Protein AF-A0A929X9L2-F1 (afdb_monomer)

Nearest PDB structures (foldseek):
  4fyd-assembly2_B  TM=2.973E-01  e=1.963E-04  Saccharomyces cerevisiae S288C
  1sl0-assembly2_C  TM=3.103E-01  e=1.214E-01  Escherichia phage T7
  8jrb-assembly2_B  TM=1.703E-01  e=2.745E-02  Aquifex pyrophilus
  2bw7-assembly1_B  TM=2.819E-01  e=1.781E+00  Limnospira platensis
  1tau-assembly1_A  TM=1.287E-01  e=1.157E-01  Thermus aquaticus

Foldseek 3Di:
DFDWDDDLDLLQLLQFKFWFWKWFDWDQDPVVRDIWGFWMKIKIKGFLDSGDDDPVRVRSVVSVCVVCLQCFLPPDTPDTDTGGDVVLLVVLQPAPQCLAWPKDWDWDQDPVRDTDIAIEIEHEKFKDFAWAALPDPPLPDPDPVVVVVSVVVNPDDDIWTAWMWMWGDRDLTIIIIMIIGGDTRDAEAPCVRPVVVVVVSCVSNHDHDFLRYAYEYEYEAALCLQGQLRHPPRQQPPDVDLQDFDDPLCLQWWADPQGIWGVDWRWDFDQDPVRDTRTHYTYTYAYVVQAAPNDDLQVLCVLLVQGQTGRPPCSNVVSVCSNVPVSSSVCRRHSRSVSGSSVCSVAPSVQRPPPRHDDRGLLLVLQVLLLVLLCVQVVPDDLQSSCCQQAQWHWDDDDPDIDIDHDPLCVVQQLVLLQLQAAFDFFFQKFDKDFFKKFWKFFDVQLLLLLQLDFRFDSVDHWDKQDWFKDDPPRDDLQHDWFKKFFKKKAQPVADLLAFQLFWDFLDDDPDGLGIFGARTDHRGIGIVLSVSLRVLSPMIMTTPIMTTTDGDDDPPGDGRSSLVVLLVLVVQLVVDDPSRPSNSSSVVSNVSNLVLLSWQSNQQWDQILRSRDTGGGDRRSNHHSRSSSSSNSLQSLQVSLLVRLQVVVVKAWGADDRGITMIGHHVSDDDDLVRSQVSLVVCLPPSSRSSSVSSVVSCVSSVHPGRMDGQAIAGIKGDQESQAIWGDHPPDLNRTDGGHPPDDQSPVCVVPRSNRSRVVVVCCQQVDFWFDKDKDKAADGSSCSSVVNSDIDIDIDGHFSHYSQSFAWDDWDDDPSWIMTGGTGHNYSVVSVVVNVLCVVLRGQHHGDPVSVLLSVLLVLLVVLVDPDADPNPRSLSSVLVLLLLVLQVQFKDWFQDLDRQAPVNSQVVSVVVVRHNPDDRVRSVVDDHDPSCVVCVVVCVVVSQVSVCSVCVVVVIHMDTRPDDHPDNDPPPPPDDDDDDDDDDDDDDDDDPDPPPPDDD

pLDDT: mean 86.81, std 15.63, range [23.81, 98.69]

Secondary structure (DSSP, 8-state):
----SS---HHHHHHHEEEEEEEEEEEEETTTTEEEEEEEEEEEEEESSSS--HHHHHHHHT-GGGGTGGGTTT--TT---EEE-HHHHHHHHHS--TTTSEEEEEEEE-TTS-EEEEEEEEEEEEEEEEEE-S----TT---HHHHHHHHHHHTT-PPEEEEEEEEEE-SSSEEEEEEEEESTTPPPBHIIIIIIHHHHHHHHHS---TTTSEEEEEEEESSTHHHHTTSBTTS----SSTTSPPPGGGTTEEEETTEEEESSPEEEEEE-TT--EEEEEEEEEEEHHHHS-S--HHHHHHHTT-PPPP-GGGGG-HHHHHHH-HHHHHHHHHHHHHHHHHHHHHHHGGGGSTT----S-HHHHHHHHHHHHHHHHTT--SHHHHHHHHH-EEEEEETTEEEEEE-HHHHHHHHHHHHT-----EEESEEEEEEEEEEEEEETTHHHHHHHTPPPB-TTSPPEEPPSEE--TTSS-TTS---EEEEEEEE-TTS-TTSPP---EEEEETTEEEEEE--SEEEEEEEEHHHHHHHHHHT-EEEEEEEEEPPB---TTS-S-HHHHHHHHHHHHHHTS-TTSHHHHHHHHHHHHHHHHHTTTTT--EEE-TTTSSEEEPPPPTT--HHHHHHHHHHHHHHHHHHHHHHHHTT-EEEEEETTEEEEEPGGG----HHHHHHHHHHHTT-TT-HHHHHHHHHHHHTT-S-SEEEEEEEEEEEEEETTEEEEE-SS-GGG-EEEETT----GGGTT--HHHHHHHHHHHHHH-SSPEEEEEEEPPPHHHHHTT--S-EEEEEEE--S---SSEEEEEEEETTEEEEEEE--SSHHHHHHHHHHHHHTTTS--SSTHHHHHHHHHHHHHTT--SS--TTSHHHHHHHHHHHHHHHT--EEETT--S---HHHHHHHHHHTT----S-HHHHHHPPPPHHHHHTHHHHHHHHHHHHHHHTTTTT--EEETT--------TTSS-------------------TTS----

Radius of gyration: 35.26 Å; Cα contacts (8 Å, |Δi|>4): 1799; chains: 1; bounding box: 87×64×112 Å

Structure (mmCIF, N/CA/C/O backbone):
data_AF-A0A929X9L2-F1
#
_entry.id   AF-A0A929X9L2-F1
#
loop_
_atom_site.group_PDB
_atom_site.id
_atom_site.type_symbol
_atom_site.label_atom_id
_atom_site.label_alt_id
_atom_site.label_comp_id
_atom_site.label_asym_id
_atom_site.label_entity_id
_atom_site.label_seq_id
_atom_site.pdbx_PDB_ins_code
_atom_site.Cartn_x
_atom_site.Cartn_y
_atom_site.Cartn_z
_atom_site.occupancy
_atom_site.B_iso_or_equiv
_atom_site.auth_seq_id
_atom_site.auth_comp_id
_atom_site.auth_asym_id
_atom_site.auth_atom_id
_atom_site.pdbx_PDB_model_num
ATOM 1 N N . ASN A 1 1 ? -38.898 -15.965 3.470 1.00 34.84 1 ASN A N 1
ATOM 2 C CA . ASN A 1 1 ? -37.693 -15.505 2.747 1.00 34.84 1 ASN A CA 1
ATOM 3 C C . ASN A 1 1 ? -36.605 -15.065 3.719 1.00 34.84 1 ASN A C 1
ATOM 5 O O . ASN A 1 1 ? -36.159 -13.936 3.643 1.00 34.84 1 ASN A O 1
ATOM 9 N N . LYS A 1 2 ? -36.201 -15.919 4.670 1.00 54.78 2 LYS A N 1
ATOM 10 C CA . LYS A 1 2 ? -35.255 -15.532 5.728 1.00 54.78 2 LYS A CA 1
ATOM 11 C C . LYS A 1 2 ? -33.970 -16.335 5.547 1.00 54.78 2 LYS A C 1
ATOM 13 O O . LYS A 1 2 ? -34.000 -17.548 5.718 1.00 54.78 2 LYS A O 1
ATOM 18 N N . LYS A 1 3 ? -32.880 -15.686 5.144 1.00 69.62 3 LYS A N 1
ATOM 19 C CA . LYS A 1 3 ? -31.540 -16.291 5.084 1.00 69.62 3 LYS A CA 1
ATOM 20 C C . LYS A 1 3 ? -30.543 -15.377 5.797 1.00 69.62 3 LYS A C 1
ATOM 22 O O . LYS A 1 3 ? -29.712 -14.744 5.165 1.00 69.62 3 LYS A O 1
ATOM 27 N N . TYR A 1 4 ? -30.679 -15.281 7.116 1.00 79.12 4 TYR A N 1
ATOM 28 C CA . TYR A 1 4 ? -29.537 -14.998 7.985 1.00 79.12 4 TYR A CA 1
ATOM 29 C C . TYR A 1 4 ? -29.040 -16.332 8.554 1.00 79.12 4 TYR A C 1
ATOM 31 O O . TYR A 1 4 ? -29.822 -17.273 8.702 1.00 79.12 4 TYR A O 1
ATOM 39 N N . PHE A 1 5 ? -27.741 -16.447 8.820 1.00 84.38 5 PHE A N 1
ATOM 40 C CA . PHE A 1 5 ? -27.078 -17.741 9.044 1.00 84.38 5 PHE A CA 1
ATOM 41 C C . PHE A 1 5 ? -26.720 -17.999 10.516 1.00 84.38 5 PHE A C 1
ATOM 43 O O . PHE A 1 5 ? -25.690 -18.593 10.829 1.00 84.38 5 PHE A O 1
ATOM 50 N N . PHE A 1 6 ? -27.574 -17.551 11.436 1.00 89.38 6 PHE A N 1
ATOM 51 C CA . PHE A 1 6 ? -27.410 -17.734 12.880 1.00 89.38 6 PHE A CA 1
ATOM 52 C C . PHE A 1 6 ? -28.769 -17.869 13.580 1.00 89.38 6 PHE A C 1
ATOM 54 O O . PHE A 1 6 ? -29.787 -17.414 13.060 1.00 89.38 6 PHE A O 1
ATOM 61 N N . ASN A 1 7 ? -28.798 -18.508 14.755 1.00 89.19 7 ASN A N 1
ATOM 62 C CA . ASN A 1 7 ? -30.025 -18.620 15.544 1.00 89.19 7 ASN A CA 1
ATOM 63 C C . ASN A 1 7 ? -30.266 -17.326 16.337 1.00 89.19 7 ASN A C 1
ATOM 65 O O . ASN A 1 7 ? -29.412 -16.915 17.122 1.00 89.19 7 ASN A O 1
ATOM 69 N N . ALA A 1 8 ? -31.434 -16.723 16.133 1.00 91.75 8 ALA A N 1
ATOM 70 C CA . ALA A 1 8 ? -31.881 -15.500 16.791 1.00 91.75 8 ALA A CA 1
ATOM 71 C C . ALA A 1 8 ? -33.263 -15.663 17.452 1.00 91.75 8 ALA A C 1
ATOM 73 O O . ALA A 1 8 ? -33.997 -14.684 17.620 1.00 91.75 8 ALA A O 1
ATOM 74 N N . ASP A 1 9 ? -33.653 -16.894 17.795 1.00 94.12 9 ASP A N 1
ATOM 75 C CA . ASP A 1 9 ? -34.866 -17.131 18.573 1.00 94.12 9 ASP A CA 1
ATOM 76 C C . ASP A 1 9 ? -34.825 -16.412 19.941 1.00 94.12 9 ASP A C 1
ATOM 78 O O . ASP A 1 9 ? -33.795 -15.898 20.391 1.00 94.12 9 ASP A O 1
ATOM 82 N N . ASP A 1 10 ? -35.987 -16.308 20.588 1.00 95.81 10 ASP A N 1
ATOM 83 C CA . ASP A 1 10 ? -36.128 -15.561 21.843 1.00 95.81 10 ASP A CA 1
ATOM 84 C C . ASP A 1 10 ? -35.289 -16.135 22.982 1.00 95.81 10 ASP A C 1
ATOM 86 O O . ASP A 1 10 ? -34.801 -15.392 23.832 1.00 95.81 10 ASP A O 1
ATOM 90 N N . GLU A 1 11 ? -35.104 -17.452 23.001 1.00 93.81 11 GLU A N 1
ATOM 91 C CA . GLU A 1 11 ? -34.309 -18.114 24.023 1.00 93.81 11 GLU A CA 1
ATOM 92 C C . GLU A 1 11 ? -32.822 -17.829 23.826 1.00 93.81 11 GLU A C 1
ATOM 94 O O . GLU A 1 11 ? -32.162 -17.356 24.749 1.00 93.81 11 GLU A O 1
ATOM 99 N N . LYS A 1 12 ? -32.304 -18.019 22.612 1.00 93.44 12 LYS A N 1
ATOM 100 C CA . LYS A 1 12 ? -30.909 -17.765 22.267 1.00 93.44 12 LYS A CA 1
ATOM 101 C C . LYS A 1 12 ? -30.545 -16.299 22.460 1.00 93.44 12 LYS A C 1
ATOM 103 O O . LYS A 1 12 ? -29.485 -16.018 23.015 1.00 93.44 12 LYS A O 1
ATOM 108 N N . PHE A 1 13 ? -31.420 -15.372 22.061 1.00 95.50 13 PHE A N 1
ATOM 109 C CA . PHE A 1 13 ? -31.190 -13.945 22.276 1.00 95.50 13 PHE A CA 1
ATOM 110 C C . PHE A 1 13 ? -31.079 -13.612 23.768 1.00 95.50 13 PHE A C 1
ATOM 112 O O . PHE A 1 13 ? -30.098 -12.988 24.174 1.00 95.50 13 PHE A O 1
ATOM 119 N N . CYS A 1 14 ? -32.050 -14.038 24.585 1.00 96.38 14 CYS A N 1
ATOM 120 C CA . CYS A 1 14 ? -32.067 -13.737 26.018 1.00 96.38 14 CYS A CA 1
ATOM 121 C C . CYS A 1 14 ? -30.972 -14.469 26.807 1.00 96.38 14 CYS A C 1
ATOM 123 O O . CYS A 1 14 ? -30.503 -13.937 27.808 1.00 96.38 14 CYS A O 1
ATOM 125 N N . ASN A 1 15 ? -30.508 -15.632 26.343 1.00 94.12 15 ASN A N 1
ATOM 126 C CA . ASN A 1 15 ? -29.379 -16.332 26.961 1.00 94.12 15 ASN A CA 1
ATOM 127 C C . ASN A 1 15 ? -28.075 -15.533 26.853 1.00 94.12 15 ASN A C 1
ATOM 129 O O . ASN A 1 15 ? -27.239 -15.617 27.749 1.00 94.12 15 ASN A O 1
ATOM 133 N N . CYS A 1 16 ? -27.911 -14.743 25.788 1.00 94.75 16 CYS A N 1
ATOM 134 C CA . CYS A 1 16 ? -26.706 -13.947 25.550 1.00 94.75 16 CYS A CA 1
ATOM 135 C C . CYS A 1 16 ? -26.886 -12.448 25.844 1.00 94.75 16 CYS A C 1
ATOM 137 O O . CYS A 1 16 ? -25.897 -11.718 25.828 1.00 94.75 16 CYS A O 1
ATOM 139 N N . ASN A 1 17 ? -28.114 -11.967 26.086 1.00 97.00 17 ASN A N 1
ATOM 140 C CA . ASN A 1 17 ? -28.409 -10.548 26.312 1.00 97.00 17 ASN A CA 1
ATOM 141 C C . ASN A 1 17 ? -29.437 -10.336 27.434 1.00 97.00 17 ASN A C 1
ATOM 143 O O . ASN A 1 17 ? -30.574 -10.800 27.340 1.00 97.00 17 ASN A O 1
ATOM 147 N N . ILE A 1 18 ? -29.081 -9.538 28.443 1.00 97.44 18 ILE A N 1
ATOM 148 C CA . ILE A 1 18 ? -30.008 -9.089 29.491 1.00 97.44 18 ILE A CA 1
ATOM 149 C C . ILE A 1 18 ? -30.255 -7.596 29.306 1.00 97.44 18 ILE A C 1
ATOM 151 O O . ILE A 1 18 ? -29.340 -6.781 29.435 1.00 97.44 18 ILE A O 1
ATOM 155 N N . LEU A 1 19 ? -31.506 -7.228 29.029 1.00 97.44 19 LEU A N 1
ATOM 156 C CA . LEU A 1 19 ? -31.938 -5.833 29.043 1.00 97.44 19 LEU A CA 1
ATOM 157 C C . LEU A 1 19 ? -31.902 -5.327 30.486 1.00 97.44 19 LEU A C 1
ATOM 159 O O . LEU A 1 19 ? -32.572 -5.898 31.347 1.00 97.44 19 LEU A O 1
ATOM 163 N N . TYR A 1 20 ? -31.169 -4.247 30.750 1.00 96.56 20 TYR A N 1
ATOM 164 C CA . TYR A 1 20 ? -31.169 -3.614 32.072 1.00 96.56 20 TYR A CA 1
ATOM 165 C C . TYR A 1 20 ? -31.702 -2.186 32.062 1.00 96.56 20 TYR A C 1
ATOM 167 O O . TYR A 1 20 ? -32.062 -1.683 33.125 1.00 96.56 20 TYR A O 1
ATOM 175 N N . ASN A 1 21 ? -31.794 -1.543 30.899 1.00 96.44 21 ASN A N 1
ATOM 176 C CA . ASN A 1 21 ? -32.409 -0.231 30.767 1.00 96.44 21 ASN A CA 1
ATOM 177 C C . ASN A 1 21 ? -33.126 -0.095 29.418 1.00 96.44 21 ASN A C 1
ATOM 179 O O . ASN A 1 21 ? -32.606 -0.532 28.394 1.00 96.44 21 ASN A O 1
ATOM 183 N N . ALA A 1 22 ? -34.309 0.515 29.413 1.00 94.75 22 ALA A N 1
ATOM 184 C CA . ALA A 1 22 ? -34.969 0.971 28.192 1.00 94.75 22 ALA A CA 1
ATOM 185 C C . ALA A 1 22 ? -35.596 2.343 28.443 1.00 94.75 22 ALA A C 1
ATOM 187 O O . ALA A 1 22 ? -36.316 2.507 29.425 1.00 94.75 22 ALA A O 1
ATOM 188 N N . GLU A 1 23 ? -35.326 3.312 27.572 1.00 93.06 23 GLU A N 1
ATOM 189 C CA . GLU A 1 23 ? -35.735 4.712 27.730 1.00 93.06 23 GLU A CA 1
ATOM 190 C C . GLU A 1 23 ? -36.188 5.292 26.383 1.00 93.06 23 GLU A C 1
ATOM 192 O O . GLU A 1 23 ? -35.500 5.172 25.367 1.00 93.06 23 GLU A O 1
ATOM 197 N N . SER A 1 24 ? -37.350 5.946 26.366 1.00 90.00 24 SER A N 1
ATOM 198 C CA . SER A 1 24 ? -37.835 6.676 25.186 1.00 90.00 24 SER A CA 1
ATOM 199 C C . SER A 1 24 ? -37.154 8.035 25.048 1.00 90.00 24 SER A C 1
ATOM 201 O O . SER A 1 24 ? -37.076 8.795 26.012 1.00 90.00 24 SER A O 1
ATOM 203 N N . ILE A 1 25 ? -36.717 8.380 23.837 1.00 88.62 25 ILE A N 1
ATOM 204 C CA . ILE A 1 25 ? -36.036 9.645 23.543 1.00 88.62 25 ILE A CA 1
ATOM 205 C C . ILE A 1 25 ? -37.085 10.696 23.186 1.00 88.62 25 ILE A C 1
ATOM 207 O O . ILE A 1 25 ? -37.446 10.879 22.026 1.00 88.62 25 ILE A O 1
ATOM 211 N N . ILE A 1 26 ? -37.584 11.399 24.197 1.00 85.19 26 ILE A N 1
ATOM 212 C CA . ILE A 1 26 ? -38.653 12.387 24.034 1.00 85.19 26 ILE A CA 1
ATOM 213 C C . ILE A 1 26 ? -38.052 13.798 23.957 1.00 85.19 26 ILE A C 1
ATOM 215 O O . ILE A 1 26 ? -37.303 14.194 24.851 1.00 85.19 26 ILE A O 1
ATOM 219 N N . LYS A 1 27 ? -38.397 14.592 22.931 1.00 77.88 27 LYS A N 1
ATOM 220 C CA . LYS A 1 27 ? -38.076 16.037 22.904 1.00 77.88 27 LYS A CA 1
ATOM 221 C C . LYS A 1 27 ? -39.338 16.885 22.831 1.00 77.88 27 LYS A C 1
ATOM 223 O O . LYS A 1 27 ? -40.310 16.527 22.173 1.00 77.88 27 LYS A O 1
ATOM 228 N N . HIS A 1 28 ? -39.284 18.025 23.512 1.00 77.81 28 HIS A N 1
ATOM 229 C CA . HIS A 1 28 ? -40.319 19.053 23.478 1.00 77.81 28 HIS A CA 1
ATOM 230 C C . HIS A 1 28 ? -40.130 19.937 22.247 1.00 77.81 28 HIS A C 1
ATOM 232 O O . HIS A 1 28 ? -39.086 20.579 22.091 1.00 77.81 28 HIS A O 1
ATOM 238 N N . ASP A 1 29 ? -41.136 19.958 21.382 1.00 71.88 29 ASP A N 1
ATOM 239 C CA . ASP A 1 29 ? -41.253 20.940 20.319 1.00 71.88 29 ASP A CA 1
ATOM 240 C C . ASP A 1 29 ? -41.927 22.195 20.876 1.00 71.88 29 ASP A C 1
ATOM 242 O O . ASP A 1 29 ? -43.105 22.195 21.229 1.00 71.88 29 ASP A O 1
ATOM 246 N N . LYS A 1 30 ? -41.151 23.276 20.963 1.00 72.88 30 LYS A N 1
ATOM 247 C CA . LYS A 1 30 ? -41.605 24.552 21.523 1.00 72.88 30 LYS A CA 1
ATOM 248 C C . LYS A 1 30 ? -42.562 25.309 20.608 1.00 72.88 30 LYS A C 1
ATOM 250 O O . LYS A 1 30 ? -43.259 26.188 21.100 1.00 72.88 30 LYS A O 1
ATOM 255 N N . GLU A 1 31 ? -42.540 25.038 19.305 1.00 73.81 31 GLU A N 1
ATOM 256 C CA . GLU A 1 31 ? -43.382 25.734 18.330 1.00 73.81 31 GLU A CA 1
ATOM 257 C C . GLU A 1 31 ? -44.820 25.211 18.386 1.00 73.81 31 GLU A C 1
ATOM 259 O O . GLU A 1 31 ? -45.765 25.993 18.303 1.00 73.81 31 GLU A O 1
ATOM 264 N N . PHE A 1 32 ? -44.976 23.906 18.614 1.00 74.06 32 PHE A N 1
ATOM 265 C CA . PHE A 1 32 ? -46.282 23.246 18.681 1.00 74.06 32 PHE A CA 1
ATOM 266 C C . PHE A 1 32 ? -46.727 22.875 20.105 1.00 74.06 32 PHE A C 1
ATOM 268 O O . PHE A 1 32 ? -47.861 22.444 20.282 1.00 74.06 32 PHE A O 1
ATOM 275 N N . ASP A 1 33 ? -45.862 23.051 21.108 1.00 77.50 33 ASP A N 1
ATOM 276 C CA . ASP A 1 33 ? -46.060 22.623 22.503 1.00 77.50 33 ASP A CA 1
ATOM 277 C C . ASP A 1 33 ? -46.402 21.125 22.643 1.00 77.50 33 ASP A C 1
ATOM 279 O O . ASP A 1 33 ? -47.234 20.710 23.449 1.00 77.50 33 ASP A O 1
ATOM 283 N N . VAL A 1 34 ? -45.745 20.287 21.834 1.00 76.56 34 VAL A N 1
ATOM 284 C CA . VAL A 1 34 ? -45.948 18.829 21.802 1.00 76.56 34 VAL A CA 1
ATOM 285 C C . VAL A 1 34 ? -44.640 18.107 22.114 1.00 76.56 34 VAL A C 1
ATOM 287 O O . VAL A 1 34 ? -43.555 18.537 21.726 1.00 76.56 34 VAL A O 1
ATOM 290 N N . TYR A 1 35 ? -44.735 16.984 22.824 1.00 75.00 35 TYR A N 1
ATOM 291 C CA . TYR A 1 35 ? -43.620 16.066 23.032 1.00 75.00 35 TYR A CA 1
ATOM 292 C C . TYR A 1 35 ? -43.644 14.974 21.960 1.00 75.00 35 TYR A C 1
ATOM 294 O O . TYR A 1 35 ? -44.602 14.207 21.889 1.00 75.00 35 TYR A O 1
ATOM 302 N N . TYR A 1 36 ? -42.581 14.885 21.165 1.00 77.06 36 TYR A N 1
ATOM 303 C CA . TYR A 1 36 ? -42.410 13.835 20.158 1.00 77.06 36 TYR A CA 1
ATOM 304 C C . TYR A 1 36 ? -41.440 12.772 20.660 1.00 77.06 36 TYR A C 1
ATOM 306 O O . TYR A 1 36 ? -40.456 13.095 21.338 1.00 77.06 36 TYR A O 1
ATOM 314 N N . ASN A 1 37 ? -41.714 11.510 20.326 1.00 80.62 37 ASN A N 1
ATOM 315 C CA . ASN A 1 37 ? -40.801 10.413 20.619 1.00 80.62 37 ASN A CA 1
ATOM 316 C C . ASN A 1 37 ? -39.917 10.160 19.392 1.00 80.62 37 ASN A C 1
ATOM 318 O O . ASN A 1 37 ? -40.385 9.714 18.352 1.00 80.62 37 ASN A O 1
ATOM 322 N N . PHE A 1 38 ? -38.624 10.439 19.523 1.00 80.62 38 PHE A N 1
ATOM 323 C CA . PHE A 1 38 ? -37.652 10.346 18.435 1.00 80.62 38 PHE A CA 1
ATOM 324 C C . PHE A 1 38 ? -36.960 8.980 18.358 1.00 80.62 38 PHE A C 1
ATOM 326 O O . PHE A 1 38 ? -36.216 8.730 17.409 1.00 80.62 38 PHE A O 1
ATOM 333 N N . GLY A 1 39 ? -37.183 8.093 19.332 1.00 88.75 39 GLY A N 1
ATOM 334 C CA . GLY A 1 39 ? -36.588 6.762 19.326 1.00 88.75 39 GLY A CA 1
ATOM 335 C C . GLY A 1 39 ? -36.630 6.036 20.668 1.00 88.75 39 GLY A C 1
ATOM 336 O O . GLY A 1 39 ? -37.084 6.560 21.683 1.00 88.75 39 GLY A O 1
ATOM 337 N N . LEU A 1 40 ? -36.099 4.818 20.677 1.00 91.25 40 LEU A N 1
ATOM 338 C CA . LEU A 1 40 ? -35.893 4.007 21.872 1.00 91.25 40 LEU A CA 1
ATOM 339 C C . LEU A 1 40 ? -34.402 3.753 22.074 1.00 91.25 40 LEU A C 1
ATOM 341 O O . LEU A 1 40 ? -33.744 3.197 21.195 1.00 91.25 40 LEU A O 1
ATOM 345 N N . ARG A 1 41 ? -33.904 4.065 23.269 1.00 94.06 41 ARG A N 1
ATOM 346 C CA . ARG A 1 41 ? -32.621 3.577 23.774 1.00 94.06 41 ARG A CA 1
ATOM 347 C C . ARG A 1 41 ? -32.833 2.293 24.567 1.00 94.06 41 ARG A C 1
ATOM 349 O O . ARG A 1 41 ? -33.685 2.254 25.451 1.00 94.06 41 ARG A O 1
ATOM 356 N N . MET A 1 42 ? -32.039 1.272 24.278 1.00 96.06 42 MET A N 1
ATOM 357 C CA . MET A 1 42 ? -31.972 0.029 25.042 1.00 96.06 42 MET A CA 1
ATOM 358 C C . MET A 1 42 ? -30.531 -0.247 25.428 1.00 96.06 42 MET A C 1
ATOM 360 O O . MET A 1 42 ? -29.659 -0.224 24.561 1.00 96.06 42 MET A O 1
ATOM 364 N N . ASP A 1 43 ? -30.300 -0.560 26.697 1.00 97.44 43 ASP A N 1
ATOM 365 C CA . ASP A 1 43 ? -28.990 -0.959 27.190 1.00 97.44 43 ASP A CA 1
ATOM 366 C C . ASP A 1 43 ? -29.030 -2.408 27.675 1.00 97.44 43 ASP A C 1
ATOM 368 O O . ASP A 1 43 ? -29.848 -2.800 28.520 1.00 97.44 43 ASP A O 1
ATOM 372 N N . PHE A 1 44 ? -28.128 -3.203 27.117 1.00 97.69 44 PHE A N 1
ATOM 373 C CA . PHE A 1 44 ? -27.983 -4.621 27.384 1.00 97.69 44 PHE A CA 1
ATOM 374 C C . PHE A 1 44 ? -26.637 -4.891 28.038 1.00 97.69 44 PHE A C 1
ATOM 376 O O . PHE A 1 44 ? -25.627 -4.312 27.644 1.00 97.69 44 PHE A O 1
ATOM 383 N N . ILE A 1 45 ? -26.603 -5.826 28.982 1.00 96.88 45 ILE A N 1
ATOM 384 C CA . ILE A 1 45 ? -25.382 -6.594 29.218 1.00 96.88 45 ILE A CA 1
ATOM 385 C C . ILE A 1 45 ? -25.408 -7.777 28.249 1.00 96.88 45 ILE A C 1
ATOM 387 O O . ILE A 1 45 ? -26.427 -8.456 28.112 1.00 96.88 45 ILE A O 1
ATOM 391 N N . HIS A 1 46 ? -24.309 -7.976 27.538 1.00 96.31 46 HIS A N 1
ATOM 392 C CA . HIS A 1 46 ? -24.121 -8.995 26.519 1.00 96.31 46 HIS A CA 1
ATOM 393 C C . HIS A 1 46 ? -22.941 -9.882 26.905 1.00 96.31 46 HIS A C 1
ATOM 395 O O . HIS A 1 46 ? -21.917 -9.369 27.356 1.00 96.31 46 HIS A O 1
ATOM 401 N N . THR A 1 47 ? -23.062 -11.193 26.702 1.00 94.94 47 THR A N 1
ATOM 402 C CA . THR A 1 47 ? -21.932 -12.119 26.825 1.00 94.94 47 THR A CA 1
ATOM 403 C C . THR A 1 47 ? -21.523 -12.679 25.469 1.00 94.94 47 THR A C 1
ATOM 405 O O . THR A 1 47 ? -22.374 -13.058 24.667 1.00 94.94 47 THR A O 1
ATOM 408 N N . SER A 1 48 ? -20.213 -12.769 25.223 1.00 91.00 48 SER A N 1
ATOM 409 C CA . SER A 1 48 ? -19.665 -13.467 24.053 1.00 91.00 48 SER A CA 1
ATOM 410 C C . SER A 1 48 ? -19.758 -14.995 24.168 1.00 91.00 48 SER A C 1
ATOM 412 O O . SER A 1 48 ? -19.471 -15.699 23.198 1.00 91.00 48 SER A O 1
ATOM 414 N N . LYS A 1 49 ? -20.154 -15.514 25.339 1.00 90.81 49 LYS A N 1
ATOM 415 C CA . LYS A 1 49 ? -20.473 -16.927 25.570 1.00 90.81 49 LYS A CA 1
ATOM 416 C C . LYS A 1 49 ? -21.885 -17.264 25.084 1.00 90.81 49 LYS A C 1
ATOM 418 O O . LYS A 1 49 ? -22.702 -16.402 24.771 1.00 90.81 49 LYS A O 1
ATOM 423 N N . ASP A 1 50 ? -22.199 -18.557 25.076 1.00 89.50 50 ASP A N 1
ATOM 424 C CA . ASP A 1 50 ? -23.527 -19.042 24.696 1.00 89.50 50 ASP A CA 1
ATOM 425 C C . ASP A 1 50 ? -24.627 -18.749 25.727 1.00 89.50 50 ASP A C 1
ATOM 427 O O . ASP A 1 50 ? -25.805 -18.807 25.364 1.00 89.50 50 ASP A O 1
ATOM 431 N N . PHE A 1 51 ? -24.258 -18.482 26.984 1.00 92.50 51 PHE A N 1
ATOM 432 C CA . PHE A 1 51 ? -25.164 -18.150 28.084 1.00 92.50 51 PHE A CA 1
ATOM 433 C C . PHE A 1 51 ? -24.427 -17.426 29.224 1.00 92.50 51 PHE A C 1
ATOM 435 O O . PHE A 1 51 ? -23.214 -17.582 29.378 1.00 92.50 51 PHE A O 1
ATOM 442 N N . PHE A 1 52 ? -25.163 -16.673 30.048 1.00 93.75 52 PHE A N 1
ATOM 443 C CA . PHE A 1 52 ? -24.637 -16.102 31.295 1.00 93.75 52 PHE A CA 1
ATOM 444 C C . PHE A 1 52 ? -24.444 -17.158 32.390 1.00 93.75 52 PHE A C 1
ATOM 446 O O . PHE A 1 52 ? -25.218 -18.109 32.514 1.00 93.75 52 PHE A O 1
ATOM 453 N N . GLU A 1 53 ? -23.437 -16.940 33.230 1.00 88.25 53 GLU A N 1
ATOM 454 C CA . GLU A 1 53 ? -23.151 -17.736 34.426 1.00 88.25 53 GLU A CA 1
ATOM 455 C C . GLU A 1 53 ? -23.625 -16.998 35.699 1.00 88.25 53 GLU A C 1
ATOM 457 O O . GLU A 1 53 ? -23.956 -15.810 35.666 1.00 88.25 53 GLU A O 1
ATOM 462 N N . ASP A 1 54 ? -23.687 -17.720 36.821 1.00 87.00 54 ASP A N 1
ATOM 463 C CA . ASP A 1 54 ? -23.972 -17.194 38.165 1.00 87.00 54 ASP A CA 1
ATOM 464 C C . ASP A 1 54 ? -25.241 -16.318 38.278 1.00 87.00 54 ASP A C 1
ATOM 466 O O . ASP A 1 54 ? -26.300 -16.653 37.743 1.00 87.00 54 ASP A O 1
ATOM 470 N N . GLU A 1 55 ? -25.170 -15.211 39.024 1.00 88.62 55 GLU A N 1
ATOM 471 C CA . GLU A 1 55 ? -26.300 -14.318 39.321 1.00 88.62 55 GLU A CA 1
ATOM 472 C C . GLU A 1 55 ? -26.925 -13.708 38.055 1.00 88.62 55 GLU A C 1
ATOM 474 O O . GLU A 1 55 ? -28.134 -13.468 38.011 1.00 88.62 55 GLU A O 1
ATOM 479 N N . LEU A 1 56 ? -26.129 -13.510 36.998 1.00 93.25 56 LEU A N 1
ATOM 480 C CA . LEU A 1 56 ? -26.614 -12.990 35.720 1.00 93.25 56 LEU A CA 1
ATOM 481 C C . LEU A 1 56 ? -27.498 -13.999 34.986 1.00 93.25 56 LEU A C 1
ATOM 483 O O . LEU A 1 56 ? -28.432 -13.590 34.299 1.00 93.25 56 LEU A O 1
ATOM 487 N N . LYS A 1 57 ? -27.276 -15.306 35.172 1.00 93.88 57 LYS A N 1
ATOM 488 C CA . LYS A 1 57 ? -28.145 -16.340 34.596 1.00 93.88 57 LYS A CA 1
ATOM 489 C C . LYS A 1 57 ? -29.590 -16.192 35.075 1.00 93.88 57 LYS A C 1
ATOM 491 O O . LYS A 1 57 ? -30.514 -16.233 34.270 1.00 93.88 57 LYS A O 1
ATOM 496 N N . PHE A 1 58 ? -29.782 -15.943 36.372 1.00 93.38 58 PHE A N 1
ATOM 497 C CA . PHE A 1 58 ? -31.115 -15.736 36.943 1.00 93.38 58 PHE A CA 1
ATOM 498 C C . PHE A 1 58 ? -31.806 -14.490 36.370 1.00 93.38 58 PHE A C 1
ATOM 500 O O . PHE A 1 58 ? -33.016 -14.487 36.149 1.00 93.38 58 PHE A O 1
ATOM 507 N N . GLU A 1 59 ? -31.049 -13.421 36.117 1.00 94.75 59 GLU A N 1
ATOM 508 C CA . GLU A 1 59 ? -31.581 -12.214 35.481 1.00 94.75 59 GLU A CA 1
ATOM 509 C C . GLU A 1 59 ? -31.899 -12.435 33.989 1.00 94.75 59 GLU A C 1
ATOM 511 O O . GLU A 1 59 ? -32.911 -11.927 33.506 1.00 94.75 59 GLU A O 1
ATOM 516 N N . ALA A 1 60 ? -31.113 -13.249 33.277 1.00 93.94 60 ALA A N 1
ATOM 517 C CA . ALA A 1 60 ? -31.391 -13.658 31.896 1.00 93.94 60 ALA A CA 1
ATOM 518 C C . ALA A 1 60 ? -32.680 -14.482 31.770 1.00 93.94 60 ALA A C 1
ATOM 520 O O . ALA A 1 60 ? -33.499 -14.218 30.884 1.00 93.94 60 ALA A O 1
ATOM 521 N N . ASP A 1 61 ? -32.920 -15.402 32.707 1.00 93.44 61 ASP A N 1
ATOM 522 C CA . ASP A 1 61 ? -34.106 -16.266 32.730 1.00 93.44 61 ASP A CA 1
ATOM 523 C C . ASP A 1 61 ? -35.427 -15.484 32.879 1.00 93.44 61 ASP A C 1
ATOM 525 O O . ASP A 1 61 ? -36.489 -15.976 32.485 1.00 93.44 61 ASP A O 1
ATOM 529 N N . LYS A 1 62 ? -35.389 -14.237 33.378 1.00 94.81 62 LYS A N 1
ATOM 530 C CA . LYS A 1 62 ? -36.567 -13.347 33.431 1.00 94.81 62 LYS A CA 1
ATOM 531 C C . LYS A 1 62 ? -37.030 -12.884 32.052 1.00 94.81 62 LYS A C 1
ATOM 533 O O . LYS A 1 62 ? -38.186 -12.479 31.912 1.00 94.81 62 LYS A O 1
ATOM 538 N N . LYS A 1 63 ? -36.137 -12.909 31.053 1.00 95.56 63 LYS A N 1
ATOM 539 C CA . LYS A 1 63 ? -36.404 -12.524 29.658 1.00 95.56 63 LYS A CA 1
ATOM 540 C C . LYS A 1 63 ? -37.096 -11.158 29.535 1.00 95.56 63 LYS A C 1
ATOM 542 O O . LYS A 1 63 ? -37.989 -10.973 28.708 1.00 95.56 63 LYS A O 1
ATOM 547 N N . ASP A 1 64 ? -36.681 -10.181 30.353 1.00 94.94 64 ASP A N 1
ATOM 548 C CA . ASP A 1 64 ? -37.312 -8.851 30.437 1.00 94.94 64 ASP A CA 1
ATOM 549 C C . ASP A 1 64 ? -37.397 -8.138 29.079 1.00 94.94 64 ASP A C 1
ATOM 551 O O . ASP A 1 64 ? -38.373 -7.439 28.803 1.00 94.94 64 ASP A O 1
ATOM 555 N N . TYR A 1 65 ? -36.421 -8.380 28.200 1.00 95.56 65 TYR A N 1
ATOM 556 C CA . TYR A 1 65 ? -36.404 -7.886 26.824 1.00 95.56 65 TYR A CA 1
ATOM 557 C C . TYR A 1 65 ? -37.683 -8.212 26.033 1.00 95.56 65 TYR A C 1
ATOM 559 O O . TYR A 1 65 ? -38.161 -7.364 25.278 1.00 95.56 65 TYR A O 1
ATOM 567 N N . LEU A 1 66 ? -38.291 -9.388 26.227 1.00 95.69 66 LEU A N 1
ATOM 568 C CA . LEU A 1 66 ? -39.467 -9.810 25.454 1.00 95.69 66 LEU A CA 1
ATOM 569 C C . LEU A 1 66 ? -40.681 -8.894 25.662 1.00 95.69 66 LEU A C 1
ATOM 571 O O . LEU A 1 66 ? -41.542 -8.808 24.789 1.00 95.69 66 LEU A O 1
ATOM 575 N N . LYS A 1 67 ? -40.720 -8.145 26.773 1.00 92.81 67 LYS A N 1
ATOM 576 C CA . LYS A 1 67 ? -41.738 -7.115 27.040 1.00 92.81 67 LYS A CA 1
ATOM 577 C C . LYS A 1 67 ? -41.616 -5.913 26.093 1.00 92.81 67 LYS A C 1
ATOM 579 O O . LYS A 1 67 ? -42.611 -5.247 25.829 1.00 92.81 67 LYS A O 1
ATOM 584 N N . PHE A 1 68 ? -40.412 -5.655 25.578 1.00 92.12 68 PHE A N 1
ATOM 585 C CA . PHE A 1 68 ? -40.071 -4.512 24.723 1.00 92.12 68 PHE A CA 1
ATOM 586 C C . PHE A 1 68 ? -39.804 -4.906 23.267 1.00 92.12 68 PHE A C 1
ATOM 588 O O . PHE A 1 68 ? -39.838 -4.040 22.396 1.00 92.12 68 PHE A O 1
ATOM 595 N N . LYS A 1 69 ? -39.586 -6.197 22.978 1.00 92.56 69 LYS A N 1
ATOM 596 C CA . LYS A 1 69 ? -39.264 -6.727 21.641 1.00 92.56 69 LYS A CA 1
ATOM 597 C C . LYS A 1 69 ? -40.160 -6.168 20.537 1.00 92.56 69 LYS A C 1
ATOM 599 O O . LYS A 1 69 ? -39.656 -5.697 19.526 1.00 92.56 69 LYS A O 1
ATOM 604 N N . ASN A 1 70 ? -41.477 -6.175 20.744 1.00 88.56 70 ASN A N 1
ATOM 605 C CA . ASN A 1 70 ? -42.435 -5.716 19.732 1.00 88.56 70 ASN A CA 1
ATOM 606 C C . ASN A 1 70 ? -42.325 -4.227 19.422 1.00 88.56 70 ASN A C 1
ATOM 608 O O . ASN A 1 70 ? -42.824 -3.798 18.390 1.00 88.56 70 ASN A O 1
ATOM 612 N N . MET A 1 71 ? -41.719 -3.444 20.309 1.00 87.44 71 MET A N 1
ATOM 613 C CA . MET A 1 71 ? -41.564 -2.015 20.115 1.00 87.44 71 MET A CA 1
ATOM 614 C C . MET A 1 71 ? -40.355 -1.717 19.205 1.00 87.44 71 MET A C 1
ATOM 616 O O . MET A 1 71 ? -40.389 -0.753 18.446 1.00 87.44 71 MET A O 1
ATOM 620 N N . VAL A 1 72 ? -39.319 -2.567 19.199 1.00 87.31 72 VAL A N 1
ATOM 621 C CA . VAL A 1 72 ? -38.137 -2.441 18.323 1.00 87.31 72 VAL A CA 1
ATOM 622 C C . VAL A 1 72 ? -38.571 -2.360 16.852 1.00 87.31 72 VAL A C 1
ATOM 624 O O . VAL A 1 72 ? -39.328 -3.198 16.373 1.00 87.31 72 VAL A O 1
ATOM 627 N N . GLY A 1 73 ? -38.147 -1.310 16.142 1.00 76.25 73 GLY A N 1
ATOM 628 C CA . GLY A 1 73 ? -38.510 -1.081 14.735 1.00 76.25 73 GLY A CA 1
ATOM 629 C C . GLY A 1 73 ? -39.967 -0.668 14.469 1.00 76.25 73 GLY A C 1
ATOM 630 O O . GLY A 1 73 ? -40.319 -0.421 13.318 1.00 76.25 73 GLY A O 1
ATOM 631 N N . THR A 1 74 ? -40.827 -0.572 15.492 1.00 73.12 74 THR A N 1
ATOM 632 C CA . THR A 1 74 ? -42.250 -0.204 15.330 1.00 73.12 74 THR A CA 1
ATOM 633 C C . THR A 1 74 ? -42.717 0.935 16.242 1.00 73.12 74 THR A C 1
ATOM 635 O O . THR A 1 74 ? -43.919 1.205 16.319 1.00 73.12 74 THR A O 1
ATOM 638 N N . TYR A 1 75 ? -41.788 1.624 16.915 1.00 66.88 75 TYR A N 1
ATOM 639 C CA . TYR A 1 75 ? -42.092 2.755 17.795 1.00 66.88 75 TYR A CA 1
ATOM 640 C C . TYR A 1 75 ? -42.929 3.829 17.091 1.00 66.88 75 TYR A C 1
ATOM 642 O O . TYR A 1 75 ? -42.616 4.264 15.984 1.00 66.88 75 TYR A O 1
ATOM 650 N N . LYS A 1 76 ? -43.999 4.260 17.767 1.00 65.12 76 LYS A N 1
ATOM 651 C CA . LYS A 1 76 ? -44.918 5.315 17.323 1.00 65.12 76 LYS A CA 1
ATOM 652 C C . LYS A 1 76 ? -44.965 6.442 18.346 1.00 65.12 76 LYS A C 1
ATOM 654 O O . LYS A 1 76 ? -44.759 6.209 19.541 1.00 65.12 76 LYS A O 1
ATOM 659 N N . ASP A 1 77 ? -45.320 7.634 17.878 1.00 62.06 77 ASP A N 1
ATOM 660 C CA . ASP A 1 77 ? -45.624 8.771 18.743 1.00 62.06 77 ASP A CA 1
ATOM 661 C C . ASP A 1 77 ? -46.682 8.409 19.800 1.00 62.06 77 ASP A C 1
ATOM 663 O O . ASP A 1 77 ? -47.655 7.703 19.525 1.00 62.06 77 ASP A O 1
ATOM 667 N N . GLY A 1 78 ? -46.464 8.875 21.034 1.00 62.12 78 GLY A N 1
ATOM 668 C CA . GLY A 1 78 ? -47.344 8.633 22.185 1.00 62.12 78 GLY A CA 1
ATOM 669 C C . GLY A 1 78 ? -47.076 7.343 22.971 1.00 62.12 78 GLY A C 1
ATOM 670 O O . GLY A 1 78 ? -47.640 7.170 24.050 1.00 62.12 78 GLY A O 1
ATOM 671 N N . VAL A 1 79 ? -46.200 6.455 22.490 1.00 68.12 79 VAL A N 1
ATOM 672 C CA . VAL A 1 79 ? -45.790 5.248 23.225 1.00 68.12 79 VAL A CA 1
ATOM 673 C C . VAL A 1 79 ? -44.507 5.532 24.007 1.00 68.12 79 VAL A C 1
ATOM 675 O O . VAL A 1 79 ? -43.480 5.854 23.411 1.00 68.12 79 VAL A O 1
ATOM 678 N N . THR A 1 80 ? -44.551 5.398 25.337 1.00 77.94 80 THR A N 1
ATOM 679 C CA . THR A 1 80 ? -43.380 5.538 26.215 1.00 77.94 80 THR A CA 1
ATOM 680 C C . THR A 1 80 ? -42.975 4.191 26.809 1.00 77.94 80 THR A C 1
ATOM 682 O O . THR A 1 80 ? -43.794 3.419 27.302 1.00 77.94 80 THR A O 1
ATOM 685 N N . ALA A 1 81 ? -41.682 3.902 26.746 1.00 83.25 81 ALA A N 1
ATOM 686 C CA . ALA A 1 81 ? -41.029 2.762 27.371 1.00 83.25 81 ALA A CA 1
ATOM 687 C C . ALA A 1 81 ? -39.982 3.284 28.354 1.00 83.25 81 ALA A C 1
ATOM 689 O O . ALA A 1 81 ? -39.062 3.990 27.945 1.00 83.25 81 ALA A O 1
ATOM 690 N N . ASN A 1 82 ? -40.154 2.932 29.629 1.00 90.44 82 ASN A N 1
ATOM 691 C CA . ASN A 1 82 ? -39.190 3.173 30.696 1.00 90.44 82 ASN A CA 1
ATOM 692 C C . ASN A 1 82 ? -39.026 1.880 31.496 1.00 90.44 82 ASN A C 1
ATOM 694 O O . ASN A 1 82 ? -40.004 1.342 32.018 1.00 90.44 82 ASN A O 1
ATOM 698 N N . PHE A 1 83 ? -37.802 1.376 31.590 1.00 95.31 83 PHE A N 1
ATOM 699 C CA . PHE A 1 83 ? -37.478 0.158 32.320 1.00 95.31 83 PHE A CA 1
ATOM 700 C C . PHE A 1 83 ? -36.082 0.244 32.908 1.00 95.31 83 PHE A C 1
ATOM 702 O O . PHE A 1 83 ? -35.172 0.758 32.268 1.00 95.31 83 PHE A O 1
ATOM 709 N N . THR A 1 84 ? -35.908 -0.302 34.110 1.00 95.75 84 THR A N 1
ATOM 710 C CA . THR A 1 84 ? -34.604 -0.385 34.765 1.00 95.75 84 THR A CA 1
ATOM 711 C C . THR A 1 84 ? -34.523 -1.649 35.616 1.00 95.75 84 THR A C 1
ATOM 713 O O . THR A 1 84 ? -35.323 -1.832 36.537 1.00 95.75 84 THR A O 1
ATOM 716 N N . ASN A 1 85 ? -33.524 -2.493 35.367 1.00 95.94 85 ASN A N 1
ATOM 717 C CA . ASN A 1 85 ? -33.209 -3.653 36.192 1.00 95.94 85 ASN A CA 1
ATOM 718 C C . ASN A 1 85 ? -32.139 -3.287 37.235 1.00 95.94 85 ASN A C 1
ATOM 720 O O . ASN A 1 85 ? -30.940 -3.254 36.956 1.00 95.94 85 ASN A O 1
ATOM 724 N N . LYS A 1 86 ? -32.577 -3.014 38.470 1.00 94.50 86 LYS A N 1
ATOM 725 C CA . LYS A 1 86 ? -31.683 -2.611 39.570 1.00 94.50 86 LYS A CA 1
ATOM 726 C C . LYS A 1 86 ? -30.713 -3.712 40.007 1.00 94.50 86 LYS A C 1
ATOM 728 O O . LYS A 1 86 ? -29.636 -3.378 40.491 1.00 94.50 86 LYS A O 1
ATOM 733 N N . ASN A 1 87 ? -31.072 -4.987 39.846 1.00 94.62 87 ASN A N 1
ATOM 734 C CA . ASN A 1 87 ? -30.210 -6.102 40.239 1.00 94.62 87 ASN A CA 1
ATOM 735 C C . ASN A 1 87 ? -28.978 -6.162 39.338 1.00 94.62 87 ASN A C 1
ATOM 737 O O . ASN A 1 87 ? -27.857 -6.175 39.838 1.00 94.62 87 ASN A O 1
ATOM 741 N N . VAL A 1 88 ? -29.187 -6.086 38.020 1.00 94.56 88 VAL A N 1
ATOM 742 C CA . VAL A 1 88 ? -28.093 -6.040 37.039 1.00 94.56 88 VAL A CA 1
ATOM 743 C C . VAL A 1 88 ? -27.218 -4.804 37.258 1.00 94.56 88 VAL A C 1
ATOM 745 O O . VAL A 1 88 ? -25.998 -4.915 37.271 1.00 94.56 88 VAL A O 1
ATOM 748 N N . ILE A 1 89 ? -27.811 -3.633 37.515 1.00 94.50 89 ILE A N 1
ATOM 749 C CA . ILE A 1 89 ? -27.037 -2.415 37.817 1.00 94.50 89 ILE A CA 1
ATOM 750 C C . ILE A 1 89 ? -26.193 -2.584 39.089 1.00 94.50 89 ILE A C 1
ATOM 752 O O . ILE A 1 89 ? -25.037 -2.171 39.115 1.00 94.50 89 ILE A O 1
ATOM 756 N N . ASN A 1 90 ? -26.740 -3.187 40.146 1.00 94.31 90 ASN A N 1
ATOM 757 C CA . ASN A 1 90 ? -25.981 -3.443 41.372 1.00 94.31 90 ASN A CA 1
ATOM 758 C C . ASN A 1 90 ? -24.832 -4.432 41.140 1.00 94.31 90 ASN A C 1
ATOM 760 O O . ASN A 1 90 ? -23.746 -4.212 41.670 1.00 94.31 90 ASN A O 1
ATOM 764 N N . TYR A 1 91 ? -25.045 -5.474 40.330 1.00 94.06 91 TYR A N 1
ATOM 765 C CA . TYR A 1 91 ? -23.980 -6.381 39.902 1.00 94.06 91 TYR A CA 1
ATOM 766 C C . TYR A 1 91 ? -22.868 -5.613 39.171 1.00 94.06 91 TYR A C 1
ATOM 768 O O . TYR A 1 91 ? -21.704 -5.685 39.558 1.00 94.06 91 TYR A O 1
ATOM 776 N N . LEU A 1 92 ? -23.233 -4.796 38.177 1.00 93.62 92 LEU A N 1
ATOM 777 C CA . LEU A 1 92 ? -22.290 -4.017 37.369 1.00 93.62 92 LEU A CA 1
ATOM 778 C C . LEU A 1 92 ? -21.462 -3.025 38.196 1.00 93.62 92 LEU A C 1
ATOM 780 O O . LEU A 1 92 ? -20.278 -2.857 37.924 1.00 93.62 92 LEU A O 1
ATOM 784 N N . LYS A 1 93 ? -22.044 -2.407 39.231 1.00 92.69 93 LYS A N 1
ATOM 785 C CA . LYS A 1 93 ? -21.317 -1.510 40.150 1.00 92.69 93 LYS A CA 1
ATOM 786 C C . LYS A 1 93 ? -20.269 -2.214 41.009 1.00 92.69 93 LYS A C 1
ATOM 788 O O . LYS A 1 93 ? -19.343 -1.558 41.478 1.00 92.69 93 LYS A O 1
ATOM 793 N N . ASN A 1 94 ? -20.445 -3.511 41.250 1.00 91.50 94 ASN A N 1
ATOM 794 C CA . ASN A 1 94 ? -19.549 -4.319 42.075 1.00 91.50 94 ASN A CA 1
ATOM 795 C C . ASN A 1 94 ? -18.546 -5.134 41.240 1.00 91.50 94 ASN A C 1
ATOM 797 O O . ASN A 1 94 ? -17.642 -5.743 41.811 1.00 91.50 94 ASN A O 1
ATOM 801 N N . LEU A 1 95 ? -18.695 -5.155 39.912 1.00 91.81 95 LEU A N 1
ATOM 802 C CA . LEU A 1 95 ? -17.801 -5.860 39.001 1.00 91.81 95 LEU A CA 1
ATOM 803 C C . LEU A 1 95 ? -16.434 -5.163 38.930 1.00 91.81 95 LEU A C 1
ATOM 805 O O . LEU A 1 95 ? -16.348 -3.945 38.776 1.00 91.81 95 LEU A O 1
ATOM 809 N N . ASP A 1 96 ? -15.347 -5.935 38.985 1.00 92.31 96 ASP A N 1
ATOM 810 C CA . ASP A 1 96 ? -14.006 -5.390 38.764 1.00 92.31 96 ASP A CA 1
ATOM 811 C C . ASP A 1 96 ? -13.765 -5.115 37.274 1.00 92.31 96 ASP A C 1
ATOM 813 O O . ASP A 1 96 ? -13.377 -5.990 36.501 1.00 92.31 96 ASP A O 1
ATOM 817 N N . THR A 1 97 ? -13.949 -3.858 36.878 1.00 93.56 97 THR A N 1
ATOM 818 C CA . THR A 1 97 ? -13.678 -3.388 35.516 1.00 93.56 97 THR A CA 1
ATOM 819 C C . THR A 1 97 ? -12.283 -2.778 35.367 1.00 93.56 97 THR A C 1
ATOM 821 O O . THR A 1 97 ? -12.010 -2.118 34.364 1.00 93.56 97 THR A O 1
ATOM 824 N N . SER A 1 98 ? -11.379 -2.924 36.343 1.00 91.19 98 SER A N 1
ATOM 825 C CA . SER A 1 98 ? -10.119 -2.163 36.402 1.00 91.19 98 SER A CA 1
ATOM 826 C C . SER A 1 98 ? -9.166 -2.432 35.235 1.00 91.19 98 SER A C 1
ATOM 828 O O . SER A 1 98 ? -8.322 -1.589 34.915 1.00 91.19 98 SER A O 1
ATOM 830 N N . ASN A 1 99 ? -9.280 -3.579 34.563 1.00 91.81 99 ASN A N 1
ATOM 831 C CA . ASN A 1 99 ? -8.526 -3.876 33.343 1.00 91.81 99 ASN A CA 1
ATOM 832 C C . ASN A 1 99 ? -9.068 -3.144 32.111 1.00 91.81 99 ASN A C 1
ATOM 834 O O . ASN A 1 99 ? -8.294 -2.845 31.204 1.00 91.81 99 ASN A O 1
ATOM 838 N N . PHE A 1 100 ? -10.351 -2.784 32.116 1.00 94.62 100 PHE A N 1
ATOM 839 C CA . PHE A 1 100 ? -11.040 -2.196 30.972 1.00 94.62 100 PHE A CA 1
ATOM 840 C C . PHE A 1 100 ? -11.264 -0.688 31.119 1.00 94.62 100 PHE A C 1
ATOM 842 O O . PHE A 1 100 ? -11.191 0.052 30.137 1.00 94.62 100 PHE A O 1
ATOM 849 N N . ILE A 1 101 ? -11.466 -0.226 32.352 1.00 95.25 101 ILE A N 1
ATOM 850 C CA . ILE A 1 101 ? -11.690 1.169 32.720 1.00 95.25 101 ILE A CA 1
ATOM 851 C C . ILE A 1 101 ? -10.616 1.563 33.732 1.00 95.25 101 ILE A C 1
ATOM 853 O O . ILE A 1 101 ? -10.671 1.197 34.907 1.00 95.25 101 ILE A O 1
ATOM 857 N N . LYS A 1 102 ? -9.614 2.322 33.283 1.00 95.50 102 LYS A N 1
ATOM 858 C CA . LYS A 1 102 ? -8.548 2.810 34.165 1.00 95.50 102 LYS A CA 1
ATOM 859 C C . LYS A 1 102 ? -8.978 4.107 34.835 1.00 95.50 102 LYS A C 1
ATOM 861 O O . LYS A 1 102 ? -9.363 5.058 34.161 1.00 95.50 102 LYS A O 1
ATOM 866 N N . LYS A 1 103 ? -8.882 4.145 36.163 1.00 95.06 103 LYS A N 1
ATOM 867 C CA . LYS A 1 103 ? -9.163 5.324 36.985 1.00 95.06 103 LYS A CA 1
ATOM 868 C C . LYS A 1 103 ? -7.850 5.931 37.470 1.00 95.06 103 LYS A C 1
ATOM 870 O O . LYS A 1 103 ? -7.034 5.236 38.068 1.00 95.06 103 LYS A O 1
ATOM 875 N N . PHE A 1 104 ? -7.663 7.225 37.232 1.00 95.12 104 PHE A N 1
ATOM 876 C CA . PHE A 1 104 ? -6.497 7.979 37.691 1.00 95.12 104 PHE A CA 1
ATOM 877 C C . PHE A 1 104 ? -6.936 9.166 38.541 1.00 95.12 104 PHE A C 1
ATOM 879 O O . PHE A 1 104 ? -7.796 9.937 38.120 1.00 95.12 104 PHE A O 1
ATOM 886 N N . GLU A 1 105 ? -6.314 9.359 39.700 1.00 94.62 105 GLU A N 1
ATOM 887 C CA . GLU A 1 105 ? -6.488 10.586 40.477 1.00 94.62 105 GLU A CA 1
ATOM 888 C C . GLU A 1 105 ? -5.632 11.699 39.861 1.00 94.62 105 GLU A C 1
ATOM 890 O O . GLU A 1 105 ? -4.424 11.552 39.650 1.00 94.62 105 GLU A O 1
ATOM 895 N N . LYS A 1 106 ? -6.271 12.813 39.511 1.00 93.81 106 LYS A N 1
ATOM 896 C CA . LYS A 1 106 ? -5.644 13.975 38.882 1.00 93.81 106 LYS A CA 1
ATOM 897 C C . LYS A 1 106 ? -6.018 15.234 39.648 1.00 93.81 106 LYS A C 1
ATOM 899 O O . LYS A 1 106 ? -6.979 15.259 40.405 1.00 93.81 106 LYS A O 1
ATOM 904 N N . TYR A 1 107 ? -5.285 16.311 39.399 1.00 90.81 107 TYR A N 1
ATOM 905 C CA . TYR A 1 107 ? -5.512 17.600 40.042 1.00 90.81 107 TYR A CA 1
ATOM 906 C C . TYR A 1 107 ? -5.774 18.681 38.998 1.00 90.81 107 TYR A C 1
ATOM 908 O O . TYR A 1 107 ? -5.128 18.712 37.946 1.00 90.81 107 TYR A O 1
ATOM 916 N N . ARG A 1 108 ? -6.738 19.565 39.268 1.00 85.31 108 ARG A N 1
ATOM 917 C CA . ARG A 1 108 ? -6.993 20.770 38.469 1.00 85.31 108 ARG A CA 1
ATOM 918 C C . ARG A 1 108 ? -6.780 22.013 39.316 1.00 85.31 108 ARG A C 1
ATOM 920 O O . ARG A 1 108 ? -7.225 22.076 40.458 1.00 85.31 108 ARG A O 1
ATOM 927 N N . GLU A 1 109 ? -6.142 23.015 38.734 1.00 82.50 109 GLU A N 1
ATOM 928 C CA . GLU A 1 109 ? -5.948 24.304 39.386 1.00 82.50 109 GLU A CA 1
ATOM 929 C C . GLU A 1 109 ? -7.177 25.195 39.142 1.00 82.50 109 GLU A C 1
ATOM 931 O O . GLU A 1 109 ? -7.634 25.361 38.008 1.00 82.50 109 GLU A O 1
ATOM 936 N N . THR A 1 110 ? -7.762 25.733 40.210 1.00 78.62 110 THR A N 1
ATOM 937 C CA . THR A 1 110 ? -8.883 26.678 40.119 1.00 78.62 110 THR A CA 1
ATOM 938 C C . THR A 1 110 ? -8.383 28.090 39.811 1.00 78.62 110 THR A C 1
ATOM 940 O O . THR A 1 110 ? -7.198 28.395 39.938 1.00 78.62 110 THR A O 1
ATOM 943 N N . LYS A 1 111 ? -9.301 29.008 39.471 1.00 76.00 111 LYS A N 1
ATOM 944 C CA . LYS A 1 111 ? -8.976 30.438 39.286 1.00 76.00 111 LYS A CA 1
ATOM 945 C C . LYS A 1 111 ? -8.268 31.062 40.501 1.00 76.00 111 LYS A C 1
ATOM 947 O O . LYS A 1 111 ? -7.515 32.014 40.330 1.00 76.00 111 LYS A O 1
ATOM 952 N N . ASN A 1 112 ? -8.462 30.495 41.694 1.00 81.50 112 ASN A N 1
ATOM 953 C CA . ASN A 1 112 ? -7.848 30.943 42.945 1.00 81.50 112 ASN A CA 1
ATOM 954 C C . ASN A 1 112 ? -6.537 30.197 43.272 1.00 81.50 112 ASN A C 1
ATOM 956 O O . ASN A 1 112 ? -6.097 30.225 44.418 1.00 81.50 112 ASN A O 1
ATOM 960 N N . LYS A 1 113 ? -5.923 29.508 42.294 1.00 78.06 113 LYS A N 1
ATOM 961 C CA . LYS A 1 113 ? -4.709 28.680 42.456 1.00 78.06 113 LYS A CA 1
ATOM 962 C C . LYS A 1 113 ? -4.842 27.551 43.481 1.00 78.06 113 LYS A C 1
ATOM 964 O O . LYS A 1 113 ? -3.863 27.090 44.061 1.00 78.06 113 LYS A O 1
ATOM 969 N N . THR A 1 114 ? -6.067 27.101 43.733 1.00 80.88 114 THR A N 1
ATOM 970 C CA . THR A 1 114 ? -6.331 25.962 44.615 1.00 80.88 114 THR A CA 1
ATOM 971 C C . THR A 1 114 ? -6.326 24.688 43.782 1.00 80.88 114 THR A C 1
ATOM 973 O O . THR A 1 114 ? -6.968 24.640 42.733 1.00 80.88 114 THR A O 1
ATOM 976 N N . SER A 1 115 ? -5.616 23.659 44.238 1.00 85.31 115 SER A N 1
ATOM 977 C CA . SER A 1 115 ? -5.606 22.346 43.592 1.00 85.31 115 SER A CA 1
ATOM 978 C C . SER A 1 115 ? -6.821 21.540 44.046 1.00 85.31 115 SER A C 1
ATOM 980 O O . SER A 1 115 ? -6.989 21.303 45.239 1.00 85.31 115 SER A O 1
ATOM 982 N N . VAL A 1 116 ? -7.682 21.148 43.110 1.00 88.06 116 VAL A N 1
ATOM 983 C CA . VAL A 1 116 ? -8.873 20.332 43.379 1.00 88.06 116 VAL A CA 1
ATOM 984 C C . VAL A 1 116 ? -8.681 18.963 42.723 1.00 88.06 116 VAL A C 1
ATOM 986 O O . VAL A 1 116 ? -8.425 18.927 41.512 1.00 88.06 116 VAL A O 1
ATOM 989 N N . PRO A 1 117 ? -8.776 17.853 43.477 1.00 92.31 117 PRO A N 1
ATOM 990 C CA . PRO A 1 117 ? -8.683 16.517 42.906 1.00 92.31 117 PRO A CA 1
ATOM 991 C C . PRO A 1 117 ? -9.903 16.205 42.029 1.00 92.31 117 PRO A C 1
ATOM 993 O O . PRO A 1 117 ? -10.994 16.730 42.249 1.00 92.31 117 PRO A O 1
ATOM 996 N N . TYR A 1 118 ? -9.713 15.355 41.027 1.00 93.38 118 TYR A N 1
ATOM 997 C CA . TYR A 1 118 ? -10.776 14.748 40.229 1.00 93.38 118 TYR A CA 1
ATOM 998 C C . TYR A 1 118 ? -10.327 13.379 39.717 1.00 93.38 118 TYR A C 1
ATOM 1000 O O . TYR A 1 118 ? -9.129 13.151 39.522 1.00 93.38 118 TYR A O 1
ATOM 1008 N N . ASN A 1 119 ? -11.272 12.477 39.448 1.00 94.75 119 ASN A N 1
ATOM 1009 C CA . ASN A 1 119 ? -10.947 11.203 38.819 1.00 94.75 119 ASN A CA 1
ATOM 1010 C C . ASN A 1 119 ? -11.017 11.320 37.296 1.00 94.75 119 ASN A C 1
ATOM 1012 O O . ASN A 1 119 ? -11.967 11.877 36.744 1.00 94.75 119 ASN A O 1
ATOM 1016 N N . LEU A 1 120 ? -10.019 10.762 36.616 1.00 95.25 120 LEU A N 1
ATOM 1017 C CA . LEU A 1 120 ? -10.005 10.573 35.172 1.00 95.25 120 LEU A CA 1
ATOM 1018 C C . LEU A 1 120 ? -10.258 9.097 34.850 1.00 95.25 120 LEU A C 1
ATOM 1020 O O . LEU A 1 120 ? -9.449 8.246 35.216 1.00 95.25 120 LEU A O 1
ATOM 1024 N N . TYR A 1 121 ? -11.351 8.812 34.146 1.00 96.62 121 TYR A N 1
ATOM 1025 C CA . TYR A 1 121 ? -11.712 7.474 33.678 1.00 96.62 121 TYR A CA 1
ATOM 1026 C C . TYR A 1 121 ? -11.306 7.300 32.220 1.00 96.62 121 TYR A C 1
ATOM 1028 O O . TYR A 1 121 ? -11.728 8.079 31.371 1.00 96.62 121 TYR A O 1
ATOM 1036 N N . LYS A 1 122 ? -10.514 6.275 31.916 1.00 97.00 122 LYS A N 1
ATOM 1037 C CA . LYS A 1 122 ? -9.985 6.026 30.576 1.00 97.00 122 LYS A CA 1
ATOM 1038 C C . LYS A 1 122 ? -10.356 4.640 30.065 1.00 97.00 122 LYS A C 1
ATOM 1040 O O . LYS A 1 122 ? -10.105 3.656 30.759 1.00 97.00 122 LYS A O 1
ATOM 1045 N N . PHE A 1 123 ? -10.947 4.573 28.873 1.00 97.62 123 PHE A N 1
ATOM 1046 C CA . PHE A 1 123 ? -11.524 3.349 28.297 1.00 97.62 123 PHE A CA 1
ATOM 1047 C C . PHE A 1 123 ? -11.734 3.472 26.774 1.00 97.62 123 PHE A C 1
ATOM 1049 O O . PHE A 1 123 ? -11.530 4.539 26.180 1.00 97.62 123 PHE A O 1
ATOM 1056 N N . PHE A 1 124 ? -12.123 2.367 26.133 1.00 98.38 124 PHE A N 1
ATOM 1057 C CA . PHE A 1 124 ? -12.429 2.297 24.701 1.00 98.38 124 PHE A CA 1
ATOM 1058 C C . PHE A 1 124 ? -13.916 2.040 24.458 1.00 98.38 124 PHE A C 1
ATOM 1060 O O . PHE A 1 124 ? -14.582 1.423 25.285 1.00 98.38 124 PHE A O 1
ATOM 1067 N N . VAL A 1 125 ? -14.421 2.506 23.315 1.00 98.31 125 VAL A N 1
ATOM 1068 C CA . VAL A 1 125 ? -15.832 2.382 22.931 1.00 98.31 125 VAL A CA 1
ATOM 1069 C C . VAL A 1 125 ? -15.929 2.025 21.457 1.00 98.31 125 VAL A C 1
ATOM 1071 O O . VAL A 1 125 ? -15.348 2.711 20.614 1.00 98.31 125 VAL A O 1
ATOM 1074 N N . GLY A 1 126 ? -16.656 0.958 21.148 1.00 98.12 126 GLY A N 1
ATOM 1075 C CA . GLY A 1 126 ? -17.006 0.585 19.782 1.00 98.12 126 GLY A CA 1
ATOM 1076 C C . GLY A 1 126 ? -18.229 1.356 19.316 1.00 98.12 126 GLY A C 1
ATOM 1077 O O . GLY A 1 126 ? -19.124 1.607 20.119 1.00 98.12 126 GLY A O 1
ATOM 1078 N N . PHE A 1 127 ? -18.262 1.738 18.044 1.00 97.75 127 PHE A N 1
ATOM 1079 C CA . PHE A 1 127 ? -19.365 2.475 17.442 1.00 97.75 127 PHE A CA 1
ATOM 1080 C C . PHE A 1 127 ? -19.710 1.916 16.069 1.00 97.75 127 PHE A C 1
ATOM 1082 O O . PHE A 1 127 ? -18.798 1.605 15.301 1.00 97.75 127 PHE A O 1
ATOM 1089 N N . ASP A 1 128 ? -21.004 1.847 15.778 1.00 96.19 128 ASP A N 1
ATOM 1090 C CA . ASP A 1 128 ? -21.532 1.466 14.472 1.00 96.19 128 ASP A CA 1
ATOM 1091 C C . ASP A 1 128 ? -22.910 2.102 14.210 1.00 96.19 128 ASP A C 1
ATOM 1093 O O . ASP A 1 128 ? -23.536 2.652 15.130 1.00 96.19 128 ASP A O 1
ATOM 1097 N N . THR A 1 129 ? -23.353 2.081 12.948 1.00 92.38 129 THR A N 1
ATOM 1098 C CA . THR A 1 129 ? -24.671 2.588 12.535 1.00 92.38 129 THR A CA 1
ATOM 1099 C C . THR A 1 129 ? -25.323 1.715 11.480 1.00 92.38 129 THR A C 1
ATOM 1101 O O . THR A 1 129 ? -24.699 1.402 10.471 1.00 92.38 129 THR A O 1
ATOM 1104 N N . GLU A 1 130 ? -26.632 1.506 11.613 1.00 91.69 130 GLU A N 1
ATOM 1105 C CA . GLU A 1 130 ? -27.448 0.895 10.563 1.00 91.69 130 GLU A CA 1
ATOM 1106 C C . GLU A 1 130 ? -28.355 1.919 9.888 1.00 91.69 130 GLU A C 1
ATOM 1108 O O . GLU A 1 130 ? -28.998 2.752 10.544 1.00 91.69 130 GLU A O 1
ATOM 1113 N N . TYR A 1 131 ? -28.423 1.851 8.560 1.00 85.50 131 TYR A N 1
ATOM 1114 C CA . TYR A 1 131 ? -29.174 2.790 7.736 1.00 85.50 131 TYR A CA 1
ATOM 1115 C C . TYR A 1 131 ? -29.650 2.149 6.429 1.00 85.50 131 TYR A C 1
ATOM 1117 O O . TYR A 1 131 ? -29.051 1.212 5.904 1.00 85.50 131 TYR A O 1
ATOM 1125 N N . LYS A 1 132 ? -30.721 2.701 5.864 1.00 81.94 132 LYS A N 1
ATOM 1126 C CA . LYS A 1 132 ? -31.227 2.346 4.540 1.00 81.94 132 LYS A CA 1
ATOM 1127 C C . LYS A 1 132 ? -30.568 3.224 3.483 1.00 81.94 132 LYS A C 1
ATOM 1129 O O . LYS A 1 132 ? -30.627 4.452 3.562 1.00 81.94 132 LYS A O 1
ATOM 1134 N N . SER A 1 133 ? -29.972 2.596 2.470 1.00 66.94 133 SER A N 1
ATOM 1135 C CA . SER A 1 133 ? -29.394 3.297 1.321 1.00 66.94 133 SER A CA 1
ATOM 1136 C C . SER A 1 133 ? -30.201 3.030 0.057 1.00 66.94 133 SER A C 1
ATOM 1138 O O . SER A 1 133 ? -30.441 1.881 -0.297 1.00 66.94 133 SER A O 1
ATOM 1140 N N . ASN A 1 134 ? -30.556 4.085 -0.680 1.00 56.81 134 ASN A N 1
ATOM 1141 C CA . ASN A 1 134 ? -31.212 3.955 -1.991 1.00 56.81 134 ASN A CA 1
ATOM 1142 C C . ASN A 1 134 ? -30.227 3.578 -3.122 1.00 56.81 134 ASN A C 1
ATOM 1144 O O . ASN A 1 134 ? -30.610 3.499 -4.286 1.00 56.81 134 ASN A O 1
ATOM 1148 N N . LEU A 1 135 ? -28.944 3.371 -2.800 1.00 51.50 135 LEU A N 1
ATOM 1149 C CA . LEU A 1 135 ? -27.927 2.851 -3.714 1.00 51.50 135 LEU A CA 1
ATOM 1150 C C . LEU A 1 135 ? -28.017 1.322 -3.771 1.00 51.50 135 LEU A C 1
ATOM 1152 O O . LEU A 1 135 ? -27.199 0.639 -3.148 1.00 51.50 135 LEU A O 1
ATOM 1156 N N . GLN A 1 136 ? -28.988 0.794 -4.514 1.00 44.69 136 GLN A N 1
ATOM 1157 C CA . GLN A 1 136 ? -29.040 -0.638 -4.803 1.00 44.69 136 GLN A CA 1
ATOM 1158 C C . GLN A 1 136 ? -27.955 -1.014 -5.814 1.00 44.69 136 GLN A C 1
ATOM 1160 O O . GLN A 1 136 ? -27.692 -0.300 -6.785 1.00 44.69 136 GLN A O 1
ATOM 1165 N N . TYR A 1 137 ? -27.279 -2.130 -5.554 1.00 37.81 137 TYR A N 1
ATOM 1166 C CA . TYR A 1 137 ? -26.353 -2.720 -6.503 1.00 37.81 137 TYR A CA 1
ATOM 1167 C C . TYR A 1 137 ? -27.169 -3.565 -7.484 1.00 37.81 137 TYR A C 1
ATOM 1169 O O . TYR A 1 137 ? -27.385 -4.752 -7.267 1.00 37.81 137 TYR A O 1
ATOM 1177 N N . ASN A 1 138 ? -27.659 -2.963 -8.566 1.00 33.47 138 ASN A N 1
ATOM 1178 C CA . ASN A 1 138 ? -28.363 -3.735 -9.584 1.00 33.47 138 ASN A CA 1
ATOM 1179 C C . ASN A 1 138 ? -27.353 -4.433 -10.508 1.00 33.47 138 ASN A C 1
ATOM 1181 O O . ASN A 1 138 ? -26.936 -3.898 -11.532 1.00 33.47 138 ASN A O 1
ATOM 1185 N N . ALA A 1 139 ? -26.970 -5.663 -10.150 1.00 31.47 139 ALA A N 1
ATOM 1186 C CA . ALA A 1 139 ? -26.094 -6.530 -10.948 1.00 31.47 139 ALA A CA 1
ATOM 1187 C C . ALA A 1 139 ? -26.692 -6.935 -12.317 1.00 31.47 139 ALA A C 1
ATOM 1189 O O . ALA A 1 139 ? -26.025 -7.580 -13.115 1.00 31.47 139 ALA A O 1
ATOM 1190 N N . ARG A 1 140 ? -27.956 -6.589 -12.607 1.00 29.50 140 ARG A N 1
ATOM 1191 C CA . ARG A 1 140 ? -28.686 -7.056 -13.800 1.00 29.50 140 ARG A CA 1
ATOM 1192 C C . ARG A 1 140 ? -28.819 -6.046 -14.940 1.00 29.50 140 ARG A C 1
ATOM 1194 O O . ARG A 1 140 ? -29.322 -6.419 -15.995 1.00 29.50 140 ARG A O 1
ATOM 1201 N N . ILE A 1 141 ? -28.395 -4.796 -14.771 1.00 30.19 141 ILE A N 1
ATOM 1202 C CA . ILE A 1 141 ? -28.761 -3.732 -15.718 1.00 30.19 141 ILE A CA 1
ATOM 1203 C C . ILE A 1 141 ? -27.572 -3.389 -16.622 1.00 30.19 141 ILE A C 1
ATOM 1205 O O . ILE A 1 141 ? -26.722 -2.564 -16.292 1.00 30.19 141 ILE A O 1
ATOM 1209 N N . ASN A 1 142 ? -27.523 -4.040 -17.787 1.00 30.00 142 ASN A N 1
ATOM 1210 C CA . ASN A 1 142 ? -26.556 -3.761 -18.858 1.00 30.00 142 ASN A CA 1
ATOM 1211 C C . ASN A 1 142 ? -27.067 -2.743 -19.903 1.00 30.00 142 ASN A C 1
ATOM 1213 O O . ASN A 1 142 ? -26.367 -2.479 -20.881 1.00 30.00 142 ASN A O 1
ATOM 1217 N N . GLU A 1 143 ? -28.246 -2.139 -19.715 1.00 36.41 143 GLU A N 1
ATOM 1218 C CA . GLU A 1 143 ? -28.827 -1.192 -20.678 1.00 36.41 143 GLU A CA 1
ATOM 1219 C C . GLU A 1 143 ? -28.638 0.276 -20.254 1.00 36.41 143 GLU A C 1
ATOM 1221 O O . GLU A 1 143 ? -28.892 0.676 -19.116 1.00 36.41 143 GLU A O 1
ATOM 1226 N N . ALA A 1 144 ? -28.157 1.099 -21.193 1.00 33.81 144 ALA A N 1
ATOM 1227 C CA . ALA A 1 144 ? -27.735 2.481 -20.951 1.00 33.81 144 ALA A CA 1
ATOM 1228 C C . ALA A 1 144 ? -28.877 3.424 -20.518 1.00 33.81 144 ALA A C 1
ATOM 1230 O O . ALA A 1 144 ? -28.620 4.382 -19.786 1.00 33.81 144 ALA A O 1
ATOM 1231 N N . ASP A 1 145 ? -30.117 3.127 -20.915 1.00 36.38 145 ASP A N 1
ATOM 1232 C CA . ASP A 1 145 ? -31.286 3.984 -20.678 1.00 36.38 145 ASP A CA 1
ATOM 1233 C C . ASP A 1 145 ? -31.905 3.792 -19.276 1.00 36.38 145 ASP A C 1
ATOM 1235 O O . ASP A 1 145 ? -32.526 4.710 -18.730 1.00 36.38 145 ASP A O 1
ATOM 1239 N N . GLU A 1 146 ? -31.699 2.633 -18.636 1.00 34.28 146 GLU A N 1
ATOM 1240 C CA . GLU A 1 146 ? -32.142 2.374 -17.254 1.00 34.28 146 GLU A CA 1
ATOM 1241 C C . GLU A 1 146 ? -31.151 2.922 -16.215 1.00 34.28 146 GLU A C 1
ATOM 1243 O O . GLU A 1 146 ? -31.559 3.489 -15.196 1.00 34.28 146 GLU A O 1
ATOM 1248 N N . LEU A 1 147 ? -29.851 2.890 -16.533 1.00 36.22 147 LEU A N 1
ATOM 1249 C CA . LEU A 1 147 ? -28.785 3.530 -15.753 1.00 36.22 147 LEU A CA 1
ATOM 1250 C C . LEU A 1 147 ? -28.993 5.043 -15.603 1.00 36.22 147 LEU A C 1
ATOM 1252 O O . LEU A 1 147 ? -28.646 5.613 -14.569 1.00 36.22 147 LEU A O 1
ATOM 1256 N N . GLU A 1 148 ? -29.551 5.719 -16.611 1.00 36.78 148 GLU A N 1
ATOM 1257 C CA . GLU A 1 148 ? -29.812 7.161 -16.558 1.00 36.78 148 GLU A CA 1
ATOM 1258 C C . GLU A 1 148 ? -31.032 7.498 -15.677 1.00 36.78 148 GLU A C 1
ATOM 1260 O O . GLU A 1 148 ? -31.032 8.515 -14.976 1.00 36.78 148 GLU A O 1
ATOM 1265 N N . LYS A 1 149 ? -32.027 6.599 -15.609 1.00 33.72 149 LYS A N 1
ATOM 1266 C CA . LYS A 1 149 ? -33.174 6.696 -14.688 1.00 33.72 149 LYS A CA 1
ATOM 1267 C C . LYS A 1 149 ? -32.778 6.431 -13.233 1.00 33.72 149 LYS A C 1
ATOM 1269 O O . LYS A 1 149 ? -33.132 7.235 -12.374 1.00 33.72 149 LYS A O 1
ATOM 1274 N N . GLU A 1 150 ? -31.984 5.398 -12.944 1.00 36.59 150 GLU A N 1
ATOM 1275 C CA . GLU A 1 150 ? -31.453 5.151 -11.589 1.00 36.59 150 GLU A CA 1
ATOM 1276 C C . GLU A 1 150 ? -30.489 6.250 -11.136 1.00 36.59 150 GLU A C 1
ATOM 1278 O O . GLU A 1 150 ? -30.555 6.721 -9.999 1.00 36.59 150 GLU A O 1
ATOM 1283 N N . ARG A 1 151 ? -29.634 6.740 -12.039 1.00 35.12 151 ARG A N 1
ATOM 1284 C CA . ARG A 1 151 ? -28.744 7.870 -11.760 1.00 35.12 151 ARG A CA 1
ATOM 1285 C C . ARG A 1 151 ? -29.525 9.135 -11.397 1.00 35.12 151 ARG A C 1
ATOM 1287 O O . ARG A 1 151 ? -29.051 9.887 -10.552 1.00 35.12 151 ARG A O 1
ATOM 1294 N N . ASN A 1 152 ? -30.715 9.340 -11.965 1.00 34.38 152 ASN A N 1
ATOM 1295 C CA . ASN A 1 152 ? -31.623 10.427 -11.588 1.00 34.38 152 ASN A CA 1
ATOM 1296 C C . ASN A 1 152 ? -32.372 10.180 -10.261 1.00 34.38 152 ASN A C 1
ATOM 1298 O O . ASN A 1 152 ? -32.678 11.146 -9.565 1.00 34.38 152 ASN A O 1
ATOM 1302 N N . ILE A 1 153 ? -32.596 8.923 -9.857 1.00 34.69 153 ILE A N 1
ATOM 1303 C CA . ILE A 1 153 ? -33.202 8.554 -8.560 1.00 34.69 153 ILE A CA 1
ATOM 1304 C C . ILE A 1 153 ? -32.191 8.693 -7.402 1.00 34.69 153 ILE A C 1
ATOM 1306 O O . ILE A 1 153 ? -32.531 9.215 -6.341 1.00 34.69 153 ILE A O 1
ATOM 1310 N N . ILE A 1 154 ? -30.928 8.312 -7.623 1.00 39.59 154 ILE A N 1
ATOM 1311 C CA . ILE A 1 154 ? -29.817 8.405 -6.652 1.00 39.59 154 ILE A CA 1
ATOM 1312 C C . ILE A 1 154 ? -29.448 9.864 -6.324 1.00 39.59 154 ILE A C 1
ATOM 1314 O O . ILE A 1 154 ? -28.876 10.147 -5.271 1.00 39.59 154 ILE A O 1
ATOM 1318 N N . LEU A 1 155 ? -29.768 10.814 -7.208 1.00 35.38 155 LEU A N 1
ATOM 1319 C CA . LEU A 1 155 ? -29.314 12.201 -7.088 1.00 35.38 155 LEU A CA 1
ATOM 1320 C C . LEU A 1 155 ? -29.966 13.001 -5.944 1.00 35.38 155 LEU A C 1
ATOM 1322 O O . LEU A 1 155 ? -29.415 14.043 -5.600 1.00 35.38 155 LEU A O 1
ATOM 1326 N N . ASN A 1 156 ? -31.065 12.529 -5.333 1.00 40.69 156 ASN A N 1
ATOM 1327 C CA . ASN A 1 156 ? -31.898 13.370 -4.456 1.00 40.69 156 ASN A CA 1
ATOM 1328 C C . ASN A 1 156 ? -32.349 12.762 -3.109 1.00 40.69 156 ASN A C 1
ATOM 1330 O O . ASN A 1 156 ? -33.194 13.375 -2.458 1.00 40.69 156 ASN A O 1
ATOM 1334 N N . LYS A 1 157 ? -31.840 11.608 -2.649 1.00 49.94 157 LYS A N 1
ATOM 1335 C CA . LYS A 1 157 ? -32.225 11.069 -1.325 1.00 49.94 157 LYS A CA 1
ATOM 1336 C C . LYS A 1 157 ? -31.025 10.730 -0.440 1.00 49.94 157 LYS A C 1
ATOM 1338 O O . LYS A 1 157 ? -30.116 10.021 -0.866 1.00 49.94 157 LYS A O 1
ATOM 1343 N N . GLU A 1 158 ? -31.047 11.271 0.777 1.00 59.38 158 GLU A N 1
ATOM 1344 C CA . GLU A 1 158 ? -30.117 10.972 1.870 1.00 59.38 158 GLU A CA 1
ATOM 1345 C C . GLU A 1 158 ? -30.357 9.539 2.389 1.00 59.38 158 GLU A C 1
ATOM 1347 O O . GLU A 1 158 ? -31.438 8.982 2.193 1.00 59.38 158 GLU A O 1
ATOM 1352 N N . ASP A 1 159 ? -29.339 8.917 2.991 1.00 71.56 159 ASP A N 1
ATOM 1353 C CA . ASP A 1 159 ? -29.508 7.621 3.664 1.00 71.56 159 ASP A CA 1
ATOM 1354 C C . ASP A 1 159 ? -30.433 7.796 4.887 1.00 71.56 159 ASP A C 1
ATOM 1356 O O . ASP A 1 159 ? -30.258 8.742 5.657 1.00 71.56 159 ASP A O 1
ATOM 1360 N N . GLU A 1 160 ? -31.389 6.889 5.093 1.00 82.00 160 GLU A N 1
ATOM 1361 C CA . GLU A 1 160 ? -32.345 6.964 6.208 1.00 82.00 160 GLU A CA 1
ATOM 1362 C C . GLU A 1 160 ? -31.817 6.160 7.405 1.00 82.00 160 GLU A C 1
ATOM 1364 O O . GLU A 1 160 ? -31.618 4.948 7.306 1.00 82.00 160 GLU A O 1
ATOM 1369 N N . ILE A 1 161 ? -31.564 6.823 8.539 1.00 87.44 161 ILE A N 1
ATOM 1370 C CA . ILE A 1 161 ? -31.005 6.166 9.732 1.00 87.44 161 ILE A CA 1
ATOM 1371 C C . ILE A 1 161 ? -32.034 5.233 10.366 1.00 87.44 161 ILE A C 1
ATOM 1373 O O . ILE A 1 161 ? -33.210 5.586 10.476 1.00 87.44 161 ILE A O 1
ATOM 1377 N N . ILE A 1 162 ? -31.564 4.066 10.807 1.00 91.38 162 ILE A N 1
ATOM 1378 C CA . ILE A 1 162 ? -32.360 3.054 11.505 1.00 91.38 162 ILE A CA 1
ATOM 1379 C C . ILE A 1 162 ? -31.917 2.950 12.964 1.00 91.38 162 ILE A C 1
ATOM 1381 O O . ILE A 1 162 ? -32.755 2.946 13.869 1.00 91.38 162 ILE A O 1
ATOM 1385 N N . SER A 1 163 ? -30.606 2.879 13.221 1.00 93.50 163 SER A N 1
ATOM 1386 C CA . SER A 1 163 ? -30.108 2.769 14.595 1.00 93.50 163 SER A CA 1
ATOM 1387 C C . SER A 1 163 ? -28.635 3.145 14.776 1.00 93.50 163 SER A C 1
ATOM 1389 O O . SER A 1 163 ? -27.872 3.184 13.812 1.00 93.50 163 SER A O 1
ATOM 1391 N N . TYR A 1 164 ? -28.265 3.396 16.033 1.00 96.00 164 TYR A N 1
ATOM 1392 C CA . TYR A 1 164 ? -26.896 3.629 16.496 1.00 96.00 164 TYR A CA 1
ATOM 1393 C C . TYR A 1 164 ? -26.494 2.573 17.526 1.00 96.00 164 TYR A C 1
ATOM 1395 O O . TYR A 1 164 ? -27.298 2.245 18.405 1.00 96.00 164 TYR A O 1
ATOM 1403 N N . GLN A 1 165 ? -25.245 2.109 17.475 1.00 97.38 165 GLN A N 1
ATOM 1404 C CA . GLN A 1 165 ? -24.710 1.108 18.396 1.00 97.38 165 GLN A CA 1
ATOM 1405 C C . GLN A 1 165 ? -23.453 1.613 19.092 1.00 97.38 165 GLN A C 1
ATOM 1407 O O . GLN A 1 165 ? -22.529 2.113 18.451 1.00 97.38 165 GLN A O 1
ATOM 1412 N N . LEU A 1 166 ? -23.418 1.470 20.418 1.00 98.31 166 LEU A N 1
ATOM 1413 C CA . LEU A 1 166 ? -22.225 1.680 21.232 1.00 98.31 166 LEU A CA 1
ATOM 1414 C C . LEU A 1 166 ? -21.942 0.432 22.064 1.00 98.31 166 LEU A C 1
ATOM 1416 O O . LEU A 1 166 ? -22.836 -0.068 22.742 1.00 98.31 166 LEU A O 1
ATOM 1420 N N . SER A 1 167 ? -20.689 -0.017 22.057 1.00 98.12 167 SER A N 1
ATOM 1421 C CA . SER A 1 167 ? -20.248 -1.203 22.799 1.00 98.12 167 SER A CA 1
ATOM 1422 C C . SER A 1 167 ? -19.100 -0.878 23.745 1.00 98.12 167 SER A C 1
ATOM 1424 O O . SER A 1 167 ? -18.091 -0.290 23.344 1.00 98.12 167 SER A O 1
ATOM 1426 N N . PHE A 1 168 ? -19.235 -1.314 24.994 1.00 97.81 168 PHE A N 1
ATOM 1427 C CA . PHE A 1 168 ? -18.262 -1.128 26.065 1.00 97.81 168 PHE A CA 1
ATOM 1428 C C . PHE A 1 168 ? -17.860 -2.488 26.628 1.00 97.81 168 PHE A C 1
ATOM 1430 O O . PHE A 1 168 ? -18.686 -3.193 27.196 1.00 97.81 168 PHE A O 1
ATOM 1437 N N . MET A 1 169 ? -16.593 -2.867 26.500 1.00 96.06 169 MET A N 1
ATOM 1438 C CA . MET A 1 169 ? -16.096 -4.116 27.083 1.00 96.06 169 MET A CA 1
ATOM 1439 C C . MET A 1 169 ? -15.814 -3.912 28.578 1.00 96.06 169 MET A C 1
ATOM 1441 O O . MET A 1 169 ? -15.144 -2.945 28.942 1.00 96.06 169 MET A O 1
ATOM 1445 N N . ILE A 1 170 ? -16.336 -4.792 29.437 1.00 95.12 170 ILE A N 1
ATOM 1446 C CA . ILE A 1 170 ? -16.225 -4.672 30.907 1.00 95.12 170 ILE A CA 1
ATOM 1447 C C . ILE A 1 170 ? -15.527 -5.871 31.569 1.00 95.12 170 ILE A C 1
ATOM 1449 O O . ILE A 1 170 ? -14.975 -5.718 32.658 1.00 95.12 170 ILE A O 1
ATOM 1453 N N . SER A 1 171 ? -15.496 -7.024 30.897 1.00 93.19 171 SER A N 1
ATOM 1454 C CA . SER A 1 171 ? -14.663 -8.198 31.204 1.00 93.19 171 SER A CA 1
ATOM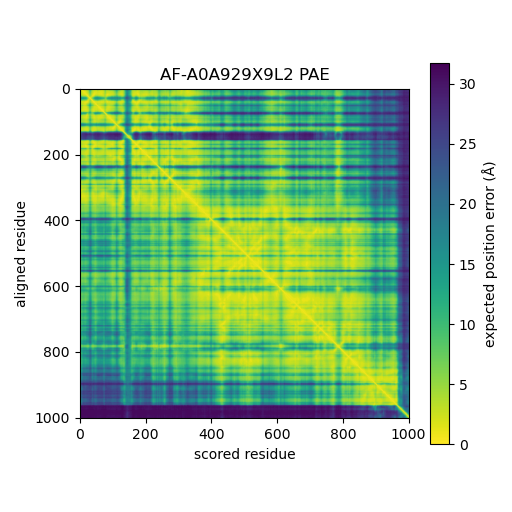 1455 C C . SER A 1 171 ? -14.188 -8.839 29.892 1.00 93.19 171 SER A C 1
ATOM 1457 O O . SER A 1 171 ? -14.477 -8.328 28.811 1.00 93.19 171 SER A O 1
ATOM 1459 N N . GLU A 1 172 ? -13.458 -9.958 29.955 1.00 89.81 172 GLU A N 1
ATOM 1460 C CA . GLU A 1 172 ? -13.034 -10.689 28.747 1.00 89.81 172 GLU A CA 1
ATOM 1461 C C . GLU A 1 172 ? -14.216 -11.179 27.889 1.00 89.81 172 GLU A C 1
ATOM 1463 O O . GLU A 1 172 ? -14.104 -11.270 26.666 1.00 89.81 172 GLU A O 1
ATOM 1468 N N . ASP A 1 173 ? -15.349 -11.467 28.525 1.00 91.19 173 ASP A N 1
ATOM 1469 C CA . ASP A 1 173 ? -16.534 -12.074 27.928 1.00 91.19 173 ASP A CA 1
ATOM 1470 C C . ASP A 1 173 ? -17.810 -11.231 28.055 1.00 91.19 173 ASP A C 1
ATOM 1472 O O . ASP A 1 173 ? -18.825 -11.616 27.477 1.00 91.19 173 ASP A O 1
ATOM 1476 N N . LEU A 1 174 ? -17.785 -10.095 28.761 1.00 95.00 174 LEU A N 1
ATOM 1477 C CA . LEU A 1 174 ? -18.950 -9.233 28.975 1.00 95.00 174 LEU A CA 1
ATOM 1478 C C . LEU A 1 174 ? -18.793 -7.858 28.327 1.00 95.00 174 LEU A C 1
ATOM 1480 O O . LEU A 1 174 ? -17.765 -7.179 28.441 1.00 95.00 174 LEU A O 1
ATOM 1484 N N . TYR A 1 175 ? -19.890 -7.426 27.717 1.00 96.75 175 TYR A N 1
ATOM 1485 C CA . TYR A 1 175 ? -20.049 -6.154 27.034 1.00 96.75 175 TYR A CA 1
ATOM 1486 C C . TYR A 1 175 ? -21.296 -5.449 27.564 1.00 96.75 175 TYR A C 1
ATOM 1488 O O . TYR A 1 175 ? -22.296 -6.090 27.880 1.00 96.75 175 TYR A O 1
ATOM 1496 N N . ILE A 1 176 ? -21.261 -4.124 27.628 1.00 97.62 176 ILE A N 1
ATOM 1497 C CA . ILE A 1 176 ? -22.456 -3.291 27.719 1.00 97.62 176 ILE A CA 1
ATOM 1498 C C . ILE A 1 176 ? -22.720 -2.741 26.327 1.00 97.62 176 ILE A C 1
ATOM 1500 O O . ILE A 1 176 ? -21.868 -2.056 25.763 1.00 97.62 176 ILE A O 1
ATOM 1504 N N . ASN A 1 177 ? -23.892 -3.051 25.789 1.00 97.88 177 ASN A N 1
ATOM 1505 C CA . ASN A 1 177 ? -24.318 -2.636 24.464 1.00 97.88 177 ASN A CA 1
ATOM 1506 C C . ASN A 1 177 ? -25.493 -1.679 24.578 1.00 97.88 177 ASN A C 1
ATOM 1508 O O . ASN A 1 177 ? -26.559 -2.056 25.060 1.00 97.88 177 ASN A O 1
ATOM 1512 N N . THR A 1 178 ? -25.307 -0.462 24.084 1.00 97.81 178 THR A N 1
ATOM 1513 C CA . THR A 1 178 ? -26.382 0.507 23.900 1.00 97.81 178 THR A CA 1
ATOM 1514 C C . THR A 1 178 ? -26.822 0.479 22.446 1.00 97.81 178 THR A C 1
ATOM 1516 O O . THR A 1 178 ? -26.014 0.713 21.546 1.00 97.81 178 THR A O 1
ATOM 1519 N N . VAL A 1 179 ? -28.112 0.246 22.219 1.00 96.75 179 VAL A N 1
ATOM 1520 C CA . VAL A 1 179 ? -28.746 0.361 20.905 1.00 96.75 179 VAL A CA 1
ATOM 1521 C C . VAL A 1 179 ? -29.786 1.465 20.951 1.00 96.75 179 VAL A C 1
ATOM 1523 O O . VAL A 1 179 ? -30.706 1.432 21.767 1.00 96.75 179 VAL A O 1
ATOM 1526 N N . ILE A 1 180 ? -29.654 2.440 20.058 1.00 94.94 180 ILE A N 1
ATOM 1527 C CA . ILE A 1 180 ? -30.621 3.523 19.901 1.00 94.94 180 ILE A CA 1
ATOM 1528 C C . ILE A 1 180 ? -31.337 3.323 18.572 1.00 94.94 180 ILE A C 1
ATOM 1530 O O . ILE A 1 180 ? -30.774 3.615 17.522 1.00 94.94 180 ILE A O 1
ATOM 1534 N N . CYS A 1 181 ? -32.568 2.824 18.617 1.00 92.50 181 CYS A N 1
ATOM 1535 C CA . CYS A 1 181 ? -33.437 2.718 17.447 1.00 92.50 181 CYS A CA 1
ATOM 1536 C C . CYS A 1 181 ? -34.151 4.053 17.241 1.00 92.50 181 CYS A C 1
ATOM 1538 O O . CYS A 1 181 ? -34.784 4.554 18.172 1.00 92.50 181 CYS A O 1
ATOM 1540 N N . VAL A 1 182 ? -34.075 4.623 16.042 1.00 88.69 182 VAL A N 1
ATOM 1541 C CA . VAL A 1 182 ? -34.726 5.902 15.723 1.00 88.69 182 VAL A CA 1
ATOM 1542 C C . VAL A 1 182 ? -35.971 5.699 14.876 1.00 88.69 182 VAL A C 1
ATOM 1544 O O . VAL A 1 182 ? -36.120 4.685 14.194 1.00 88.69 182 VAL A O 1
ATOM 1547 N N . TYR A 1 183 ? -36.870 6.682 14.902 1.00 80.88 183 TYR A N 1
ATOM 1548 C CA . TYR A 1 183 ? -37.889 6.773 13.861 1.00 80.88 183 TYR A CA 1
ATOM 1549 C C . TYR A 1 183 ? -37.194 6.936 12.500 1.00 80.88 183 TYR A C 1
ATOM 1551 O O . TYR A 1 183 ? -36.277 7.749 12.378 1.00 80.88 183 TYR A O 1
ATOM 1559 N N . LEU A 1 184 ? -37.600 6.153 11.496 1.00 73.44 184 LEU A N 1
ATOM 1560 C CA . LEU A 1 184 ? -36.883 6.043 10.222 1.00 73.44 184 LEU A CA 1
ATOM 1561 C C . LEU A 1 184 ? -36.592 7.425 9.612 1.00 73.44 184 LEU A C 1
ATOM 1563 O O . LEU A 1 184 ? -37.499 8.240 9.426 1.00 73.44 184 LEU A O 1
ATOM 1567 N N . GLY A 1 185 ? -35.313 7.686 9.327 1.00 65.31 185 GLY A N 1
ATOM 1568 C CA . GLY A 1 185 ? -34.849 8.945 8.739 1.00 65.31 185 GLY A CA 1
ATOM 1569 C C . GLY A 1 185 ? -34.582 10.086 9.733 1.00 65.31 185 GLY A C 1
ATOM 1570 O O . GLY A 1 185 ? -34.052 11.116 9.320 1.00 65.31 185 GLY A O 1
ATOM 1571 N N . PHE A 1 186 ? -34.877 9.931 11.032 1.00 78.06 186 PHE A N 1
ATOM 1572 C CA . PHE A 1 186 ? -34.488 10.923 12.040 1.00 78.06 186 PHE A CA 1
ATOM 1573 C C . PHE A 1 186 ? -33.027 10.769 12.465 1.00 78.06 186 PHE A C 1
ATOM 1575 O O . PHE A 1 186 ? -32.611 9.743 12.996 1.00 78.06 186 PHE A O 1
ATOM 1582 N N . GLU A 1 187 ? -32.259 11.846 12.310 1.00 78.56 187 GLU A N 1
ATOM 1583 C CA . GLU A 1 187 ? -30.870 11.917 12.758 1.00 78.56 187 GLU A CA 1
ATOM 1584 C C . GLU A 1 187 ? -30.776 12.499 14.180 1.00 78.56 187 GLU A C 1
ATOM 1586 O O . GLU A 1 187 ? -31.219 13.626 14.450 1.00 78.56 187 GLU A O 1
ATOM 1591 N N . LEU A 1 188 ? -30.157 11.755 15.100 1.00 87.31 188 LEU A N 1
ATOM 1592 C CA . LEU A 1 188 ? -29.871 12.234 16.453 1.00 87.31 188 LEU A CA 1
ATOM 1593 C C . LEU A 1 188 ? -28.542 12.992 16.505 1.00 87.31 188 LEU A C 1
ATOM 1595 O O . LEU A 1 188 ? -27.638 12.790 15.695 1.00 87.31 188 LEU A O 1
ATOM 1599 N N . ASP A 1 189 ? -28.424 13.903 17.471 1.00 88.50 189 ASP A N 1
ATOM 1600 C CA . ASP A 1 189 ? -27.200 14.678 17.656 1.00 88.50 189 ASP A CA 1
ATOM 1601 C C . ASP A 1 189 ? -26.155 13.979 18.523 1.00 88.50 189 ASP A C 1
ATOM 1603 O O . ASP A 1 189 ? -26.439 13.076 19.308 1.00 88.50 189 ASP A O 1
ATOM 1607 N N . PHE A 1 190 ? -24.916 14.445 18.372 1.00 88.94 190 PHE A N 1
ATOM 1608 C CA . PHE A 1 190 ? -23.742 13.937 19.075 1.00 88.94 190 PHE A CA 1
ATOM 1609 C C . PHE A 1 190 ? -23.903 13.862 20.602 1.00 88.94 190 PHE A C 1
ATOM 1611 O O . PHE A 1 190 ? -23.365 12.949 21.231 1.00 88.94 190 PHE A O 1
ATOM 1618 N N . ASN A 1 191 ? -24.634 14.801 21.211 1.00 90.00 191 ASN A N 1
ATOM 1619 C CA . ASN A 1 191 ? -24.828 14.801 22.659 1.00 90.00 191 ASN A CA 1
ATOM 1620 C C . ASN A 1 191 ? -25.717 13.630 23.085 1.00 90.00 191 ASN A C 1
ATOM 1622 O O . ASN A 1 191 ? -25.390 12.941 24.052 1.00 90.00 191 ASN A O 1
ATOM 1626 N N . GLU A 1 192 ? -26.802 13.400 22.345 1.00 91.25 192 GLU A N 1
ATOM 1627 C CA . GLU A 1 192 ? -27.738 12.310 22.602 1.00 91.25 192 GLU A CA 1
ATOM 1628 C C . GLU A 1 192 ? -27.085 10.940 22.369 1.00 91.25 192 GLU A C 1
ATOM 1630 O O . GLU A 1 192 ? -27.114 10.085 23.253 1.00 91.25 192 GLU A O 1
ATOM 1635 N N . VAL A 1 193 ? -26.434 10.751 21.217 1.00 93.75 193 VAL A N 1
ATOM 1636 C CA . VAL A 1 193 ? -25.892 9.443 20.808 1.00 93.75 193 VAL A CA 1
ATOM 1637 C C . VAL A 1 193 ? -24.627 9.070 21.585 1.00 93.75 193 VAL A C 1
ATOM 1639 O O . VAL A 1 193 ? -24.504 7.938 22.047 1.00 93.75 193 VAL A O 1
ATOM 1642 N N . ILE A 1 194 ? -23.683 10.005 21.746 1.00 95.00 194 ILE A N 1
ATOM 1643 C CA . ILE A 1 194 ? -22.342 9.703 22.271 1.00 95.00 194 ILE A CA 1
ATOM 1644 C C . ILE A 1 194 ? -22.203 10.112 23.739 1.00 95.00 194 ILE A C 1
ATOM 1646 O O . ILE A 1 194 ? -21.877 9.281 24.586 1.00 95.00 194 ILE A O 1
ATOM 1650 N N . ILE A 1 195 ? -22.436 11.388 24.066 1.00 93.94 195 ILE A N 1
ATOM 1651 C CA . ILE A 1 195 ? -22.116 11.916 25.404 1.00 93.94 195 ILE A CA 1
ATOM 1652 C C . ILE A 1 195 ? -23.017 11.300 26.473 1.00 93.94 195 ILE A C 1
ATOM 1654 O O . ILE A 1 195 ? -22.505 10.831 27.490 1.00 93.94 195 ILE A O 1
ATOM 1658 N N . LYS A 1 196 ? -24.341 11.303 26.260 1.00 93.44 196 LYS A N 1
ATOM 1659 C CA . LYS A 1 196 ? -25.293 10.749 27.232 1.00 93.44 196 LYS A CA 1
ATOM 1660 C C . LYS A 1 196 ? -24.992 9.272 27.487 1.00 93.44 196 LYS A C 1
ATOM 1662 O O . LYS A 1 196 ? -24.859 8.876 28.634 1.00 93.44 196 LYS A O 1
ATOM 1667 N N . THR A 1 197 ? -24.784 8.492 26.427 1.00 95.94 197 THR A N 1
ATOM 1668 C CA . THR A 1 197 ? -24.468 7.057 26.509 1.00 95.94 197 THR A CA 1
ATOM 1669 C C . THR A 1 197 ? -23.190 6.775 27.301 1.00 95.94 197 THR A C 1
ATOM 1671 O O . THR A 1 197 ? -23.185 5.906 28.166 1.00 95.94 197 THR A O 1
ATOM 1674 N N . ILE A 1 198 ? -22.121 7.551 27.086 1.00 96.62 198 ILE A N 1
ATOM 1675 C CA . ILE A 1 198 ? -20.880 7.425 27.869 1.00 96.62 198 ILE A CA 1
ATOM 1676 C C . ILE A 1 198 ? -21.115 7.728 29.357 1.00 96.62 198 ILE A C 1
ATOM 1678 O O . ILE A 1 198 ? -20.601 7.017 30.220 1.00 96.62 198 ILE A O 1
ATOM 1682 N N . ILE A 1 199 ? -21.864 8.788 29.671 1.00 94.94 199 ILE A N 1
ATOM 1683 C CA . ILE A 1 199 ? -22.159 9.162 31.062 1.00 94.94 199 ILE A CA 1
ATOM 1684 C C . ILE A 1 199 ? -23.010 8.083 31.739 1.00 94.94 199 ILE A C 1
ATOM 1686 O O . ILE A 1 199 ? -22.707 7.694 32.867 1.00 94.94 199 ILE A O 1
ATOM 1690 N N . ASP A 1 200 ? -24.040 7.585 31.056 1.00 94.31 200 ASP A N 1
ATOM 1691 C CA . ASP A 1 200 ? -24.927 6.539 31.570 1.00 94.31 200 ASP A CA 1
ATOM 1692 C C . ASP A 1 200 ? -24.152 5.238 31.826 1.00 94.31 200 ASP A C 1
ATOM 1694 O O . ASP A 1 200 ? -24.292 4.640 32.896 1.00 94.31 200 ASP A O 1
ATOM 1698 N N . PHE A 1 201 ? -23.256 4.853 30.911 1.00 95.75 201 PHE A N 1
ATOM 1699 C CA . PHE A 1 201 ? -22.330 3.735 31.099 1.00 95.75 201 PHE A CA 1
ATOM 1700 C C . PHE A 1 201 ? -21.471 3.914 32.359 1.00 95.75 201 PHE A C 1
ATOM 1702 O O . PHE A 1 201 ? -21.489 3.057 33.242 1.00 95.75 201 PHE A O 1
ATOM 1709 N N . LEU A 1 202 ? -20.774 5.048 32.495 1.00 95.44 202 LEU A N 1
ATOM 1710 C CA . LEU A 1 202 ? -19.890 5.311 33.637 1.00 95.44 202 LEU A CA 1
ATOM 1711 C C . LEU A 1 202 ? -20.632 5.347 34.983 1.00 95.44 202 LEU A C 1
ATOM 1713 O O . LEU A 1 202 ? -20.089 4.899 35.993 1.00 95.44 202 LEU A O 1
ATOM 1717 N N . ASN A 1 203 ? -21.868 5.849 35.002 1.00 92.25 203 ASN A N 1
ATOM 1718 C CA . ASN A 1 203 ? -22.734 5.828 36.185 1.00 92.25 203 ASN A CA 1
ATOM 1719 C C . ASN A 1 203 ? -23.241 4.415 36.525 1.00 92.25 203 ASN A C 1
ATOM 1721 O O . ASN A 1 203 ? -23.576 4.136 37.680 1.00 92.25 203 ASN A O 1
ATOM 1725 N N . THR A 1 204 ? -23.329 3.538 35.522 1.00 92.12 204 THR A N 1
ATOM 1726 C CA . THR A 1 204 ? -23.790 2.153 35.676 1.00 92.12 204 THR A CA 1
ATOM 1727 C C . THR A 1 204 ? -22.697 1.263 36.258 1.00 92.12 204 THR A C 1
ATOM 1729 O O . THR A 1 204 ? -22.983 0.471 37.149 1.00 92.12 204 THR A O 1
ATOM 1732 N N . VAL A 1 205 ? -21.452 1.410 35.799 1.00 91.12 205 VAL A N 1
ATOM 1733 C CA . VAL A 1 205 ? -20.325 0.537 36.191 1.00 91.12 205 VAL A CA 1
ATOM 1734 C C . VAL A 1 205 ? -19.421 1.135 37.271 1.00 91.12 205 VAL A C 1
ATOM 1736 O O . VAL A 1 205 ? -18.464 0.502 37.701 1.00 91.12 205 VAL A O 1
ATOM 1739 N N . GLY A 1 206 ? -19.669 2.372 37.705 1.00 84.38 206 GLY A N 1
ATOM 1740 C CA . GLY A 1 206 ? -18.765 3.056 38.622 1.00 84.38 206 GLY A CA 1
ATOM 1741 C C . GLY A 1 206 ? -19.390 4.212 39.390 1.00 84.38 206 GLY A C 1
ATOM 1742 O O . GLY A 1 206 ? -20.605 4.383 39.467 1.00 84.38 206 GLY A O 1
ATOM 1743 N N . THR A 1 207 ? -18.518 5.015 39.999 1.00 84.75 207 THR A N 1
ATOM 1744 C CA . THR A 1 207 ? -18.878 6.166 40.840 1.00 84.75 207 THR A CA 1
ATOM 1745 C C . THR A 1 207 ? -18.578 7.490 40.138 1.00 84.75 207 THR A C 1
ATOM 1747 O O . THR A 1 207 ? -18.107 8.425 40.781 1.00 84.75 207 THR A O 1
ATOM 1750 N N . PHE A 1 208 ? -18.730 7.551 38.813 1.00 91.50 208 PHE A N 1
ATOM 1751 C CA . PHE A 1 208 ? -18.454 8.769 38.053 1.00 91.50 208 PHE A CA 1
ATOM 1752 C C . PHE A 1 208 ? -19.379 9.903 38.505 1.00 91.50 208 PHE A C 1
ATOM 1754 O O . PHE A 1 208 ? -20.598 9.754 38.526 1.00 91.50 208 PHE A O 1
ATOM 1761 N N . ILE A 1 209 ? -18.805 11.052 38.858 1.00 90.88 209 ILE A N 1
ATOM 1762 C CA . ILE A 1 209 ? -19.579 12.227 39.265 1.00 90.88 209 ILE A CA 1
ATOM 1763 C C . ILE A 1 209 ? -19.553 13.260 38.139 1.00 90.88 209 ILE A C 1
ATOM 1765 O O . ILE A 1 209 ? -18.545 13.934 37.902 1.00 90.88 209 ILE A O 1
ATOM 1769 N N . LYS A 1 210 ? -20.685 13.415 37.439 1.00 88.56 210 LYS A N 1
ATOM 1770 C CA . LYS A 1 210 ? -20.833 14.385 36.341 1.00 88.56 210 LYS A CA 1
ATOM 1771 C C . LYS A 1 210 ? -20.432 15.794 36.807 1.00 88.56 210 LYS A C 1
ATOM 1773 O O . LYS A 1 210 ? -20.922 16.276 37.821 1.00 88.56 210 LYS A O 1
ATOM 1778 N N . ASN A 1 211 ? -19.614 16.486 36.007 1.00 86.06 211 ASN A N 1
ATOM 1779 C CA . ASN A 1 211 ? -19.046 17.828 36.250 1.00 86.06 211 ASN A CA 1
ATOM 1780 C C . ASN A 1 211 ? -17.903 17.918 37.284 1.00 86.06 211 ASN A C 1
ATOM 1782 O O . ASN A 1 211 ? -17.249 18.968 37.370 1.00 86.06 211 ASN A O 1
ATOM 1786 N N . GLU A 1 212 ? -17.632 16.851 38.032 1.00 88.50 212 GLU A N 1
ATOM 1787 C CA . GLU A 1 212 ? -16.494 16.768 38.954 1.00 88.50 212 GLU A CA 1
ATOM 1788 C C . GLU A 1 212 ? -15.381 15.919 38.348 1.00 88.50 212 GLU A C 1
ATOM 1790 O O . GLU A 1 212 ? -14.272 16.421 38.140 1.00 88.50 212 GLU A O 1
ATOM 1795 N N . ASP A 1 213 ? -15.723 14.686 37.985 1.00 93.56 213 ASP A N 1
ATOM 1796 C CA . ASP A 1 213 ? -14.854 13.739 37.303 1.00 93.56 213 ASP A CA 1
ATOM 1797 C C . ASP A 1 213 ? -14.775 14.017 35.796 1.00 93.56 213 ASP A C 1
ATOM 1799 O O . ASP A 1 213 ? -15.551 14.790 35.222 1.00 93.56 213 ASP A O 1
ATOM 1803 N N . LYS A 1 214 ? -13.812 13.366 35.137 1.00 95.00 214 LYS A N 1
ATOM 1804 C CA . LYS A 1 214 ? -13.624 13.432 33.688 1.00 95.00 214 LYS A CA 1
ATOM 1805 C C . LYS A 1 214 ? -13.469 12.054 33.076 1.00 95.00 214 LYS A C 1
ATOM 1807 O O . LYS A 1 214 ? -12.952 11.143 33.717 1.00 95.00 214 LYS A O 1
ATOM 1812 N N . PHE A 1 215 ? -13.830 11.931 31.807 1.00 95.88 215 PHE A N 1
ATOM 1813 C CA . PHE A 1 215 ? -13.485 10.763 31.004 1.00 95.88 215 PHE A CA 1
ATOM 1814 C C . PHE A 1 215 ? -12.469 11.093 29.906 1.00 95.88 215 PHE A C 1
ATOM 1816 O O . PHE A 1 215 ? -12.389 12.230 29.444 1.00 95.88 215 PHE A O 1
ATOM 1823 N N . ASP A 1 216 ? -11.721 10.086 29.476 1.00 96.44 216 ASP A N 1
ATOM 1824 C CA . ASP A 1 216 ? -10.876 10.082 28.288 1.00 96.44 216 ASP A CA 1
ATOM 1825 C C . ASP A 1 216 ? -11.165 8.812 27.479 1.00 96.44 216 ASP A C 1
ATOM 1827 O O . ASP A 1 216 ? -10.752 7.706 27.830 1.00 96.44 216 ASP A O 1
ATOM 1831 N N . CYS A 1 217 ? -11.957 8.962 26.423 1.00 96.00 217 CYS A N 1
ATOM 1832 C CA . CYS A 1 217 ? -12.529 7.847 25.680 1.00 96.00 217 CYS A CA 1
ATOM 1833 C C . CYS A 1 217 ? -11.925 7.761 24.278 1.00 96.00 217 CYS A C 1
ATOM 1835 O O . CYS A 1 217 ? -11.890 8.755 23.553 1.00 96.00 217 CYS A O 1
ATOM 1837 N N . THR A 1 218 ? -11.529 6.562 23.840 1.00 98.00 218 THR A N 1
ATOM 1838 C CA . THR A 1 218 ? -11.252 6.309 22.414 1.00 98.00 218 THR A CA 1
ATOM 1839 C C . THR A 1 218 ? -12.435 5.614 21.756 1.00 98.00 218 THR A C 1
ATOM 1841 O O . THR A 1 218 ? -12.684 4.441 22.016 1.00 98.00 218 THR A O 1
ATOM 1844 N N . LEU A 1 219 ? -13.124 6.343 20.880 1.00 97.75 219 LEU A N 1
ATOM 1845 C CA . LEU A 1 219 ? -14.197 5.834 20.036 1.00 97.75 219 LEU A CA 1
ATOM 1846 C C . LEU A 1 219 ? -13.603 5.232 18.756 1.00 97.75 219 LEU A C 1
ATOM 1848 O O . LEU A 1 219 ? -12.848 5.904 18.038 1.00 97.75 219 LEU A O 1
ATOM 1852 N N . ILE A 1 220 ? -13.946 3.981 18.465 1.00 97.25 220 ILE A N 1
ATOM 1853 C CA . ILE A 1 220 ? -13.503 3.256 17.275 1.00 97.25 220 ILE A CA 1
ATOM 1854 C C . ILE A 1 220 ? -14.690 2.721 16.482 1.00 97.25 220 ILE A C 1
ATOM 1856 O O . ILE A 1 220 ? -15.633 2.186 17.048 1.00 97.25 220 ILE A O 1
ATOM 1860 N N . ALA A 1 221 ? -14.593 2.832 15.163 1.00 94.12 221 ALA A N 1
ATOM 1861 C CA . ALA A 1 221 ? -15.496 2.193 14.214 1.00 94.12 221 ALA A CA 1
ATOM 1862 C C . ALA A 1 221 ? -14.686 1.543 13.076 1.00 94.12 221 ALA A C 1
ATOM 1864 O O . ALA A 1 221 ? -13.450 1.666 13.014 1.00 94.12 221 ALA A O 1
ATOM 1865 N N . HIS A 1 222 ? -15.365 0.822 12.188 1.00 90.56 222 HIS A N 1
ATOM 1866 C CA . HIS A 1 222 ? -14.767 0.224 11.000 1.00 90.56 222 HIS A CA 1
ATOM 1867 C C . HIS A 1 222 ? -15.234 0.983 9.766 1.00 90.56 222 HIS A C 1
ATOM 1869 O O . HIS A 1 222 ? -16.390 0.888 9.390 1.00 90.56 222 HIS A O 1
ATOM 1875 N N . LYS A 1 223 ? -14.329 1.720 9.111 1.00 86.31 223 LYS A N 1
ATOM 1876 C CA . LYS A 1 223 ? -14.691 2.648 8.028 1.00 86.31 223 LYS A CA 1
ATOM 1877 C C . LYS A 1 223 ? -15.592 3.799 8.510 1.00 86.31 223 LYS A C 1
ATOM 1879 O O . LYS A 1 223 ? -16.515 4.230 7.823 1.00 86.31 223 LYS A O 1
ATOM 1884 N N . ASN A 1 224 ? -15.175 4.420 9.607 1.00 87.75 224 ASN A N 1
ATOM 1885 C CA . ASN A 1 224 ? -15.906 5.398 10.413 1.00 87.75 224 ASN A CA 1
ATOM 1886 C C . ASN A 1 224 ? -16.417 6.651 9.683 1.00 87.75 224 ASN A C 1
ATOM 1888 O O . ASN A 1 224 ? -17.243 7.387 10.210 1.00 87.75 224 ASN A O 1
ATOM 1892 N N . ILE A 1 225 ? -15.926 6.935 8.473 1.00 83.00 225 ILE A N 1
ATOM 1893 C CA . ILE A 1 225 ? -16.476 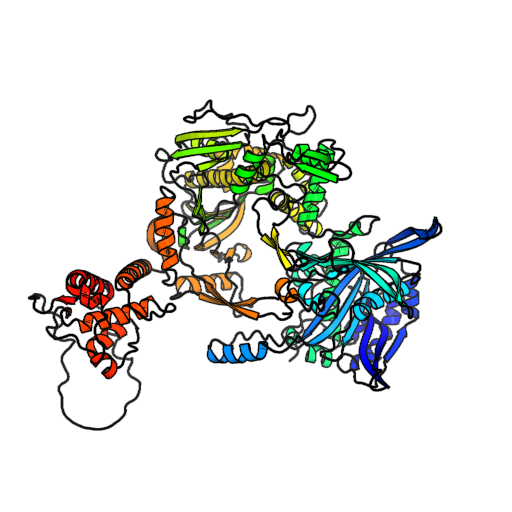7.991 7.619 1.00 83.00 225 ILE A CA 1
ATOM 1894 C C . ILE A 1 225 ? -17.925 7.712 7.243 1.00 83.00 225 ILE A C 1
ATOM 1896 O O . ILE A 1 225 ? -18.675 8.655 7.034 1.00 83.00 225 ILE A O 1
ATOM 1900 N N . VAL A 1 226 ? -18.314 6.445 7.142 1.00 78.50 226 VAL A N 1
ATOM 1901 C CA . VAL A 1 226 ? -19.702 6.078 6.891 1.00 78.50 226 VAL A CA 1
ATOM 1902 C C . VAL A 1 226 ? -20.519 6.408 8.138 1.00 78.50 226 VAL A C 1
ATOM 1904 O O . VAL A 1 226 ? -21.385 7.278 8.072 1.00 78.50 226 VAL A O 1
ATOM 1907 N N . ASP A 1 227 ? -20.134 5.852 9.283 1.00 86.00 227 ASP A N 1
ATOM 1908 C CA . ASP A 1 227 ? -20.947 5.868 10.507 1.00 86.00 227 ASP A CA 1
ATOM 1909 C C . ASP A 1 227 ? -20.986 7.245 11.165 1.00 86.00 227 ASP A C 1
ATOM 1911 O O . ASP A 1 227 ? -22.040 7.770 11.517 1.00 86.00 227 ASP A O 1
ATOM 1915 N N . PHE A 1 228 ? -19.839 7.918 11.270 1.00 87.31 228 PHE A N 1
ATOM 1916 C CA . PHE A 1 228 ? -19.781 9.227 11.919 1.00 87.31 228 PHE A CA 1
ATOM 1917 C C . PHE A 1 228 ? -20.558 10.292 11.132 1.00 87.31 228 PHE A C 1
ATOM 1919 O O . PHE A 1 228 ? -21.002 11.278 11.721 1.00 87.31 228 PHE A O 1
ATOM 1926 N N . THR A 1 229 ? -20.749 10.122 9.811 1.00 81.75 229 THR A N 1
ATOM 1927 C CA . THR A 1 229 ? -21.575 11.059 9.023 1.00 81.75 229 THR A CA 1
ATOM 1928 C C . THR A 1 229 ? -23.065 10.929 9.303 1.00 81.75 229 THR A C 1
ATOM 1930 O O . THR A 1 229 ? -23.806 11.816 8.895 1.00 81.75 229 THR A O 1
ATOM 1933 N N . LYS A 1 230 ? -23.492 9.867 9.998 1.00 84.44 230 LYS A N 1
ATOM 1934 C CA . LYS A 1 230 ? -24.890 9.599 10.358 1.00 84.44 230 LYS A CA 1
ATOM 1935 C C . LYS A 1 230 ? -25.301 10.208 11.701 1.00 84.44 230 LYS A C 1
ATOM 1937 O O . LYS A 1 230 ? -26.432 10.015 12.145 1.00 84.44 230 LYS A O 1
ATOM 1942 N N . VAL A 1 231 ? -24.367 10.870 12.389 1.00 86.06 231 VAL A N 1
ATOM 1943 C CA . VAL A 1 231 ? -24.604 11.515 13.683 1.00 86.06 231 VAL A CA 1
ATOM 1944 C C . VAL A 1 231 ? -24.503 13.026 13.529 1.00 86.06 231 VAL A C 1
ATOM 1946 O O . VAL A 1 231 ? -23.437 13.590 13.231 1.00 86.06 231 VAL A O 1
ATOM 1949 N N . ARG A 1 232 ? -25.603 13.711 13.847 1.00 83.56 232 ARG A N 1
ATOM 1950 C CA . ARG A 1 232 ? -25.735 15.141 13.602 1.00 83.56 232 ARG A CA 1
ATOM 1951 C C . ARG A 1 232 ? -24.744 15.912 14.461 1.00 83.56 232 ARG A C 1
ATOM 1953 O O . ARG A 1 232 ? -24.792 15.891 15.694 1.00 83.56 232 ARG A O 1
ATOM 1960 N N . GLY A 1 233 ? -23.852 16.654 13.810 1.00 77.56 233 GLY A N 1
ATOM 1961 C CA . GLY A 1 233 ? -22.843 17.455 14.502 1.00 77.56 233 GLY A CA 1
ATOM 1962 C C . GLY A 1 233 ? -21.662 16.652 15.055 1.00 77.56 233 GLY A C 1
ATOM 1963 O O . GLY A 1 233 ? -20.888 17.207 15.838 1.00 77.56 233 GLY A O 1
ATOM 1964 N N . MET A 1 234 ? -21.473 15.396 14.639 1.00 84.94 234 MET A N 1
ATOM 1965 C CA . MET A 1 234 ? -20.264 14.630 14.952 1.00 84.94 234 MET A CA 1
ATOM 1966 C C . MET A 1 234 ? -19.096 15.017 14.033 1.00 84.94 234 MET A C 1
ATOM 1968 O O . MET A 1 234 ? -18.090 15.532 14.519 1.00 84.94 234 MET A O 1
ATOM 1972 N N . ILE A 1 235 ? -19.244 14.838 12.713 1.00 76.12 235 ILE A N 1
ATOM 1973 C CA . ILE A 1 235 ? -18.248 15.228 11.686 1.00 76.12 235 ILE A CA 1
ATOM 1974 C C . ILE A 1 235 ? -18.845 16.020 10.512 1.00 76.12 235 ILE A C 1
ATOM 1976 O O . ILE A 1 235 ? -18.143 16.310 9.543 1.00 76.12 235 ILE A O 1
ATOM 1980 N N . THR A 1 236 ? -20.129 16.378 10.598 1.00 65.69 236 THR A N 1
ATOM 1981 C CA . THR A 1 236 ? -20.896 17.161 9.617 1.00 65.69 236 THR A CA 1
ATOM 1982 C C . THR A 1 236 ? -21.053 18.613 10.090 1.00 65.69 236 THR A C 1
ATOM 1984 O O . THR A 1 236 ? -22.130 19.034 10.521 1.00 65.69 236 THR A O 1
ATOM 1987 N N . PRO A 1 237 ? -19.985 19.433 10.089 1.00 56.12 237 PRO A N 1
ATOM 1988 C CA . PRO A 1 237 ? -20.147 20.840 10.405 1.00 56.12 237 PRO A CA 1
ATOM 1989 C C . PRO A 1 237 ? -21.044 21.478 9.335 1.00 56.12 237 PRO A C 1
ATOM 1991 O O . PRO A 1 237 ? -20.802 21.313 8.140 1.00 56.12 237 PRO A O 1
ATOM 1994 N N . LYS A 1 238 ? -22.064 22.238 9.753 1.00 52.25 238 LYS A N 1
ATOM 1995 C CA . LYS A 1 238 ? -22.783 23.164 8.864 1.00 52.25 238 LYS A CA 1
ATOM 1996 C C . LYS A 1 238 ? -21.814 24.273 8.448 1.00 52.25 238 LYS A C 1
ATOM 1998 O O . LYS A 1 238 ? -21.793 25.340 9.055 1.00 52.25 238 LYS A O 1
ATOM 2003 N N . VAL A 1 239 ? -20.948 23.997 7.476 1.00 51.31 239 VAL A N 1
ATOM 2004 C CA . VAL A 1 239 ? -20.059 25.006 6.900 1.00 51.31 239 VAL A CA 1
ATOM 2005 C C . VAL A 1 239 ? -20.721 25.516 5.632 1.00 51.31 239 VAL A C 1
ATOM 2007 O O . VAL A 1 239 ? -20.725 24.839 4.608 1.00 51.31 239 VAL A O 1
ATOM 2010 N N . PHE A 1 240 ? -21.315 26.704 5.723 1.00 45.94 240 PHE A N 1
ATOM 2011 C CA . PHE A 1 240 ? -22.009 27.350 4.606 1.00 45.94 240 PHE A CA 1
ATOM 2012 C C . PHE A 1 240 ? -21.054 27.755 3.466 1.00 45.94 240 PHE A C 1
ATOM 2014 O O . PHE A 1 240 ? -21.502 27.974 2.345 1.00 45.94 240 PHE A O 1
ATOM 2021 N N . ASP A 1 241 ? -19.742 27.781 3.732 1.00 55.19 241 ASP A N 1
ATOM 2022 C CA . ASP A 1 241 ? -18.685 28.020 2.749 1.00 55.19 241 ASP A CA 1
ATOM 2023 C C . ASP A 1 241 ? -17.751 26.797 2.609 1.00 55.19 241 ASP A C 1
ATOM 2025 O O . ASP A 1 241 ? -17.183 26.270 3.575 1.00 55.19 241 ASP A O 1
ATOM 2029 N N . LYS A 1 242 ? -17.560 26.337 1.369 1.00 57.34 242 LYS A N 1
ATOM 2030 C CA . LYS A 1 242 ? -16.671 25.212 1.036 1.00 57.34 242 LYS A CA 1
ATOM 2031 C C . LYS A 1 242 ? -15.198 25.528 1.313 1.00 57.34 242 LYS A C 1
ATOM 2033 O O . LYS A 1 242 ? -14.436 24.587 1.511 1.00 57.34 242 LYS A O 1
ATOM 2038 N N . ASN A 1 243 ? -14.837 26.810 1.384 1.00 58.56 243 ASN A N 1
ATOM 2039 C CA . ASN A 1 243 ? -13.473 27.288 1.616 1.00 58.56 243 ASN A CA 1
ATOM 2040 C C . ASN A 1 243 ? -13.208 27.726 3.067 1.00 58.56 243 ASN A C 1
ATOM 2042 O O . ASN A 1 243 ? -12.077 28.064 3.397 1.00 58.56 243 ASN A O 1
ATOM 2046 N N . ALA A 1 244 ? -14.219 27.747 3.941 1.00 65.44 244 ALA A N 1
ATOM 2047 C CA . ALA A 1 244 ? -14.015 28.153 5.331 1.00 65.44 244 ALA A CA 1
ATOM 2048 C C . ALA A 1 244 ? -13.234 27.095 6.131 1.00 65.44 244 ALA A C 1
ATOM 2050 O O . ALA A 1 244 ? -13.395 25.892 5.929 1.00 65.44 244 ALA A O 1
ATOM 2051 N N . GLU A 1 245 ? -12.414 27.520 7.085 1.00 68.88 245 GLU A N 1
ATOM 2052 C CA . GLU A 1 245 ? -11.784 26.585 8.020 1.00 68.88 245 GLU A CA 1
ATOM 2053 C C . GLU A 1 245 ? -12.840 25.865 8.871 1.00 68.88 245 GLU A C 1
ATOM 2055 O O . GLU A 1 245 ? -13.947 26.366 9.111 1.00 68.88 245 GLU A O 1
ATOM 2060 N N . LEU A 1 246 ? -12.502 24.663 9.343 1.00 73.31 246 LEU A N 1
ATOM 2061 C CA . LEU A 1 246 ? -13.353 23.971 10.302 1.00 73.31 246 LEU A CA 1
ATOM 2062 C C . LEU A 1 246 ? -13.526 24.811 11.580 1.00 73.31 246 LEU A C 1
ATOM 2064 O O . LEU A 1 246 ? -12.570 25.434 12.046 1.00 73.31 246 LEU A O 1
ATOM 2068 N N . PRO A 1 247 ? -14.713 24.779 12.219 1.00 76.00 247 PRO A N 1
ATOM 2069 C CA . PRO A 1 247 ? -14.881 25.348 13.548 1.00 76.00 247 PRO A CA 1
ATOM 2070 C C . PRO A 1 247 ? -13.794 24.843 14.498 1.00 76.00 247 PRO A C 1
ATOM 2072 O O . PRO A 1 247 ? -13.486 23.653 14.490 1.00 76.00 247 PRO A O 1
ATOM 2075 N N . LYS A 1 248 ? -13.286 25.710 15.382 1.00 78.38 248 LYS A N 1
ATOM 2076 C CA . LYS A 1 248 ? -12.183 25.407 16.315 1.00 78.38 248 LYS A CA 1
ATOM 2077 C C . LYS A 1 248 ? -12.335 24.082 17.077 1.00 78.38 248 LYS A C 1
ATOM 2079 O O . LYS A 1 248 ? -11.354 23.398 17.343 1.00 78.38 248 LYS A O 1
ATOM 2084 N N . LYS A 1 249 ? -13.570 23.677 17.392 1.00 76.25 249 LYS A N 1
ATOM 2085 C CA . LYS A 1 249 ? -13.856 22.387 18.042 1.00 76.25 249 LYS A CA 1
ATOM 2086 C C . LYS A 1 249 ? -13.441 21.154 17.222 1.00 76.25 249 LYS A C 1
ATOM 2088 O O . LYS A 1 249 ? -13.279 20.101 17.813 1.00 76.25 249 LYS A O 1
ATOM 2093 N N . TYR A 1 250 ? -13.259 21.276 15.907 1.00 79.25 250 TYR A N 1
ATOM 2094 C CA . TYR A 1 250 ? -12.794 20.221 14.997 1.00 79.25 250 TYR A CA 1
ATOM 2095 C C . TYR A 1 250 ? -11.385 20.483 14.450 1.00 79.25 250 TYR A C 1
ATOM 2097 O O . TYR A 1 250 ? -10.965 19.800 13.524 1.00 79.25 250 TYR A O 1
ATOM 2105 N N . GLU A 1 251 ? -10.635 21.443 14.997 1.00 80.88 251 GLU A N 1
ATOM 2106 C CA . GLU A 1 251 ? -9.278 21.771 14.527 1.00 80.88 251 GLU A CA 1
ATOM 2107 C C . GLU A 1 251 ? -8.347 20.543 14.545 1.00 80.88 251 GLU A C 1
ATOM 2109 O O . GLU A 1 251 ? -7.458 20.404 13.711 1.00 80.88 251 GLU A O 1
ATOM 2114 N N . SER A 1 252 ? -8.577 19.610 15.474 1.00 85.19 252 SER A N 1
ATOM 2115 C CA . SER A 1 252 ? -7.808 18.370 15.575 1.00 85.19 252 SER A CA 1
ATOM 2116 C C . SER A 1 252 ? -8.334 17.216 14.715 1.00 85.19 252 SER A C 1
ATOM 2118 O O . SER A 1 252 ? -7.681 16.169 14.667 1.00 85.19 252 SER A O 1
ATOM 2120 N N . LEU A 1 253 ? -9.489 17.371 14.061 1.00 88.00 253 LEU A N 1
ATOM 2121 C CA . LEU A 1 253 ? -10.094 16.362 13.196 1.00 88.00 253 LEU A CA 1
ATOM 2122 C C . LEU A 1 253 ? -9.411 16.382 11.829 1.00 88.00 253 LEU A C 1
ATOM 2124 O O . LEU A 1 253 ? -9.426 17.392 11.131 1.00 88.00 253 LEU A O 1
ATOM 2128 N N . THR A 1 254 ? -8.867 15.243 11.418 1.00 88.94 254 THR A N 1
ATOM 2129 C CA . THR A 1 254 ? -8.252 15.063 10.102 1.00 88.94 254 THR A CA 1
ATOM 2130 C C . THR A 1 254 ? -8.747 13.777 9.443 1.00 88.94 254 THR A C 1
ATOM 2132 O O . THR A 1 254 ? -9.382 12.931 10.073 1.00 88.94 254 THR A O 1
ATOM 2135 N N . SER A 1 255 ? -8.454 13.624 8.154 1.00 88.44 255 SER A N 1
ATOM 2136 C CA . SER A 1 255 ? -8.775 12.430 7.376 1.00 88.44 255 SER A CA 1
ATOM 2137 C C . SER A 1 255 ? -7.488 11.763 6.907 1.00 88.44 255 SER A C 1
ATOM 2139 O O . SER A 1 255 ? -6.768 12.310 6.071 1.00 88.44 255 SER A O 1
ATOM 2141 N N . ILE A 1 256 ? -7.243 10.530 7.345 1.00 86.56 256 ILE A N 1
ATOM 2142 C CA . ILE A 1 256 ? -6.124 9.709 6.872 1.00 86.56 256 ILE A CA 1
ATOM 2143 C C . ILE A 1 256 ? -6.691 8.514 6.114 1.00 86.56 256 ILE A C 1
ATOM 2145 O O . ILE A 1 256 ? -7.522 7.786 6.639 1.00 86.56 256 ILE A O 1
ATOM 2149 N N . ARG A 1 257 ? -6.257 8.312 4.860 1.00 80.56 257 ARG A N 1
ATOM 2150 C CA . ARG A 1 257 ? -6.746 7.229 3.975 1.00 80.56 257 ARG A CA 1
ATOM 2151 C C . ARG A 1 257 ? -8.278 7.106 3.966 1.00 80.56 257 ARG A C 1
ATOM 2153 O O . ARG A 1 257 ? -8.824 6.008 3.931 1.00 80.56 257 ARG A O 1
ATOM 2160 N N . ASN A 1 258 ? -8.958 8.251 3.958 1.00 83.50 258 ASN A N 1
ATOM 2161 C CA . ASN A 1 258 ? -10.413 8.330 3.949 1.00 83.50 258 ASN A CA 1
ATOM 2162 C C . ASN A 1 258 ? -11.094 7.738 5.205 1.00 83.50 258 ASN A C 1
ATOM 2164 O O . ASN A 1 258 ? -12.170 7.155 5.097 1.00 83.50 258 ASN A O 1
ATOM 2168 N N . CYS A 1 259 ? -10.445 7.855 6.364 1.00 88.06 259 CYS A N 1
ATOM 2169 C CA . CYS A 1 259 ? -10.999 7.565 7.688 1.00 88.06 259 CYS A CA 1
ATOM 2170 C C . CYS A 1 259 ? -10.748 8.783 8.588 1.00 88.06 259 CYS A C 1
ATOM 2172 O O . CYS A 1 259 ? -9.687 9.414 8.487 1.00 88.06 259 CYS A O 1
ATOM 2174 N N . PHE A 1 260 ? -11.702 9.131 9.445 1.00 89.94 260 PHE A N 1
ATOM 2175 C CA . PHE A 1 260 ? -11.597 10.273 10.345 1.00 89.94 260 PHE A CA 1
ATOM 2176 C C . PHE A 1 260 ? -10.843 9.918 11.617 1.00 89.94 260 PHE A C 1
ATOM 2178 O O . PHE A 1 260 ? -11.117 8.917 12.270 1.00 89.94 260 PHE A O 1
ATOM 2185 N N . VAL A 1 261 ? -9.889 10.760 11.994 1.00 93.25 261 VAL A N 1
ATOM 2186 C CA . VAL A 1 261 ? -9.125 10.597 13.231 1.00 93.25 261 VAL A CA 1
ATOM 2187 C C . VAL A 1 261 ? -8.868 11.944 13.874 1.00 93.25 261 VAL A C 1
ATOM 2189 O O . VAL A 1 261 ? -8.824 12.973 13.200 1.00 93.25 261 VAL A O 1
ATOM 2192 N N . THR A 1 262 ? -8.655 11.938 15.183 1.00 93.12 262 THR A N 1
ATOM 2193 C CA . THR A 1 262 ? -8.320 13.151 15.929 1.00 93.12 262 THR A CA 1
ATOM 2194 C C . THR A 1 262 ? -6.851 13.140 16.341 1.00 93.12 262 THR A C 1
ATOM 2196 O O . THR A 1 262 ? -6.400 12.239 17.052 1.00 93.12 262 THR A O 1
ATOM 2199 N N . VAL A 1 263 ? -6.088 14.140 15.881 1.00 91.25 263 VAL A N 1
ATOM 2200 C CA . VAL A 1 263 ? -4.658 14.320 16.213 1.00 91.25 263 VAL A CA 1
ATOM 2201 C C . VAL A 1 263 ? -4.476 14.674 17.688 1.00 91.25 263 VAL A C 1
ATOM 2203 O O . VAL A 1 263 ? -3.513 14.250 18.316 1.00 91.25 263 VAL A O 1
ATOM 2206 N N . LYS A 1 264 ? -5.421 15.443 18.229 1.00 91.50 264 LYS A N 1
ATOM 2207 C CA . LYS A 1 264 ? -5.578 15.760 19.650 1.00 91.50 264 LYS A CA 1
ATOM 2208 C C . LYS A 1 264 ? -7.004 15.405 20.067 1.00 91.50 264 LYS A C 1
ATOM 2210 O O . LYS A 1 264 ? -7.899 15.565 19.230 1.00 91.50 264 LYS A O 1
ATOM 2215 N N . PRO A 1 265 ? -7.235 14.982 21.316 1.00 91.38 265 PRO A N 1
ATOM 2216 C CA . PRO A 1 265 ? -8.578 14.681 21.789 1.00 91.38 265 PRO A CA 1
ATOM 2217 C C . PRO A 1 265 ? -9.536 15.858 21.588 1.00 91.38 265 PRO A C 1
ATOM 2219 O O . PRO A 1 265 ? -9.157 17.018 21.765 1.00 91.38 265 PRO A O 1
ATOM 2222 N N . LEU A 1 266 ? -10.787 15.554 21.251 1.00 90.62 266 LEU A N 1
ATOM 2223 C CA . LEU A 1 266 ? -11.870 16.528 21.213 1.00 90.62 266 LEU A CA 1
ATOM 2224 C C . LEU A 1 266 ? -12.377 16.739 22.635 1.00 90.62 266 LEU A C 1
ATOM 2226 O O . LEU A 1 266 ? -12.805 15.788 23.286 1.00 90.62 266 LEU A O 1
ATOM 2230 N N . ALA A 1 267 ? -12.322 17.975 23.123 1.00 90.44 267 ALA A N 1
ATOM 2231 C CA . ALA A 1 267 ? -12.871 18.311 24.427 1.00 90.44 267 ALA A CA 1
ATOM 2232 C C . ALA A 1 267 ? -14.403 18.344 24.372 1.00 90.44 267 ALA A C 1
ATOM 2234 O O . ALA A 1 267 ? -14.994 18.949 23.475 1.00 90.44 267 ALA A O 1
ATOM 2235 N N . VAL A 1 268 ? -15.028 17.717 25.364 1.00 90.25 268 VAL A N 1
ATOM 2236 C CA . VAL A 1 268 ? -16.479 17.609 25.493 1.00 90.25 268 VAL A CA 1
ATOM 2237 C C . VAL A 1 268 ? -16.949 18.434 26.683 1.00 90.25 268 VAL A C 1
ATOM 2239 O O . VAL A 1 268 ? -16.310 18.441 27.743 1.00 90.25 268 VAL A O 1
ATOM 2242 N N . TYR A 1 269 ? -18.071 19.131 26.509 1.00 87.62 269 TYR A N 1
ATOM 2243 C CA . TYR A 1 269 ? -18.614 20.049 27.502 1.00 87.62 269 TYR A CA 1
ATOM 2244 C C . TYR A 1 269 ? -20.108 19.829 27.712 1.00 87.62 269 TYR A C 1
ATOM 2246 O O . TYR A 1 269 ? -20.839 19.578 26.758 1.00 87.62 269 TYR A O 1
ATOM 2254 N N . ASP A 1 270 ? -20.540 19.997 28.956 1.00 84.56 270 ASP A N 1
ATOM 2255 C CA . ASP A 1 270 ? -21.925 20.272 29.311 1.00 84.56 270 ASP A CA 1
ATOM 2256 C C . ASP A 1 270 ? -22.162 21.784 29.230 1.00 84.56 270 ASP A C 1
ATOM 2258 O O . ASP A 1 270 ? -21.278 22.571 29.594 1.00 84.56 270 ASP A O 1
ATOM 2262 N N . ILE A 1 271 ? -23.336 22.189 28.754 1.00 77.69 271 ILE A N 1
ATOM 2263 C CA . ILE A 1 271 ? -23.722 23.599 28.648 1.00 77.69 271 ILE A CA 1
ATOM 2264 C C . ILE A 1 271 ? -24.906 23.812 29.579 1.00 77.69 271 ILE A C 1
ATOM 2266 O O . ILE A 1 271 ? -25.981 23.259 29.354 1.00 77.69 271 ILE A O 1
ATOM 2270 N N . ASP A 1 272 ? -24.712 24.611 30.626 1.00 75.25 272 ASP A N 1
ATOM 2271 C CA . ASP A 1 272 ? -25.808 24.948 31.532 1.00 75.25 272 ASP A CA 1
ATOM 2272 C C . ASP A 1 272 ? -26.768 25.995 30.926 1.00 75.25 272 ASP A C 1
ATOM 2274 O O . ASP A 1 272 ? -26.512 26.582 29.870 1.00 75.25 272 ASP A O 1
ATOM 2278 N N . TYR A 1 273 ? -27.887 26.256 31.612 1.00 70.00 273 TYR A N 1
ATOM 2279 C CA . TYR A 1 273 ? -28.897 27.237 31.185 1.00 70.00 273 TYR A CA 1
ATOM 2280 C C . TYR A 1 273 ? -28.320 28.651 30.973 1.00 70.00 273 TYR A C 1
ATOM 2282 O O . TYR A 1 273 ? -28.788 29.401 30.117 1.00 70.00 273 TYR A O 1
ATOM 2290 N N . ASN A 1 274 ? -27.253 28.993 31.701 1.00 75.88 274 ASN A N 1
ATOM 2291 C CA . ASN A 1 274 ? -26.554 30.275 31.616 1.00 75.88 274 ASN A CA 1
ATOM 2292 C C . ASN A 1 274 ? -25.432 30.274 30.560 1.00 75.88 274 ASN A C 1
ATOM 2294 O O . ASN A 1 274 ? -24.661 31.230 30.485 1.00 75.88 274 ASN A O 1
ATOM 2298 N N . ARG A 1 275 ? -25.342 29.225 29.729 1.00 71.69 275 ARG A N 1
ATOM 2299 C CA . ARG A 1 275 ? -24.308 29.013 28.703 1.00 71.69 275 ARG A CA 1
ATOM 2300 C C . ARG A 1 275 ? -22.887 28.904 29.264 1.00 71.69 275 ARG A C 1
ATOM 2302 O O . ARG A 1 275 ? -21.921 29.163 28.542 1.00 71.69 275 ARG A O 1
ATOM 2309 N N . ASN A 1 276 ? -22.733 28.498 30.523 1.00 76.75 276 ASN A N 1
ATOM 2310 C CA . ASN A 1 276 ? -21.423 28.149 31.056 1.00 76.75 276 ASN A CA 1
ATOM 2311 C C . ASN A 1 276 ? -21.038 26.742 30.601 1.00 76.75 276 ASN A C 1
ATOM 2313 O O . ASN A 1 276 ? -21.817 25.796 30.712 1.00 76.75 276 ASN A O 1
ATOM 2317 N N . TYR A 1 277 ? -19.797 26.610 30.143 1.00 79.00 277 TYR A N 1
ATOM 2318 C CA . TYR A 1 277 ? -19.236 25.347 29.683 1.00 79.00 277 TYR A CA 1
ATOM 2319 C C . TYR A 1 277 ? -18.555 24.623 30.844 1.00 79.00 277 TYR A C 1
ATOM 2321 O O . TYR A 1 277 ? -17.579 25.127 31.410 1.00 79.00 277 TYR A O 1
ATOM 2329 N N . LYS A 1 278 ? -19.025 23.420 31.176 1.00 84.62 278 LYS A N 1
ATOM 2330 C CA . LYS A 1 278 ? -18.367 22.523 32.136 1.00 84.62 278 LYS A CA 1
ATOM 2331 C C . LYS A 1 278 ? -17.731 21.361 31.388 1.00 84.62 278 LYS A C 1
ATOM 2333 O O . LYS A 1 278 ? -18.400 20.650 30.655 1.00 84.62 278 LYS A O 1
ATOM 2338 N N . SER A 1 279 ? -16.420 21.187 31.532 1.00 87.69 279 SER A N 1
ATOM 2339 C CA . SER A 1 279 ? -15.689 20.108 30.855 1.00 87.69 279 SER A CA 1
ATOM 2340 C C . SER A 1 279 ? -16.093 18.750 31.429 1.00 87.69 279 SER A C 1
ATOM 2342 O O . SER A 1 279 ? -15.957 18.543 32.632 1.00 87.69 279 SER A O 1
ATOM 2344 N N . LEU A 1 280 ? -16.550 17.847 30.559 1.00 92.81 280 LEU A N 1
ATOM 2345 C CA . LEU A 1 280 ? -16.930 16.472 30.899 1.00 92.81 280 LEU A CA 1
ATOM 2346 C C . LEU A 1 280 ? -15.796 15.473 30.639 1.00 92.81 280 LEU A C 1
ATOM 2348 O O . LEU A 1 280 ? -15.692 14.459 31.320 1.00 92.81 280 LEU A O 1
ATOM 2352 N N . GLY A 1 281 ? -14.937 15.752 29.659 1.00 93.75 281 GLY A N 1
ATOM 2353 C CA . GLY A 1 281 ? -13.889 14.821 29.263 1.00 93.75 281 GLY A CA 1
ATOM 2354 C C . GLY A 1 281 ? -13.355 15.072 27.861 1.00 93.75 281 GLY A C 1
ATOM 2355 O O . GLY A 1 281 ? -13.522 16.162 27.300 1.00 93.75 281 GLY A O 1
ATOM 2356 N N . THR A 1 282 ? -12.714 14.048 27.313 1.00 94.81 282 THR A N 1
ATOM 2357 C CA . THR A 1 282 ? -12.122 14.024 25.979 1.00 94.81 282 THR A CA 1
ATOM 2358 C C . THR A 1 282 ? -12.551 12.799 25.182 1.00 94.81 282 THR A C 1
ATOM 2360 O O . THR A 1 282 ? -12.745 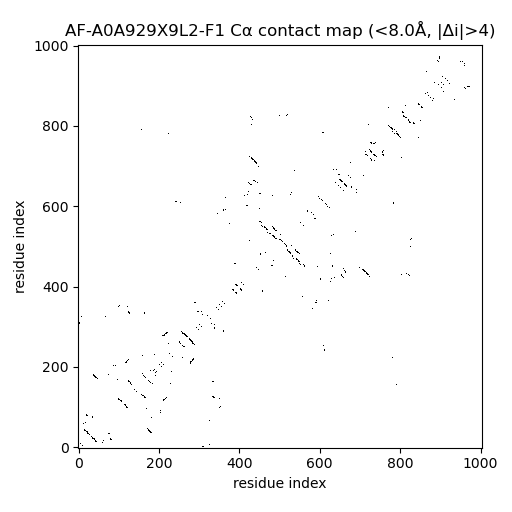11.718 25.736 1.00 94.81 282 THR A O 1
ATOM 2363 N N . ILE A 1 283 ? -12.685 12.969 23.863 1.00 95.00 283 ILE A N 1
ATOM 2364 C CA . ILE A 1 283 ? -12.961 11.880 22.922 1.00 95.00 283 ILE A CA 1
ATOM 2365 C C . ILE A 1 283 ? -11.899 11.849 21.824 1.00 95.00 283 ILE A C 1
ATOM 2367 O O . ILE A 1 283 ? -11.622 12.847 21.153 1.00 95.00 283 ILE A O 1
ATOM 2371 N N . HIS A 1 284 ? -11.326 10.671 21.611 1.00 95.69 284 HIS A N 1
ATOM 2372 C CA . HIS A 1 284 ? -10.474 10.353 20.479 1.00 95.69 284 HIS A CA 1
ATOM 2373 C C . HIS A 1 284 ? -11.257 9.576 19.426 1.00 95.69 284 HIS A C 1
ATOM 2375 O O . HIS A 1 284 ? -11.953 8.624 19.758 1.00 95.69 284 HIS A O 1
ATOM 2381 N N . TYR A 1 285 ? -11.092 9.933 18.154 1.00 95.81 285 TYR A N 1
ATOM 2382 C CA . TYR A 1 285 ? -11.623 9.155 17.037 1.00 95.81 285 TYR A CA 1
ATOM 2383 C C . TYR A 1 285 ? -10.524 8.304 16.420 1.00 95.81 285 TYR A C 1
ATOM 2385 O O . TYR A 1 285 ? -9.439 8.813 16.100 1.00 95.81 285 TYR A O 1
ATOM 2393 N N . ARG A 1 286 ? -10.807 7.014 16.247 1.00 96.00 286 ARG A N 1
ATOM 2394 C CA . ARG A 1 286 ? -9.941 6.039 15.584 1.00 96.00 286 ARG A CA 1
ATOM 2395 C C . ARG A 1 286 ? -10.747 5.186 14.608 1.00 96.00 286 ARG A C 1
ATOM 2397 O O . ARG A 1 286 ? -11.974 5.151 14.647 1.00 96.00 286 ARG A O 1
ATOM 2404 N N . ASP A 1 287 ? -10.023 4.518 13.721 1.00 94.56 287 ASP A N 1
ATOM 2405 C CA . ASP A 1 287 ? -10.583 3.587 12.748 1.00 94.56 287 ASP A CA 1
ATOM 2406 C C . ASP A 1 287 ? -9.724 2.323 12.721 1.00 94.56 287 ASP A C 1
ATOM 2408 O O . ASP A 1 287 ? -8.491 2.411 12.654 1.00 94.56 287 ASP A O 1
ATOM 2412 N N . SER A 1 288 ? -10.363 1.156 12.767 1.00 93.06 288 SER A N 1
ATOM 2413 C CA . SER A 1 288 ? -9.662 -0.132 12.722 1.00 93.06 288 SER A CA 1
ATOM 2414 C C . SER A 1 288 ? -8.852 -0.322 11.428 1.00 93.06 288 SER A C 1
ATOM 2416 O O . SER A 1 288 ? -7.752 -0.873 11.482 1.00 93.06 288 SER A O 1
ATOM 2418 N N . LEU A 1 289 ? -9.282 0.248 10.293 1.00 90.81 289 LEU A N 1
ATOM 2419 C CA . LEU A 1 289 ? -8.571 0.194 9.002 1.00 90.81 289 LEU A CA 1
ATOM 2420 C C . LEU A 1 289 ? -7.230 0.944 8.991 1.00 90.81 289 LEU A C 1
ATOM 2422 O O . LEU A 1 289 ? -6.423 0.788 8.069 1.00 90.81 289 LEU A O 1
ATOM 2426 N N . LEU A 1 290 ? -6.996 1.810 9.979 1.00 91.69 290 LEU A N 1
ATOM 2427 C CA . LEU A 1 290 ? -5.727 2.515 10.153 1.00 91.69 290 LEU A CA 1
ATOM 2428 C C . LEU A 1 290 ? -4.801 1.826 11.157 1.00 91.69 290 LEU A C 1
ATOM 2430 O O . LEU A 1 290 ? -3.598 2.109 11.160 1.00 91.69 290 LEU A O 1
ATOM 2434 N N . LEU A 1 291 ? -5.354 0.966 12.009 1.00 92.06 291 LEU A N 1
ATOM 2435 C CA . LEU A 1 291 ? -4.676 0.318 13.127 1.00 92.06 291 LEU A CA 1
ATOM 2436 C C . LEU A 1 291 ? -4.293 -1.138 12.838 1.00 92.06 291 LEU A C 1
ATOM 2438 O O . LEU A 1 291 ? -3.413 -1.670 13.506 1.00 92.06 291 LEU A O 1
ATOM 2442 N N . ASP A 1 292 ? -4.865 -1.748 11.804 1.00 85.88 292 ASP A N 1
ATOM 2443 C CA . ASP A 1 292 ? -4.453 -3.053 11.283 1.00 85.88 292 ASP A CA 1
ATOM 2444 C C . ASP A 1 292 ? -4.261 -3.013 9.753 1.00 85.88 292 ASP A C 1
ATOM 2446 O O . ASP A 1 292 ? -4.350 -1.956 9.116 1.00 85.88 292 ASP A O 1
ATOM 2450 N N . ASN A 1 293 ? -3.947 -4.157 9.145 1.00 78.00 293 ASN A N 1
ATOM 2451 C CA . ASN A 1 293 ? -4.011 -4.328 7.701 1.00 78.00 293 ASN A CA 1
ATOM 2452 C C . ASN A 1 293 ? -5.422 -3.993 7.190 1.00 78.00 293 ASN A C 1
ATOM 2454 O O . ASN A 1 293 ? -6.401 -4.420 7.801 1.00 78.00 293 ASN A O 1
ATOM 2458 N N . PRO A 1 294 ? -5.551 -3.272 6.059 1.00 76.12 294 PRO A N 1
ATOM 2459 C CA . PRO A 1 294 ? -6.851 -3.048 5.441 1.00 76.12 294 PRO A CA 1
ATOM 2460 C C . PRO A 1 294 ? -7.511 -4.389 5.099 1.00 76.12 294 PRO A C 1
ATOM 2462 O O . PRO A 1 294 ? -7.027 -5.113 4.231 1.00 76.12 294 PRO A O 1
ATOM 2465 N N . GLN A 1 295 ? -8.594 -4.712 5.797 1.00 79.62 295 GLN A N 1
ATOM 2466 C CA . GLN A 1 295 ? -9.335 -5.968 5.688 1.00 79.62 295 GLN A CA 1
ATOM 2467 C C . GLN A 1 295 ? -10.805 -5.720 6.027 1.00 79.62 295 GLN A C 1
ATOM 2469 O O . GLN A 1 295 ? -11.132 -4.671 6.582 1.00 79.62 295 GLN A O 1
ATOM 2474 N N . SER A 1 296 ? -11.686 -6.661 5.689 1.00 84.38 296 SER A N 1
ATOM 2475 C CA . SER A 1 296 ? -13.095 -6.573 6.075 1.00 84.38 296 SER A CA 1
ATOM 2476 C C . SER A 1 296 ? -13.265 -6.756 7.583 1.00 84.38 296 SER A C 1
ATOM 2478 O O . SER A 1 296 ? -12.467 -7.433 8.239 1.00 84.38 296 SER A O 1
ATOM 2480 N N . LEU A 1 297 ? -14.343 -6.199 8.132 1.00 87.88 297 LEU A N 1
ATOM 2481 C CA . LEU A 1 297 ? -14.703 -6.414 9.530 1.00 87.88 297 LEU A CA 1
ATOM 2482 C C . LEU A 1 297 ? -14.932 -7.898 9.854 1.00 87.88 297 LEU A C 1
ATOM 2484 O O . LEU A 1 297 ? -14.549 -8.349 10.927 1.00 87.88 297 LEU A O 1
ATOM 2488 N N . ALA A 1 298 ? -15.471 -8.673 8.906 1.00 87.81 298 ALA A N 1
ATOM 2489 C CA . ALA A 1 298 ? -15.652 -10.116 9.056 1.00 87.81 298 ALA A CA 1
ATOM 2490 C C . ALA A 1 298 ? -14.324 -10.846 9.311 1.00 87.81 298 ALA A C 1
ATOM 2492 O O . ALA A 1 298 ? -14.217 -11.608 10.271 1.00 87.81 298 ALA A O 1
ATOM 2493 N N . TYR A 1 299 ? -13.294 -10.554 8.510 1.00 85.81 299 TYR A N 1
ATOM 2494 C CA . TYR A 1 299 ? -11.968 -11.145 8.692 1.00 85.81 299 TYR A CA 1
ATOM 2495 C C . TYR A 1 299 ? -11.284 -10.633 9.970 1.00 85.81 299 TYR A C 1
ATOM 2497 O O . TYR A 1 299 ? -10.604 -11.397 10.659 1.00 85.81 299 TYR A O 1
ATOM 2505 N N . LEU A 1 300 ? -11.500 -9.360 10.339 1.00 86.94 300 LEU A N 1
ATOM 2506 C CA . LEU A 1 300 ? -11.032 -8.836 11.625 1.00 86.94 300 LEU A CA 1
ATOM 2507 C C . LEU A 1 300 ? -11.652 -9.629 12.790 1.00 86.94 300 LEU A C 1
ATOM 2509 O O . LEU A 1 300 ? -10.919 -10.115 13.649 1.00 86.94 300 LEU A O 1
ATOM 2513 N N . GLY A 1 301 ? -12.972 -9.820 12.782 1.00 90.00 301 GLY A N 1
ATOM 2514 C CA . GLY A 1 301 ? -13.703 -10.589 13.789 1.00 90.00 301 GLY A CA 1
ATOM 2515 C C . GLY A 1 301 ? -13.250 -12.046 13.870 1.00 90.00 301 GLY A C 1
ATOM 2516 O O . GLY A 1 301 ? -12.946 -12.545 14.952 1.00 90.00 301 GLY A O 1
ATOM 2517 N N . GLU A 1 302 ? -13.094 -12.721 12.730 1.00 89.19 302 GLU A N 1
ATOM 2518 C CA . GLU A 1 302 ? -12.561 -14.087 12.682 1.00 89.19 302 GLU A CA 1
ATOM 2519 C C . GLU A 1 302 ? -11.168 -14.191 13.320 1.00 89.19 302 GLU A C 1
ATOM 2521 O O . GLU A 1 302 ? -10.909 -15.108 14.100 1.00 89.19 302 GLU A O 1
ATOM 2526 N N . SER A 1 303 ? -10.287 -13.217 13.073 1.00 83.94 303 SER A N 1
ATOM 2527 C CA . SER A 1 303 ? -8.938 -13.216 13.653 1.00 83.94 303 SER A CA 1
ATOM 2528 C C . SER A 1 303 ? -8.906 -13.019 15.174 1.00 83.94 303 SER A C 1
ATOM 2530 O O . SER A 1 303 ? -7.922 -13.390 15.820 1.00 83.94 303 SER A O 1
ATOM 2532 N N . LEU A 1 304 ? -9.982 -12.464 15.738 1.00 86.00 304 LEU A N 1
ATOM 2533 C CA . LEU A 1 304 ? -10.206 -12.276 17.172 1.00 86.00 304 LEU A CA 1
ATOM 2534 C C . LEU A 1 304 ? -11.051 -13.401 17.791 1.00 86.00 304 LEU A C 1
ATOM 2536 O O . LEU A 1 304 ? -11.384 -13.324 18.969 1.00 86.00 304 LEU A O 1
ATOM 2540 N N . ASN A 1 305 ? -11.399 -14.435 17.015 1.00 85.50 305 ASN A N 1
ATOM 2541 C CA . ASN A 1 305 ? -12.355 -15.476 17.401 1.00 85.50 305 ASN A CA 1
ATOM 2542 C C . ASN A 1 305 ? -13.728 -14.912 17.823 1.00 85.50 305 ASN A C 1
ATOM 2544 O O . ASN A 1 305 ? -14.397 -15.451 18.700 1.00 85.50 305 ASN A O 1
ATOM 2548 N N . PHE A 1 306 ? -14.147 -13.817 17.190 1.00 88.44 306 PHE A N 1
ATOM 2549 C CA . PHE A 1 306 ? -15.424 -13.159 17.431 1.00 88.44 306 PHE A CA 1
ATOM 2550 C C . PHE A 1 306 ? -16.046 -12.767 16.089 1.00 88.44 306 PHE A C 1
ATOM 2552 O O . PHE A 1 306 ? -15.885 -11.656 15.590 1.00 88.44 306 PHE A O 1
ATOM 2559 N N . LYS A 1 307 ? -16.659 -13.754 15.428 1.00 91.38 307 LYS A N 1
ATOM 2560 C CA . LYS A 1 307 ? -17.076 -13.659 14.022 1.00 91.38 307 LYS A CA 1
ATOM 2561 C C . LYS A 1 307 ? -18.190 -12.628 13.827 1.00 91.38 307 LYS A C 1
ATOM 2563 O O . LYS A 1 307 ? -19.079 -12.507 14.665 1.00 91.38 307 LYS A O 1
ATOM 2568 N N . LYS A 1 308 ? -18.161 -11.923 12.693 1.00 92.62 308 LYS A N 1
ATOM 2569 C CA . LYS A 1 308 ? -19.289 -11.098 12.236 1.00 92.62 308 LYS A CA 1
ATOM 2570 C C . LYS A 1 308 ? -20.471 -12.004 11.870 1.00 92.62 308 LYS A C 1
ATOM 2572 O O . LYS A 1 308 ? -20.263 -13.108 11.369 1.00 92.62 308 LYS A O 1
ATOM 2577 N N . LEU A 1 309 ? -21.690 -11.534 12.123 1.00 92.19 309 LEU A N 1
ATOM 2578 C CA . LEU A 1 309 ? -22.917 -12.245 11.767 1.00 92.19 309 LEU A CA 1
ATOM 2579 C C . LEU A 1 309 ? -23.296 -11.979 10.303 1.00 92.19 309 LEU A C 1
ATOM 2581 O O . LEU A 1 309 ? -23.188 -10.848 9.829 1.00 92.19 309 LEU A O 1
ATOM 2585 N N . ASP A 1 310 ? -23.736 -13.022 9.595 1.00 89.00 310 ASP A N 1
ATOM 2586 C CA . ASP A 1 310 ? -24.175 -12.941 8.198 1.00 89.00 310 ASP A CA 1
ATOM 2587 C C . ASP A 1 310 ? -25.705 -12.894 8.113 1.00 89.00 310 ASP A C 1
ATOM 2589 O O . ASP A 1 310 ? -26.407 -13.800 8.581 1.00 89.00 310 ASP A O 1
ATOM 2593 N N . VAL A 1 311 ? -26.204 -11.816 7.511 1.00 87.88 311 VAL A N 1
ATOM 2594 C CA . VAL A 1 311 ? -27.629 -11.513 7.363 1.00 87.88 311 VAL A CA 1
ATOM 2595 C C . VAL A 1 311 ? -28.143 -11.678 5.929 1.00 87.88 311 VAL A C 1
ATOM 2597 O O . VAL A 1 311 ? -29.330 -11.449 5.690 1.00 87.88 311 VAL A O 1
ATOM 2600 N N . GLY A 1 312 ? -27.293 -12.101 4.987 1.00 84.44 312 GLY A N 1
ATOM 2601 C CA . GLY A 1 312 ? -27.656 -12.294 3.584 1.00 84.44 312 GLY A CA 1
ATOM 2602 C C . GLY A 1 312 ? -28.266 -11.040 2.951 1.00 84.44 312 GLY A C 1
ATOM 2603 O O . GLY A 1 312 ? -27.833 -9.918 3.209 1.00 84.44 312 GLY A O 1
ATOM 2604 N N . GLU A 1 313 ? -29.320 -11.224 2.154 1.00 80.81 313 GLU A N 1
ATOM 2605 C CA . GLU A 1 313 ? -30.031 -10.139 1.455 1.00 80.81 313 GLU A CA 1
ATOM 2606 C C . GLU A 1 313 ? -30.655 -9.099 2.402 1.00 80.81 313 GLU A C 1
ATOM 2608 O O . GLU A 1 313 ? -30.916 -7.975 1.982 1.00 80.81 313 GLU A O 1
ATOM 2613 N N . ASN A 1 314 ? -30.847 -9.417 3.693 1.00 84.56 314 ASN A N 1
ATOM 2614 C CA . ASN A 1 314 ? -31.393 -8.454 4.658 1.00 84.56 314 ASN A CA 1
ATOM 2615 C C . ASN A 1 314 ? -30.504 -7.211 4.814 1.00 84.56 314 ASN A C 1
ATOM 2617 O O . ASN A 1 314 ? -31.006 -6.172 5.235 1.00 84.56 314 ASN A O 1
ATOM 2621 N N . ILE A 1 315 ? -29.220 -7.289 4.431 1.00 81.06 315 ILE A N 1
ATOM 2622 C CA . ILE A 1 315 ? -28.316 -6.133 4.399 1.00 81.06 315 ILE A CA 1
ATOM 2623 C C . ILE A 1 315 ? -28.863 -4.987 3.526 1.00 81.06 315 ILE A C 1
ATOM 2625 O O . ILE A 1 315 ? -28.621 -3.819 3.819 1.00 81.06 315 ILE A O 1
ATOM 2629 N N . GLU A 1 316 ? -29.625 -5.301 2.471 1.00 77.38 316 GLU A N 1
ATOM 2630 C CA . GLU A 1 316 ? -30.236 -4.308 1.576 1.00 77.38 316 GLU A CA 1
ATOM 2631 C C . GLU A 1 316 ? -31.621 -3.840 2.059 1.00 77.38 316 GLU A C 1
ATOM 2633 O O . GLU A 1 316 ? -32.123 -2.814 1.598 1.00 77.38 316 GLU A O 1
ATOM 2638 N N . TYR A 1 317 ? -32.216 -4.552 3.024 1.00 84.69 317 TYR A N 1
ATOM 2639 C CA . TYR A 1 317 ? -33.580 -4.351 3.528 1.00 84.69 317 TYR A CA 1
ATOM 2640 C C . TYR A 1 317 ? -33.612 -4.160 5.052 1.00 84.69 317 TYR A C 1
ATOM 2642 O O . TYR A 1 317 ? -34.464 -4.712 5.750 1.00 84.69 317 TYR A O 1
ATOM 2650 N N . MET A 1 318 ? -32.689 -3.355 5.590 1.00 87.19 318 MET A N 1
ATOM 2651 C CA . MET A 1 318 ? -32.540 -3.164 7.041 1.00 87.19 318 MET A CA 1
ATOM 2652 C C . MET A 1 318 ? -33.807 -2.656 7.746 1.00 87.19 318 MET A C 1
ATOM 2654 O O . MET A 1 318 ? -34.041 -2.999 8.904 1.00 87.19 318 MET A O 1
ATOM 2658 N N . GLU A 1 319 ? -34.647 -1.875 7.056 1.00 87.00 319 GLU A N 1
ATOM 2659 C CA . GLU A 1 319 ? -35.926 -1.383 7.597 1.00 87.00 319 GLU A CA 1
ATOM 2660 C C . GLU A 1 319 ? -36.927 -2.517 7.867 1.00 87.00 319 GLU A C 1
ATOM 2662 O O . GLU A 1 319 ? -37.648 -2.508 8.865 1.00 87.00 319 GLU A O 1
ATOM 2667 N N . ASP A 1 320 ? -36.944 -3.520 6.992 1.00 88.12 320 ASP A N 1
ATOM 2668 C CA . ASP A 1 320 ? -37.789 -4.695 7.139 1.00 88.12 320 ASP A CA 1
ATOM 2669 C C . ASP A 1 320 ? -37.159 -5.653 8.150 1.00 88.12 320 ASP A C 1
ATOM 2671 O O . ASP A 1 320 ? -37.864 -6.259 8.959 1.00 88.12 320 ASP A O 1
ATOM 2675 N N . PHE A 1 321 ? -35.827 -5.740 8.166 1.00 90.25 321 PHE A N 1
ATOM 2676 C CA . PHE A 1 321 ? -35.099 -6.624 9.065 1.00 90.25 321 PHE A CA 1
ATOM 2677 C C . PHE A 1 321 ? -35.325 -6.271 10.541 1.00 90.25 321 PHE A C 1
ATOM 2679 O O . PHE A 1 321 ? -35.711 -7.145 11.320 1.00 90.25 321 PHE A O 1
ATOM 2686 N N . ILE A 1 322 ? -35.199 -4.991 10.920 1.00 90.75 322 ILE A N 1
ATOM 2687 C CA . ILE A 1 322 ? -35.482 -4.543 12.296 1.00 90.75 322 ILE A CA 1
ATOM 2688 C C . ILE A 1 322 ? -36.941 -4.802 12.705 1.00 90.75 322 ILE A C 1
ATOM 2690 O O . ILE A 1 322 ? -37.214 -5.098 13.866 1.00 90.75 322 ILE A O 1
ATOM 2694 N N . LYS A 1 323 ? -37.882 -4.717 11.759 1.00 88.88 323 LYS A N 1
ATOM 2695 C CA . LYS A 1 323 ? -39.321 -4.846 12.015 1.00 88.88 323 LYS A CA 1
ATOM 2696 C C . LYS A 1 323 ? -39.781 -6.298 12.142 1.00 88.88 323 LYS A C 1
ATOM 2698 O O . LYS A 1 323 ? -40.600 -6.605 13.008 1.00 88.88 323 LYS A O 1
ATOM 2703 N N . TYR A 1 324 ? -39.320 -7.181 11.258 1.00 89.75 324 TYR A N 1
ATOM 2704 C CA . TYR A 1 324 ? -39.811 -8.562 11.171 1.00 89.75 324 TYR A CA 1
ATOM 2705 C C . TYR A 1 324 ? -38.923 -9.580 11.896 1.00 89.75 324 TYR A C 1
ATOM 2707 O O . TYR A 1 324 ? -39.398 -10.674 12.215 1.00 89.75 324 TYR A O 1
ATOM 2715 N N . ASP A 1 325 ? -37.666 -9.231 12.181 1.00 92.06 325 ASP A N 1
ATOM 2716 C CA . ASP A 1 325 ? -36.688 -10.070 12.880 1.00 92.06 325 ASP A CA 1
ATOM 2717 C C . ASP A 1 325 ? -35.835 -9.245 13.881 1.00 92.06 325 ASP A C 1
ATOM 2719 O O . ASP A 1 325 ? -34.603 -9.248 13.800 1.00 92.06 325 ASP A O 1
ATOM 2723 N N . PRO A 1 326 ? -36.451 -8.559 14.872 1.00 93.38 326 PRO A N 1
ATOM 2724 C CA . PRO A 1 326 ? -35.756 -7.609 15.750 1.00 93.38 326 PRO A CA 1
ATOM 2725 C C . PRO A 1 326 ? -34.597 -8.222 16.549 1.00 93.38 326 PRO A C 1
ATOM 2727 O O . PRO A 1 326 ? -33.574 -7.569 16.729 1.00 93.38 326 PRO A O 1
ATOM 2730 N N . ASN A 1 327 ? -34.705 -9.477 17.000 1.00 95.25 327 ASN A N 1
ATOM 2731 C CA . ASN A 1 327 ? -33.607 -10.154 17.701 1.00 95.25 327 ASN A CA 1
ATOM 2732 C C . ASN A 1 327 ? -32.383 -10.308 16.791 1.00 95.25 327 ASN A C 1
ATOM 2734 O O . ASN A 1 327 ? -31.265 -9.997 17.196 1.00 95.25 327 ASN A O 1
ATOM 2738 N N . ALA A 1 328 ? -32.603 -10.781 15.559 1.00 94.19 328 ALA A N 1
ATOM 2739 C CA . ALA A 1 328 ? -31.536 -11.012 14.594 1.00 94.19 328 ALA A CA 1
ATOM 2740 C C . ALA A 1 328 ? -30.869 -9.691 14.202 1.00 94.19 328 ALA A C 1
ATOM 2742 O O . ALA A 1 328 ? -29.643 -9.617 14.141 1.00 94.19 328 ALA A O 1
ATOM 2743 N N . PHE A 1 329 ? -31.675 -8.641 14.022 1.00 94.50 329 PHE A N 1
ATOM 2744 C CA . PHE A 1 329 ? -31.196 -7.285 13.802 1.00 94.50 329 PHE A CA 1
ATOM 2745 C C . PHE A 1 329 ? -30.324 -6.784 14.957 1.00 94.50 329 PHE A C 1
ATOM 2747 O O . PHE A 1 329 ? -29.195 -6.367 14.724 1.00 94.50 329 PHE A O 1
ATOM 2754 N N . LEU A 1 330 ? -30.808 -6.851 16.204 1.00 95.44 330 LEU A N 1
ATOM 2755 C CA . LEU A 1 330 ? -30.060 -6.367 17.370 1.00 95.44 330 LEU A CA 1
ATOM 2756 C C . LEU A 1 330 ? -28.738 -7.121 17.554 1.00 95.44 330 LEU A C 1
ATOM 2758 O O . LEU A 1 330 ? -27.711 -6.496 17.823 1.00 95.44 330 LEU A O 1
ATOM 2762 N N . MET A 1 331 ? -28.751 -8.448 17.383 1.00 94.62 331 MET A N 1
ATOM 2763 C CA . MET A 1 331 ? -27.533 -9.263 17.415 1.00 94.62 331 MET A CA 1
ATOM 2764 C C . MET A 1 331 ? -26.543 -8.828 16.337 1.00 94.62 331 MET A C 1
ATOM 2766 O O . MET A 1 331 ? -25.380 -8.597 16.647 1.00 94.62 331 MET A O 1
ATOM 2770 N N . TYR A 1 332 ? -26.994 -8.688 15.089 1.00 93.94 332 TYR A N 1
ATOM 2771 C CA . TYR A 1 332 ? -26.152 -8.249 13.978 1.00 93.94 332 TYR A CA 1
ATOM 2772 C C . TYR A 1 332 ? -25.564 -6.850 14.212 1.00 93.94 332 TYR A C 1
ATOM 2774 O O . TYR A 1 332 ? -24.345 -6.697 14.185 1.00 93.94 332 TYR A O 1
ATOM 2782 N N . ALA A 1 333 ? -26.411 -5.864 14.512 1.00 91.94 333 ALA A N 1
ATOM 2783 C CA . ALA A 1 333 ? -26.010 -4.465 14.616 1.00 91.94 333 ALA A CA 1
ATOM 2784 C C . ALA A 1 333 ? -25.014 -4.236 15.769 1.00 91.94 333 ALA A C 1
ATOM 2786 O O . ALA A 1 333 ? -24.077 -3.454 15.660 1.00 91.94 333 ALA A O 1
ATOM 2787 N N . THR A 1 334 ? -25.186 -4.938 16.896 1.00 95.19 334 THR A N 1
ATOM 2788 C CA . THR A 1 334 ? -24.244 -4.830 18.030 1.00 95.19 334 THR A CA 1
ATOM 2789 C C . THR A 1 334 ? -22.953 -5.613 17.833 1.00 95.19 334 THR A C 1
ATOM 2791 O O . THR A 1 334 ? -21.941 -5.277 18.450 1.00 95.19 334 THR A O 1
ATOM 2794 N N . GLN A 1 335 ? -22.951 -6.643 16.981 1.00 94.94 335 GLN A N 1
ATOM 2795 C CA . GLN A 1 335 ? -21.767 -7.468 16.758 1.00 94.94 335 GLN A CA 1
ATOM 2796 C C . GLN A 1 335 ? -20.616 -6.657 16.151 1.00 94.94 335 GLN A C 1
ATOM 2798 O O . GLN A 1 335 ? -19.456 -6.856 16.515 1.00 94.94 335 GLN A O 1
ATOM 2803 N N . ASP A 1 336 ? -20.916 -5.715 15.262 1.00 94.31 336 ASP A N 1
ATOM 2804 C CA . ASP A 1 336 ? -19.905 -4.911 14.577 1.00 94.31 336 ASP A CA 1
ATOM 2805 C C . ASP A 1 336 ? -19.174 -3.958 15.534 1.00 94.31 336 ASP A C 1
ATOM 2807 O O . ASP A 1 336 ? -17.935 -3.946 15.577 1.00 94.31 336 ASP A O 1
ATOM 2811 N N . SER A 1 337 ? -19.921 -3.230 16.374 1.00 96.06 337 SER A N 1
ATOM 2812 C CA . SER A 1 337 ? -19.365 -2.368 17.426 1.00 96.06 337 SER A CA 1
ATOM 2813 C C . SER A 1 337 ? -18.595 -3.175 18.484 1.00 96.06 337 SER A C 1
ATOM 2815 O O . SER A 1 337 ? -17.529 -2.753 18.948 1.00 96.06 337 SER A O 1
ATOM 2817 N N . ASN A 1 338 ? -19.072 -4.377 18.810 1.00 97.12 338 ASN A N 1
ATOM 2818 C CA . ASN A 1 338 ? -18.406 -5.341 19.684 1.00 97.12 338 ASN A CA 1
ATOM 2819 C C . ASN A 1 338 ? -17.034 -5.790 19.139 1.00 97.12 338 ASN A C 1
ATOM 2821 O O . ASN A 1 338 ? -16.038 -5.807 19.871 1.00 97.12 338 ASN A O 1
ATOM 2825 N N . ILE A 1 339 ? -16.943 -6.111 17.843 1.00 95.81 339 ILE A N 1
ATOM 2826 C CA . ILE A 1 339 ? -15.690 -6.547 17.206 1.00 95.81 339 ILE A CA 1
ATOM 2827 C C . ILE A 1 339 ? -14.627 -5.445 17.270 1.00 95.81 339 ILE A C 1
ATOM 2829 O O . ILE A 1 339 ? -13.476 -5.713 17.628 1.00 95.81 339 ILE A O 1
ATOM 2833 N N . VAL A 1 340 ? -14.983 -4.198 16.942 1.00 95.56 340 VAL A N 1
ATOM 2834 C CA . VAL A 1 340 ? -14.001 -3.099 16.898 1.00 95.56 340 VAL A CA 1
ATOM 2835 C C . VAL A 1 340 ? -13.502 -2.684 18.283 1.00 95.56 340 VAL A C 1
ATOM 2837 O O . VAL A 1 340 ? -12.331 -2.314 18.414 1.00 95.56 340 VAL A O 1
ATOM 2840 N N . VAL A 1 341 ? -14.334 -2.771 19.329 1.00 96.88 341 VAL A N 1
ATOM 2841 C CA . VAL A 1 341 ? -13.879 -2.488 20.700 1.00 96.88 341 VAL A CA 1
ATOM 2842 C C . VAL A 1 341 ? -13.008 -3.622 21.240 1.00 96.88 341 VAL A C 1
ATOM 2844 O O . VAL A 1 341 ? -11.934 -3.347 21.783 1.00 96.88 341 VAL A O 1
ATOM 2847 N N . ASN A 1 342 ? -13.384 -4.884 20.991 1.00 95.62 342 ASN A N 1
ATOM 2848 C CA . ASN A 1 342 ? -12.561 -6.047 21.328 1.00 95.62 342 ASN A CA 1
ATOM 2849 C C . ASN A 1 342 ? -11.192 -5.971 20.630 1.00 95.62 342 ASN A C 1
ATOM 2851 O O . ASN A 1 342 ? -10.158 -6.218 21.246 1.00 95.62 342 ASN A O 1
ATOM 2855 N N . PHE A 1 343 ? -11.146 -5.520 19.372 1.00 94.31 343 PHE A N 1
ATOM 2856 C CA . PHE A 1 343 ? -9.888 -5.265 18.671 1.00 94.31 343 PHE A CA 1
ATOM 2857 C C . PHE A 1 343 ? -8.968 -4.294 19.434 1.00 94.31 343 PHE A C 1
ATOM 2859 O O . PHE A 1 343 ? -7.777 -4.578 19.589 1.00 94.31 343 PHE A O 1
ATOM 2866 N N . LEU A 1 344 ? -9.483 -3.165 19.941 1.00 95.06 344 LEU A N 1
ATOM 2867 C CA . LEU A 1 344 ? -8.657 -2.230 20.715 1.00 95.06 344 LEU A CA 1
ATOM 2868 C C . LEU A 1 344 ? -8.181 -2.828 22.036 1.00 95.06 344 LEU A C 1
ATOM 2870 O O . LEU A 1 344 ? -7.009 -2.660 22.372 1.00 95.06 344 LEU A O 1
ATOM 2874 N N . TYR A 1 345 ? -9.038 -3.536 22.769 1.00 94.44 345 TYR A N 1
ATOM 2875 C CA . TYR A 1 345 ? -8.625 -4.193 24.010 1.00 94.44 345 TYR A CA 1
ATOM 2876 C C . TYR A 1 345 ? -7.608 -5.310 23.753 1.00 94.44 345 TYR A C 1
ATOM 2878 O O . TYR A 1 345 ? -6.600 -5.391 24.447 1.00 94.44 345 TYR A O 1
ATOM 2886 N N . SER A 1 346 ? -7.774 -6.088 22.689 1.00 90.62 346 SER A N 1
ATOM 2887 C CA . SER A 1 346 ? -6.844 -7.155 22.309 1.00 90.62 346 SER A CA 1
ATOM 2888 C C . SER A 1 346 ? -5.466 -6.630 21.886 1.00 90.62 346 SER A C 1
ATOM 2890 O O . SER A 1 346 ? -4.440 -7.254 22.162 1.00 90.62 346 SER A O 1
ATOM 2892 N N . MET A 1 347 ? -5.415 -5.478 21.206 1.00 88.50 347 MET A N 1
ATOM 2893 C CA . MET A 1 347 ? -4.203 -5.016 20.510 1.00 88.50 347 MET A CA 1
ATOM 2894 C C . MET A 1 347 ? -3.541 -3.791 21.145 1.00 88.50 347 MET A C 1
ATOM 2896 O O . MET A 1 347 ? -2.327 -3.597 21.037 1.00 88.50 347 MET A O 1
ATOM 2900 N N . TYR A 1 348 ? -4.326 -2.960 21.823 1.00 93.00 348 TYR A N 1
ATOM 2901 C CA . TYR A 1 348 ? -3.941 -1.640 22.313 1.00 93.00 348 TYR A CA 1
ATOM 2902 C C . TYR A 1 348 ? -4.280 -1.425 23.793 1.00 93.00 348 TYR A C 1
ATOM 2904 O O . TYR A 1 348 ? -4.283 -0.283 24.240 1.00 93.00 348 TYR A O 1
ATOM 2912 N N . LEU A 1 349 ? -4.472 -2.488 24.587 1.00 92.69 349 LEU A N 1
ATOM 2913 C CA . LEU A 1 349 ? -4.713 -2.390 26.038 1.00 92.69 349 LEU A CA 1
ATOM 2914 C C . LEU A 1 349 ? -3.721 -1.460 26.755 1.00 92.69 349 LEU A C 1
ATOM 2916 O O . LEU A 1 349 ? -4.103 -0.623 27.569 1.00 92.69 349 LEU A O 1
ATOM 2920 N N . HIS A 1 350 ? -2.436 -1.556 26.398 1.00 90.69 350 HIS A N 1
ATOM 2921 C CA . HIS A 1 350 ? -1.368 -0.722 26.956 1.00 90.69 350 HIS A CA 1
ATOM 2922 C C . HIS A 1 350 ? -1.588 0.788 26.746 1.00 90.69 350 HIS A C 1
ATOM 2924 O O . HIS A 1 350 ? -1.012 1.598 27.466 1.00 90.69 350 HIS A O 1
ATOM 2930 N N . CYS A 1 351 ? -2.413 1.201 25.779 1.00 94.50 351 CYS A N 1
ATOM 2931 C CA . CYS A 1 351 ? -2.765 2.603 25.560 1.00 94.50 351 CYS A CA 1
ATOM 2932 C C . CYS A 1 351 ? -3.717 3.161 26.633 1.00 94.50 351 CYS A C 1
ATOM 2934 O O . CYS A 1 351 ? -3.901 4.377 26.676 1.00 94.50 351 CYS A O 1
ATOM 2936 N N . LEU A 1 352 ? -4.276 2.330 27.521 1.00 95.25 352 LEU A N 1
ATOM 2937 C CA . LEU A 1 352 ? -5.047 2.781 28.686 1.00 95.25 352 LEU A CA 1
ATOM 2938 C C . LEU A 1 352 ? -4.181 3.242 29.861 1.00 95.25 352 LEU A C 1
ATOM 2940 O O . LEU A 1 352 ? -4.702 3.851 30.791 1.00 95.25 352 LEU A O 1
ATOM 2944 N N . GLU A 1 353 ? -2.869 3.002 29.836 1.00 94.56 353 GLU A N 1
ATOM 2945 C CA . GLU A 1 353 ? -1.976 3.553 30.856 1.00 94.56 353 GLU A CA 1
ATOM 2946 C C . GLU A 1 353 ? -1.947 5.093 30.814 1.00 94.56 353 GLU A C 1
ATOM 2948 O O . GLU A 1 353 ? -2.239 5.729 29.790 1.00 94.56 353 GLU A O 1
ATOM 2953 N N . ASP A 1 354 ? -1.577 5.697 31.944 1.00 92.19 354 ASP A N 1
ATOM 2954 C CA . ASP A 1 354 ? -1.532 7.148 32.100 1.00 92.19 354 ASP A CA 1
ATOM 2955 C C . ASP A 1 354 ? -0.593 7.797 31.069 1.00 92.19 354 ASP A C 1
ATOM 2957 O O . ASP A 1 354 ? 0.535 7.353 30.850 1.00 92.19 354 ASP A O 1
ATOM 2961 N N . GLY A 1 355 ? -1.077 8.843 30.397 1.00 87.00 355 GLY A N 1
ATOM 2962 C CA . GLY A 1 355 ? -0.321 9.581 29.381 1.00 87.00 355 GLY A CA 1
ATOM 2963 C C . GLY A 1 355 ? -0.035 8.839 28.065 1.00 87.00 355 GLY A C 1
ATOM 2964 O O . GLY A 1 355 ? 0.667 9.387 27.214 1.00 87.00 355 GLY A O 1
ATOM 2965 N N . LYS A 1 356 ? -0.546 7.616 27.861 1.00 91.88 356 LYS A N 1
ATOM 2966 C CA . LYS A 1 356 ? -0.465 6.913 26.566 1.00 91.88 356 LYS A CA 1
ATOM 2967 C C . LYS A 1 356 ? -1.699 7.189 25.708 1.00 91.88 356 LYS A C 1
ATOM 2969 O O . LYS A 1 356 ? -2.738 7.564 26.223 1.00 91.88 356 LYS A O 1
ATOM 2974 N N . GLU A 1 357 ? -1.618 6.996 24.399 1.00 93.31 357 GLU A N 1
ATOM 2975 C CA . GLU A 1 357 ? -2.766 7.168 23.498 1.00 93.31 357 GLU A CA 1
ATOM 2976 C C . GLU A 1 357 ? -2.744 6.087 22.419 1.00 93.31 357 GLU A C 1
ATOM 2978 O O . GLU A 1 357 ? -1.675 5.588 22.047 1.00 93.31 357 GLU A O 1
ATOM 2983 N N . VAL A 1 358 ? -3.918 5.738 21.888 1.00 95.19 358 VAL A N 1
ATOM 2984 C CA . VAL A 1 358 ? -4.007 4.878 20.703 1.00 95.19 358 VAL A CA 1
ATOM 2985 C C . VAL A 1 358 ? -3.408 5.643 19.515 1.00 95.19 358 VAL A C 1
ATOM 2987 O O . VAL A 1 358 ? -3.809 6.789 19.267 1.00 95.19 358 VAL A O 1
ATOM 2990 N N . PRO A 1 359 ? -2.452 5.067 18.763 1.00 94.06 359 PRO A N 1
ATOM 2991 C CA . PRO A 1 359 ? -1.815 5.759 17.644 1.00 94.06 359 PRO A CA 1
ATOM 2992 C C . PRO A 1 359 ? -2.831 6.139 16.556 1.00 94.06 359 PRO A C 1
ATOM 2994 O O . PRO A 1 359 ? -3.896 5.549 16.454 1.00 94.06 359 PRO A O 1
ATOM 2997 N N . LEU A 1 360 ? -2.509 7.115 15.700 1.00 93.44 360 LEU A N 1
ATOM 2998 C CA . LEU A 1 360 ? -3.379 7.460 14.558 1.00 93.44 360 LEU A CA 1
ATOM 2999 C C . LEU A 1 360 ? -3.370 6.382 13.471 1.00 93.44 360 LEU A C 1
ATOM 3001 O O . LEU A 1 360 ? -4.345 6.205 12.754 1.00 93.44 360 LEU A O 1
ATOM 3005 N N . THR A 1 361 ? -2.220 5.727 13.298 1.00 93.00 361 THR A N 1
ATOM 3006 C CA . THR A 1 361 ? -2.010 4.674 12.301 1.00 93.00 361 THR A CA 1
ATOM 3007 C C . THR A 1 361 ? -0.977 3.676 12.811 1.00 93.00 361 THR A C 1
ATOM 3009 O O . THR A 1 361 ? -0.024 4.076 13.490 1.00 93.00 361 THR A O 1
ATOM 3012 N N . ILE A 1 362 ? -1.080 2.415 12.394 1.00 92.25 362 ILE A N 1
ATOM 3013 C CA . ILE A 1 362 ? -0.076 1.381 12.678 1.00 92.25 362 ILE A CA 1
ATOM 3014 C C . ILE A 1 362 ? 1.307 1.756 12.142 1.00 92.25 362 ILE A C 1
ATOM 3016 O O . ILE A 1 362 ? 2.326 1.577 12.807 1.00 92.25 362 ILE A O 1
ATOM 3020 N N . ALA A 1 363 ? 1.354 2.388 10.969 1.00 91.25 363 ALA A N 1
ATOM 3021 C CA . ALA A 1 363 ? 2.607 2.857 10.407 1.00 91.25 363 ALA A CA 1
ATOM 3022 C C . ALA A 1 363 ? 3.209 3.992 11.254 1.00 91.25 363 ALA A C 1
ATOM 3024 O O . ALA A 1 363 ? 4.420 4.060 11.433 1.00 91.25 363 ALA A O 1
ATOM 3025 N N . GLY A 1 364 ? 2.387 4.909 11.780 1.00 92.69 364 GLY A N 1
ATOM 3026 C CA . GLY A 1 364 ? 2.839 5.961 12.698 1.00 92.69 364 GLY A CA 1
ATOM 3027 C C . GLY A 1 364 ? 3.405 5.388 13.996 1.00 92.69 364 GLY A C 1
ATOM 3028 O O . GLY A 1 364 ? 4.459 5.831 14.443 1.00 92.69 364 GLY A O 1
ATOM 3029 N N . TYR A 1 365 ? 2.746 4.362 14.536 1.00 93.50 365 TYR A N 1
ATOM 3030 C CA . TYR A 1 365 ? 3.225 3.615 15.696 1.00 93.50 365 TYR A CA 1
ATOM 3031 C C . TYR A 1 365 ? 4.569 2.931 15.425 1.00 93.50 365 TYR A C 1
ATOM 3033 O O . TYR A 1 365 ? 5.487 3.045 16.229 1.00 93.50 365 TYR A O 1
ATOM 3041 N N . SER A 1 366 ? 4.732 2.314 14.252 1.00 94.88 366 SER A N 1
ATOM 3042 C CA . SER A 1 366 ? 5.998 1.707 13.826 1.00 94.88 366 SER A CA 1
ATOM 3043 C C . SER A 1 366 ? 7.171 2.695 13.831 1.00 94.88 366 SER A C 1
ATOM 3045 O O . SER A 1 366 ? 8.227 2.394 14.390 1.00 94.88 366 SER A O 1
ATOM 3047 N N . ALA A 1 367 ? 6.977 3.905 13.293 1.00 95.81 367 ALA A N 1
ATOM 3048 C CA . ALA A 1 367 ? 8.000 4.951 13.339 1.00 95.81 367 ALA A CA 1
ATOM 3049 C C . ALA A 1 367 ? 8.351 5.366 14.779 1.00 95.81 367 ALA A C 1
ATOM 3051 O O . ALA A 1 367 ? 9.521 5.595 15.075 1.00 95.81 367 ALA A O 1
ATOM 3052 N N . ASP A 1 368 ? 7.361 5.447 15.671 1.00 94.62 368 ASP A N 1
ATOM 3053 C CA . ASP A 1 368 ? 7.568 5.809 17.077 1.00 94.62 368 ASP A CA 1
ATOM 3054 C C . ASP A 1 368 ? 8.358 4.734 17.840 1.00 94.62 368 ASP A C 1
ATOM 3056 O O . ASP A 1 368 ? 9.337 5.049 18.521 1.00 94.62 368 ASP A O 1
ATOM 3060 N N . VAL A 1 369 ? 7.992 3.459 17.667 1.00 95.06 369 VAL A N 1
ATOM 3061 C CA . VAL A 1 369 ? 8.711 2.322 18.261 1.00 95.06 369 VAL A CA 1
ATOM 3062 C C . VAL A 1 369 ? 10.147 2.264 17.737 1.00 95.06 369 VAL A C 1
ATOM 3064 O O . VAL A 1 369 ? 11.082 2.161 18.532 1.00 95.06 369 VAL A O 1
ATOM 3067 N N . GLY A 1 370 ? 10.342 2.384 16.419 1.00 96.81 370 GLY A N 1
ATOM 3068 C CA . GLY A 1 370 ? 11.673 2.339 15.816 1.00 96.81 370 GLY A CA 1
ATOM 3069 C C . GLY A 1 370 ? 12.562 3.513 16.227 1.00 96.81 370 GLY A C 1
ATOM 3070 O O . GLY A 1 370 ? 13.717 3.303 16.591 1.00 96.81 370 GLY A O 1
ATOM 3071 N N . GLN A 1 371 ? 12.024 4.737 16.278 1.00 97.38 371 GLN A N 1
ATOM 3072 C CA . GLN A 1 371 ? 12.760 5.902 16.778 1.00 97.38 371 GLN A CA 1
ATOM 3073 C C . GLN A 1 371 ? 13.169 5.718 18.245 1.00 97.38 371 GLN A C 1
ATOM 3075 O O . GLN A 1 371 ? 14.318 5.970 18.601 1.00 97.38 371 GLN A O 1
ATOM 3080 N N . LYS A 1 372 ? 12.256 5.258 19.113 1.00 96.44 372 LYS A N 1
ATOM 3081 C CA . LYS A 1 372 ? 12.560 4.993 20.530 1.00 96.44 372 LYS A CA 1
ATOM 3082 C C . LYS A 1 372 ? 13.651 3.936 20.693 1.00 96.44 372 LYS A C 1
ATOM 3084 O O . LYS A 1 372 ? 14.547 4.125 21.515 1.00 96.44 372 LYS A O 1
ATOM 3089 N N . PHE A 1 373 ? 13.596 2.863 19.905 1.00 97.56 373 PHE A N 1
ATOM 3090 C CA . PHE A 1 373 ? 14.624 1.826 19.905 1.00 97.56 373 PHE A CA 1
ATOM 3091 C C . PHE A 1 373 ? 15.988 2.386 19.487 1.00 97.56 373 PHE A C 1
ATOM 3093 O O . PHE A 1 373 ? 16.950 2.245 20.236 1.00 97.56 373 PHE A O 1
ATOM 3100 N N . LEU A 1 374 ? 16.065 3.084 18.350 1.00 96.88 374 LEU A N 1
ATOM 3101 C CA . LEU A 1 374 ? 17.320 3.641 17.837 1.00 96.88 374 LEU A CA 1
ATOM 3102 C C . LEU A 1 374 ? 17.908 4.706 18.772 1.00 96.88 374 LEU A C 1
ATOM 3104 O O . LEU A 1 374 ? 19.112 4.709 19.012 1.00 96.88 374 LEU A O 1
ATOM 3108 N N . LYS A 1 375 ? 17.076 5.562 19.381 1.00 96.81 375 LYS A N 1
ATOM 3109 C CA . LYS A 1 375 ? 17.545 6.498 20.416 1.00 96.81 375 LYS A CA 1
ATOM 3110 C C . LYS A 1 375 ? 18.196 5.767 21.584 1.00 96.81 375 LYS A C 1
ATOM 3112 O O . LYS A 1 375 ? 19.250 6.187 22.044 1.00 96.81 375 LYS A O 1
ATOM 3117 N N . LYS A 1 376 ? 17.590 4.672 22.052 1.00 96.50 376 LYS A N 1
ATOM 3118 C CA . LYS A 1 376 ? 18.159 3.860 23.132 1.00 96.50 376 LYS A CA 1
ATOM 3119 C C . LYS A 1 376 ? 19.461 3.181 22.698 1.00 96.50 376 LYS A C 1
ATOM 3121 O O . LYS A 1 376 ? 20.418 3.214 23.462 1.00 96.50 376 LYS A O 1
ATOM 3126 N N . LEU A 1 377 ? 19.495 2.606 21.494 1.00 95.50 377 LEU A N 1
ATOM 3127 C CA . LEU A 1 377 ? 20.662 1.909 20.948 1.00 95.50 377 LEU A CA 1
ATOM 3128 C C . LEU A 1 377 ? 21.886 2.832 20.842 1.00 95.50 377 LEU A C 1
ATOM 3130 O O . LEU A 1 377 ? 22.980 2.421 21.199 1.00 95.50 377 LEU A O 1
ATOM 3134 N N . TYR A 1 378 ? 21.686 4.088 20.431 1.00 94.44 378 TYR A N 1
ATOM 3135 C CA . TYR A 1 378 ? 22.758 5.076 20.242 1.00 94.44 378 TYR A CA 1
ATOM 3136 C C . TYR A 1 378 ? 22.860 6.121 21.369 1.00 94.44 378 TYR A C 1
ATOM 3138 O O . TYR A 1 378 ? 23.484 7.164 21.192 1.00 94.44 378 TYR A O 1
ATOM 3146 N N . ASN A 1 379 ? 22.234 5.867 22.526 1.00 94.06 379 ASN A N 1
ATOM 3147 C CA . ASN A 1 379 ? 22.241 6.750 23.702 1.00 94.06 379 ASN A CA 1
ATOM 3148 C C . ASN A 1 379 ? 21.859 8.225 23.406 1.00 94.06 379 ASN A C 1
ATOM 3150 O O . ASN A 1 379 ? 22.428 9.172 23.955 1.00 94.06 379 ASN A O 1
ATOM 3154 N N . LEU A 1 380 ? 20.880 8.427 22.523 1.00 94.12 380 LEU A N 1
ATOM 3155 C CA . LEU A 1 380 ? 20.381 9.743 22.123 1.00 94.12 380 LEU A CA 1
ATOM 3156 C C . LEU A 1 380 ? 19.315 10.223 23.113 1.00 94.12 380 LEU A C 1
ATOM 3158 O O . LEU A 1 380 ? 18.305 9.551 23.343 1.00 94.12 380 LEU A O 1
ATOM 3162 N N . LYS A 1 381 ? 19.519 11.413 23.686 1.00 93.44 381 LYS A N 1
ATOM 3163 C CA . LYS A 1 381 ? 18.702 11.924 24.798 1.00 93.44 381 LYS A CA 1
ATOM 3164 C C . LYS A 1 381 ? 17.417 12.609 24.340 1.00 93.44 381 LYS A C 1
ATOM 3166 O O . LYS A 1 381 ? 16.457 12.678 25.104 1.00 93.44 381 LYS A O 1
ATOM 3171 N N . SER A 1 382 ? 17.381 13.120 23.112 1.00 93.50 382 SER A N 1
ATOM 3172 C CA . SER A 1 382 ? 16.251 13.891 22.594 1.00 93.50 382 SER A CA 1
ATOM 3173 C C . SER A 1 382 ? 15.898 13.547 21.146 1.00 93.50 382 SER A C 1
ATOM 3175 O O . SER A 1 382 ? 16.683 12.946 20.415 1.00 93.50 382 SER A O 1
ATOM 3177 N N . ASP A 1 383 ? 14.705 13.964 20.716 1.00 93.25 383 ASP A N 1
ATOM 3178 C CA . ASP A 1 383 ? 14.293 13.846 19.311 1.00 93.25 383 ASP A CA 1
ATOM 3179 C C . ASP A 1 383 ? 15.171 14.711 18.391 1.00 93.25 383 ASP A C 1
ATOM 3181 O O . ASP A 1 383 ? 15.420 14.325 17.257 1.00 93.25 383 ASP A O 1
ATOM 3185 N N . ALA A 1 384 ? 15.715 15.827 18.895 1.00 92.69 384 ALA A N 1
ATOM 3186 C CA . ALA A 1 384 ? 16.654 16.662 18.145 1.00 92.69 384 ALA A CA 1
ATOM 3187 C C . ALA A 1 384 ? 18.005 15.959 17.915 1.00 92.69 384 ALA A C 1
ATOM 3189 O O . ALA A 1 384 ? 18.587 16.102 16.843 1.00 92.69 384 ALA A O 1
ATOM 3190 N N . ASP A 1 385 ? 18.485 15.173 18.886 1.00 93.56 385 ASP A N 1
ATOM 3191 C CA . ASP A 1 385 ? 19.703 14.367 18.717 1.00 93.56 385 ASP A CA 1
ATOM 3192 C C . ASP A 1 385 ? 19.481 13.265 17.674 1.00 93.56 385 ASP A C 1
ATOM 3194 O O . ASP A 1 385 ? 20.330 13.033 16.815 1.00 93.56 385 ASP A O 1
ATOM 3198 N N . PHE A 1 386 ? 18.309 12.620 17.707 1.00 95.75 386 PHE A N 1
ATOM 3199 C CA . PHE A 1 386 ? 17.918 11.643 16.691 1.00 95.75 386 PHE A CA 1
ATOM 3200 C C . PHE A 1 386 ? 17.845 12.267 15.296 1.00 95.75 386 PHE A C 1
ATOM 3202 O O . PHE A 1 386 ? 18.426 11.731 14.356 1.00 95.75 386 PHE A O 1
ATOM 3209 N N . ASP A 1 387 ? 17.155 13.400 15.163 1.00 95.56 387 ASP A N 1
ATOM 3210 C CA . ASP A 1 387 ? 17.006 14.118 13.899 1.00 95.56 387 ASP A CA 1
ATOM 3211 C C . ASP A 1 387 ? 18.371 14.504 13.310 1.00 95.56 387 ASP A C 1
ATOM 3213 O O . ASP A 1 387 ? 18.606 14.312 12.115 1.00 95.56 387 ASP A O 1
ATOM 3217 N N . LYS A 1 388 ? 19.314 14.943 14.148 1.00 94.31 388 LYS A N 1
ATOM 3218 C CA . LYS A 1 388 ? 20.675 15.265 13.712 1.00 94.31 388 LYS A CA 1
ATOM 3219 C C . LYS A 1 388 ? 21.428 14.031 13.203 1.00 94.31 388 LYS A C 1
ATOM 3221 O O . LYS A 1 388 ? 21.977 14.067 12.106 1.00 94.31 388 LYS A O 1
ATOM 3226 N N . ILE A 1 389 ? 21.433 12.939 13.971 1.00 94.56 389 ILE A N 1
ATOM 3227 C CA . ILE A 1 389 ? 22.225 11.735 13.661 1.00 94.56 389 ILE A CA 1
ATOM 3228 C C . ILE A 1 389 ? 21.619 10.904 12.521 1.00 94.56 389 ILE A C 1
ATOM 3230 O O . ILE A 1 389 ? 22.341 10.465 11.633 1.00 94.56 389 ILE A O 1
ATOM 3234 N N . PHE A 1 390 ? 20.300 10.696 12.507 1.00 95.50 390 PHE A N 1
ATOM 3235 C CA . PHE A 1 390 ? 19.634 9.794 11.556 1.00 95.50 390 PHE A CA 1
ATOM 3236 C C . PHE A 1 390 ? 18.978 10.501 10.372 1.00 95.50 390 PHE A C 1
ATOM 3238 O O . PHE A 1 390 ? 18.653 9.852 9.375 1.00 95.50 390 PHE A O 1
ATOM 3245 N N . ARG A 1 391 ? 18.738 11.810 10.466 1.00 95.44 391 ARG A N 1
ATOM 3246 C CA . ARG A 1 391 ? 18.022 12.560 9.423 1.00 95.44 391 ARG A CA 1
ATOM 3247 C C . ARG A 1 391 ? 18.806 13.759 8.902 1.00 95.44 391 ARG A C 1
ATOM 3249 O O . ARG A 1 391 ? 18.336 14.384 7.961 1.00 95.44 391 ARG A O 1
ATOM 3256 N N . GLY A 1 392 ? 19.966 14.084 9.478 1.00 94.62 392 GLY A N 1
ATOM 3257 C CA . GLY A 1 392 ? 20.751 15.262 9.095 1.00 94.62 392 GLY A CA 1
ATOM 3258 C C . GLY A 1 392 ? 20.020 16.589 9.341 1.00 94.62 392 GLY A C 1
ATOM 3259 O O . GLY A 1 392 ? 20.361 17.596 8.724 1.00 94.62 392 GLY A O 1
ATOM 3260 N N . ILE A 1 393 ? 18.996 16.587 10.204 1.00 94.31 393 ILE A N 1
ATOM 3261 C CA . ILE A 1 393 ? 18.186 17.764 10.520 1.00 94.31 393 ILE A CA 1
ATOM 3262 C C . ILE A 1 393 ? 18.690 18.357 11.832 1.00 94.31 393 ILE A C 1
ATOM 3264 O O . ILE A 1 393 ? 18.615 17.736 12.891 1.00 94.31 393 ILE A O 1
ATOM 3268 N N . GLU A 1 394 ? 19.172 19.590 11.769 1.00 91.94 394 GLU A N 1
ATOM 3269 C CA . GLU A 1 394 ? 19.617 20.349 12.926 1.00 91.94 394 GLU A CA 1
ATOM 3270 C C . GLU A 1 394 ? 18.515 21.279 13.432 1.00 91.94 394 GLU A C 1
ATOM 3272 O O . GLU A 1 394 ? 17.687 21.778 12.673 1.00 91.94 394 GLU A O 1
ATOM 3277 N N . CYS A 1 395 ? 18.513 21.534 14.741 1.00 87.38 395 CYS A N 1
ATOM 3278 C CA . CYS A 1 395 ? 17.580 22.447 15.388 1.00 87.38 395 CYS A CA 1
ATOM 3279 C C . CYS A 1 395 ? 18.338 23.652 15.951 1.00 87.38 395 CYS A C 1
ATOM 3281 O O . CYS A 1 395 ? 19.149 23.505 16.868 1.00 87.38 395 CYS A O 1
ATOM 3283 N N . ARG A 1 396 ? 17.999 24.861 15.495 1.00 84.19 396 ARG A N 1
ATOM 3284 C CA . ARG A 1 396 ? 18.469 26.121 16.086 1.00 84.19 396 ARG A CA 1
ATOM 3285 C C . ARG A 1 396 ? 17.330 26.806 16.833 1.00 84.19 396 ARG A C 1
ATOM 3287 O O . ARG A 1 396 ? 16.203 26.895 16.347 1.00 84.19 396 ARG A O 1
ATOM 3294 N N . LYS A 1 397 ? 17.618 27.306 18.037 1.00 78.69 397 LYS A N 1
ATOM 3295 C CA . LYS A 1 397 ? 16.690 28.185 18.759 1.00 78.69 397 LYS A CA 1
ATOM 3296 C C . LYS A 1 397 ? 16.772 29.588 18.163 1.00 78.69 397 LYS A C 1
ATOM 3298 O O . LYS A 1 397 ? 17.849 30.180 18.143 1.00 78.69 397 LYS A O 1
ATOM 3303 N N . VAL A 1 398 ? 15.637 30.114 17.717 1.00 76.94 398 VAL A N 1
ATOM 3304 C CA . VAL A 1 398 ? 15.483 31.503 17.270 1.00 76.94 398 VAL A CA 1
ATOM 3305 C C . VAL A 1 398 ? 14.422 32.145 18.161 1.00 76.94 398 VAL A C 1
ATOM 3307 O O . VAL A 1 398 ? 13.219 31.896 18.026 1.00 76.94 398 VAL A O 1
ATOM 3310 N N . GLY A 1 399 ? 14.880 32.898 19.165 1.00 82.44 399 GLY A N 1
ATOM 3311 C CA . GLY A 1 399 ? 14.030 33.395 20.249 1.00 82.44 399 GLY A CA 1
ATOM 3312 C C . GLY A 1 399 ? 13.389 32.250 21.047 1.00 82.44 399 GLY A C 1
ATOM 3313 O O . GLY A 1 399 ? 14.083 31.355 21.529 1.00 82.44 399 GLY A O 1
ATOM 3314 N N . LYS A 1 400 ? 12.052 32.266 21.173 1.00 77.25 400 LYS A N 1
ATOM 3315 C CA . LYS A 1 400 ? 11.262 31.190 21.811 1.00 77.25 400 LYS A CA 1
ATOM 3316 C C . LYS A 1 400 ? 10.927 30.026 20.863 1.00 77.25 400 LYS A C 1
ATOM 3318 O O . LYS A 1 400 ? 10.411 29.009 21.321 1.00 77.25 400 LYS A O 1
ATOM 3323 N N . SER A 1 401 ? 11.200 30.165 19.564 1.00 75.00 401 SER A N 1
ATOM 3324 C CA . SER A 1 401 ? 10.861 29.166 18.545 1.00 75.00 401 SER A CA 1
ATOM 3325 C C . SER A 1 401 ? 12.042 28.242 18.228 1.00 75.00 401 SER A C 1
ATOM 3327 O O . SER A 1 401 ? 13.208 28.628 18.355 1.00 75.00 401 SER A O 1
ATOM 3329 N N . LYS A 1 402 ? 11.742 27.004 17.828 1.00 80.25 402 LYS A N 1
ATOM 3330 C CA . LYS A 1 402 ? 12.722 26.060 17.278 1.00 80.25 402 LYS A CA 1
ATOM 3331 C C . LYS A 1 402 ? 12.579 26.055 15.762 1.00 80.25 402 LYS A C 1
ATOM 3333 O O . LYS A 1 402 ? 11.479 25.832 15.266 1.00 80.25 402 LYS A O 1
ATOM 3338 N N . GLN A 1 403 ? 13.676 26.281 15.052 1.00 83.06 403 GLN A N 1
ATOM 3339 C CA . GLN A 1 403 ? 13.744 26.127 13.604 1.00 83.06 403 GLN A CA 1
ATOM 3340 C C . GLN A 1 403 ? 14.584 24.900 13.271 1.00 83.06 403 GLN A C 1
ATOM 3342 O O . GLN A 1 403 ? 15.675 24.729 13.817 1.00 83.06 403 GLN A O 1
ATOM 3347 N N . TYR A 1 404 ? 14.055 24.059 12.388 1.00 86.62 404 TYR A N 1
ATOM 3348 C CA . TYR A 1 404 ? 14.703 22.843 11.915 1.00 86.62 404 TYR A CA 1
ATOM 3349 C C . TYR A 1 404 ? 15.205 23.075 10.491 1.00 86.62 404 TYR A C 1
ATOM 3351 O O . TYR A 1 404 ? 14.446 23.566 9.657 1.00 86.62 404 TYR A O 1
ATOM 3359 N N . TYR A 1 405 ? 16.464 22.747 10.218 1.00 89.25 405 TYR A N 1
ATOM 3360 C CA . TYR A 1 405 ? 17.083 22.937 8.907 1.00 89.25 405 TYR A CA 1
ATOM 3361 C C . TYR A 1 405 ? 18.055 21.800 8.596 1.00 89.25 405 TYR A C 1
ATOM 3363 O O . TYR A 1 405 ? 18.540 21.109 9.488 1.00 89.25 405 TYR A O 1
ATOM 3371 N N . ILE A 1 406 ? 18.343 21.618 7.313 1.00 90.75 406 ILE A N 1
ATOM 3372 C CA . ILE A 1 406 ? 19.434 20.771 6.831 1.00 90.75 406 ILE A CA 1
ATOM 3373 C C . ILE A 1 406 ? 20.564 21.720 6.433 1.00 90.75 406 ILE A C 1
ATOM 3375 O O . ILE A 1 406 ? 20.301 22.769 5.849 1.00 90.75 406 ILE A O 1
ATOM 3379 N N . ARG A 1 407 ? 21.812 21.381 6.765 1.00 91.38 407 ARG A N 1
ATOM 3380 C CA . ARG A 1 407 ? 22.985 22.174 6.363 1.00 91.38 407 ARG A CA 1
ATOM 3381 C C . ARG A 1 407 ? 23.051 22.331 4.846 1.00 91.38 407 ARG A C 1
ATOM 3383 O O . ARG A 1 407 ? 22.827 21.357 4.129 1.00 91.38 407 ARG A O 1
ATOM 3390 N N . ASP A 1 408 ? 23.472 23.499 4.371 1.00 87.62 408 ASP A N 1
ATOM 3391 C CA . ASP A 1 408 ? 23.577 23.807 2.936 1.00 87.62 408 ASP A CA 1
ATOM 3392 C C . ASP A 1 408 ? 24.395 22.764 2.159 1.00 87.62 408 ASP A C 1
ATOM 3394 O O . ASP A 1 408 ? 24.020 22.367 1.055 1.00 87.62 408 ASP A O 1
ATOM 3398 N N . SER A 1 409 ? 25.466 22.246 2.771 1.00 89.44 409 SER A N 1
ATOM 3399 C CA . SER A 1 409 ? 26.326 21.213 2.183 1.00 89.44 409 SER A CA 1
ATOM 3400 C C . SER A 1 409 ? 25.654 19.847 2.003 1.00 89.44 409 SER A C 1
ATOM 3402 O O . SER A 1 409 ? 26.129 19.043 1.209 1.00 89.44 409 SER A O 1
ATOM 3404 N N . LEU A 1 410 ? 24.546 19.571 2.700 1.00 93.00 410 LEU A N 1
ATOM 3405 C CA . LEU A 1 410 ? 23.741 18.353 2.551 1.00 93.00 410 LEU A CA 1
ATOM 3406 C C . LEU A 1 410 ? 22.455 18.596 1.764 1.00 93.00 410 LEU A C 1
ATOM 3408 O O . LEU A 1 410 ? 21.999 17.695 1.060 1.00 93.00 410 LEU A O 1
ATOM 3412 N N . TYR A 1 411 ? 21.888 19.801 1.876 1.00 92.50 411 TYR A N 1
ATOM 3413 C CA . TYR A 1 411 ? 20.572 20.164 1.356 1.00 92.50 411 TYR A CA 1
ATOM 3414 C C . TYR A 1 411 ? 20.404 19.771 -0.117 1.00 92.50 411 TYR A C 1
ATOM 3416 O O . TYR A 1 411 ? 19.517 18.987 -0.456 1.00 92.50 411 TYR A O 1
ATOM 3424 N N . ARG A 1 412 ? 21.347 20.184 -0.975 1.00 92.38 412 ARG A N 1
ATOM 3425 C CA . ARG A 1 412 ? 21.330 19.851 -2.410 1.00 92.38 412 ARG A CA 1
ATOM 3426 C C . ARG A 1 412 ? 21.327 18.340 -2.670 1.00 92.38 412 ARG A C 1
ATOM 3428 O O . ARG A 1 412 ? 20.655 17.874 -3.586 1.00 92.38 412 ARG A O 1
ATOM 3435 N N . HIS A 1 413 ? 22.084 17.561 -1.900 1.00 95.25 413 HIS A N 1
ATOM 3436 C CA . HIS A 1 413 ? 22.157 16.111 -2.093 1.00 95.25 413 HIS A CA 1
ATOM 3437 C C . HIS A 1 413 ? 20.886 15.413 -1.619 1.00 95.25 413 HIS A C 1
ATOM 3439 O O . HIS A 1 413 ? 20.424 14.486 -2.281 1.00 95.25 413 HIS A O 1
ATOM 3445 N N . PHE A 1 414 ? 20.307 15.873 -0.511 1.00 95.19 414 PHE A N 1
ATOM 3446 C CA . PHE A 1 414 ? 19.041 15.365 0.006 1.00 95.19 414 PHE A CA 1
ATOM 3447 C C . PHE A 1 414 ? 17.904 15.610 -0.987 1.00 95.19 414 PHE A C 1
ATOM 3449 O O . PHE A 1 414 ? 17.130 14.688 -1.233 1.00 95.19 414 PHE A O 1
ATOM 3456 N N . ASP A 1 415 ? 17.856 16.789 -1.611 1.00 93.12 415 ASP A N 1
ATOM 3457 C CA . ASP A 1 415 ? 16.880 17.112 -2.655 1.00 93.12 415 ASP A CA 1
ATOM 3458 C C . ASP A 1 415 ? 17.052 16.229 -3.897 1.00 93.12 415 ASP A C 1
ATOM 3460 O O . ASP A 1 415 ? 16.080 15.661 -4.401 1.00 93.12 415 ASP A O 1
ATOM 3464 N N . ILE A 1 416 ? 18.292 16.044 -4.367 1.00 94.50 416 ILE A N 1
ATOM 3465 C CA . ILE A 1 416 ? 18.579 15.162 -5.509 1.00 94.50 416 ILE A CA 1
ATOM 3466 C C . ILE A 1 416 ? 18.128 13.726 -5.206 1.00 94.50 416 ILE A C 1
ATOM 3468 O O . ILE A 1 416 ? 17.444 13.114 -6.028 1.00 94.50 416 ILE A O 1
ATOM 3472 N N . LEU A 1 417 ? 18.442 13.198 -4.022 1.00 96.06 417 LEU A N 1
ATOM 3473 C CA . LEU A 1 417 ? 17.999 11.870 -3.587 1.00 96.06 417 LEU A CA 1
ATOM 3474 C C . LEU A 1 417 ? 16.474 11.794 -3.454 1.00 96.06 417 LEU A C 1
ATOM 3476 O O . LEU A 1 417 ? 15.863 10.831 -3.902 1.00 96.06 417 LEU A O 1
ATOM 3480 N N . ALA A 1 418 ? 15.831 12.824 -2.903 1.00 93.81 418 ALA A N 1
ATOM 3481 C CA . ALA A 1 418 ? 14.382 12.876 -2.736 1.00 93.81 418 ALA A CA 1
ATOM 3482 C C . ALA A 1 418 ? 13.632 12.793 -4.077 1.00 93.81 418 ALA A C 1
ATOM 3484 O O . ALA A 1 418 ? 12.660 12.041 -4.204 1.00 93.81 418 ALA A O 1
ATOM 3485 N N . VAL A 1 419 ? 14.104 13.520 -5.096 1.00 91.81 419 VAL A N 1
ATOM 3486 C CA . VAL A 1 419 ? 13.520 13.514 -6.450 1.00 91.81 419 VAL A CA 1
ATOM 3487 C C . VAL A 1 419 ? 13.755 12.177 -7.170 1.00 91.81 419 VAL A C 1
ATOM 3489 O O . VAL A 1 419 ? 12.893 11.732 -7.945 1.00 91.81 419 VAL A O 1
ATOM 3492 N N . ASN A 1 420 ? 14.882 11.520 -6.874 1.00 94.00 420 ASN A N 1
ATOM 3493 C CA . ASN A 1 420 ? 15.295 10.238 -7.451 1.00 94.00 420 ASN A CA 1
ATOM 3494 C C . ASN A 1 420 ? 15.020 9.021 -6.542 1.00 94.00 420 ASN A C 1
ATOM 3496 O O . ASN A 1 420 ? 15.495 7.917 -6.799 1.00 94.00 420 ASN A O 1
ATOM 3500 N N . TYR A 1 421 ? 14.191 9.178 -5.509 1.00 92.50 421 TYR A N 1
ATOM 3501 C CA . TYR A 1 421 ? 13.682 8.055 -4.730 1.00 92.50 421 TYR A CA 1
ATOM 3502 C C . TYR A 1 421 ? 12.710 7.242 -5.601 1.00 92.50 421 TYR A C 1
ATOM 3504 O O . TYR A 1 421 ? 11.658 7.734 -6.019 1.00 92.50 421 TYR A O 1
ATOM 3512 N N . TYR A 1 422 ? 13.013 5.975 -5.872 1.00 93.62 422 TYR A N 1
ATOM 3513 C CA . TYR A 1 422 ? 12.200 5.096 -6.721 1.00 93.62 422 TYR A CA 1
ATOM 3514 C C . TYR A 1 422 ? 11.598 3.919 -5.946 1.00 93.62 422 TYR A C 1
ATOM 3516 O O . TYR A 1 422 ? 12.055 3.566 -4.868 1.00 93.62 422 TYR A O 1
ATOM 3524 N N . GLY A 1 423 ? 10.504 3.349 -6.463 1.00 92.19 423 GLY A N 1
ATOM 3525 C CA . GLY A 1 423 ? 9.879 2.159 -5.870 1.00 92.19 423 GLY A CA 1
ATOM 3526 C C . GLY A 1 423 ? 10.650 0.871 -6.191 1.00 92.19 423 GLY A C 1
ATOM 3527 O O . GLY A 1 423 ? 11.809 0.915 -6.597 1.00 92.19 423 GLY A O 1
ATOM 3528 N N . GLY A 1 424 ? 9.994 -0.281 -6.036 1.00 93.44 424 GLY A N 1
ATOM 3529 C CA . GLY A 1 424 ? 10.538 -1.577 -6.460 1.00 93.44 424 GLY A CA 1
ATOM 3530 C C . GLY A 1 424 ? 10.603 -1.758 -7.982 1.00 93.44 424 GLY A C 1
ATOM 3531 O O . GLY A 1 424 ? 9.953 -1.025 -8.737 1.00 93.44 424 GLY A O 1
ATOM 3532 N N . ARG A 1 425 ? 11.348 -2.776 -8.432 1.00 95.62 425 ARG A N 1
ATOM 3533 C CA . ARG A 1 425 ? 11.432 -3.187 -9.842 1.00 95.62 425 ARG A CA 1
ATOM 3534 C C . ARG A 1 425 ? 10.117 -3.846 -10.257 1.00 95.62 425 ARG A C 1
ATOM 3536 O O . ARG A 1 425 ? 9.584 -4.672 -9.532 1.00 95.62 425 ARG A O 1
ATOM 3543 N N . ASN A 1 426 ? 9.535 -3.395 -11.362 1.00 95.19 426 ASN A N 1
ATOM 3544 C CA . ASN A 1 426 ? 8.186 -3.766 -11.784 1.00 95.19 426 ASN A CA 1
ATOM 3545 C C . ASN A 1 426 ? 8.171 -3.855 -13.319 1.00 95.19 426 ASN A C 1
ATOM 3547 O O . ASN A 1 426 ? 7.977 -2.827 -13.979 1.00 95.19 426 ASN A O 1
ATOM 3551 N N . GLU A 1 427 ? 8.352 -5.063 -13.857 1.00 95.31 427 GLU A N 1
ATOM 3552 C CA . GLU A 1 427 ? 8.407 -5.360 -15.296 1.00 95.31 427 GLU A CA 1
ATOM 3553 C C . GLU A 1 427 ? 7.711 -6.683 -15.638 1.00 95.31 427 GLU A C 1
ATOM 3555 O O . GLU A 1 427 ? 7.601 -7.582 -14.808 1.00 95.31 427 GLU A O 1
ATOM 3560 N N . THR A 1 428 ? 7.280 -6.807 -16.891 1.00 96.06 428 THR A N 1
ATOM 3561 C CA . THR A 1 428 ? 6.806 -8.059 -17.495 1.00 96.06 428 THR A CA 1
ATOM 3562 C C . THR A 1 428 ? 7.759 -8.449 -18.608 1.00 96.06 428 THR A C 1
ATOM 3564 O O . THR A 1 428 ? 8.027 -7.632 -19.483 1.00 96.06 428 THR A O 1
ATOM 3567 N N . PHE A 1 429 ? 8.280 -9.670 -18.564 1.00 97.12 429 PHE A N 1
ATOM 3568 C CA . PHE A 1 429 ? 9.248 -10.189 -19.531 1.00 97.12 429 PHE A CA 1
ATOM 3569 C C . PHE A 1 429 ? 8.570 -10.997 -20.639 1.00 97.12 429 PHE A C 1
ATOM 3571 O O . PHE A 1 429 ? 9.060 -10.997 -21.772 1.00 97.12 429 PHE A O 1
ATOM 3578 N N . VAL A 1 430 ? 7.434 -11.623 -20.317 1.00 96.88 430 VAL A N 1
ATOM 3579 C CA . VAL A 1 430 ? 6.588 -12.370 -21.249 1.00 96.88 430 VAL A CA 1
ATOM 3580 C C . VAL A 1 430 ? 5.131 -11.952 -21.061 1.00 96.88 430 VAL A C 1
ATOM 3582 O O . VAL A 1 430 ? 4.652 -11.902 -19.935 1.00 96.88 430 VAL A O 1
ATOM 3585 N N . HIS A 1 431 ? 4.424 -11.649 -22.147 1.00 96.94 431 HIS A N 1
ATOM 3586 C CA . HIS A 1 431 ? 2.965 -11.490 -22.166 1.00 96.94 431 HIS A CA 1
ATOM 3587 C C . HIS A 1 431 ? 2.359 -12.684 -22.893 1.00 96.94 431 HIS A C 1
ATOM 3589 O O . HIS A 1 431 ? 2.845 -13.014 -23.970 1.00 96.94 431 HIS A O 1
ATOM 3595 N N . GLY A 1 432 ? 1.318 -13.310 -22.353 1.00 96.69 432 GLY A N 1
ATOM 3596 C CA . GLY A 1 432 ? 0.620 -14.398 -23.037 1.00 96.69 432 GLY A CA 1
ATOM 3597 C C . GLY A 1 432 ? -0.008 -15.426 -22.102 1.00 96.69 432 GLY A C 1
ATOM 3598 O O . GLY A 1 432 ? 0.158 -15.355 -20.882 1.00 96.69 432 GLY A O 1
ATOM 3599 N N . TYR A 1 433 ? -0.719 -16.386 -22.702 1.00 97.25 433 TYR A N 1
ATOM 3600 C CA . TYR A 1 433 ? -1.243 -17.573 -22.031 1.00 97.25 433 TYR A CA 1
ATOM 3601 C C . TYR A 1 433 ? -0.285 -18.747 -22.259 1.00 97.25 433 TYR A C 1
ATOM 3603 O O . TYR A 1 433 ? -0.079 -19.202 -23.384 1.00 97.25 433 TYR A O 1
ATOM 3611 N N . LEU A 1 434 ? 0.334 -19.222 -21.183 1.00 96.81 434 LEU A N 1
ATOM 3612 C CA . LEU A 1 434 ? 1.439 -20.170 -21.209 1.00 96.81 434 LEU A CA 1
ATOM 3613 C C . LEU A 1 434 ? 1.093 -21.432 -20.417 1.00 96.81 434 LEU A C 1
ATOM 3615 O O . LEU A 1 434 ? 0.434 -21.375 -19.378 1.00 96.81 434 LEU A O 1
ATOM 3619 N N . LYS A 1 435 ? 1.617 -22.571 -20.876 1.00 96.44 435 LYS A N 1
ATOM 3620 C CA . LYS A 1 435 ? 1.570 -23.854 -20.164 1.00 96.44 435 LYS A CA 1
ATOM 3621 C C . LYS A 1 435 ? 2.987 -24.313 -19.818 1.00 96.44 435 LYS A C 1
ATOM 3623 O O . LYS A 1 435 ? 3.918 -24.105 -20.600 1.00 96.44 435 LYS A O 1
ATOM 3628 N N . GLY A 1 436 ? 3.173 -24.908 -18.643 1.00 96.00 436 GLY A N 1
ATOM 3629 C CA . GLY A 1 436 ? 4.494 -25.318 -18.159 1.00 96.00 436 GLY A CA 1
ATOM 3630 C C . GLY A 1 436 ? 4.520 -25.656 -16.673 1.00 96.00 436 GLY A C 1
ATOM 3631 O O . GLY A 1 436 ? 3.522 -26.103 -16.120 1.00 96.00 436 GLY A O 1
ATOM 3632 N N . ARG A 1 437 ? 5.671 -25.461 -16.022 1.00 97.00 437 ARG A N 1
ATOM 3633 C CA . ARG A 1 437 ? 5.790 -25.462 -14.554 1.00 97.00 437 ARG A CA 1
ATOM 3634 C C . ARG A 1 437 ? 6.273 -24.095 -14.090 1.00 97.00 437 ARG A C 1
ATOM 3636 O O . ARG A 1 437 ? 7.421 -23.725 -14.342 1.00 97.00 437 ARG A O 1
ATOM 3643 N N . PHE A 1 438 ? 5.376 -23.357 -13.447 1.00 98.06 438 PHE A N 1
ATOM 3644 C CA . PHE A 1 438 ? 5.611 -21.988 -13.006 1.00 98.06 438 PHE A CA 1
ATOM 3645 C C . PHE A 1 438 ? 5.656 -21.904 -11.486 1.00 98.06 438 PHE A C 1
ATOM 3647 O O . PHE A 1 438 ? 4.929 -22.620 -10.796 1.00 98.06 438 PHE A O 1
ATOM 3654 N N . PHE A 1 439 ? 6.501 -21.004 -10.994 1.00 97.81 439 PHE A N 1
ATOM 3655 C CA . PHE A 1 439 ? 6.772 -20.795 -9.579 1.00 97.81 439 PHE A CA 1
ATOM 3656 C C . PHE A 1 439 ? 6.756 -19.295 -9.290 1.00 97.81 439 PHE A C 1
ATOM 3658 O O . PHE A 1 439 ? 7.436 -18.535 -9.981 1.00 97.81 439 PHE A O 1
ATOM 3665 N N . ASP A 1 440 ? 5.980 -18.886 -8.291 1.00 96.94 440 ASP A N 1
ATOM 3666 C CA . ASP A 1 440 ? 5.986 -17.539 -7.715 1.00 96.94 440 ASP A CA 1
ATOM 3667 C C . ASP A 1 440 ? 7.016 -17.509 -6.587 1.00 96.94 440 ASP A C 1
ATOM 3669 O O . ASP A 1 440 ? 6.823 -18.154 -5.550 1.00 96.94 440 ASP A O 1
ATOM 3673 N N . ILE A 1 441 ? 8.143 -16.845 -6.839 1.00 97.31 441 ILE A N 1
ATOM 3674 C CA . ILE A 1 441 ? 9.331 -16.883 -5.987 1.00 97.31 441 ILE A CA 1
ATOM 3675 C C . ILE A 1 441 ? 9.531 -15.514 -5.347 1.00 97.31 441 ILE A C 1
ATOM 3677 O O . ILE A 1 441 ? 9.759 -14.528 -6.048 1.00 97.31 441 ILE A O 1
ATOM 3681 N N . ASP A 1 442 ? 9.538 -15.477 -4.017 1.00 95.50 442 ASP A N 1
ATOM 3682 C CA . ASP A 1 442 ? 9.672 -14.252 -3.229 1.00 95.50 442 ASP A CA 1
ATOM 3683 C C . ASP A 1 442 ? 10.916 -14.279 -2.341 1.00 95.50 442 ASP A C 1
ATOM 3685 O O . ASP A 1 442 ? 11.291 -15.316 -1.794 1.00 95.50 442 ASP A O 1
ATOM 3689 N N . GLY A 1 443 ? 11.531 -13.112 -2.142 1.00 92.31 443 GLY A N 1
ATOM 3690 C CA . GLY A 1 443 ? 12.602 -12.941 -1.164 1.00 92.31 443 GLY A CA 1
ATOM 3691 C C . GLY A 1 443 ? 12.095 -12.920 0.282 1.00 92.31 443 GLY A C 1
ATOM 3692 O O . GLY A 1 443 ? 11.163 -12.184 0.629 1.00 92.31 443 GLY A O 1
ATOM 3693 N N . SER A 1 444 ? 12.765 -13.660 1.163 1.00 87.00 444 SER A N 1
ATOM 3694 C CA . SER A 1 444 ? 12.479 -13.669 2.600 1.00 87.00 444 SER A CA 1
ATOM 3695 C C . SER A 1 444 ? 12.679 -12.287 3.216 1.00 87.00 444 SER A C 1
ATOM 3697 O O . SER A 1 444 ? 13.723 -11.658 3.065 1.00 87.00 444 SER A O 1
ATOM 3699 N N . LYS A 1 445 ? 11.641 -11.778 3.899 1.00 83.56 445 LYS A N 1
ATOM 3700 C CA . LYS A 1 445 ? 11.623 -10.465 4.585 1.00 83.56 445 LYS A CA 1
ATOM 3701 C C . LYS A 1 445 ? 12.329 -9.344 3.795 1.00 83.56 445 LYS A C 1
ATOM 3703 O O . LYS A 1 445 ? 13.057 -8.540 4.374 1.00 83.56 445 LYS A O 1
ATOM 3708 N N . PHE A 1 446 ? 12.059 -9.258 2.492 1.00 89.50 446 PHE A N 1
ATOM 3709 C CA . PHE A 1 446 ? 12.822 -8.477 1.514 1.00 89.50 446 PHE A CA 1
ATOM 3710 C C . PHE A 1 446 ? 13.316 -7.096 1.989 1.00 89.50 446 PHE A C 1
ATOM 3712 O O . PHE A 1 446 ? 14.507 -6.917 2.235 1.00 89.50 446 PHE A O 1
ATOM 3719 N N . TYR A 1 447 ? 12.429 -6.106 2.169 1.00 91.44 447 TYR A N 1
ATOM 3720 C CA . TYR A 1 447 ? 12.846 -4.751 2.565 1.00 91.44 447 TYR A CA 1
ATOM 3721 C C . TYR A 1 447 ? 13.548 -4.663 3.935 1.00 91.44 447 TYR A C 1
ATOM 3723 O O . TYR A 1 447 ? 14.526 -3.919 4.027 1.00 91.44 447 TYR A O 1
ATOM 3731 N N . PRO A 1 448 ? 13.103 -5.374 4.992 1.00 92.94 448 PRO A N 1
ATOM 3732 C CA . PRO A 1 448 ? 13.882 -5.526 6.222 1.00 92.94 448 PRO A CA 1
ATOM 3733 C C . PRO A 1 448 ? 15.330 -5.987 6.008 1.00 92.94 448 PRO A C 1
ATOM 3735 O O . PRO A 1 448 ? 16.241 -5.395 6.592 1.00 92.94 448 PRO A O 1
ATOM 3738 N N . VAL A 1 449 ? 15.561 -6.985 5.148 1.00 94.00 449 VAL A N 1
ATOM 3739 C CA . VAL A 1 449 ? 16.921 -7.451 4.834 1.00 94.00 449 VAL A CA 1
ATOM 3740 C C . VAL A 1 449 ? 17.704 -6.353 4.103 1.00 94.00 449 VAL A C 1
ATOM 3742 O O . VAL A 1 449 ? 18.811 -6.027 4.521 1.00 94.00 449 VAL A O 1
ATOM 3745 N N . MET A 1 450 ? 17.112 -5.688 3.099 1.00 94.75 450 MET A N 1
ATOM 3746 C CA . MET A 1 450 ? 17.781 -4.589 2.373 1.00 94.75 450 MET A CA 1
ATOM 3747 C C . MET A 1 450 ? 18.183 -3.434 3.290 1.00 94.75 450 MET A C 1
ATOM 3749 O O . MET A 1 450 ? 19.288 -2.908 3.194 1.00 94.75 450 MET A O 1
ATOM 3753 N N . ALA A 1 451 ? 17.298 -3.045 4.211 1.00 95.56 451 ALA A N 1
ATOM 3754 C CA . ALA A 1 451 ? 17.584 -1.998 5.184 1.00 95.56 451 ALA A CA 1
ATOM 3755 C C . ALA A 1 451 ? 18.772 -2.363 6.088 1.00 95.56 451 ALA A C 1
ATOM 3757 O O . ALA A 1 451 ? 19.538 -1.486 6.480 1.00 95.56 451 ALA A O 1
ATOM 3758 N N . SER A 1 452 ? 18.937 -3.651 6.392 1.00 95.44 452 SER A N 1
ATOM 3759 C CA . SER A 1 452 ? 19.975 -4.172 7.287 1.00 95.44 452 SER A CA 1
ATOM 3760 C C . SER A 1 452 ? 21.385 -4.141 6.683 1.00 95.44 452 SER A C 1
ATOM 3762 O O . SER A 1 452 ? 22.356 -4.279 7.419 1.00 95.44 452 SER A O 1
ATOM 3764 N N . ILE A 1 453 ? 21.508 -3.905 5.372 1.00 95.56 453 ILE A N 1
ATOM 3765 C CA . ILE A 1 453 ? 22.790 -3.749 4.664 1.00 95.56 453 ILE A CA 1
ATOM 3766 C C . ILE A 1 453 ? 23.324 -2.309 4.790 1.00 95.56 453 ILE A C 1
ATOM 3768 O O . ILE A 1 453 ? 24.517 -2.062 4.616 1.00 95.56 453 ILE A O 1
ATOM 3772 N N . ILE A 1 454 ? 22.461 -1.341 5.116 1.00 96.56 454 ILE A N 1
ATOM 3773 C CA . ILE A 1 454 ? 22.805 0.082 5.065 1.00 96.56 454 ILE A CA 1
ATOM 3774 C C . ILE A 1 454 ? 23.522 0.507 6.358 1.00 96.56 454 ILE A C 1
ATOM 3776 O O . ILE A 1 454 ? 22.954 0.358 7.446 1.00 96.56 454 ILE A O 1
ATOM 3780 N N . PRO A 1 455 ? 24.750 1.054 6.277 1.00 96.00 455 PRO A N 1
ATOM 3781 C CA . PRO A 1 455 ? 25.491 1.499 7.453 1.00 96.00 455 PRO A CA 1
ATOM 3782 C C . PRO A 1 455 ? 24.936 2.815 8.020 1.00 96.00 455 PRO A C 1
ATOM 3784 O O . PRO A 1 455 ? 24.254 3.572 7.328 1.00 96.00 455 PRO A O 1
ATOM 3787 N N . LEU A 1 456 ? 25.281 3.127 9.272 1.00 96.50 456 LEU A N 1
ATOM 3788 C CA . LEU A 1 456 ? 25.001 4.433 9.869 1.00 96.50 456 LEU A CA 1
ATOM 3789 C C . LEU A 1 456 ? 25.788 5.537 9.143 1.00 96.50 456 LEU A C 1
ATOM 3791 O O . LEU A 1 456 ? 27.017 5.555 9.158 1.00 96.50 456 LEU A O 1
ATOM 3795 N N . LEU A 1 457 ? 25.082 6.473 8.515 1.00 96.75 457 LEU A N 1
ATOM 3796 C CA . LEU A 1 457 ? 25.677 7.581 7.764 1.00 96.75 457 LEU A CA 1
ATOM 3797 C C . LEU A 1 457 ? 26.057 8.751 8.683 1.00 96.75 457 LEU A C 1
ATOM 3799 O O . LEU A 1 457 ? 25.311 9.110 9.592 1.00 96.75 457 LEU A O 1
ATOM 3803 N N . ASP A 1 458 ? 27.201 9.384 8.416 1.00 95.50 458 ASP A N 1
ATOM 3804 C CA . ASP A 1 458 ? 27.691 10.560 9.143 1.00 95.50 458 ASP A CA 1
ATOM 3805 C C . ASP A 1 458 ? 27.228 11.857 8.477 1.00 95.50 458 ASP A C 1
ATOM 3807 O O . ASP A 1 458 ? 27.948 12.467 7.685 1.00 95.50 458 ASP A O 1
ATOM 3811 N N . PHE A 1 459 ? 26.028 12.314 8.836 1.00 95.81 459 PHE A N 1
ATOM 3812 C CA . PHE A 1 459 ? 25.515 13.614 8.396 1.00 95.81 459 PHE A CA 1
ATOM 3813 C C . PHE A 1 459 ? 26.175 14.811 9.106 1.00 95.81 459 PHE A C 1
ATOM 3815 O O . PHE A 1 459 ? 25.861 15.957 8.796 1.00 95.81 459 PHE A O 1
ATOM 3822 N N . ASN A 1 460 ? 27.116 14.600 10.038 1.00 92.19 460 ASN A N 1
ATOM 3823 C CA . ASN A 1 460 ? 27.899 15.708 10.596 1.00 92.19 460 ASN A CA 1
ATOM 3824 C C . ASN A 1 460 ? 29.067 16.104 9.686 1.00 92.19 460 ASN A C 1
ATOM 3826 O O . ASN A 1 460 ? 29.644 17.183 9.862 1.00 92.19 460 ASN A O 1
ATOM 3830 N N . LYS A 1 461 ? 29.422 15.265 8.711 1.00 92.69 461 LYS A N 1
ATOM 3831 C CA . LYS A 1 461 ? 30.479 15.532 7.736 1.00 92.69 461 LYS A CA 1
ATOM 3832 C C . LYS A 1 461 ? 29.884 15.751 6.355 1.00 92.69 461 LYS A C 1
ATOM 3834 O O . LYS A 1 461 ? 28.845 15.197 6.010 1.00 92.69 461 LYS A O 1
ATOM 3839 N N . ASP A 1 462 ? 30.585 16.545 5.557 1.00 93.12 462 ASP A N 1
ATOM 3840 C CA . ASP A 1 462 ? 30.217 16.709 4.157 1.00 93.12 462 ASP A CA 1
ATOM 3841 C C . ASP A 1 462 ? 30.478 15.404 3.381 1.00 93.12 462 ASP A C 1
ATOM 3843 O O . ASP A 1 462 ? 31.456 14.696 3.683 1.00 93.12 462 ASP A O 1
ATOM 3847 N N . PRO A 1 463 ? 29.629 15.075 2.389 1.00 95.00 463 PRO A N 1
ATOM 3848 C CA . PRO A 1 463 ? 29.871 13.961 1.484 1.00 95.00 463 PRO A CA 1
ATOM 3849 C C . PRO A 1 463 ? 31.202 14.127 0.746 1.00 95.00 463 PRO A C 1
ATOM 3851 O O . PRO A 1 463 ? 31.621 15.235 0.412 1.00 95.00 463 PRO A O 1
ATOM 3854 N N . THR A 1 464 ? 31.866 13.013 0.459 1.00 96.00 464 THR A N 1
ATOM 3855 C CA . THR A 1 464 ? 33.079 13.002 -0.360 1.00 96.00 464 THR A CA 1
ATOM 3856 C C . THR A 1 464 ? 32.690 12.997 -1.836 1.00 96.00 464 THR A C 1
ATOM 3858 O O . THR A 1 464 ? 31.878 12.172 -2.250 1.00 96.00 464 THR A O 1
ATOM 3861 N N . TYR A 1 465 ? 33.284 13.880 -2.637 1.00 95.75 465 TYR A N 1
ATOM 3862 C CA . TYR A 1 465 ? 33.087 13.895 -4.087 1.00 95.75 465 TYR A CA 1
ATOM 3863 C C . TYR A 1 465 ? 33.784 12.713 -4.762 1.00 95.75 465 TYR A C 1
ATOM 3865 O O . TYR A 1 465 ? 34.913 12.367 -4.415 1.00 95.75 465 TYR A O 1
ATOM 3873 N N . ILE A 1 466 ? 33.108 12.117 -5.740 1.00 95.31 466 ILE A N 1
ATOM 3874 C CA . ILE A 1 466 ? 33.661 11.061 -6.589 1.00 95.31 466 ILE A CA 1
ATOM 3875 C C . ILE A 1 466 ? 34.217 11.728 -7.858 1.00 95.31 466 ILE A C 1
ATOM 3877 O O . ILE A 1 466 ? 33.481 12.498 -8.485 1.00 95.31 466 ILE A O 1
ATOM 3881 N N . PRO A 1 467 ? 35.488 11.484 -8.236 1.00 91.31 467 PRO A N 1
ATOM 3882 C CA . PRO A 1 467 ? 36.071 12.052 -9.449 1.00 91.31 467 PRO A CA 1
ATOM 3883 C C . PRO A 1 467 ? 35.269 11.697 -10.706 1.00 91.31 467 PRO A C 1
ATOM 3885 O O . PRO A 1 467 ? 34.744 10.590 -10.827 1.00 91.31 467 PRO A O 1
ATOM 3888 N N . ALA A 1 468 ? 35.197 12.635 -11.651 1.00 96.44 468 ALA A N 1
ATOM 3889 C CA . ALA A 1 468 ? 34.637 12.365 -12.969 1.00 96.44 468 ALA A CA 1
ATOM 3890 C C . ALA A 1 468 ? 35.578 11.462 -13.781 1.00 96.44 468 ALA A C 1
ATOM 3892 O O . ALA A 1 468 ? 36.801 11.590 -13.690 1.00 96.44 468 ALA A O 1
ATOM 3893 N N . GLY A 1 469 ? 35.003 10.585 -14.599 1.00 97.19 469 GLY A N 1
ATOM 3894 C CA . GLY A 1 469 ? 35.733 9.647 -15.442 1.00 97.19 469 GLY A CA 1
ATOM 3895 C C . GLY A 1 469 ? 35.122 8.250 -15.458 1.00 97.19 469 GLY A C 1
ATOM 3896 O O . GLY A 1 469 ? 34.070 7.986 -14.874 1.00 97.19 469 GLY A O 1
ATOM 3897 N N . GLU A 1 470 ? 35.799 7.349 -16.160 1.00 97.50 470 GLU A N 1
ATOM 3898 C CA . GLU A 1 470 ? 35.397 5.952 -16.281 1.00 97.50 470 GLU A CA 1
ATOM 3899 C C . GLU A 1 470 ? 35.588 5.198 -14.960 1.00 97.50 470 GLU A C 1
ATOM 3901 O O . GLU A 1 470 ? 36.626 5.330 -14.308 1.00 97.50 470 GLU A O 1
ATOM 3906 N N . VAL A 1 471 ? 34.585 4.400 -14.583 1.00 97.56 471 VAL A N 1
ATOM 3907 C CA . VAL A 1 471 ? 34.653 3.511 -13.417 1.00 97.56 471 VAL A CA 1
ATOM 3908 C C . VAL A 1 471 ? 35.677 2.404 -13.671 1.00 97.56 471 VAL A C 1
ATOM 3910 O O . VAL A 1 471 ? 35.712 1.803 -14.743 1.00 97.56 471 VAL A O 1
ATOM 3913 N N . LYS A 1 472 ? 36.503 2.131 -12.663 1.00 95.75 472 LYS A N 1
ATOM 3914 C CA . LYS A 1 472 ? 37.568 1.120 -12.654 1.00 95.75 472 LYS A CA 1
ATOM 3915 C C . LYS A 1 472 ? 37.508 0.303 -11.366 1.00 95.75 472 LYS A C 1
ATOM 3917 O O . LYS A 1 472 ? 36.875 0.728 -10.400 1.00 95.75 472 LYS A O 1
ATOM 3922 N N . ASP A 1 473 ? 38.224 -0.818 -11.313 1.00 92.75 473 ASP A N 1
ATOM 3923 C CA . ASP A 1 473 ? 38.298 -1.683 -10.125 1.00 92.75 473 ASP A CA 1
ATOM 3924 C C . ASP A 1 473 ? 38.818 -0.982 -8.852 1.00 92.75 473 ASP A C 1
ATOM 3926 O O . ASP A 1 473 ? 38.581 -1.469 -7.754 1.00 92.75 473 ASP A O 1
ATOM 3930 N N . ASP A 1 474 ? 39.483 0.168 -8.944 1.00 93.00 474 ASP A N 1
ATOM 3931 C CA . ASP A 1 474 ? 39.945 0.958 -7.792 1.00 93.00 474 ASP A CA 1
ATOM 3932 C C . ASP A 1 474 ? 38.998 2.114 -7.407 1.00 93.00 474 ASP A C 1
ATOM 3934 O O . ASP A 1 474 ? 39.270 2.859 -6.466 1.00 93.00 474 ASP A O 1
ATOM 3938 N N . THR A 1 475 ? 37.871 2.278 -8.110 1.00 93.38 475 THR A N 1
ATOM 3939 C CA . THR A 1 475 ? 36.940 3.403 -7.895 1.00 93.38 475 THR A CA 1
ATOM 3940 C C . THR A 1 475 ? 36.119 3.255 -6.612 1.00 93.38 475 THR A C 1
ATOM 3942 O O . THR A 1 475 ? 35.827 4.246 -5.938 1.00 93.38 475 THR A O 1
ATOM 3945 N N . PHE A 1 476 ? 35.739 2.023 -6.270 1.00 94.62 476 PHE A N 1
ATOM 3946 C CA . PHE A 1 476 ? 34.857 1.703 -5.149 1.00 94.62 476 PHE A CA 1
ATOM 3947 C C . PHE A 1 476 ? 35.427 0.574 -4.303 1.00 94.62 476 PHE A C 1
ATOM 3949 O O . PHE A 1 476 ? 36.257 -0.215 -4.746 1.00 94.62 476 PHE A O 1
ATOM 3956 N N . LEU A 1 477 ? 34.923 0.468 -3.079 1.00 92.38 477 LEU A N 1
ATOM 3957 C CA . LEU A 1 477 ? 35.166 -0.692 -2.235 1.00 92.38 477 LEU A CA 1
ATOM 3958 C C . LEU A 1 477 ? 34.070 -1.722 -2.521 1.00 92.38 477 LEU A C 1
ATOM 3960 O O . LEU A 1 477 ? 32.924 -1.552 -2.103 1.00 92.38 477 LEU A O 1
ATOM 3964 N N . TRP A 1 478 ? 34.395 -2.776 -3.267 1.00 88.88 478 TRP A N 1
ATOM 3965 C CA . TRP A 1 478 ? 33.402 -3.706 -3.823 1.00 88.88 478 TRP A CA 1
ATOM 3966 C C . TRP A 1 478 ? 32.635 -4.499 -2.765 1.00 88.88 478 TRP A C 1
ATOM 3968 O O . TRP A 1 478 ? 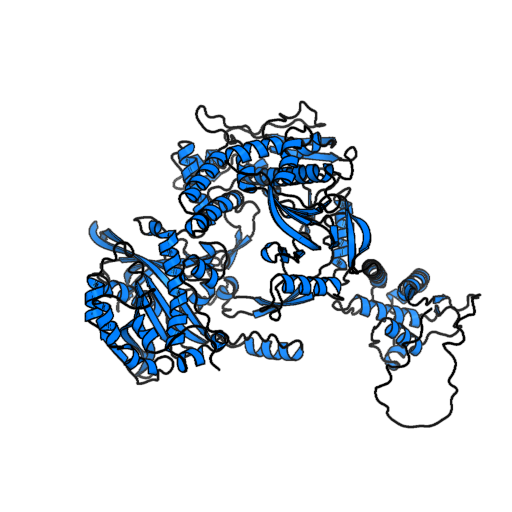31.412 -4.618 -2.874 1.00 88.88 478 TRP A O 1
ATOM 3978 N N . ASP A 1 479 ? 33.311 -4.900 -1.692 1.00 86.31 479 ASP A N 1
ATOM 3979 C CA . ASP A 1 479 ? 32.753 -5.789 -0.664 1.00 86.31 479 ASP A CA 1
ATOM 3980 C C . ASP A 1 479 ? 31.963 -5.063 0.432 1.00 86.31 479 ASP A C 1
ATOM 3982 O O . ASP A 1 479 ? 31.268 -5.688 1.232 1.00 86.31 479 ASP A O 1
ATOM 3986 N N . VAL A 1 480 ? 32.031 -3.730 0.483 1.00 90.75 480 VAL A N 1
ATOM 3987 C CA . VAL A 1 480 ? 31.330 -2.929 1.499 1.00 90.75 480 VAL A CA 1
ATOM 3988 C C . VAL A 1 480 ? 30.181 -2.150 0.883 1.00 90.75 480 VAL A C 1
ATOM 3990 O O . VAL A 1 480 ? 30.232 -1.758 -0.280 1.00 90.75 480 VAL A O 1
ATOM 3993 N N . GLU A 1 481 ? 29.137 -1.899 1.668 1.00 94.62 481 GLU A N 1
ATOM 3994 C CA . GLU A 1 481 ? 28.062 -1.024 1.215 1.00 94.62 481 GLU A CA 1
ATOM 3995 C C . GLU A 1 481 ? 28.506 0.442 1.288 1.00 94.62 481 GLU A C 1
ATOM 3997 O O . GLU A 1 481 ? 28.854 0.941 2.362 1.00 94.62 481 GLU A O 1
ATOM 4002 N N . GLU A 1 482 ? 28.508 1.118 0.140 1.00 95.44 482 GLU A N 1
ATOM 4003 C CA . GLU A 1 482 ? 28.874 2.528 0.013 1.00 95.44 482 GLU A CA 1
ATOM 4004 C C . GLU A 1 482 ? 27.635 3.306 -0.412 1.00 95.44 482 GLU A C 1
ATOM 4006 O O . GLU A 1 482 ? 27.089 3.070 -1.481 1.00 95.44 482 GLU A O 1
ATOM 4011 N N . VAL A 1 483 ? 27.198 4.262 0.407 1.00 97.50 483 VAL A N 1
ATOM 4012 C CA . VAL A 1 483 ? 25.940 4.976 0.161 1.00 97.50 483 VAL A CA 1
ATOM 4013 C C . VAL A 1 483 ? 26.208 6.314 -0.509 1.00 97.50 483 VAL A C 1
ATOM 4015 O O . VAL A 1 483 ? 27.013 7.118 -0.032 1.00 97.50 483 VAL A O 1
ATOM 4018 N N . GLY A 1 484 ? 25.510 6.583 -1.606 1.00 97.69 484 GLY A N 1
ATOM 4019 C CA . GLY A 1 484 ? 25.700 7.795 -2.393 1.00 97.69 484 GLY A CA 1
ATOM 4020 C C . GLY A 1 484 ? 25.044 7.703 -3.762 1.00 97.69 484 GLY A C 1
ATOM 4021 O O . GLY A 1 484 ? 24.223 6.824 -4.021 1.00 97.69 484 GLY A O 1
ATOM 4022 N N . TYR A 1 485 ? 25.429 8.604 -4.657 1.00 98.38 485 TYR A N 1
ATOM 4023 C CA . TYR A 1 485 ? 24.952 8.578 -6.033 1.00 98.38 485 TYR A CA 1
ATOM 4024 C C . TYR A 1 485 ? 25.961 9.181 -7.000 1.00 98.38 485 TYR A C 1
ATOM 4026 O O . TYR A 1 485 ? 26.836 9.961 -6.617 1.00 98.38 485 TYR A O 1
ATOM 4034 N N . VAL A 1 486 ? 25.763 8.872 -8.276 1.00 98.38 486 VAL A N 1
ATOM 4035 C CA . VAL A 1 486 ? 26.420 9.515 -9.409 1.00 98.38 486 VAL A CA 1
ATOM 4036 C C . VAL A 1 486 ? 25.383 9.974 -10.431 1.00 98.38 486 VAL A C 1
ATOM 4038 O O . VAL A 1 486 ? 24.275 9.445 -10.500 1.00 98.38 486 VAL A O 1
ATOM 4041 N N . ILE A 1 487 ? 25.764 10.955 -11.239 1.00 98.25 487 ILE A N 1
ATOM 4042 C CA . ILE A 1 487 ? 25.195 11.201 -12.559 1.00 98.25 487 ILE A CA 1
ATOM 4043 C C . ILE A 1 487 ? 26.196 10.631 -13.560 1.00 98.25 487 ILE A C 1
ATOM 4045 O O . ILE A 1 487 ? 27.354 11.067 -13.590 1.00 98.25 487 ILE A O 1
ATOM 4049 N N . CYS A 1 488 ? 25.777 9.644 -14.343 1.00 98.31 488 CYS A N 1
ATOM 4050 C CA . CYS A 1 488 ? 26.660 8.943 -15.265 1.00 98.31 488 CYS A CA 1
ATOM 4051 C C . CYS A 1 488 ? 26.010 8.683 -16.623 1.00 98.31 488 CYS A C 1
ATOM 4053 O O . CYS A 1 488 ? 24.787 8.694 -16.775 1.00 98.31 488 CYS A O 1
ATOM 4055 N N . ASP A 1 489 ? 26.869 8.430 -17.603 1.00 98.69 489 ASP A N 1
ATOM 4056 C CA . ASP A 1 489 ? 26.486 7.725 -18.817 1.00 98.69 489 ASP A CA 1
ATOM 4057 C C . ASP A 1 489 ? 26.838 6.248 -18.622 1.00 98.69 489 ASP A C 1
ATOM 4059 O O . ASP A 1 489 ? 27.888 5.931 -18.050 1.00 98.69 489 ASP A O 1
ATOM 4063 N N . PHE A 1 490 ? 25.979 5.349 -19.089 1.00 98.62 490 PHE A N 1
ATOM 4064 C CA . PHE A 1 490 ? 26.224 3.913 -19.006 1.00 98.62 490 PHE A CA 1
ATOM 4065 C C . PHE A 1 490 ? 25.893 3.214 -20.320 1.00 98.62 490 PHE A C 1
ATOM 4067 O O . PHE A 1 490 ? 25.013 3.648 -21.068 1.00 98.62 490 PHE A O 1
ATOM 4074 N N . ASP A 1 491 ? 26.586 2.108 -20.566 1.00 98.38 491 ASP A N 1
ATOM 4075 C CA . ASP A 1 491 ? 26.398 1.267 -21.738 1.00 98.38 491 ASP A CA 1
ATOM 4076 C C . ASP A 1 491 ? 26.660 -0.207 -21.397 1.00 98.38 491 ASP A C 1
ATOM 4078 O O . ASP A 1 491 ? 27.748 -0.587 -20.960 1.00 98.38 491 ASP A O 1
ATOM 4082 N N . TYR A 1 492 ? 25.648 -1.045 -21.602 1.00 98.38 492 TYR A N 1
ATOM 4083 C CA . TYR A 1 492 ? 25.716 -2.489 -21.418 1.00 98.38 492 TYR A CA 1
ATOM 4084 C C . TYR A 1 492 ? 26.125 -3.239 -22.696 1.00 98.38 492 TYR A C 1
ATOM 4086 O O . TYR A 1 492 ? 26.026 -4.458 -22.705 1.00 98.38 492 TYR A O 1
ATOM 4094 N N . ALA A 1 493 ? 26.579 -2.585 -23.771 1.00 96.25 493 ALA A N 1
ATOM 4095 C CA . ALA A 1 493 ? 26.885 -3.221 -25.061 1.00 96.25 493 ALA A CA 1
ATOM 4096 C C . ALA A 1 493 ? 27.754 -4.494 -24.975 1.00 96.25 493 ALA A C 1
ATOM 4098 O O . ALA A 1 493 ? 27.539 -5.425 -25.749 1.00 96.25 493 ALA A O 1
ATOM 4099 N N . ALA A 1 494 ? 28.695 -4.564 -24.025 1.00 95.12 494 ALA A N 1
ATOM 4100 C CA . ALA A 1 494 ? 29.562 -5.729 -23.805 1.00 95.12 494 ALA A CA 1
ATOM 4101 C C . ALA A 1 494 ? 28.914 -6.865 -22.981 1.00 95.12 494 ALA A C 1
ATOM 4103 O O . ALA A 1 494 ? 29.468 -7.958 -22.882 1.00 95.12 494 ALA A O 1
ATOM 4104 N N . VAL A 1 495 ? 27.749 -6.622 -22.383 1.00 96.94 495 VAL A N 1
ATOM 4105 C CA . VAL A 1 495 ? 27.007 -7.581 -21.557 1.00 96.94 495 VAL A CA 1
ATOM 4106 C C . VAL A 1 495 ? 26.045 -8.373 -22.437 1.00 96.94 495 VAL A C 1
ATOM 4108 O O . VAL A 1 495 ? 25.321 -7.787 -23.238 1.00 96.94 495 VAL A O 1
ATOM 4111 N N . ASP A 1 496 ? 25.969 -9.691 -22.255 1.00 94.88 496 ASP A N 1
ATOM 4112 C CA . ASP A 1 496 ? 25.015 -10.557 -22.965 1.00 94.88 496 ASP A CA 1
ATOM 4113 C C . ASP A 1 496 ? 23.569 -10.019 -22.850 1.00 94.88 496 ASP A C 1
ATOM 4115 O O . ASP A 1 496 ? 23.109 -9.652 -21.766 1.00 94.88 496 ASP A O 1
ATOM 4119 N N . ASN A 1 497 ? 22.837 -9.983 -23.970 1.00 90.81 497 ASN A N 1
ATOM 4120 C CA . ASN A 1 497 ? 21.457 -9.490 -24.041 1.00 90.81 497 ASN A CA 1
ATOM 4121 C C . ASN A 1 497 ? 20.467 -10.290 -23.182 1.00 90.81 497 ASN A C 1
ATOM 4123 O O . ASN A 1 497 ? 19.390 -9.774 -22.878 1.00 90.81 497 ASN A O 1
ATOM 4127 N N . LYS A 1 498 ? 20.805 -11.527 -22.790 1.00 92.44 498 LYS A N 1
ATOM 4128 C CA . LYS A 1 498 ? 19.985 -12.309 -21.852 1.00 92.44 498 LYS A CA 1
ATOM 4129 C C . LYS A 1 498 ? 20.033 -11.761 -20.424 1.00 92.44 498 LYS A C 1
ATOM 4131 O O . LYS A 1 498 ? 19.105 -11.998 -19.660 1.00 92.44 498 LYS A O 1
ATOM 4136 N N . MET A 1 499 ? 21.097 -11.043 -20.062 1.00 96.50 499 MET A N 1
ATOM 4137 C CA . MET A 1 499 ? 21.258 -10.487 -18.722 1.00 96.50 499 MET A CA 1
ATOM 4138 C C . MET A 1 499 ? 20.429 -9.222 -18.550 1.00 96.50 499 MET A C 1
ATOM 4140 O O . MET A 1 499 ? 20.349 -8.358 -19.429 1.00 96.50 499 MET A O 1
ATOM 4144 N N . LEU A 1 500 ? 19.833 -9.092 -17.373 1.00 97.75 500 LEU A N 1
ATOM 4145 C CA . LEU A 1 500 ? 19.006 -7.958 -17.016 1.00 97.75 500 LEU A CA 1
ATOM 4146 C C . LEU A 1 500 ? 19.882 -6.790 -16.534 1.00 97.75 500 LEU A C 1
ATOM 4148 O O . LEU A 1 500 ? 20.644 -6.970 -15.580 1.00 97.75 500 LEU A O 1
ATOM 4152 N N . PRO A 1 501 ? 19.750 -5.587 -17.129 1.00 97.88 501 PRO A N 1
ATOM 4153 C CA . PRO A 1 501 ? 20.393 -4.384 -16.605 1.00 97.88 501 PRO A CA 1
ATOM 4154 C C . PRO A 1 501 ? 19.752 -3.975 -15.273 1.00 97.88 501 PRO A C 1
ATOM 4156 O O . PRO A 1 501 ? 18.544 -4.163 -15.085 1.00 97.88 501 PRO A O 1
ATOM 4159 N N . CYS A 1 502 ? 20.540 -3.408 -14.355 1.00 97.25 502 CYS A N 1
ATOM 4160 C CA . CYS A 1 502 ? 20.083 -3.018 -13.013 1.00 97.25 502 CYS A CA 1
ATOM 4161 C C . CYS A 1 502 ? 19.917 -1.503 -12.817 1.00 97.25 502 CYS A C 1
ATOM 4163 O O . CYS A 1 502 ? 19.245 -1.098 -11.871 1.00 97.25 502 CYS A O 1
ATOM 4165 N N . ILE A 1 503 ? 20.478 -0.666 -13.700 1.00 98.38 503 ILE A N 1
ATOM 4166 C CA . ILE A 1 503 ? 20.369 0.797 -13.577 1.00 98.38 503 ILE A CA 1
ATOM 4167 C C . ILE A 1 503 ? 18.928 1.232 -13.848 1.00 98.38 503 ILE A C 1
ATOM 4169 O O . ILE A 1 503 ? 18.362 0.965 -14.911 1.00 98.38 503 ILE A O 1
ATOM 4173 N N . THR A 1 504 ? 18.339 1.913 -12.867 1.00 97.31 504 THR A N 1
ATOM 4174 C CA . THR A 1 504 ? 16.949 2.361 -12.923 1.00 97.31 504 THR A CA 1
ATOM 4175 C C . THR A 1 504 ? 16.828 3.674 -13.683 1.00 97.31 504 THR A C 1
ATOM 4177 O O . THR A 1 504 ? 17.388 4.690 -13.281 1.00 97.31 504 THR A O 1
ATOM 4180 N N . VAL A 1 505 ? 15.998 3.696 -14.724 1.00 96.56 505 VAL A N 1
ATOM 4181 C CA . VAL A 1 505 ? 15.703 4.904 -15.499 1.00 96.56 505 VAL A CA 1
ATOM 4182 C C . VAL A 1 505 ? 14.251 5.316 -15.276 1.00 96.56 505 VAL A C 1
ATOM 4184 O O . VAL A 1 505 ? 13.314 4.542 -15.487 1.00 96.56 505 VAL A O 1
ATOM 4187 N N . LYS A 1 506 ? 14.038 6.560 -14.840 1.00 94.44 506 LYS A N 1
ATOM 4188 C CA . LYS A 1 506 ? 12.693 7.125 -14.686 1.00 94.44 506 LYS A CA 1
ATOM 4189 C C . LYS A 1 506 ? 12.190 7.651 -16.027 1.00 94.44 506 LYS A C 1
ATOM 4191 O O . LYS A 1 506 ? 12.676 8.666 -16.520 1.00 94.44 506 LYS A O 1
ATOM 4196 N N . ALA A 1 507 ? 11.166 7.012 -16.579 1.00 94.25 507 ALA A N 1
ATOM 4197 C CA . ALA A 1 507 ? 10.529 7.438 -17.816 1.00 94.25 507 ALA A CA 1
ATOM 4198 C C . ALA A 1 507 ? 9.521 8.563 -17.563 1.00 94.25 507 ALA A C 1
ATOM 4200 O O . ALA A 1 507 ? 8.309 8.344 -17.521 1.00 94.25 507 ALA A O 1
ATOM 4201 N N . LYS A 1 508 ? 10.035 9.787 -17.385 1.00 90.75 508 LYS A N 1
ATOM 4202 C CA . LYS A 1 508 ? 9.220 10.984 -17.154 1.00 90.75 508 LYS A CA 1
ATOM 4203 C C . LYS A 1 508 ? 9.608 12.144 -18.077 1.00 90.75 508 LYS A C 1
ATOM 4205 O O . LYS A 1 508 ? 10.772 12.530 -18.115 1.00 90.75 508 LYS A O 1
ATOM 4210 N N . LYS A 1 509 ? 8.622 12.747 -18.753 1.00 86.69 509 LYS A N 1
ATOM 4211 C CA . LYS A 1 509 ? 8.751 13.977 -19.560 1.00 86.69 509 LYS A CA 1
ATOM 4212 C C . LYS A 1 509 ? 7.697 14.997 -19.120 1.00 86.69 509 LYS A C 1
ATOM 4214 O O . LYS A 1 509 ? 6.505 14.815 -19.346 1.00 86.69 509 LYS A O 1
ATOM 4219 N N . GLY A 1 510 ? 8.120 16.080 -18.464 1.00 84.88 510 GLY A N 1
ATOM 4220 C CA . GLY A 1 510 ? 7.191 17.066 -17.897 1.00 84.88 510 GLY A CA 1
ATOM 4221 C C . GLY A 1 510 ? 6.216 16.422 -16.900 1.00 84.88 510 GLY A C 1
ATOM 4222 O O . GLY A 1 510 ? 6.640 15.882 -15.876 1.00 84.88 510 GLY A O 1
ATOM 4223 N N . ASN A 1 511 ? 4.917 16.459 -17.212 1.00 81.94 511 ASN A N 1
ATOM 4224 C CA . ASN A 1 511 ? 3.859 15.832 -16.407 1.00 81.94 511 ASN A CA 1
ATOM 4225 C C . ASN A 1 511 ? 3.533 14.384 -16.820 1.00 81.94 511 ASN A C 1
ATOM 4227 O O . ASN A 1 511 ? 2.759 13.731 -16.123 1.00 81.94 511 ASN A O 1
ATOM 4231 N N . ASP A 1 512 ? 4.106 13.881 -17.916 1.00 84.12 512 ASP A N 1
ATOM 4232 C CA . ASP A 1 512 ? 3.914 12.505 -18.377 1.00 84.12 512 ASP A CA 1
ATOM 4233 C C . ASP A 1 512 ? 4.894 11.570 -17.658 1.00 84.12 512 ASP A C 1
ATOM 4235 O O . ASP A 1 512 ? 6.108 11.677 -17.837 1.00 84.12 512 ASP A O 1
ATOM 4239 N N . ASP A 1 513 ? 4.371 10.692 -16.802 1.00 89.38 513 ASP A N 1
ATOM 4240 C CA . ASP A 1 513 ? 5.131 9.711 -16.021 1.00 89.38 513 ASP A CA 1
ATOM 4241 C C . ASP A 1 513 ? 4.689 8.299 -16.428 1.00 89.38 513 ASP A C 1
ATOM 4243 O O . ASP A 1 513 ? 3.575 7.866 -16.123 1.00 89.38 513 ASP A O 1
ATOM 4247 N N . LYS A 1 514 ? 5.569 7.583 -17.134 1.00 91.50 514 LYS A N 1
ATOM 4248 C CA . LYS A 1 514 ? 5.349 6.203 -17.591 1.00 91.50 514 LYS A CA 1
ATOM 4249 C C . LYS A 1 514 ? 5.967 5.165 -16.641 1.00 91.50 514 LYS A C 1
ATOM 4251 O O . LYS A 1 514 ? 5.982 3.973 -16.951 1.00 91.50 514 LYS A O 1
ATOM 4256 N N . GLY A 1 515 ? 6.454 5.591 -15.473 1.00 92.50 515 GLY A N 1
ATOM 4257 C CA . GLY A 1 515 ? 7.060 4.732 -14.461 1.00 92.50 515 GLY A CA 1
ATOM 4258 C C . GLY A 1 515 ? 8.566 4.513 -14.640 1.00 92.50 515 GLY A C 1
ATOM 4259 O O . GLY A 1 515 ? 9.294 5.378 -15.121 1.00 92.50 515 GLY A O 1
ATOM 4260 N N . LEU A 1 516 ? 9.046 3.359 -14.171 1.00 95.00 516 LEU A N 1
ATOM 4261 C CA . LEU A 1 516 ? 10.461 2.974 -14.194 1.00 95.00 516 LEU A CA 1
ATOM 4262 C C . LEU A 1 516 ? 10.714 1.952 -15.305 1.00 95.00 516 LEU A C 1
ATOM 4264 O O . LEU A 1 516 ? 9.907 1.031 -15.469 1.00 95.00 516 LEU A O 1
ATOM 4268 N N . ILE A 1 517 ? 11.841 2.102 -15.998 1.00 96.31 517 ILE A N 1
ATOM 4269 C CA . ILE A 1 517 ? 12.350 1.182 -17.020 1.00 96.31 517 ILE A CA 1
ATOM 4270 C C . ILE A 1 517 ? 13.837 0.881 -16.769 1.00 96.31 517 ILE A C 1
ATOM 4272 O O . ILE A 1 517 ? 14.504 1.601 -16.026 1.00 96.31 517 ILE A O 1
ATOM 4276 N N . PHE A 1 518 ? 14.349 -0.176 -17.399 1.00 97.62 518 PHE A N 1
ATOM 4277 C CA . PHE A 1 518 ? 15.740 -0.623 -17.273 1.00 97.62 518 PHE A CA 1
ATOM 4278 C C . PHE A 1 518 ? 16.320 -0.809 -18.678 1.00 97.62 518 PHE A C 1
ATOM 4280 O O . PHE A 1 518 ? 16.056 -1.816 -19.338 1.00 97.62 518 PHE A O 1
ATOM 4287 N N . THR A 1 519 ? 17.030 0.209 -19.164 1.00 97.81 519 THR A N 1
ATOM 4288 C CA . THR A 1 519 ? 17.560 0.271 -20.535 1.00 97.81 519 THR A CA 1
ATOM 4289 C C . THR A 1 519 ? 18.979 -0.288 -20.625 1.00 97.81 519 THR A C 1
ATOM 4291 O O . THR A 1 519 ? 19.645 -0.509 -19.614 1.00 97.81 519 THR A O 1
ATOM 4294 N N . ARG A 1 520 ? 19.450 -0.533 -21.851 1.00 98.19 520 ARG A N 1
ATOM 4295 C CA . ARG A 1 520 ? 20.820 -0.988 -22.143 1.00 98.19 520 ARG A CA 1
ATOM 4296 C C . ARG A 1 520 ? 21.833 0.151 -22.168 1.00 98.19 520 ARG A C 1
ATOM 4298 O O . ARG A 1 520 ? 23.009 -0.080 -21.930 1.00 98.19 520 ARG A O 1
ATOM 4305 N N . SER A 1 521 ? 21.383 1.371 -22.417 1.00 98.31 521 SER A N 1
ATOM 4306 C CA . SER A 1 521 ? 22.202 2.574 -22.356 1.00 98.31 521 SER A CA 1
ATOM 4307 C C . SER A 1 521 ? 21.407 3.761 -21.820 1.00 98.31 521 SER A C 1
ATOM 4309 O O . SER A 1 521 ? 20.168 3.760 -21.815 1.00 98.31 521 SER A O 1
ATOM 4311 N N . GLY A 1 522 ? 22.121 4.780 -21.357 1.00 97.75 522 GLY A N 1
ATOM 4312 C CA . GLY A 1 522 ? 21.530 6.007 -20.848 1.00 97.75 522 GLY A CA 1
ATOM 4313 C C . GLY A 1 522 ? 22.571 7.109 -20.727 1.00 97.75 522 GLY A C 1
ATOM 4314 O O . GLY A 1 522 ? 23.757 6.835 -20.536 1.00 97.75 522 GLY A O 1
ATOM 4315 N N . LYS A 1 523 ? 22.119 8.359 -20.846 1.00 97.19 523 LYS A N 1
ATOM 4316 C CA . LYS A 1 523 ? 22.947 9.554 -20.662 1.00 97.19 523 LYS A CA 1
ATOM 4317 C C . LYS A 1 523 ? 22.420 10.399 -19.514 1.00 97.19 523 LYS A C 1
ATOM 4319 O O . LYS A 1 523 ? 21.207 10.512 -19.355 1.00 97.19 523 LYS A O 1
ATOM 4324 N N . ASP A 1 524 ? 23.333 10.997 -18.752 1.00 96.69 524 ASP A N 1
ATOM 4325 C CA . ASP A 1 524 ? 23.017 11.883 -17.622 1.00 96.69 524 ASP A CA 1
ATOM 4326 C C . ASP A 1 524 ? 22.055 11.247 -16.601 1.00 96.69 524 ASP A C 1
ATOM 4328 O O . ASP A 1 524 ? 21.153 11.892 -16.060 1.00 96.69 524 ASP A O 1
ATOM 4332 N N . VAL A 1 525 ? 22.242 9.953 -16.330 1.00 97.69 525 VAL A N 1
ATOM 4333 C CA . VAL A 1 525 ? 21.340 9.169 -15.487 1.00 97.69 525 VAL A CA 1
ATOM 4334 C C . VAL A 1 525 ? 21.788 9.219 -14.032 1.00 97.69 525 VAL A C 1
ATOM 4336 O O . VAL A 1 525 ? 22.932 8.901 -13.702 1.00 97.69 525 VAL A O 1
ATOM 4339 N N . PHE A 1 526 ? 20.863 9.594 -13.146 1.00 97.81 526 PHE A N 1
ATOM 4340 C CA . PHE A 1 526 ? 21.036 9.410 -11.708 1.00 97.81 526 PHE A CA 1
ATOM 4341 C C . PHE A 1 526 ? 21.088 7.919 -11.381 1.00 97.81 526 PHE A C 1
ATOM 4343 O O . PHE A 1 526 ? 20.148 7.191 -11.694 1.00 97.81 526 PHE A O 1
ATOM 4350 N N . THR A 1 527 ? 22.145 7.497 -10.696 1.00 98.31 527 THR A N 1
ATOM 4351 C CA . THR A 1 527 ? 22.370 6.095 -10.333 1.00 98.31 527 THR A CA 1
ATOM 4352 C C . THR A 1 527 ? 22.946 6.021 -8.921 1.00 98.31 527 THR A C 1
ATOM 4354 O O . THR A 1 527 ? 23.874 6.771 -8.601 1.00 98.31 527 THR A O 1
ATOM 4357 N N . THR A 1 528 ? 22.415 5.154 -8.052 1.00 98.44 528 THR A N 1
ATOM 4358 C CA . THR A 1 528 ? 23.023 4.941 -6.724 1.00 98.44 528 THR A CA 1
ATOM 4359 C C . THR A 1 528 ? 24.341 4.184 -6.847 1.00 98.44 528 THR A C 1
ATOM 4361 O O . THR A 1 528 ? 24.584 3.501 -7.843 1.00 98.44 528 THR A O 1
ATOM 4364 N N . LEU A 1 529 ? 25.216 4.278 -5.843 1.00 98.00 529 LEU A N 1
ATOM 4365 C CA . LEU A 1 529 ? 26.489 3.545 -5.893 1.00 98.00 529 LEU A CA 1
ATOM 4366 C C . LEU A 1 529 ? 26.270 2.025 -5.935 1.00 98.00 529 LEU A C 1
ATOM 4368 O O . LEU A 1 529 ? 26.998 1.339 -6.647 1.00 98.00 529 LEU A O 1
ATOM 4372 N N . THR A 1 530 ? 25.231 1.505 -5.276 1.00 97.69 530 THR A N 1
ATOM 4373 C CA . THR A 1 530 ? 24.841 0.088 -5.366 1.00 97.69 530 THR A CA 1
ATOM 4374 C C . THR A 1 530 ? 24.518 -0.337 -6.799 1.00 97.69 530 THR A C 1
ATOM 4376 O O . THR A 1 530 ? 25.054 -1.335 -7.284 1.00 97.69 530 THR A O 1
ATOM 4379 N N . GLU A 1 531 ? 23.702 0.449 -7.509 1.00 98.38 531 GLU A N 1
ATOM 4380 C CA . GLU A 1 531 ? 23.355 0.178 -8.908 1.00 98.38 531 GLU A CA 1
ATOM 4381 C C . GLU A 1 531 ? 24.595 0.270 -9.817 1.00 98.38 531 GLU A C 1
ATOM 4383 O O . GLU A 1 531 ? 24.774 -0.590 -10.678 1.00 98.38 531 GLU A O 1
ATOM 4388 N N . VAL A 1 532 ? 25.482 1.255 -9.602 1.00 98.38 532 VAL A N 1
ATOM 4389 C CA . VAL A 1 532 ? 26.753 1.387 -10.346 1.00 98.38 532 VAL A CA 1
ATOM 4390 C C . VAL A 1 532 ? 27.642 0.168 -10.139 1.00 98.38 532 VAL A C 1
ATOM 4392 O O . VAL A 1 532 ? 28.172 -0.373 -11.109 1.00 98.38 532 VAL A O 1
ATOM 4395 N N . LYS A 1 533 ? 27.817 -0.267 -8.888 1.00 97.75 533 LYS A N 1
ATOM 4396 C CA . LYS A 1 533 ? 28.717 -1.373 -8.554 1.00 97.75 533 LYS A CA 1
ATOM 4397 C C . LYS A 1 533 ? 28.272 -2.678 -9.209 1.00 97.75 533 LYS A C 1
ATOM 4399 O O . LYS A 1 533 ? 29.098 -3.371 -9.798 1.00 97.75 533 LYS A O 1
ATOM 4404 N N . SER A 1 534 ? 26.975 -2.977 -9.139 1.00 97.75 534 SER A N 1
ATOM 4405 C CA . SER A 1 534 ? 26.382 -4.154 -9.781 1.00 97.75 534 SER A CA 1
ATOM 4406 C C . SER A 1 534 ? 26.490 -4.081 -11.309 1.00 97.75 534 SER A C 1
ATOM 4408 O O . SER A 1 534 ? 26.981 -5.011 -11.945 1.00 97.75 534 SER A O 1
ATOM 4410 N N . ALA A 1 535 ? 26.140 -2.936 -11.903 1.00 98.38 535 ALA A N 1
ATOM 4411 C CA . ALA A 1 535 ? 26.220 -2.721 -13.346 1.00 98.38 535 ALA A CA 1
ATOM 4412 C C . ALA A 1 535 ? 27.645 -2.900 -13.892 1.00 98.38 535 ALA A C 1
ATOM 4414 O O . ALA A 1 535 ? 27.845 -3.592 -14.890 1.00 98.38 535 ALA A O 1
ATOM 4415 N N . TYR A 1 536 ? 28.632 -2.297 -13.223 1.00 98.25 536 TYR A N 1
ATOM 4416 C CA . TYR A 1 536 ? 30.037 -2.385 -13.610 1.00 98.25 536 TYR A CA 1
ATOM 4417 C C . TYR A 1 536 ? 30.545 -3.825 -13.552 1.00 98.25 536 TYR A C 1
ATOM 4419 O O . TYR A 1 536 ? 31.101 -4.319 -14.529 1.00 98.25 536 TYR A O 1
ATOM 4427 N N . LYS A 1 537 ? 30.297 -4.528 -12.439 1.00 97.12 537 LYS A N 1
ATOM 4428 C CA . LYS A 1 537 ? 30.730 -5.921 -12.274 1.00 97.12 537 LYS A CA 1
ATOM 4429 C C . LYS A 1 537 ? 30.021 -6.896 -13.217 1.00 97.12 537 LYS A C 1
ATOM 4431 O O . LYS A 1 537 ? 30.614 -7.900 -13.602 1.00 97.12 537 LYS A O 1
ATOM 4436 N N . LEU A 1 538 ? 28.805 -6.580 -13.662 1.00 97.50 538 LEU A N 1
ATOM 4437 C CA . LEU A 1 538 ? 28.132 -7.324 -14.729 1.00 97.50 538 LEU A CA 1
ATOM 4438 C C . LEU A 1 538 ? 28.777 -7.104 -16.115 1.00 97.50 538 LEU A C 1
ATOM 4440 O O . LEU A 1 538 ? 28.542 -7.897 -17.026 1.00 97.50 538 LEU A O 1
ATOM 4444 N N . GLY A 1 539 ? 29.592 -6.054 -16.275 1.00 97.75 539 GLY A N 1
ATOM 4445 C CA . GLY A 1 539 ? 30.349 -5.733 -17.490 1.00 97.75 539 GLY A CA 1
ATOM 4446 C C . GLY A 1 539 ? 29.917 -4.447 -18.203 1.00 97.75 539 GLY A C 1
ATOM 4447 O O . GLY A 1 539 ? 30.308 -4.232 -19.351 1.00 97.75 539 GLY A O 1
ATOM 4448 N N . ALA A 1 540 ? 29.091 -3.600 -17.580 1.00 98.25 540 ALA A N 1
ATOM 4449 C CA . ALA A 1 540 ? 28.695 -2.324 -18.171 1.00 98.25 540 ALA A CA 1
ATOM 4450 C C . ALA A 1 540 ? 29.839 -1.302 -18.128 1.00 98.25 540 ALA A C 1
ATOM 4452 O O . ALA A 1 540 ? 30.523 -1.147 -17.114 1.00 98.25 540 ALA A O 1
ATOM 4453 N N . LYS A 1 541 ? 29.987 -0.523 -19.202 1.00 98.50 541 LYS A N 1
ATOM 4454 C CA . LYS A 1 541 ? 30.862 0.649 -19.219 1.00 98.50 541 LYS A CA 1
ATOM 4455 C C . LYS A 1 541 ? 30.130 1.826 -18.585 1.00 98.50 541 LYS A C 1
ATOM 4457 O O . LYS A 1 541 ? 29.021 2.153 -19.004 1.00 98.50 541 LYS A O 1
ATOM 4462 N N . ILE A 1 542 ? 30.743 2.473 -17.595 1.00 98.69 542 ILE A N 1
ATOM 4463 C CA . ILE A 1 542 ? 30.129 3.581 -16.851 1.00 98.69 542 ILE A CA 1
ATOM 4464 C C . ILE A 1 542 ? 31.103 4.753 -16.790 1.00 98.69 542 ILE A C 1
ATOM 4466 O O . ILE A 1 542 ? 32.238 4.601 -16.345 1.00 98.69 542 ILE A O 1
ATOM 4470 N N . ASN A 1 543 ? 30.643 5.932 -17.205 1.00 98.50 543 ASN A N 1
ATOM 4471 C CA . ASN A 1 543 ? 31.398 7.179 -17.137 1.00 98.50 543 ASN A CA 1
ATOM 4472 C C . ASN A 1 543 ? 30.698 8.167 -16.197 1.00 98.50 543 ASN A C 1
ATOM 4474 O O . ASN A 1 543 ? 29.611 8.666 -16.495 1.00 98.50 543 ASN A O 1
ATOM 4478 N N . ILE A 1 544 ? 31.319 8.446 -15.053 1.00 98.62 544 ILE A N 1
ATOM 4479 C CA . ILE A 1 544 ? 30.820 9.366 -14.030 1.00 98.62 544 ILE A CA 1
ATOM 4480 C C . ILE A 1 544 ? 31.080 10.804 -14.477 1.00 98.62 544 ILE A C 1
ATOM 4482 O O . ILE A 1 544 ? 32.209 11.177 -14.787 1.00 98.62 544 ILE A O 1
ATOM 4486 N N . LYS A 1 545 ? 30.043 11.643 -14.451 1.00 97.69 545 LYS A N 1
ATOM 4487 C CA . LYS A 1 545 ? 30.165 13.098 -14.653 1.00 97.69 545 LYS A CA 1
ATOM 4488 C C . LYS A 1 545 ? 30.279 13.839 -13.329 1.00 97.69 545 LYS A C 1
ATOM 4490 O O . LYS A 1 545 ? 30.995 14.827 -13.211 1.00 97.69 545 LYS A O 1
ATOM 4495 N N . TYR A 1 546 ? 29.542 13.358 -12.337 1.00 95.19 546 TYR A N 1
ATOM 4496 C CA . TYR A 1 546 ? 29.469 13.930 -11.003 1.00 95.19 546 TYR A CA 1
ATOM 4497 C C . TYR A 1 546 ? 28.994 12.861 -10.028 1.00 95.19 546 TYR A C 1
ATOM 4499 O O . TYR A 1 546 ? 28.153 12.042 -10.389 1.00 95.19 546 TYR A O 1
ATOM 4507 N N . GLY A 1 547 ? 29.453 12.889 -8.783 1.00 95.50 547 GLY A N 1
ATOM 4508 C CA . GLY A 1 547 ? 28.918 12.005 -7.760 1.00 95.50 547 GLY A CA 1
ATOM 4509 C C . GLY A 1 547 ? 29.402 12.344 -6.368 1.00 95.50 547 GLY A C 1
ATOM 4510 O O . GLY A 1 547 ? 30.390 13.059 -6.191 1.00 95.50 547 GLY A O 1
ATOM 4511 N N . VAL A 1 548 ? 28.695 11.812 -5.378 1.00 97.19 548 VAL A N 1
ATOM 4512 C CA . VAL A 1 548 ? 29.067 11.922 -3.971 1.00 97.19 548 VAL A CA 1
ATOM 4513 C C . VAL A 1 548 ? 28.855 10.612 -3.232 1.00 97.19 548 VAL A C 1
ATOM 4515 O O . VAL A 1 548 ? 27.959 9.832 -3.552 1.00 97.19 548 VAL A O 1
ATOM 4518 N N . LYS A 1 549 ? 29.659 10.420 -2.190 1.00 97.19 549 LYS A N 1
ATOM 4519 C CA . LYS A 1 549 ? 29.591 9.309 -1.248 1.00 97.19 549 LYS A CA 1
ATOM 4520 C C . LYS A 1 549 ? 29.464 9.844 0.176 1.00 97.19 549 LYS A C 1
ATOM 4522 O O . LYS A 1 549 ? 30.270 10.675 0.601 1.00 97.19 549 LYS A O 1
ATOM 4527 N N . PHE A 1 550 ? 28.473 9.369 0.922 1.00 97.06 550 PHE A N 1
ATOM 4528 C CA . PHE A 1 550 ? 28.324 9.697 2.338 1.00 97.06 550 PHE A CA 1
ATOM 4529 C C . PHE A 1 550 ? 29.371 8.952 3.164 1.00 97.06 550 PHE A C 1
ATOM 4531 O O . PHE A 1 550 ? 29.693 7.794 2.901 1.00 97.06 550 PHE A O 1
ATOM 4538 N N . LYS A 1 551 ? 29.909 9.625 4.183 1.00 95.06 551 LYS A N 1
ATOM 4539 C CA . LYS A 1 551 ? 30.804 8.985 5.150 1.00 95.06 551 LYS A CA 1
ATOM 4540 C C . LYS A 1 551 ? 29.988 8.120 6.106 1.00 95.06 551 LYS A C 1
ATOM 4542 O O . LYS A 1 551 ? 28.818 8.400 6.354 1.00 95.06 551 LYS A O 1
ATOM 4547 N N . ILE A 1 552 ? 30.621 7.088 6.650 1.00 94.06 552 ILE A N 1
ATOM 4548 C CA . ILE A 1 552 ? 30.034 6.234 7.684 1.00 94.06 552 ILE A CA 1
ATOM 4549 C C . ILE A 1 552 ? 30.379 6.835 9.045 1.00 94.06 552 ILE A C 1
ATOM 4551 O O . ILE A 1 552 ? 31.522 7.239 9.280 1.00 94.06 552 ILE A O 1
ATOM 4555 N N . LEU A 1 553 ? 29.384 6.914 9.924 1.00 91.69 553 LEU A N 1
ATOM 4556 C CA . LEU A 1 553 ? 29.577 7.313 11.308 1.00 91.69 553 LEU A CA 1
ATOM 4557 C C . LEU A 1 553 ? 29.995 6.079 12.100 1.00 91.69 553 LEU A C 1
ATOM 4559 O O . LEU A 1 553 ? 29.163 5.248 12.453 1.00 91.69 553 LEU A O 1
ATOM 4563 N N . ASP A 1 554 ? 31.292 5.968 12.354 1.00 82.81 554 ASP A N 1
ATOM 4564 C CA . ASP A 1 554 ? 31.844 4.932 13.217 1.00 82.81 554 ASP A CA 1
ATOM 4565 C C . ASP A 1 554 ? 31.928 5.464 14.651 1.00 82.81 554 ASP A C 1
ATOM 4567 O O . ASP A 1 554 ? 32.679 6.402 14.938 1.00 82.81 554 ASP A O 1
ATOM 4571 N N . ILE A 1 555 ? 31.097 4.915 15.536 1.00 79.62 555 ILE A N 1
ATOM 4572 C CA . ILE A 1 555 ? 31.099 5.247 16.959 1.00 79.62 555 ILE A CA 1
ATOM 4573 C C . ILE A 1 555 ? 31.590 4.008 17.695 1.00 79.62 555 ILE A C 1
ATOM 4575 O O . ILE A 1 555 ? 30.908 2.984 17.719 1.00 79.62 555 ILE A O 1
ATOM 4579 N N . GLN A 1 556 ? 32.766 4.107 18.314 1.00 78.50 556 GLN A N 1
ATOM 4580 C CA . GLN A 1 556 ? 33.372 2.992 19.035 1.00 78.50 556 GLN A CA 1
ATOM 4581 C C . GLN A 1 556 ? 32.393 2.404 20.068 1.00 78.50 556 GLN A C 1
ATOM 4583 O O . GLN A 1 556 ? 31.867 3.125 20.917 1.00 78.50 556 GLN A O 1
ATOM 4588 N N . GLY A 1 557 ? 32.160 1.091 19.989 1.00 76.25 557 GLY A N 1
ATOM 4589 C CA . GLY A 1 557 ? 31.238 0.368 20.872 1.00 76.25 557 GLY A CA 1
ATOM 4590 C C . GLY A 1 557 ? 29.761 0.408 20.457 1.00 76.25 557 GLY A C 1
ATOM 4591 O O . GLY A 1 557 ? 28.934 -0.122 21.194 1.00 76.25 557 GLY A O 1
ATOM 4592 N N . TYR A 1 558 ? 29.422 1.003 19.309 1.00 82.94 558 TYR A N 1
ATOM 4593 C CA . TYR A 1 558 ? 28.069 0.989 18.748 1.00 82.94 558 TYR A CA 1
ATOM 4594 C C . TYR A 1 558 ? 27.992 0.186 17.452 1.00 82.94 558 TYR A C 1
ATOM 4596 O O . TYR A 1 558 ? 28.975 -0.029 16.747 1.00 82.94 558 TYR A O 1
ATOM 4604 N N . GLU A 1 559 ? 26.773 -0.227 17.131 1.00 88.75 559 GLU A N 1
ATOM 4605 C CA . GLU A 1 559 ? 26.475 -1.073 15.983 1.00 88.75 559 GLU A CA 1
ATOM 4606 C C . GLU A 1 559 ? 26.579 -0.293 14.667 1.00 88.75 559 GLU A C 1
ATOM 4608 O O . GLU A 1 559 ? 26.032 0.804 14.527 1.00 88.75 559 GLU A O 1
ATOM 4613 N N . LYS A 1 560 ? 27.260 -0.870 13.670 1.00 91.56 560 LYS A N 1
ATOM 4614 C CA . LYS A 1 560 ? 27.468 -0.240 12.352 1.00 91.56 560 LYS A CA 1
ATOM 4615 C C . LYS A 1 560 ? 26.191 -0.193 11.506 1.00 91.56 560 LYS A C 1
ATOM 4617 O O . LYS A 1 560 ? 26.014 0.738 10.720 1.00 91.56 560 LYS A O 1
ATOM 4622 N N . TYR A 1 561 ? 25.317 -1.190 11.654 1.00 95.38 561 TYR A N 1
ATOM 4623 C CA . TYR A 1 561 ? 24.106 -1.384 10.850 1.00 95.38 561 TYR A CA 1
ATOM 4624 C C . TYR A 1 561 ? 22.851 -1.170 11.718 1.00 95.38 561 TYR A C 1
ATOM 4626 O O . TYR A 1 561 ? 22.291 -2.130 12.249 1.00 95.38 561 TYR A O 1
ATOM 4634 N N . PRO A 1 562 ? 22.375 0.079 11.892 1.00 95.94 562 PRO A N 1
ATOM 4635 C CA . PRO A 1 562 ? 21.307 0.409 12.845 1.00 95.94 562 PRO A CA 1
ATOM 4636 C C . PRO A 1 562 ? 20.001 -0.342 12.578 1.00 95.94 562 PRO A C 1
ATOM 4638 O O . PRO A 1 562 ? 19.288 -0.735 13.505 1.00 95.94 562 PRO A O 1
ATOM 4641 N N . PHE A 1 563 ? 19.657 -0.523 11.302 1.00 96.69 563 PHE A N 1
ATOM 4642 C CA . PHE A 1 563 ? 18.402 -1.159 10.923 1.00 96.69 563 PHE A CA 1
ATOM 4643 C C . PHE A 1 563 ? 18.434 -2.677 11.110 1.00 96.69 563 PHE A C 1
ATOM 4645 O O . PHE A 1 563 ? 17.386 -3.233 11.428 1.00 96.69 563 PHE A O 1
ATOM 4652 N N . LEU A 1 564 ? 19.604 -3.323 11.026 1.00 96.50 564 LEU A N 1
ATOM 4653 C CA . LEU A 1 564 ? 19.755 -4.744 11.359 1.00 96.50 564 LEU A CA 1
ATOM 4654 C C . LEU A 1 564 ? 19.292 -5.004 12.796 1.00 96.50 564 LEU A C 1
ATOM 4656 O O . LEU A 1 564 ? 18.420 -5.837 13.040 1.00 96.50 564 LEU A O 1
ATOM 4660 N N . GLU A 1 565 ? 19.800 -4.217 13.740 1.00 97.00 565 GLU A N 1
ATOM 4661 C CA . GLU A 1 565 ? 19.451 -4.348 15.156 1.00 97.00 565 GLU A CA 1
ATOM 4662 C C . GLU A 1 565 ? 17.988 -4.003 15.437 1.00 97.00 565 GLU A C 1
ATOM 4664 O O . GLU A 1 565 ? 17.319 -4.660 16.241 1.00 97.00 565 GLU A O 1
ATOM 4669 N N . LEU A 1 566 ? 17.440 -3.018 14.721 1.00 97.25 566 LEU A N 1
ATOM 4670 C CA . LEU A 1 566 ? 16.019 -2.700 14.804 1.00 97.25 566 LEU A CA 1
ATOM 4671 C C . LEU A 1 566 ? 15.137 -3.857 14.305 1.00 97.25 566 LEU A C 1
ATOM 4673 O O . LEU A 1 566 ? 14.135 -4.189 14.945 1.00 97.25 566 LEU A O 1
ATOM 4677 N N . PHE A 1 567 ? 15.488 -4.491 13.185 1.00 96.44 567 PHE A N 1
ATOM 4678 C CA . PHE A 1 567 ? 14.712 -5.607 12.644 1.00 96.44 567 PHE A CA 1
ATOM 4679 C C . PHE A 1 567 ? 14.874 -6.890 13.466 1.00 96.44 567 PHE A C 1
ATOM 4681 O O . PHE A 1 567 ? 13.877 -7.594 13.651 1.00 96.44 567 PHE A O 1
ATOM 4688 N N . LYS A 1 568 ? 16.041 -7.133 14.081 1.00 95.81 568 LYS A N 1
ATOM 4689 C CA . LYS A 1 568 ? 16.200 -8.156 15.132 1.00 95.81 568 LYS A CA 1
ATOM 4690 C C . LYS A 1 568 ? 15.281 -7.886 16.320 1.00 95.81 568 LYS A C 1
ATOM 4692 O O . LYS A 1 568 ? 14.600 -8.792 16.802 1.00 95.81 568 LYS A O 1
ATOM 4697 N N . TYR A 1 569 ? 15.191 -6.634 16.775 1.00 96.75 569 TYR A N 1
ATOM 4698 C CA . TYR A 1 569 ? 14.266 -6.259 17.843 1.00 96.75 569 TYR A CA 1
ATOM 4699 C C . TYR A 1 569 ? 12.806 -6.531 17.460 1.00 96.75 569 TYR A C 1
ATOM 4701 O O . TYR A 1 569 ? 12.079 -7.147 18.245 1.00 96.75 569 TYR A O 1
ATOM 4709 N N . PHE A 1 570 ? 12.374 -6.136 16.260 1.00 95.62 570 PHE A N 1
ATOM 4710 C CA . PHE A 1 570 ? 11.021 -6.427 15.783 1.00 95.62 570 PHE A CA 1
ATOM 4711 C C . PHE A 1 570 ? 10.749 -7.930 15.672 1.00 95.62 570 PHE A C 1
ATOM 4713 O O . PHE A 1 570 ? 9.690 -8.384 16.110 1.00 95.62 570 PHE A O 1
ATOM 4720 N N . ALA A 1 571 ? 11.699 -8.714 15.153 1.00 93.06 571 ALA A N 1
ATOM 4721 C CA . ALA A 1 571 ? 11.597 -10.170 15.104 1.00 93.06 571 ALA A CA 1
ATOM 4722 C C . ALA A 1 571 ? 11.453 -10.766 16.513 1.00 93.06 571 ALA A C 1
ATOM 4724 O O . ALA A 1 571 ? 10.544 -11.559 16.756 1.00 93.06 571 ALA A O 1
ATOM 4725 N N . LYS A 1 572 ? 12.255 -10.299 17.479 1.00 94.69 572 LYS A N 1
ATOM 4726 C CA . LYS A 1 572 ? 12.157 -10.708 18.886 1.00 94.69 572 LYS A CA 1
ATOM 4727 C C . LYS A 1 572 ? 10.799 -10.371 19.500 1.00 94.69 572 LYS A C 1
ATOM 4729 O O . LYS A 1 572 ? 10.249 -11.203 20.213 1.00 94.69 572 LYS A O 1
ATOM 4734 N N . GLN A 1 573 ? 10.236 -9.186 19.240 1.00 94.31 573 GLN A N 1
ATOM 4735 C CA . GLN A 1 573 ? 8.893 -8.847 19.734 1.00 94.31 573 GLN A CA 1
ATOM 4736 C C . GLN A 1 573 ? 7.814 -9.723 19.097 1.00 94.31 573 GLN A C 1
ATOM 4738 O O . GLN A 1 573 ? 6.930 -10.208 19.798 1.00 94.31 573 GLN A O 1
ATOM 4743 N N . ARG A 1 574 ? 7.915 -9.973 17.790 1.00 92.62 574 ARG A N 1
ATOM 4744 C CA . ARG A 1 574 ? 6.994 -10.844 17.058 1.00 92.62 574 ARG A CA 1
ATOM 4745 C C . ARG A 1 574 ? 7.014 -12.281 17.588 1.00 92.62 574 ARG A C 1
ATOM 4747 O O . ARG A 1 574 ? 5.952 -12.871 17.772 1.00 92.62 574 ARG A O 1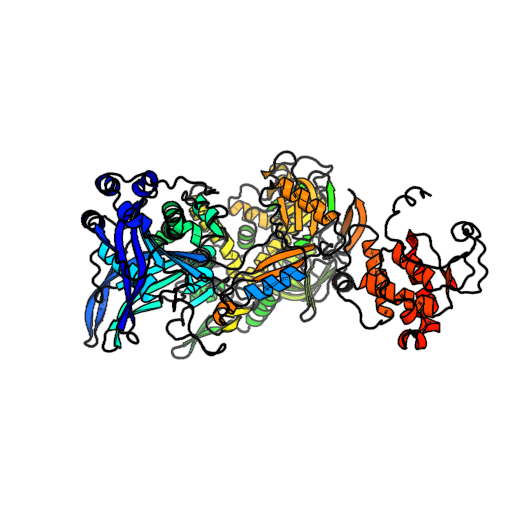
ATOM 4754 N N . ASN A 1 575 ? 8.201 -12.820 17.858 1.00 92.88 575 ASN A N 1
ATOM 4755 C CA . ASN A 1 575 ? 8.405 -14.206 18.286 1.00 92.88 575 ASN A CA 1
ATOM 4756 C C . ASN A 1 575 ? 7.939 -14.490 19.724 1.00 92.88 575 ASN A C 1
ATOM 4758 O O . ASN A 1 575 ? 7.834 -15.653 20.099 1.00 92.88 575 ASN A O 1
ATOM 4762 N N . LYS A 1 576 ? 7.590 -13.462 20.513 1.00 94.69 576 LYS A N 1
ATOM 4763 C CA . LYS A 1 576 ? 6.903 -13.641 21.807 1.00 94.69 576 LYS A CA 1
ATOM 4764 C C . LYS A 1 576 ? 5.497 -14.226 21.662 1.00 94.69 576 LYS A C 1
ATOM 4766 O O . LYS A 1 576 ? 4.953 -14.741 22.632 1.00 94.69 576 LYS A O 1
ATOM 4771 N N . TYR A 1 577 ? 4.906 -14.127 20.472 1.00 91.25 577 TYR A N 1
ATOM 4772 C CA . TYR A 1 577 ? 3.540 -14.554 20.196 1.00 91.25 577 TYR A CA 1
ATOM 4773 C C . TYR A 1 577 ? 3.539 -15.720 19.209 1.00 91.25 577 TYR A C 1
ATOM 4775 O O . TYR A 1 577 ? 4.242 -15.684 18.193 1.00 91.25 577 TYR A O 1
ATOM 4783 N N . LYS A 1 578 ? 2.705 -16.735 19.470 1.00 90.88 578 LYS A N 1
ATOM 4784 C CA . LYS A 1 578 ? 2.536 -17.907 18.595 1.00 90.88 578 LYS A CA 1
ATOM 4785 C C . LYS A 1 578 ? 2.213 -17.466 17.158 1.00 90.88 578 LYS A C 1
ATOM 4787 O O . LYS A 1 578 ? 1.408 -16.554 16.946 1.00 90.88 578 LYS A O 1
ATOM 4792 N N . LYS A 1 579 ? 2.836 -18.107 16.160 1.00 87.75 579 LYS A N 1
ATOM 4793 C CA . LYS A 1 579 ? 2.590 -17.828 14.732 1.00 87.75 579 LYS A CA 1
ATOM 4794 C C . LYS A 1 579 ? 1.089 -17.934 14.431 1.00 87.75 579 LYS A C 1
ATOM 4796 O O . LYS A 1 579 ? 0.430 -18.852 14.906 1.00 87.75 579 LYS A O 1
ATOM 4801 N N . GLY A 1 580 ? 0.566 -16.983 13.660 1.00 80.94 580 GLY A N 1
ATOM 4802 C CA . GLY A 1 580 ? -0.854 -16.916 13.294 1.00 80.94 580 GLY A CA 1
ATOM 4803 C C . GLY A 1 580 ? -1.717 -16.071 14.234 1.00 80.94 580 GLY A C 1
ATOM 4804 O O . GLY A 1 580 ? -2.736 -15.558 13.783 1.00 80.94 580 GLY A O 1
ATOM 4805 N N . THR A 1 581 ? -1.286 -15.838 15.481 1.00 83.12 581 THR A N 1
ATOM 4806 C CA . THR A 1 581 ? -2.004 -14.941 16.407 1.00 83.12 581 THR A CA 1
ATOM 4807 C C . THR A 1 581 ? -2.018 -13.496 15.905 1.00 83.12 581 THR A C 1
ATOM 4809 O O . THR A 1 581 ? -1.103 -13.049 15.205 1.00 83.12 581 THR A O 1
ATOM 4812 N N . GLN A 1 582 ? -3.037 -12.740 16.304 1.00 81.06 582 GLN A N 1
ATOM 4813 C CA . GLN A 1 582 ? -3.238 -11.366 15.853 1.00 81.06 582 GLN A CA 1
ATOM 4814 C C . GLN A 1 582 ? -2.099 -10.421 16.293 1.00 81.06 582 GLN A C 1
ATOM 4816 O O . GLN A 1 582 ? -1.598 -9.635 15.488 1.00 81.06 582 GLN A O 1
ATOM 4821 N N . LEU A 1 583 ? -1.555 -10.589 17.507 1.00 84.50 583 LEU A N 1
ATOM 4822 C CA . LEU A 1 583 ? -0.353 -9.868 17.963 1.00 84.50 583 LEU A CA 1
ATOM 4823 C C . LEU A 1 583 ? 0.909 -10.233 17.159 1.00 84.50 583 LEU A C 1
ATOM 4825 O O . LEU A 1 583 ? 1.721 -9.354 16.857 1.00 84.50 583 LEU A O 1
ATOM 4829 N N . ASN A 1 584 ? 1.068 -11.494 16.736 1.00 90.06 584 ASN A N 1
ATOM 4830 C CA . ASN A 1 584 ? 2.158 -11.881 15.832 1.00 90.06 584 ASN A CA 1
ATOM 4831 C C . ASN A 1 584 ? 2.031 -11.183 14.463 1.00 90.06 584 ASN A C 1
ATOM 4833 O O . ASN A 1 584 ? 3.033 -10.705 13.918 1.00 90.06 584 ASN A O 1
ATOM 4837 N N . LYS A 1 585 ? 0.808 -11.100 13.916 1.00 87.75 585 LYS A N 1
ATOM 4838 C CA . LYS A 1 585 ? 0.509 -10.392 12.659 1.00 87.75 585 LYS A CA 1
ATOM 4839 C C . LYS A 1 585 ? 0.761 -8.882 12.786 1.00 87.75 585 LYS A C 1
ATOM 4841 O O . LYS A 1 585 ? 1.407 -8.311 11.907 1.00 87.75 585 LYS A O 1
ATOM 4846 N N . LEU A 1 586 ? 0.371 -8.259 13.900 1.00 87.94 586 LEU A N 1
ATOM 4847 C CA . LEU A 1 586 ? 0.627 -6.840 14.173 1.00 87.94 586 LEU A CA 1
ATOM 4848 C C . LEU A 1 586 ? 2.119 -6.515 14.178 1.00 87.94 586 LEU A C 1
ATOM 4850 O O . LEU A 1 586 ? 2.539 -5.581 13.503 1.00 87.94 586 LEU A O 1
ATOM 4854 N N . TRP A 1 587 ? 2.949 -7.289 14.882 1.00 91.25 587 TRP A N 1
ATOM 4855 C CA . TRP A 1 587 ? 4.395 -7.035 14.892 1.00 91.25 587 TRP A CA 1
ATOM 4856 C C . TRP A 1 587 ? 5.045 -7.237 13.519 1.00 91.25 587 TRP A C 1
ATOM 4858 O O . TRP A 1 587 ? 5.976 -6.505 13.175 1.00 91.25 587 TRP A O 1
ATOM 4868 N N . LYS A 1 588 ? 4.524 -8.157 12.692 1.00 90.06 588 LYS A N 1
ATOM 4869 C CA . LYS A 1 588 ? 4.916 -8.260 11.275 1.00 90.06 588 LYS A CA 1
ATOM 4870 C C . LYS A 1 588 ? 4.583 -6.966 10.521 1.00 90.06 588 LYS A C 1
ATOM 4872 O O . LYS A 1 588 ? 5.420 -6.453 9.781 1.00 90.06 588 LYS A O 1
ATOM 4877 N N . LEU A 1 589 ? 3.388 -6.415 10.733 1.00 89.00 589 LEU A N 1
ATOM 4878 C CA . LEU A 1 589 ? 2.952 -5.169 10.103 1.00 89.00 589 LEU A CA 1
ATOM 4879 C C . LEU A 1 589 ? 3.749 -3.950 10.588 1.00 89.00 589 LEU A C 1
ATOM 4881 O O . LEU A 1 589 ? 4.108 -3.095 9.775 1.00 89.00 589 LEU A O 1
ATOM 4885 N N . ILE A 1 590 ? 4.075 -3.886 11.882 1.00 91.88 590 ILE A N 1
ATOM 4886 C CA . ILE A 1 590 ? 4.947 -2.862 12.471 1.00 91.88 590 ILE A CA 1
ATOM 4887 C C . ILE A 1 590 ? 6.306 -2.880 11.773 1.00 91.88 590 ILE A C 1
ATOM 4889 O O . ILE A 1 590 ? 6.748 -1.833 11.300 1.00 91.88 590 ILE A O 1
ATOM 4893 N N . ALA A 1 591 ? 6.935 -4.051 11.651 1.00 91.25 591 ALA A N 1
ATOM 4894 C CA . ALA A 1 591 ? 8.227 -4.185 10.986 1.00 91.25 591 ALA A CA 1
ATOM 4895 C C . ALA A 1 591 ? 8.158 -3.707 9.525 1.00 91.25 591 ALA A C 1
ATOM 4897 O O . ALA A 1 591 ? 8.906 -2.815 9.123 1.00 91.25 591 ALA A O 1
ATOM 4898 N N . ASN A 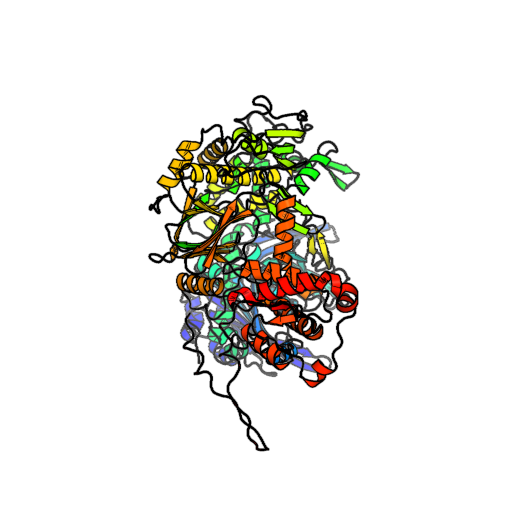1 592 ? 7.196 -4.216 8.751 1.00 89.38 592 ASN A N 1
ATOM 4899 C CA . ASN A 1 592 ? 7.041 -3.857 7.339 1.00 89.38 592 ASN A CA 1
ATOM 4900 C C . ASN A 1 592 ? 6.760 -2.358 7.141 1.00 89.38 592 ASN A C 1
ATOM 4902 O O . ASN A 1 592 ? 7.283 -1.741 6.212 1.00 89.38 592 ASN A O 1
ATOM 4906 N N . SER A 1 593 ? 5.981 -1.746 8.038 1.00 92.31 593 SER A N 1
ATOM 4907 C CA . SER A 1 593 ? 5.607 -0.331 7.949 1.00 92.31 593 SER A CA 1
ATOM 4908 C C . SER A 1 593 ? 6.761 0.636 8.222 1.00 92.31 593 SER A C 1
ATOM 4910 O O . SER A 1 593 ? 6.698 1.782 7.767 1.00 92.31 593 SER A O 1
ATOM 4912 N N . PHE A 1 594 ? 7.801 0.204 8.946 1.00 95.12 594 PHE A N 1
ATOM 4913 C CA . PHE A 1 594 ? 8.923 1.071 9.312 1.00 95.12 594 PHE A CA 1
ATOM 4914 C C . PHE A 1 594 ? 9.645 1.586 8.064 1.00 95.12 594 PHE A C 1
ATOM 4916 O O . PHE A 1 594 ? 9.852 2.789 7.915 1.00 95.12 594 PHE A O 1
ATOM 4923 N N . THR A 1 595 ? 9.926 0.689 7.115 1.00 91.50 595 THR A N 1
ATOM 4924 C CA . THR A 1 595 ? 10.602 1.017 5.846 1.00 91.50 595 THR A CA 1
ATOM 4925 C C . THR A 1 595 ? 9.835 2.080 5.052 1.00 91.50 595 THR A C 1
ATOM 4927 O O . THR A 1 595 ? 10.407 3.082 4.627 1.00 91.50 595 THR A O 1
ATOM 4930 N N . GLY A 1 596 ? 8.507 1.949 4.957 1.00 90.88 596 GLY A N 1
ATOM 4931 C CA . GLY A 1 596 ? 7.645 2.934 4.301 1.00 90.88 596 GLY A CA 1
ATOM 4932 C C . GLY A 1 596 ? 7.644 4.306 4.986 1.00 90.88 596 GLY A C 1
ATOM 4933 O O . GLY A 1 596 ? 7.469 5.328 4.318 1.00 90.88 596 GLY A O 1
ATOM 4934 N N . LYS A 1 597 ? 7.873 4.363 6.305 1.00 94.94 597 LYS A N 1
ATOM 4935 C CA . LYS A 1 597 ? 7.960 5.625 7.054 1.00 94.94 597 LYS A CA 1
ATOM 4936 C C . LYS A 1 597 ? 9.264 6.377 6.829 1.00 94.94 597 LYS A C 1
ATOM 4938 O O . LYS A 1 597 ? 9.216 7.607 6.865 1.00 94.94 597 LYS A O 1
ATOM 4943 N N . ILE A 1 598 ? 10.365 5.694 6.509 1.00 95.38 598 ILE A N 1
ATOM 4944 C CA . ILE A 1 598 ? 11.616 6.347 6.077 1.00 95.38 598 ILE A CA 1
ATOM 4945 C C . ILE A 1 598 ? 11.376 7.159 4.786 1.00 95.38 598 ILE A C 1
ATOM 4947 O O . ILE A 1 598 ? 11.969 8.216 4.590 1.00 95.38 598 ILE A O 1
ATOM 4951 N N . GLY A 1 599 ? 10.446 6.706 3.934 1.00 92.88 599 GLY A N 1
ATOM 4952 C CA . GLY A 1 599 ? 10.077 7.346 2.666 1.00 92.88 599 GLY A CA 1
ATOM 4953 C C . GLY A 1 599 ? 8.958 8.396 2.713 1.00 92.88 599 GLY A C 1
ATOM 4954 O O . GLY A 1 599 ? 8.640 8.992 1.679 1.00 92.88 599 GLY A O 1
ATOM 4955 N N . GLN A 1 600 ? 8.289 8.592 3.853 1.00 92.81 600 GLN A N 1
ATOM 4956 C CA . GLN A 1 600 ? 7.062 9.394 3.903 1.00 92.81 600 GLN A CA 1
ATOM 4957 C C . GLN A 1 600 ? 7.342 10.887 3.681 1.00 92.81 600 GLN A C 1
ATOM 4959 O O . GLN A 1 600 ? 8.236 11.460 4.290 1.00 92.81 600 GLN A O 1
ATOM 4964 N N . GLY A 1 601 ? 6.528 11.537 2.845 1.00 87.88 601 GLY A N 1
ATOM 4965 C CA . GLY A 1 601 ? 6.587 12.987 2.617 1.00 87.88 601 GLY A CA 1
ATOM 4966 C C . GLY A 1 601 ? 7.738 13.454 1.719 1.00 87.88 601 GLY A C 1
ATOM 4967 O O . GLY A 1 601 ? 7.767 14.611 1.330 1.00 87.88 601 GLY A O 1
ATOM 4968 N N . ILE A 1 602 ? 8.644 12.557 1.315 1.00 88.69 602 ILE A N 1
ATOM 4969 C CA . ILE A 1 602 ? 9.833 12.903 0.516 1.00 88.69 602 ILE A CA 1
ATOM 4970 C C . ILE A 1 602 ? 9.482 13.289 -0.930 1.00 88.69 602 ILE A C 1
ATOM 4972 O O . ILE A 1 602 ? 10.076 14.202 -1.486 1.00 88.69 602 ILE A O 1
ATOM 4976 N N . LYS A 1 603 ? 8.487 12.635 -1.545 1.00 80.75 603 LYS A N 1
ATOM 4977 C CA . LYS A 1 603 ? 8.088 12.891 -2.945 1.00 80.75 603 LYS A CA 1
ATOM 4978 C C . LYS A 1 603 ? 7.134 14.078 -3.146 1.00 80.75 603 LYS A C 1
ATOM 4980 O O . LYS A 1 603 ? 6.622 14.224 -4.252 1.00 80.75 603 LYS A O 1
ATOM 4985 N N . GLY A 1 604 ? 6.801 14.839 -2.098 1.00 78.19 604 GLY A N 1
ATOM 4986 C CA . GLY A 1 604 ? 5.788 15.904 -2.192 1.00 78.19 604 GLY A CA 1
ATOM 4987 C C . GLY A 1 604 ? 4.427 15.385 -2.676 1.00 78.19 604 GLY A C 1
ATOM 4988 O O . GLY A 1 604 ? 3.760 15.987 -3.514 1.00 78.19 604 GLY A O 1
ATOM 4989 N N . LYS A 1 605 ? 4.036 14.173 -2.246 1.00 80.00 605 LYS A N 1
ATOM 4990 C CA . LYS A 1 605 ? 2.716 13.641 -2.599 1.00 80.00 605 LYS A CA 1
ATOM 4991 C C . LYS A 1 605 ? 1.673 14.470 -1.860 1.00 80.00 605 LYS A C 1
ATOM 4993 O O . LYS A 1 605 ? 1.610 14.413 -0.633 1.00 80.00 605 LYS A O 1
ATOM 4998 N N . ARG A 1 606 ? 0.820 15.152 -2.620 1.00 82.69 606 ARG A N 1
ATOM 4999 C CA . ARG A 1 606 ? -0.293 15.930 -2.077 1.00 82.69 606 ARG A CA 1
ATOM 5000 C C . ARG A 1 606 ? -1.509 15.051 -1.817 1.00 82.69 606 ARG A C 1
ATOM 5002 O O . ARG A 1 606 ? -1.866 14.198 -2.634 1.00 82.69 606 ARG A O 1
ATOM 5009 N N . VAL A 1 607 ? -2.155 15.266 -0.683 1.00 83.06 607 VAL A N 1
ATOM 5010 C CA . VAL A 1 607 ? -3.428 14.649 -0.303 1.00 83.06 607 VAL A CA 1
ATOM 5011 C C . VAL A 1 607 ? -4.417 15.731 0.077 1.00 83.06 607 VAL A C 1
ATOM 5013 O O . VAL A 1 607 ? -4.035 16.827 0.466 1.00 83.06 607 VAL A O 1
ATOM 5016 N N . TYR A 1 608 ? -5.699 15.421 -0.069 1.00 84.44 608 TYR A N 1
ATOM 5017 C CA . TYR A 1 608 ? -6.738 16.316 0.401 1.00 84.44 608 TYR A CA 1
ATOM 5018 C C . TYR A 1 608 ? -6.711 16.369 1.928 1.00 84.44 608 TYR A C 1
ATOM 5020 O O . TYR A 1 608 ? -6.837 15.329 2.578 1.00 84.44 608 TYR A O 1
ATOM 5028 N N . ASP A 1 609 ? -6.544 17.566 2.471 1.00 84.25 609 ASP A N 1
ATOM 5029 C CA . ASP A 1 609 ? -6.627 17.839 3.892 1.00 84.25 609 ASP A CA 1
ATOM 5030 C C . ASP A 1 609 ? -8.045 18.295 4.240 1.00 84.25 609 ASP A C 1
ATOM 5032 O O . ASP A 1 609 ? -8.586 19.245 3.677 1.00 84.25 609 ASP A O 1
ATOM 5036 N N . PHE A 1 610 ? -8.665 17.573 5.166 1.00 82.69 610 PHE A N 1
ATOM 5037 C CA . PHE A 1 610 ? -10.038 17.837 5.570 1.00 82.69 610 PHE A CA 1
ATOM 5038 C C . PHE A 1 610 ? -10.170 19.138 6.369 1.00 82.69 610 PHE A C 1
ATOM 5040 O O . PHE A 1 610 ? -11.205 19.795 6.267 1.00 82.69 610 PHE A O 1
ATOM 5047 N N . SER A 1 611 ? -9.139 19.516 7.133 1.00 79.94 611 SER A N 1
ATOM 5048 C CA . SER A 1 611 ? -9.191 20.666 8.040 1.00 79.94 611 SER A CA 1
ATOM 5049 C C . SER A 1 611 ? -9.113 21.995 7.289 1.00 79.94 611 SER A C 1
ATOM 5051 O O . SER A 1 611 ? -9.927 22.884 7.535 1.00 79.94 611 SER A O 1
ATOM 5053 N N . SER A 1 612 ? -8.173 22.100 6.345 1.00 80.12 612 SER A N 1
ATOM 5054 C CA . SER A 1 612 ? -7.967 23.284 5.497 1.00 80.12 612 SER A CA 1
ATOM 5055 C C . SER A 1 612 ? -8.798 23.284 4.208 1.00 80.12 612 SER A C 1
ATOM 5057 O O . SER A 1 612 ? -8.890 24.309 3.549 1.00 80.12 612 SER A O 1
ATOM 5059 N N . ALA A 1 613 ? -9.406 22.151 3.836 1.00 80.50 613 ALA A N 1
ATOM 5060 C CA . ALA A 1 613 ? -10.095 21.948 2.555 1.00 80.50 613 ALA A CA 1
ATOM 5061 C C . ALA A 1 613 ? -9.199 22.103 1.302 1.00 80.50 613 ALA A C 1
ATOM 5063 O O . ALA A 1 613 ? -9.701 22.253 0.186 1.00 80.50 613 ALA A O 1
ATOM 5064 N N . GLU A 1 614 ? -7.877 21.972 1.453 1.00 84.19 614 GLU A N 1
ATOM 5065 C CA . GLU A 1 614 ? -6.899 22.111 0.370 1.00 84.19 614 GLU A CA 1
ATOM 5066 C C . GLU A 1 614 ? -6.140 20.808 0.067 1.00 84.19 614 GLU A C 1
ATOM 5068 O O . GLU A 1 614 ? -6.263 19.787 0.745 1.00 84.19 614 GLU A O 1
ATOM 5073 N N . MET A 1 615 ? -5.356 20.810 -1.014 1.00 87.44 615 MET A N 1
ATOM 5074 C CA . MET A 1 615 ? -4.403 19.736 -1.299 1.00 87.44 615 MET A CA 1
ATOM 5075 C C . MET A 1 615 ? -3.076 20.047 -0.607 1.00 87.44 615 MET A C 1
ATOM 5077 O O . MET A 1 615 ? -2.305 20.853 -1.117 1.00 87.44 615 MET A O 1
ATOM 5081 N N . ASN A 1 616 ? -2.756 19.369 0.489 1.00 83.69 616 ASN A N 1
ATOM 5082 C CA . ASN A 1 616 ? -1.519 19.597 1.238 1.00 83.69 616 ASN A CA 1
ATOM 5083 C C . ASN A 1 616 ? -0.505 18.484 1.003 1.00 83.69 616 ASN A C 1
ATOM 5085 O O . ASN A 1 616 ? -0.870 17.328 0.772 1.00 83.69 616 ASN A O 1
ATOM 5089 N N . ASP A 1 617 ? 0.779 18.831 1.053 1.00 86.31 617 ASP A N 1
ATOM 5090 C CA . ASP A 1 617 ? 1.846 17.837 1.031 1.00 86.31 617 ASP A CA 1
ATOM 5091 C C . ASP A 1 617 ? 1.752 16.932 2.257 1.00 86.31 617 ASP A C 1
ATOM 5093 O O . ASP A 1 617 ? 1.533 17.386 3.381 1.00 86.31 617 ASP A O 1
ATOM 5097 N N . ILE A 1 618 ? 1.930 15.626 2.046 1.00 85.00 618 ILE A N 1
ATOM 5098 C CA . ILE A 1 618 ? 2.059 14.698 3.165 1.00 85.00 618 ILE A CA 1
ATOM 5099 C C . ILE A 1 618 ? 3.299 15.105 3.974 1.00 85.00 618 ILE A C 1
ATOM 5101 O O . ILE A 1 618 ? 4.403 15.094 3.421 1.00 85.00 618 ILE A O 1
ATOM 5105 N N . PRO A 1 619 ? 3.164 15.383 5.283 1.00 87.06 619 PRO A N 1
ATOM 5106 C CA . PRO A 1 619 ? 4.305 15.746 6.103 1.00 87.06 619 PRO A CA 1
ATOM 5107 C C . PRO A 1 619 ? 5.276 14.572 6.239 1.00 87.06 619 PRO A C 1
ATOM 5109 O O . PRO A 1 619 ? 4.887 13.393 6.233 1.00 87.06 619 PRO A O 1
ATOM 5112 N N . GLN A 1 620 ? 6.554 14.897 6.419 1.00 91.06 620 GLN A N 1
ATOM 5113 C CA . GLN A 1 620 ? 7.568 13.903 6.748 1.00 91.06 620 GLN A CA 1
ATOM 5114 C C . GLN A 1 620 ? 7.225 13.197 8.068 1.00 91.06 620 GLN A C 1
ATOM 5116 O O . GLN A 1 620 ? 6.764 13.807 9.031 1.00 91.06 620 GLN A O 1
ATOM 5121 N N . SER A 1 621 ? 7.452 11.885 8.121 1.00 93.06 621 SER A N 1
ATOM 5122 C CA . SER A 1 621 ? 7.432 11.132 9.378 1.00 93.06 621 SER A CA 1
ATOM 5123 C C . SER A 1 621 ? 8.644 11.456 10.261 1.00 93.06 621 SER A C 1
ATOM 5125 O O . SER A 1 621 ? 9.665 11.938 9.765 1.00 93.06 621 SER A O 1
ATOM 5127 N N . LYS A 1 622 ? 8.570 11.062 11.540 1.00 93.31 622 LYS A N 1
ATOM 5128 C CA . LYS A 1 622 ? 9.654 11.179 12.533 1.00 93.31 622 LYS A CA 1
ATOM 5129 C C . LYS A 1 622 ? 10.970 10.485 12.142 1.00 93.31 622 LYS A C 1
ATOM 5131 O O . LYS A 1 622 ? 11.986 10.747 12.767 1.00 93.31 622 LYS A O 1
ATOM 5136 N N . VAL A 1 623 ? 10.955 9.592 11.149 1.00 96.31 623 VAL A N 1
ATOM 5137 C CA . VAL A 1 623 ? 12.127 8.815 10.702 1.00 96.31 623 VAL A CA 1
ATOM 5138 C C . VAL A 1 623 ? 12.445 9.027 9.219 1.00 96.31 623 VAL A C 1
ATOM 5140 O O . VAL A 1 623 ? 13.211 8.266 8.638 1.00 96.31 623 VAL A O 1
ATOM 5143 N N . SER A 1 624 ? 11.843 10.037 8.581 1.00 96.06 624 SER A N 1
ATOM 5144 C CA . SER A 1 624 ? 12.018 10.244 7.136 1.00 96.06 624 SER A CA 1
ATOM 5145 C C . SER A 1 624 ? 13.427 10.720 6.811 1.00 96.06 624 SER A C 1
ATOM 5147 O O . SER A 1 624 ? 13.899 11.673 7.435 1.00 96.06 624 SER A O 1
ATOM 5149 N N . CYS A 1 625 ? 14.071 10.083 5.833 1.00 96.25 625 CYS A N 1
ATOM 5150 C CA . CYS A 1 625 ? 15.444 10.390 5.438 1.00 96.25 625 CYS A CA 1
ATOM 5151 C C . CYS A 1 625 ? 15.702 9.994 3.965 1.00 96.25 625 CYS A C 1
ATOM 5153 O O . CYS A 1 625 ? 15.716 8.796 3.662 1.00 96.25 625 CYS A O 1
ATOM 5155 N N . PRO A 1 626 ? 15.903 10.963 3.042 1.00 96.00 626 PRO A N 1
ATOM 5156 C CA . PRO A 1 626 ? 16.114 10.685 1.617 1.00 96.00 626 PRO A CA 1
ATOM 5157 C C . PRO A 1 626 ? 17.303 9.766 1.288 1.00 96.00 626 PRO A C 1
ATOM 5159 O O . PRO A 1 626 ? 17.088 8.842 0.499 1.00 96.00 626 PRO A O 1
ATOM 5162 N N . PRO A 1 627 ? 18.507 9.928 1.885 1.00 97.25 627 PRO A N 1
ATOM 5163 C CA . PRO A 1 627 ? 19.611 8.986 1.679 1.00 97.25 627 PRO A CA 1
ATOM 5164 C C . PRO A 1 627 ? 19.241 7.536 2.004 1.00 97.25 627 PRO A C 1
ATOM 5166 O O . PRO A 1 627 ? 19.398 6.667 1.151 1.00 97.25 627 PRO A O 1
ATOM 5169 N N . TYR A 1 628 ? 18.665 7.278 3.184 1.00 97.62 628 TYR A N 1
ATOM 5170 C CA . TYR A 1 628 ? 18.331 5.914 3.604 1.00 97.62 628 TYR A CA 1
ATOM 5171 C C . TYR A 1 628 ? 17.255 5.266 2.732 1.00 97.62 628 TYR A C 1
ATOM 5173 O O . TYR A 1 628 ? 17.405 4.107 2.358 1.00 97.62 628 TYR A O 1
ATOM 5181 N N . ILE A 1 629 ? 16.171 5.974 2.388 1.00 96.50 629 ILE A N 1
ATOM 5182 C CA . ILE A 1 629 ? 15.103 5.359 1.582 1.00 96.50 629 ILE A CA 1
ATOM 5183 C C . ILE A 1 629 ? 15.521 5.137 0.121 1.00 96.50 629 ILE A C 1
ATOM 5185 O O . ILE A 1 629 ? 15.130 4.139 -0.493 1.00 96.50 629 ILE A O 1
ATOM 5189 N N . THR A 1 630 ? 16.307 6.059 -0.443 1.00 97.25 630 THR A N 1
ATOM 5190 C CA . THR A 1 630 ? 16.789 5.934 -1.823 1.00 97.25 630 THR A CA 1
ATOM 5191 C C . THR A 1 630 ? 17.727 4.747 -1.928 1.00 97.25 630 THR A C 1
ATOM 5193 O O . THR A 1 630 ? 17.529 3.907 -2.803 1.00 97.25 630 THR A O 1
ATOM 5196 N N . GLU A 1 631 ? 18.652 4.620 -0.973 1.00 97.75 631 GLU A N 1
ATOM 5197 C CA . GLU A 1 631 ? 19.552 3.477 -0.891 1.00 97.75 631 GLU A CA 1
ATOM 5198 C C . GLU A 1 631 ? 18.770 2.174 -0.703 1.00 97.75 631 GLU A C 1
ATOM 5200 O O . GLU A 1 631 ? 18.835 1.315 -1.575 1.00 97.75 631 GLU A O 1
ATOM 5205 N N . LEU A 1 632 ? 17.926 2.072 0.334 1.00 96.94 632 LEU A N 1
ATOM 5206 C CA . LEU A 1 632 ? 17.116 0.883 0.651 1.00 96.94 632 LEU A CA 1
ATOM 5207 C C . LEU A 1 632 ? 16.375 0.336 -0.568 1.00 96.94 632 LEU A C 1
ATOM 5209 O O . LEU A 1 632 ? 16.393 -0.866 -0.839 1.00 96.94 632 LEU A O 1
ATOM 5213 N N . THR A 1 633 ? 15.706 1.215 -1.312 1.00 96.56 633 THR A N 1
ATOM 5214 C CA . THR A 1 633 ? 14.964 0.788 -2.501 1.00 96.56 633 THR A CA 1
ATOM 5215 C C . THR A 1 633 ? 15.866 0.464 -3.685 1.00 96.56 633 THR A C 1
ATOM 5217 O O . THR A 1 633 ? 15.498 -0.409 -4.471 1.00 96.56 633 THR A O 1
ATOM 5220 N N . SER A 1 634 ? 17.032 1.107 -3.816 1.00 97.56 634 SER A N 1
ATOM 5221 C CA . SER A 1 634 ? 18.027 0.764 -4.839 1.00 97.56 634 SER A CA 1
ATOM 5222 C C . SER A 1 634 ? 18.689 -0.586 -4.581 1.00 97.56 634 SER A C 1
ATOM 5224 O O . SER A 1 634 ? 18.793 -1.381 -5.514 1.00 97.56 634 SER A O 1
ATOM 5226 N N . VAL A 1 635 ? 19.014 -0.902 -3.320 1.00 97.50 635 VAL A N 1
ATOM 5227 C CA . VAL A 1 635 ? 19.518 -2.221 -2.927 1.00 97.50 635 VAL A CA 1
ATOM 5228 C C . VAL A 1 635 ? 18.473 -3.278 -3.266 1.00 97.50 635 VAL A C 1
ATOM 5230 O O . VAL A 1 635 ? 18.793 -4.243 -3.949 1.00 97.50 635 VAL A O 1
ATOM 5233 N N . GLY A 1 636 ? 17.199 -3.052 -2.918 1.00 96.62 636 GLY A N 1
ATOM 5234 C CA . GLY A 1 636 ? 16.116 -3.966 -3.291 1.00 96.62 636 GLY A CA 1
ATOM 5235 C C . GLY A 1 636 ? 16.021 -4.206 -4.803 1.00 96.62 636 GLY A C 1
ATOM 5236 O O . GLY A 1 636 ? 15.988 -5.350 -5.246 1.00 96.62 636 GLY A O 1
ATOM 5237 N N . ARG A 1 637 ? 16.032 -3.145 -5.625 1.00 97.94 637 ARG A N 1
ATOM 5238 C CA . ARG A 1 637 ? 16.015 -3.295 -7.094 1.00 97.94 637 ARG A CA 1
ATOM 5239 C C . ARG A 1 637 ? 17.248 -4.029 -7.620 1.00 97.94 637 ARG A C 1
ATOM 5241 O O . ARG A 1 637 ? 17.115 -4.832 -8.539 1.00 97.94 637 ARG A O 1
ATOM 5248 N N . THR A 1 638 ? 18.416 -3.773 -7.048 1.00 97.94 638 THR A N 1
ATOM 5249 C CA . THR A 1 638 ? 19.673 -4.398 -7.467 1.00 97.94 638 THR A CA 1
ATOM 5250 C C . THR A 1 638 ? 19.683 -5.881 -7.112 1.00 97.94 638 THR A C 1
ATOM 5252 O O . THR A 1 638 ? 19.872 -6.706 -8.000 1.00 97.94 638 THR A O 1
ATOM 5255 N N . VAL A 1 639 ? 19.351 -6.243 -5.869 1.00 97.69 639 VAL A N 1
ATOM 5256 C CA . VAL A 1 639 ? 19.331 -7.642 -5.418 1.00 97.69 639 VAL A CA 1
ATOM 5257 C C . VAL A 1 639 ? 18.336 -8.478 -6.212 1.00 97.69 639 VAL A C 1
ATOM 5259 O O . VAL A 1 639 ? 18.723 -9.521 -6.724 1.00 97.69 639 VAL A O 1
ATOM 5262 N N . ILE A 1 640 ? 17.087 -8.028 -6.400 1.00 98.00 640 ILE A N 1
ATOM 5263 C CA . ILE A 1 640 ? 16.122 -8.823 -7.183 1.00 98.00 640 ILE A CA 1
ATOM 5264 C C . ILE A 1 640 ? 16.579 -9.000 -8.639 1.00 98.00 640 ILE A C 1
ATOM 5266 O O . ILE A 1 640 ? 16.285 -10.014 -9.264 1.00 98.00 640 ILE A O 1
ATOM 5270 N N . THR A 1 641 ? 17.347 -8.045 -9.177 1.00 98.25 641 THR A N 1
ATOM 5271 C CA . THR A 1 641 ? 17.951 -8.149 -10.513 1.00 98.25 641 THR A CA 1
ATOM 5272 C C . THR A 1 641 ? 19.071 -9.180 -10.554 1.00 98.25 641 THR A C 1
ATOM 5274 O O . THR A 1 641 ? 19.083 -10.020 -11.449 1.00 98.25 641 THR A O 1
ATOM 5277 N N . GLU A 1 642 ? 19.995 -9.130 -9.594 1.00 98.19 642 GLU A N 1
ATOM 5278 C CA . GLU A 1 642 ? 21.084 -10.103 -9.469 1.00 98.19 642 GLU A CA 1
ATOM 5279 C C . GLU A 1 642 ? 20.525 -11.519 -9.258 1.00 98.19 642 GLU A C 1
ATOM 5281 O O . GLU A 1 642 ? 20.945 -12.448 -9.946 1.00 98.19 642 GLU A O 1
ATOM 5286 N N . VAL A 1 643 ? 19.499 -11.673 -8.412 1.00 98.38 643 VAL A N 1
ATOM 5287 C CA . VAL A 1 643 ? 18.773 -12.938 -8.216 1.00 98.38 643 VAL A CA 1
ATOM 5288 C C . VAL A 1 643 ? 18.177 -13.438 -9.533 1.00 98.38 643 VAL A C 1
ATOM 5290 O O . VAL A 1 643 ? 18.474 -14.557 -9.939 1.00 98.38 643 VAL A O 1
ATOM 5293 N N . MET A 1 644 ? 17.400 -12.625 -10.258 1.00 98.56 644 MET A N 1
ATOM 5294 C CA . MET A 1 644 ? 16.849 -13.041 -11.557 1.00 98.56 644 MET A CA 1
ATOM 5295 C C . MET A 1 644 ? 17.949 -13.418 -12.564 1.00 98.56 644 MET A C 1
ATOM 5297 O O . MET A 1 644 ? 17.789 -14.384 -13.307 1.00 98.56 644 MET A O 1
ATOM 5301 N N . ASN A 1 645 ? 19.084 -12.711 -12.572 1.00 98.50 645 ASN A N 1
ATOM 5302 C CA . ASN A 1 645 ? 20.228 -13.051 -13.423 1.00 98.50 645 ASN A CA 1
ATOM 5303 C C . ASN A 1 645 ? 20.860 -14.403 -13.049 1.00 98.50 645 ASN A C 1
ATOM 5305 O O . ASN A 1 645 ? 21.231 -15.156 -13.949 1.00 98.50 645 ASN A O 1
ATOM 5309 N N . CYS A 1 646 ? 20.926 -14.756 -11.760 1.00 98.50 646 CYS A N 1
ATOM 5310 C CA . CYS A 1 646 ? 21.344 -16.093 -11.321 1.00 98.50 646 CYS A CA 1
ATOM 5311 C C . CYS A 1 646 ? 20.410 -17.180 -11.876 1.00 98.50 646 CYS A C 1
ATOM 5313 O O . CYS A 1 646 ? 20.867 -18.201 -12.378 1.00 98.50 646 CYS A O 1
ATOM 5315 N N . PHE A 1 647 ? 19.098 -16.941 -11.858 1.00 98.62 647 PHE A N 1
ATOM 5316 C CA . PHE A 1 647 ? 18.109 -17.876 -12.404 1.00 98.62 647 PHE A CA 1
ATOM 5317 C C . PHE A 1 647 ? 18.230 -18.018 -13.927 1.00 98.62 647 PHE A C 1
ATOM 5319 O O . PHE A 1 647 ? 18.215 -19.135 -14.446 1.00 98.62 647 PHE A O 1
ATOM 5326 N N . ILE A 1 648 ? 18.420 -16.908 -14.645 1.00 98.19 648 ILE A N 1
ATOM 5327 C CA . ILE A 1 648 ? 18.655 -16.911 -16.098 1.00 98.19 648 ILE A CA 1
ATOM 5328 C C . ILE A 1 648 ? 19.910 -17.724 -16.450 1.00 98.19 648 ILE A C 1
ATOM 5330 O O . ILE A 1 648 ? 19.910 -18.463 -17.435 1.00 98.19 648 ILE A O 1
ATOM 5334 N N . LEU A 1 649 ? 20.969 -17.633 -15.638 1.00 97.94 649 LEU A N 1
ATOM 5335 C CA . LEU A 1 649 ? 22.185 -18.435 -15.810 1.00 97.94 649 LEU A CA 1
ATOM 5336 C C . LEU A 1 649 ? 21.948 -19.942 -15.637 1.00 97.94 649 LEU A C 1
ATOM 5338 O O . LEU A 1 649 ? 22.598 -20.731 -16.318 1.00 97.94 649 LEU A O 1
ATOM 5342 N N . GLU A 1 650 ? 20.992 -20.332 -14.796 1.00 97.81 650 GLU A N 1
ATOM 5343 C CA . GLU A 1 650 ? 20.556 -21.723 -14.609 1.00 97.81 650 GLU A CA 1
ATOM 5344 C C . GLU A 1 650 ? 19.490 -22.170 -15.630 1.00 97.81 650 GLU A C 1
ATOM 5346 O O . GLU A 1 650 ? 18.925 -23.259 -15.517 1.00 97.81 650 GLU A O 1
ATOM 5351 N N . GLY A 1 651 ? 19.201 -21.347 -16.644 1.00 97.25 651 GLY A N 1
ATOM 5352 C CA . GLY A 1 651 ? 18.273 -21.672 -17.730 1.00 97.25 651 GLY A CA 1
ATOM 5353 C C . GLY A 1 651 ? 16.795 -21.465 -17.395 1.00 97.25 651 GLY A C 1
ATOM 5354 O O . GLY A 1 651 ? 15.933 -21.971 -18.116 1.00 97.25 651 GLY A O 1
ATOM 5355 N N . TRP A 1 652 ? 16.486 -20.757 -16.307 1.00 98.12 652 TRP A N 1
ATOM 5356 C CA . TRP A 1 652 ? 15.117 -20.360 -15.997 1.00 98.12 652 TRP A CA 1
ATOM 5357 C C . TRP A 1 652 ? 14.655 -19.239 -16.918 1.00 98.12 652 TRP A C 1
ATOM 5359 O O . TRP A 1 652 ? 15.432 -18.377 -17.329 1.00 98.12 652 TRP A O 1
ATOM 5369 N N . GLU A 1 653 ? 13.354 -19.204 -17.175 1.00 97.31 653 GLU A N 1
ATOM 5370 C CA . GLU A 1 653 ? 12.734 -18.099 -17.892 1.00 97.31 653 GLU A CA 1
ATOM 5371 C C . GLU A 1 653 ? 11.891 -17.272 -16.927 1.00 97.31 653 GLU A C 1
ATOM 5373 O O . GLU A 1 653 ? 10.983 -17.785 -16.273 1.00 97.31 653 GLU A O 1
ATOM 5378 N N . ILE A 1 654 ? 12.186 -15.980 -16.834 1.00 97.88 654 ILE A N 1
ATOM 5379 C CA . ILE A 1 654 ? 11.464 -15.058 -15.959 1.00 97.88 654 ILE A CA 1
ATOM 5380 C C . ILE A 1 654 ? 10.219 -14.550 -16.689 1.00 97.88 654 ILE A C 1
ATOM 5382 O O . ILE A 1 654 ? 10.302 -14.162 -17.852 1.00 97.88 654 ILE A O 1
ATOM 5386 N N . MET A 1 655 ? 9.069 -14.551 -16.017 1.00 97.19 655 MET A N 1
ATOM 5387 C CA . MET A 1 655 ? 7.769 -14.170 -16.581 1.00 97.19 655 MET A CA 1
ATOM 5388 C C . MET A 1 655 ? 7.449 -12.701 -16.288 1.00 97.19 655 MET A C 1
ATOM 5390 O O . MET A 1 655 ? 7.251 -11.895 -17.200 1.00 97.19 655 MET A O 1
ATOM 5394 N N . ASN A 1 656 ? 7.460 -12.318 -15.012 1.00 96.88 656 ASN A N 1
ATOM 5395 C CA . ASN A 1 656 ? 7.318 -10.943 -14.534 1.00 96.88 656 ASN A CA 1
ATOM 5396 C C . ASN A 1 656 ? 8.025 -10.781 -13.179 1.00 96.88 656 ASN A C 1
ATOM 5398 O O . ASN A 1 656 ? 8.365 -11.760 -12.526 1.00 96.88 656 ASN A O 1
ATOM 5402 N N . VAL A 1 657 ? 8.225 -9.534 -12.756 1.00 97.06 657 VAL A N 1
ATOM 5403 C CA . VAL A 1 657 ? 8.777 -9.182 -11.440 1.00 97.06 657 VAL A CA 1
ATOM 5404 C C . VAL A 1 657 ? 7.949 -8.071 -10.808 1.00 97.06 657 VAL A C 1
ATOM 5406 O O . VAL A 1 657 ? 7.623 -7.073 -11.463 1.00 97.06 657 VAL A O 1
ATOM 5409 N N . VAL A 1 658 ? 7.628 -8.225 -9.524 1.00 94.56 658 VAL A N 1
ATOM 5410 C CA . VAL A 1 658 ? 6.871 -7.255 -8.730 1.00 94.56 658 VAL A CA 1
ATOM 5411 C C . VAL A 1 658 ? 7.574 -7.034 -7.395 1.00 94.56 658 VAL A C 1
ATOM 5413 O O . VAL A 1 658 ? 7.246 -7.635 -6.387 1.00 94.56 658 VAL A O 1
ATOM 5416 N N . THR A 1 659 ? 8.478 -6.057 -7.371 1.00 92.12 659 THR A N 1
ATOM 5417 C CA . THR A 1 659 ? 9.192 -5.570 -6.179 1.00 92.12 659 THR A CA 1
ATOM 5418 C C . THR A 1 659 ? 10.154 -6.580 -5.557 1.00 92.12 659 THR A C 1
ATOM 5420 O O . THR A 1 659 ? 11.356 -6.423 -5.750 1.00 92.12 659 THR A O 1
ATOM 5423 N N . ASP A 1 660 ? 9.632 -7.537 -4.795 1.00 92.25 660 ASP A N 1
ATOM 5424 C CA . ASP A 1 660 ? 10.349 -8.490 -3.946 1.00 92.25 660 ASP A CA 1
ATOM 5425 C C . ASP A 1 660 ? 10.241 -9.944 -4.419 1.00 92.25 660 ASP A C 1
ATOM 5427 O O . ASP A 1 660 ? 10.944 -10.806 -3.890 1.00 92.25 660 ASP A O 1
ATOM 5431 N N . GLY A 1 661 ? 9.414 -10.195 -5.432 1.00 95.75 661 GLY A N 1
ATOM 5432 C CA . GLY A 1 661 ? 9.239 -11.509 -6.033 1.00 95.75 661 GLY A CA 1
ATOM 5433 C C . GLY A 1 661 ? 9.067 -11.472 -7.543 1.00 95.75 661 GLY A C 1
ATOM 5434 O O . GLY A 1 661 ? 8.837 -10.415 -8.149 1.00 95.75 661 GLY A O 1
ATOM 5435 N N . PHE A 1 662 ? 9.214 -12.636 -8.161 1.00 97.56 662 PHE A N 1
ATOM 5436 C CA . PHE A 1 662 ? 9.072 -12.844 -9.595 1.00 97.56 662 PHE A CA 1
ATOM 5437 C C . PHE A 1 662 ? 8.451 -14.210 -9.885 1.00 97.56 662 PHE A C 1
ATOM 5439 O O . PHE A 1 662 ? 8.739 -15.198 -9.211 1.00 97.56 662 PHE A O 1
ATOM 5446 N N . LEU A 1 663 ? 7.638 -14.276 -10.939 1.00 97.56 663 LEU A N 1
ATOM 5447 C CA . LEU A 1 663 ? 7.200 -15.551 -11.494 1.00 97.56 663 LEU A CA 1
ATOM 5448 C C . LEU A 1 663 ? 8.243 -16.046 -12.487 1.00 97.56 663 LEU A C 1
ATOM 5450 O O . LEU A 1 663 ? 8.714 -15.286 -13.341 1.00 97.56 663 LEU A O 1
ATOM 5454 N N . ALA A 1 664 ? 8.564 -17.333 -12.425 1.00 97.81 664 ALA A N 1
ATOM 5455 C CA . ALA A 1 664 ? 9.485 -17.962 -13.359 1.00 97.81 664 ALA A CA 1
ATOM 5456 C C . ALA A 1 664 ? 9.018 -19.354 -13.784 1.00 97.81 664 ALA A C 1
ATOM 5458 O O . ALA A 1 664 ? 8.336 -20.062 -13.041 1.00 97.81 664 ALA A O 1
ATOM 5459 N N . ARG A 1 665 ? 9.418 -19.751 -14.993 1.00 98.25 665 ARG A N 1
ATOM 5460 C CA . ARG A 1 665 ? 9.271 -21.106 -15.522 1.00 98.25 665 ARG A CA 1
ATOM 5461 C C . ARG A 1 665 ? 10.564 -21.879 -15.307 1.00 98.25 665 ARG A C 1
ATOM 5463 O O . ARG A 1 665 ? 11.638 -21.398 -15.677 1.00 98.25 665 ARG A O 1
ATOM 5470 N N . SER A 1 666 ? 10.452 -23.077 -14.740 1.00 97.88 666 SER A N 1
ATOM 5471 C CA . SER A 1 666 ? 11.616 -23.924 -14.495 1.00 97.88 666 SER A CA 1
ATOM 5472 C C . SER A 1 666 ? 12.203 -24.494 -15.796 1.00 97.88 666 SER A C 1
ATOM 5474 O O . SER A 1 666 ? 11.464 -24.769 -16.753 1.00 97.88 666 SER A O 1
ATOM 5476 N N . PRO A 1 667 ? 13.529 -24.727 -15.852 1.00 96.94 667 PRO A N 1
ATOM 5477 C CA . PRO A 1 667 ? 14.173 -25.328 -17.012 1.00 96.94 667 PRO A CA 1
ATOM 5478 C C . PRO A 1 667 ? 13.567 -26.700 -17.312 1.00 96.94 667 PRO A C 1
ATOM 5480 O O . PRO A 1 667 ? 13.458 -27.549 -16.423 1.00 96.94 667 PRO A O 1
ATOM 5483 N N . ASN A 1 668 ? 13.191 -26.935 -18.572 1.00 94.94 668 ASN A N 1
ATOM 5484 C CA . ASN A 1 668 ? 12.563 -28.181 -19.027 1.00 94.94 668 ASN A CA 1
ATOM 5485 C C . ASN A 1 668 ? 11.313 -28.587 -18.216 1.00 94.94 668 ASN A C 1
ATOM 5487 O O . ASN A 1 668 ? 11.026 -29.776 -18.101 1.00 94.94 668 ASN A O 1
ATOM 5491 N N . ASN A 1 669 ? 10.578 -27.619 -17.646 1.00 94.69 669 ASN A N 1
ATOM 5492 C CA . ASN A 1 669 ? 9.373 -27.853 -16.841 1.00 94.69 669 ASN A CA 1
ATOM 5493 C C . ASN A 1 669 ? 9.593 -28.829 -15.667 1.00 94.69 669 ASN A C 1
ATOM 5495 O O . ASN A 1 669 ? 8.716 -29.631 -15.339 1.00 94.69 669 ASN A O 1
ATOM 5499 N N . LYS A 1 670 ? 10.771 -28.788 -15.036 1.00 94.88 670 LYS A N 1
ATOM 5500 C CA . LYS A 1 670 ? 1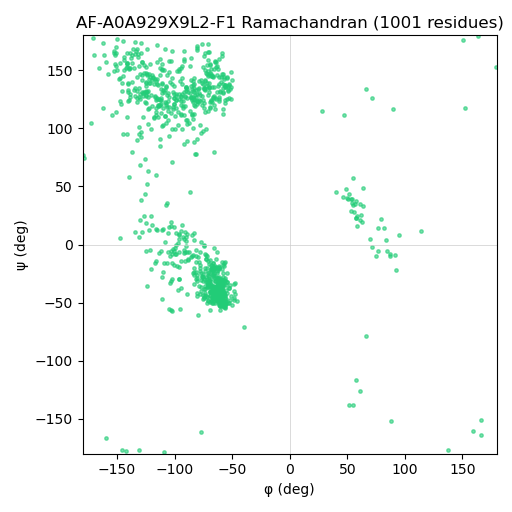1.070 -29.599 -13.849 1.00 94.88 670 LYS A CA 1
ATOM 5501 C C . LYS A 1 670 ? 10.277 -29.120 -12.631 1.00 94.88 670 LYS A C 1
ATOM 5503 O O . LYS A 1 670 ? 10.059 -27.923 -12.450 1.00 94.88 670 LYS A O 1
ATOM 5508 N N . ILE A 1 671 ? 9.883 -30.053 -11.773 1.00 92.38 671 ILE A N 1
ATOM 5509 C CA . ILE A 1 671 ? 9.395 -29.721 -10.431 1.00 92.38 671 ILE A CA 1
ATOM 5510 C C . ILE A 1 671 ? 10.610 -29.337 -9.588 1.00 92.38 671 ILE A C 1
ATOM 5512 O O . ILE A 1 671 ? 11.633 -30.018 -9.653 1.00 92.38 671 ILE A O 1
ATOM 5516 N N . VAL A 1 672 ? 10.497 -28.248 -8.835 1.00 94.50 672 VAL A N 1
ATOM 5517 C CA . VAL A 1 672 ? 11.559 -27.768 -7.951 1.00 94.50 672 VAL A CA 1
ATOM 5518 C C . VAL A 1 672 ? 11.021 -27.535 -6.548 1.00 94.50 672 VAL A C 1
ATOM 5520 O O . VAL A 1 672 ? 9.825 -27.318 -6.349 1.00 94.50 672 VAL A O 1
ATOM 5523 N N . THR A 1 673 ? 11.926 -27.561 -5.585 1.00 95.44 673 THR A N 1
ATOM 5524 C CA . THR A 1 673 ? 11.670 -27.298 -4.173 1.00 95.44 673 THR A CA 1
ATOM 5525 C C . THR A 1 673 ? 12.265 -25.953 -3.756 1.00 95.44 673 THR A C 1
ATOM 5527 O O . THR A 1 673 ? 13.079 -25.358 -4.466 1.00 95.44 673 THR A O 1
ATOM 5530 N N . THR A 1 674 ? 11.894 -25.477 -2.564 1.00 94.94 674 THR A N 1
ATOM 5531 C CA . THR A 1 674 ? 12.528 -24.299 -1.953 1.00 94.94 674 THR A CA 1
ATOM 5532 C C . THR A 1 674 ? 14.041 -24.491 -1.789 1.00 94.94 674 THR A C 1
ATOM 5534 O O . THR A 1 674 ? 14.798 -23.542 -1.962 1.00 94.94 674 THR A O 1
ATOM 5537 N N . GLU A 1 675 ? 14.506 -25.709 -1.511 1.00 96.38 675 GLU A N 1
ATOM 5538 C CA . GLU A 1 675 ? 15.940 -25.999 -1.392 1.00 96.38 675 GLU A CA 1
ATOM 5539 C C . GLU A 1 675 ? 16.661 -25.819 -2.735 1.00 96.38 675 GLU A C 1
ATOM 5541 O O . GLU A 1 675 ? 17.699 -25.161 -2.802 1.00 96.38 675 GLU A O 1
ATOM 5546 N N . ASP A 1 676 ? 16.069 -26.306 -3.832 1.00 97.06 676 ASP A N 1
ATOM 5547 C CA . ASP A 1 676 ? 16.649 -26.185 -5.176 1.00 97.06 676 ASP A CA 1
ATOM 5548 C C . ASP A 1 676 ? 16.881 -24.722 -5.573 1.00 97.06 676 ASP A C 1
ATOM 5550 O O . ASP A 1 676 ? 17.948 -24.378 -6.081 1.00 97.06 676 ASP A O 1
ATOM 5554 N N . ILE A 1 677 ? 15.912 -23.839 -5.311 1.00 97.19 677 ILE A N 1
ATOM 5555 C CA . ILE A 1 677 ? 16.042 -22.414 -5.648 1.00 97.19 677 ILE A CA 1
ATOM 5556 C C . ILE A 1 677 ? 17.041 -21.677 -4.743 1.00 97.19 677 ILE A C 1
ATOM 5558 O O . ILE A 1 677 ? 17.686 -20.729 -5.188 1.00 97.19 677 ILE A O 1
ATOM 5562 N N . ASN A 1 678 ? 17.215 -22.111 -3.491 1.00 97.56 678 ASN A N 1
ATOM 5563 C CA . ASN A 1 678 ? 18.204 -21.528 -2.582 1.00 97.56 678 ASN A CA 1
ATOM 5564 C C . ASN A 1 678 ? 19.625 -22.015 -2.902 1.00 97.56 678 ASN A C 1
ATOM 5566 O O . ASN A 1 678 ? 20.570 -21.235 -2.779 1.00 97.56 678 ASN A O 1
ATOM 5570 N N . ASN A 1 679 ? 19.780 -23.238 -3.419 1.00 97.88 679 ASN A N 1
ATOM 5571 C CA . ASN A 1 679 ? 21.057 -23.741 -3.931 1.00 97.88 679 ASN A CA 1
ATOM 5572 C C . ASN A 1 679 ? 21.599 -22.899 -5.098 1.00 97.88 679 ASN A C 1
ATOM 5574 O O . ASN A 1 679 ? 22.814 -22.731 -5.217 1.00 97.88 679 ASN A O 1
ATOM 5578 N N . ILE A 1 680 ? 20.721 -22.305 -5.917 1.00 98.00 680 ILE A N 1
ATOM 5579 C CA . ILE A 1 680 ? 21.122 -21.329 -6.945 1.00 98.00 680 ILE A CA 1
ATOM 5580 C C . ILE A 1 680 ? 21.792 -20.119 -6.284 1.00 98.00 680 ILE A C 1
ATOM 5582 O O . ILE A 1 680 ? 22.881 -19.715 -6.684 1.00 98.00 680 ILE A O 1
ATOM 5586 N N . ILE A 1 681 ? 21.187 -19.559 -5.234 1.00 97.56 681 ILE A N 1
ATOM 5587 C CA . ILE A 1 681 ? 21.764 -18.416 -4.513 1.00 97.56 681 ILE A CA 1
ATOM 5588 C C . ILE A 1 681 ? 23.091 -18.794 -3.853 1.00 97.56 681 ILE A C 1
ATOM 5590 O O . ILE A 1 681 ? 24.070 -18.064 -3.995 1.00 97.56 681 ILE A O 1
ATOM 5594 N N . GLU A 1 682 ? 23.165 -19.947 -3.187 1.00 96.94 682 GLU A N 1
ATOM 5595 C CA . GLU A 1 682 ? 24.401 -20.430 -2.559 1.00 96.94 682 GLU A CA 1
ATOM 5596 C C . GLU A 1 682 ? 25.549 -20.606 -3.566 1.00 96.94 682 GLU A C 1
ATOM 5598 O O . GLU A 1 682 ? 26.697 -20.295 -3.240 1.00 96.94 682 GLU A O 1
ATOM 5603 N N . LYS A 1 683 ? 25.247 -21.031 -4.800 1.00 97.88 683 LYS A N 1
ATOM 5604 C CA . LYS A 1 683 ? 26.220 -21.143 -5.896 1.00 97.88 683 LYS A CA 1
ATOM 5605 C C . LYS A 1 683 ? 26.781 -19.784 -6.328 1.00 97.88 683 LYS A C 1
ATOM 5607 O O . LYS A 1 683 ? 27.969 -19.692 -6.627 1.00 97.88 683 LYS A O 1
ATOM 5612 N N . TYR A 1 684 ? 25.945 -18.745 -6.363 1.00 97.62 684 TYR A N 1
ATOM 5613 C CA . TYR A 1 684 ? 26.296 -17.435 -6.924 1.00 97.62 684 TYR A CA 1
ATOM 5614 C C . TYR A 1 684 ? 26.623 -16.348 -5.891 1.00 97.62 684 TYR A C 1
ATOM 5616 O O . TYR A 1 684 ? 27.113 -15.291 -6.274 1.00 97.62 684 TYR A O 1
ATOM 5624 N N . LYS A 1 685 ? 26.418 -16.573 -4.587 1.00 95.31 685 LYS A N 1
ATOM 5625 C CA . LYS A 1 685 ? 26.620 -15.553 -3.529 1.00 95.31 685 LYS A CA 1
ATOM 5626 C C . LYS A 1 685 ? 28.027 -14.938 -3.457 1.00 95.31 685 LYS A C 1
ATOM 5628 O O . LYS A 1 685 ? 28.193 -13.912 -2.810 1.00 95.31 685 LYS A O 1
ATOM 5633 N N . ASN A 1 686 ? 29.031 -15.590 -4.044 1.00 94.94 686 ASN A N 1
ATOM 5634 C CA . ASN A 1 686 ? 30.425 -15.132 -4.098 1.00 94.94 686 ASN A CA 1
ATOM 5635 C C . ASN A 1 686 ? 30.887 -14.866 -5.544 1.00 94.94 686 ASN A C 1
ATOM 5637 O O . ASN A 1 686 ? 32.083 -14.795 -5.798 1.00 94.94 686 ASN A O 1
ATOM 5641 N N . ASP A 1 687 ? 29.962 -14.805 -6.502 1.00 96.00 687 ASP A N 1
ATOM 5642 C CA . ASP A 1 687 ? 30.274 -14.473 -7.888 1.00 96.00 687 ASP A CA 1
ATOM 5643 C C . ASP A 1 687 ? 30.527 -12.967 -8.007 1.00 96.00 687 ASP A C 1
ATOM 5645 O O . ASP A 1 687 ? 29.663 -12.159 -7.657 1.00 96.00 687 ASP A O 1
ATOM 5649 N N . ASP A 1 688 ? 31.692 -12.588 -8.534 1.00 94.00 688 ASP A N 1
ATOM 5650 C CA . ASP A 1 688 ? 32.109 -11.186 -8.646 1.00 94.00 688 ASP A CA 1
ATOM 5651 C C . ASP A 1 688 ? 31.128 -10.329 -9.453 1.00 94.00 688 ASP A C 1
ATOM 5653 O O . ASP A 1 688 ? 31.067 -9.119 -9.236 1.00 94.00 688 ASP A O 1
ATOM 5657 N N . ARG A 1 689 ? 30.339 -10.935 -10.357 1.00 95.06 689 ARG A N 1
ATOM 5658 C CA . ARG A 1 689 ? 29.314 -10.241 -11.158 1.00 95.06 689 ARG A CA 1
ATOM 5659 C C . ARG A 1 689 ? 28.133 -9.752 -10.322 1.00 95.06 689 ARG A C 1
ATOM 5661 O O . ARG A 1 689 ? 27.418 -8.856 -10.769 1.00 95.06 689 ARG A O 1
ATOM 5668 N N . PHE A 1 690 ? 27.915 -10.331 -9.141 1.00 96.12 690 PHE A N 1
ATOM 5669 C CA . PHE A 1 690 ? 26.768 -10.072 -8.267 1.00 96.12 690 PHE A CA 1
ATOM 5670 C C . PHE A 1 690 ? 27.227 -9.620 -6.867 1.00 96.12 690 PHE A C 1
ATOM 5672 O O . PHE A 1 690 ? 26.979 -10.294 -5.863 1.00 96.12 690 PHE A O 1
ATOM 5679 N N . PRO A 1 691 ? 27.916 -8.467 -6.763 1.00 94.25 691 PRO A N 1
ATOM 5680 C CA . PRO A 1 691 ? 28.544 -8.037 -5.514 1.00 94.25 691 PRO A CA 1
ATOM 5681 C C . PRO A 1 691 ? 27.531 -7.705 -4.407 1.00 94.25 691 PRO A C 1
ATOM 5683 O O . PRO A 1 691 ? 27.881 -7.690 -3.225 1.00 94.25 691 PRO A O 1
ATOM 5686 N N . THR A 1 692 ? 26.279 -7.393 -4.755 1.00 95.62 692 THR A N 1
ATOM 5687 C CA . THR A 1 692 ? 25.236 -7.051 -3.774 1.00 95.62 692 THR A CA 1
ATOM 5688 C C . THR A 1 692 ? 24.629 -8.307 -3.151 1.00 95.62 692 THR A C 1
ATOM 5690 O O . THR A 1 692 ? 24.276 -8.298 -1.969 1.00 95.62 692 THR A O 1
ATOM 5693 N N . LEU A 1 693 ? 24.568 -9.403 -3.912 1.00 94.81 693 LEU A N 1
ATOM 5694 C CA . LEU A 1 693 ? 24.053 -10.701 -3.491 1.00 94.81 693 LEU A CA 1
ATOM 5695 C C . LEU A 1 693 ? 24.775 -11.215 -2.243 1.00 94.81 693 LEU A C 1
ATOM 5697 O O . LEU A 1 693 ? 24.116 -11.641 -1.296 1.00 94.81 693 LEU A O 1
ATOM 5701 N N . ASN A 1 694 ? 26.106 -11.091 -2.185 1.00 92.56 694 ASN A N 1
ATOM 5702 C CA . ASN A 1 694 ? 26.883 -11.471 -1.004 1.00 92.56 694 ASN A CA 1
ATOM 5703 C C . ASN A 1 694 ? 26.389 -10.746 0.259 1.00 92.56 694 ASN A C 1
ATOM 5705 O O . ASN A 1 694 ? 25.995 -11.384 1.239 1.00 92.56 694 ASN A O 1
ATOM 5709 N N . ARG A 1 695 ? 26.330 -9.408 0.205 1.00 93.75 695 ARG A N 1
ATOM 5710 C CA . ARG A 1 695 ? 25.902 -8.563 1.332 1.00 93.75 695 ARG A CA 1
ATOM 5711 C C . ARG A 1 695 ? 24.472 -8.879 1.761 1.00 93.75 695 ARG A C 1
ATOM 5713 O O . ARG A 1 695 ? 24.185 -8.918 2.957 1.00 93.75 695 ARG A O 1
ATOM 5720 N N . TRP A 1 696 ? 23.599 -9.160 0.796 1.00 95.31 696 TRP A N 1
ATOM 5721 C CA . TRP A 1 696 ? 22.240 -9.613 1.061 1.00 95.31 696 TRP A CA 1
ATOM 5722 C C . TRP A 1 696 ? 22.198 -10.951 1.801 1.00 95.31 696 TRP A C 1
ATOM 5724 O O . TRP A 1 696 ? 21.552 -11.021 2.844 1.00 95.31 696 TRP A O 1
ATOM 5734 N N . THR A 1 697 ? 22.938 -11.973 1.355 1.00 94.88 697 THR A N 1
ATOM 5735 C CA . THR A 1 697 ? 22.971 -13.274 2.054 1.00 94.88 697 THR A CA 1
ATOM 5736 C C . THR A 1 697 ? 23.527 -13.175 3.478 1.00 94.88 697 THR A C 1
ATOM 5738 O O . THR A 1 697 ? 23.062 -13.879 4.375 1.00 94.88 697 THR A O 1
ATOM 5741 N N . VAL A 1 698 ? 24.492 -12.280 3.721 1.00 93.88 698 VAL A N 1
ATOM 5742 C CA . VAL A 1 698 ? 25.028 -12.018 5.067 1.00 93.88 698 VAL A CA 1
ATOM 5743 C C . VAL A 1 698 ? 23.973 -11.357 5.958 1.00 93.88 698 VAL A C 1
ATOM 5745 O O . VAL A 1 698 ? 23.789 -11.780 7.100 1.00 93.88 698 VAL A O 1
ATOM 5748 N N . ALA A 1 699 ? 23.261 -10.348 5.448 1.00 94.00 699 ALA A N 1
ATOM 5749 C CA . ALA A 1 699 ? 22.199 -9.668 6.189 1.00 94.00 699 ALA A CA 1
ATOM 5750 C C . ALA A 1 699 ? 21.004 -10.592 6.486 1.00 94.00 699 ALA A C 1
ATOM 5752 O O . ALA A 1 699 ? 20.461 -10.548 7.588 1.00 94.00 699 ALA A O 1
ATOM 5753 N N . ASP A 1 700 ? 20.629 -11.445 5.532 1.00 94.12 700 ASP A N 1
ATOM 5754 C CA . ASP A 1 700 ? 19.570 -12.449 5.671 1.00 94.12 700 ASP A CA 1
ATOM 5755 C C . ASP A 1 700 ? 19.892 -13.450 6.796 1.00 94.12 700 ASP A C 1
ATOM 5757 O O . ASP A 1 700 ? 19.126 -13.593 7.754 1.00 94.12 700 ASP A O 1
ATOM 5761 N N . LYS A 1 701 ? 21.107 -14.018 6.778 1.00 93.19 701 LYS A N 1
ATOM 5762 C CA . LYS A 1 701 ? 21.615 -14.889 7.852 1.00 93.19 701 LYS A CA 1
ATOM 5763 C C . LYS A 1 701 ? 21.667 -14.188 9.207 1.00 93.19 701 LYS A C 1
ATOM 5765 O O . LYS A 1 701 ? 21.320 -14.787 10.221 1.00 93.19 701 LYS A O 1
ATOM 5770 N N . ALA A 1 702 ? 22.073 -12.919 9.243 1.00 93.44 702 ALA A N 1
ATOM 5771 C CA . ALA A 1 702 ? 22.129 -12.136 10.478 1.00 93.44 702 ALA A CA 1
ATOM 5772 C C . ALA A 1 702 ? 20.741 -11.832 11.076 1.00 93.44 702 ALA A C 1
ATOM 5774 O O . ALA A 1 702 ? 20.647 -11.523 12.266 1.00 93.44 702 ALA A O 1
ATOM 5775 N N . LEU A 1 703 ? 19.678 -11.911 10.271 1.00 91.69 703 LEU A N 1
ATOM 5776 C CA . LEU A 1 703 ? 18.284 -11.820 10.712 1.00 91.69 703 LEU A CA 1
ATOM 5777 C C . LEU A 1 703 ? 17.670 -13.182 11.077 1.00 91.69 703 LEU A C 1
ATOM 5779 O O . LEU A 1 703 ? 16.504 -13.219 11.478 1.00 91.69 703 LEU A O 1
ATOM 5783 N N . GLU A 1 704 ? 18.461 -14.259 11.011 1.00 90.56 704 GLU A N 1
ATOM 5784 C CA . GLU A 1 704 ? 18.060 -15.639 11.307 1.00 90.56 704 GLU A CA 1
ATOM 5785 C C . GLU A 1 704 ? 16.932 -16.149 10.388 1.00 90.56 704 GLU A C 1
ATOM 5787 O O . GLU A 1 704 ? 16.057 -16.913 10.814 1.00 90.56 704 GLU A O 1
ATOM 5792 N N . GLU A 1 705 ? 16.924 -15.727 9.119 1.00 88.31 705 GLU A N 1
ATOM 5793 C CA . GLU A 1 705 ? 16.027 -16.324 8.128 1.00 88.31 705 GLU A CA 1
ATOM 5794 C C . GLU A 1 705 ? 16.439 -17.765 7.804 1.00 88.31 705 GLU A C 1
ATOM 5796 O O . GLU A 1 705 ? 17.610 -18.142 7.853 1.00 88.31 705 GLU A O 1
ATOM 5801 N N . LYS A 1 706 ? 15.443 -18.601 7.493 1.00 87.38 706 LYS A N 1
ATOM 5802 C CA . LYS A 1 706 ? 15.668 -20.023 7.187 1.00 87.38 706 LYS A CA 1
ATOM 5803 C C . LYS A 1 706 ? 16.135 -20.260 5.755 1.00 87.38 706 LYS A C 1
ATOM 5805 O O . LYS A 1 706 ? 16.784 -21.263 5.487 1.00 87.38 706 LYS A O 1
ATOM 5810 N N . SER A 1 707 ? 15.735 -19.380 4.851 1.00 92.50 707 SER A N 1
ATOM 5811 C CA . SER A 1 707 ? 15.966 -19.464 3.416 1.00 92.50 707 SER A CA 1
ATOM 5812 C C . SER A 1 707 ? 15.977 -18.053 2.852 1.00 92.50 707 SER A C 1
ATOM 5814 O O . SER A 1 707 ? 15.245 -17.199 3.349 1.00 92.50 707 SER A O 1
ATOM 5816 N N . TYR A 1 708 ? 16.740 -17.823 1.791 1.00 94.50 708 TYR A N 1
ATOM 5817 C CA . TYR A 1 708 ? 16.793 -16.537 1.098 1.00 94.50 708 TYR A CA 1
ATOM 5818 C C . TYR A 1 708 ? 15.545 -16.290 0.246 1.00 94.50 708 TYR A C 1
ATOM 5820 O O . TYR A 1 708 ? 15.050 -15.167 0.149 1.00 94.50 708 TYR A O 1
ATOM 5828 N N . LEU A 1 709 ? 15.056 -17.357 -0.390 1.00 96.81 709 LEU A N 1
ATOM 5829 C CA . LEU A 1 709 ? 13.894 -17.353 -1.275 1.00 96.81 709 LEU A CA 1
ATOM 5830 C C . LEU A 1 709 ? 12.845 -18.360 -0.794 1.00 96.81 709 LEU A C 1
ATOM 5832 O O . LEU A 1 709 ? 13.193 -19.428 -0.285 1.00 96.81 709 LEU A O 1
ATOM 5836 N N . GLU A 1 710 ? 11.572 -18.041 -1.003 1.00 95.88 710 GLU A N 1
ATOM 5837 C CA . GLU A 1 710 ? 10.416 -18.892 -0.715 1.00 95.88 710 GLU A CA 1
ATOM 5838 C C . GLU A 1 710 ? 9.559 -19.061 -1.980 1.00 95.88 710 GLU A C 1
ATOM 5840 O O . GLU A 1 710 ? 9.330 -18.102 -2.717 1.00 95.88 710 GLU A O 1
ATOM 5845 N N . ILE A 1 711 ? 9.049 -20.274 -2.219 1.00 96.06 711 ILE A N 1
ATOM 5846 C CA . ILE A 1 711 ? 8.026 -20.525 -3.244 1.00 96.06 711 ILE A CA 1
ATOM 5847 C C . ILE A 1 711 ? 6.659 -20.278 -2.604 1.00 96.06 711 ILE A C 1
ATOM 5849 O O . ILE A 1 711 ? 6.274 -21.002 -1.685 1.00 96.06 711 ILE A O 1
ATOM 5853 N N . LYS A 1 712 ? 5.929 -19.265 -3.075 1.00 93.62 712 LYS A N 1
ATOM 5854 C CA . LYS A 1 712 ? 4.596 -18.928 -2.552 1.00 93.62 712 LYS A CA 1
ATOM 5855 C C . LYS A 1 712 ? 3.474 -19.665 -3.263 1.00 93.62 712 LYS A C 1
ATOM 5857 O O . LYS A 1 712 ? 2.557 -20.151 -2.614 1.00 93.62 712 LYS A O 1
ATOM 5862 N N . HIS A 1 713 ? 3.568 -19.742 -4.582 1.00 96.19 713 HIS A N 1
ATOM 5863 C CA . HIS A 1 713 ? 2.544 -20.312 -5.447 1.00 96.19 713 HIS A CA 1
ATOM 5864 C C . HIS A 1 713 ? 3.222 -21.123 -6.549 1.00 96.19 713 HIS A C 1
ATOM 5866 O O . HIS A 1 713 ? 4.351 -20.831 -6.953 1.00 96.19 713 HIS A O 1
ATOM 5872 N N . THR A 1 714 ? 2.541 -22.153 -7.040 1.00 97.19 714 THR A N 1
ATOM 5873 C CA . THR A 1 714 ? 3.014 -22.968 -8.166 1.00 97.19 714 THR A CA 1
ATOM 5874 C C . THR A 1 714 ? 1.838 -23.341 -9.040 1.00 97.19 714 THR A C 1
ATOM 5876 O O . THR A 1 714 ? 0.729 -23.474 -8.540 1.00 97.19 714 THR A O 1
ATOM 5879 N N . GLY A 1 715 ? 2.051 -23.552 -10.333 1.00 97.00 715 GLY A N 1
ATOM 5880 C CA . GLY A 1 715 ? 0.956 -23.941 -11.215 1.00 97.00 715 GLY A CA 1
ATOM 5881 C C . GLY A 1 715 ? 1.417 -24.344 -12.604 1.00 97.00 715 GLY A C 1
ATOM 5882 O O . GLY A 1 715 ? 2.612 -24.314 -12.921 1.00 97.00 715 GLY A O 1
ATOM 5883 N N . THR A 1 716 ? 0.452 -24.753 -13.424 1.00 97.06 716 THR A N 1
ATOM 5884 C CA . THR A 1 716 ? 0.708 -25.293 -14.766 1.00 97.06 716 THR A CA 1
ATOM 5885 C C . THR A 1 716 ? 0.269 -24.381 -15.893 1.00 97.06 716 THR A C 1
ATOM 5887 O O . THR A 1 716 ? 0.804 -24.473 -16.997 1.00 97.06 716 THR A O 1
ATOM 5890 N N . ASP A 1 717 ? -0.685 -23.501 -15.619 1.00 97.69 717 ASP A N 1
ATOM 5891 C CA . ASP A 1 717 ? -1.307 -22.622 -16.595 1.00 97.69 717 ASP A CA 1
ATOM 5892 C C . ASP A 1 717 ? -1.154 -21.185 -16.084 1.00 97.69 717 ASP A C 1
ATOM 5894 O O . ASP A 1 717 ? -1.564 -20.868 -14.969 1.00 97.69 717 ASP A O 1
ATOM 5898 N N . LEU A 1 718 ? -0.520 -20.325 -16.876 1.00 97.62 718 LEU A N 1
ATOM 5899 C CA . LEU A 1 718 ? -0.156 -18.970 -16.475 1.00 97.62 718 LEU A CA 1
ATOM 5900 C C . LEU A 1 718 ? -0.616 -17.972 -17.532 1.00 97.62 718 LEU A C 1
ATOM 5902 O O . LEU A 1 718 ? -0.222 -18.072 -18.691 1.00 97.62 718 LEU A O 1
ATOM 5906 N N . LEU A 1 719 ? -1.387 -16.972 -17.120 1.00 97.81 719 LEU A N 1
ATOM 5907 C CA . LEU A 1 719 ? -1.708 -15.818 -17.947 1.00 97.81 719 LEU A CA 1
ATOM 5908 C C . LEU A 1 719 ? -0.969 -14.591 -17.420 1.00 97.81 719 LEU A C 1
ATOM 5910 O O . LEU A 1 719 ? -1.314 -14.049 -16.368 1.00 97.81 719 LEU A O 1
ATOM 5914 N N . VAL A 1 720 ? 0.011 -14.117 -18.187 1.00 96.81 720 VAL A N 1
ATOM 5915 C CA . VAL A 1 720 ? 0.753 -12.890 -17.879 1.00 96.81 720 VAL A CA 1
ATOM 5916 C C . VAL A 1 720 ? 0.254 -11.774 -18.783 1.00 96.81 720 VAL A C 1
ATOM 5918 O O . VAL A 1 720 ? 0.446 -11.807 -19.997 1.00 96.81 720 VAL A O 1
ATOM 5921 N N . VAL A 1 721 ? -0.394 -10.766 -18.202 1.00 94.31 721 VAL A N 1
ATOM 5922 C CA . VAL A 1 721 ? -1.028 -9.687 -18.971 1.00 94.31 721 VAL A CA 1
ATOM 5923 C C . VAL A 1 721 ? -0.195 -8.411 -18.894 1.00 94.31 721 VAL A C 1
ATOM 5925 O O . VAL A 1 721 ? 0.213 -7.846 -19.909 1.00 94.31 721 VAL A O 1
ATOM 5928 N N . LYS A 1 722 ? 0.078 -7.952 -17.674 1.00 91.62 722 LYS A N 1
ATOM 5929 C CA . LYS A 1 722 ? 0.874 -6.756 -17.370 1.00 91.62 722 LYS A CA 1
ATOM 5930 C C . LYS A 1 722 ? 1.676 -7.001 -16.106 1.00 91.62 722 LYS A C 1
ATOM 5932 O O . LYS A 1 722 ? 1.413 -7.945 -15.370 1.00 91.62 722 LYS A O 1
ATOM 5937 N N . THR A 1 723 ? 2.532 -6.040 -15.763 1.00 85.94 723 THR A N 1
ATOM 5938 C CA . THR A 1 723 ? 3.419 -6.145 -14.598 1.00 85.94 723 THR A CA 1
ATOM 5939 C C . THR A 1 723 ? 2.708 -6.581 -13.314 1.00 85.94 723 THR A C 1
ATOM 5941 O O . THR A 1 723 ? 3.247 -7.392 -12.574 1.00 85.94 723 THR A O 1
ATOM 5944 N N . ARG A 1 724 ? 1.494 -6.077 -13.055 1.00 85.62 724 ARG A N 1
ATOM 5945 C CA . ARG A 1 724 ? 0.692 -6.411 -11.859 1.00 85.62 724 ARG A CA 1
ATOM 5946 C C . ARG A 1 724 ? -0.671 -7.029 -12.186 1.00 85.62 724 ARG A C 1
ATOM 5948 O O . ARG A 1 724 ? -1.617 -6.871 -11.413 1.00 85.62 724 ARG A O 1
ATOM 5955 N N . VAL A 1 725 ? -0.773 -7.636 -13.367 1.00 92.81 725 VAL A N 1
ATOM 5956 C CA . VAL A 1 725 ? -1.959 -8.359 -13.832 1.00 92.81 725 VAL A CA 1
ATOM 5957 C C . VAL A 1 725 ? -1.487 -9.712 -14.348 1.00 92.81 725 VAL A C 1
ATOM 5959 O O . VAL A 1 725 ? -1.021 -9.817 -15.484 1.00 92.81 725 VAL A O 1
ATOM 5962 N N . CYS A 1 726 ? -1.547 -10.706 -13.472 1.00 94.62 726 CYS A N 1
ATOM 5963 C CA . CYS A 1 726 ? -1.079 -12.060 -13.710 1.00 94.62 726 CYS A CA 1
ATOM 5964 C C . CYS A 1 726 ? -1.949 -13.053 -12.935 1.00 94.62 726 CYS A C 1
ATOM 5966 O O . CYS A 1 726 ? -2.379 -12.757 -11.817 1.00 94.62 726 CYS A O 1
ATOM 5968 N N . ALA A 1 727 ? -2.209 -14.214 -13.520 1.00 97.12 727 ALA A N 1
ATOM 5969 C CA . ALA A 1 727 ? -2.993 -15.258 -12.883 1.00 97.12 727 ALA A CA 1
ATOM 5970 C C . ALA A 1 727 ? -2.389 -16.635 -13.192 1.00 97.12 727 ALA A C 1
ATOM 5972 O O . ALA A 1 727 ? -2.187 -16.987 -14.354 1.00 97.12 727 ALA A O 1
ATOM 5973 N N . LEU A 1 728 ? -2.063 -17.375 -12.134 1.00 97.75 728 LEU A N 1
ATOM 5974 C CA . LEU A 1 728 ? -1.438 -18.692 -12.144 1.00 97.75 728 LEU A CA 1
ATOM 5975 C C . LEU A 1 728 ? -2.432 -19.712 -11.598 1.00 97.75 728 LEU A C 1
ATOM 5977 O O . LEU A 1 728 ? -2.846 -19.617 -10.445 1.00 97.75 728 LEU A O 1
ATOM 5981 N N . LEU A 1 729 ? -2.770 -20.699 -12.415 1.00 97.94 729 LEU A N 1
ATOM 5982 C CA . LEU A 1 729 ? -3.696 -21.764 -12.070 1.00 97.94 729 LEU A CA 1
ATOM 5983 C C . LEU A 1 729 ? -2.932 -23.038 -11.696 1.00 97.94 729 LEU A C 1
ATOM 5985 O O . LEU A 1 729 ? -2.129 -23.567 -12.478 1.00 97.94 729 LEU A O 1
ATOM 5989 N N . ASN A 1 730 ? -3.238 -23.558 -10.513 1.00 97.38 730 ASN A N 1
ATOM 5990 C CA . ASN A 1 730 ? -2.867 -24.890 -10.075 1.00 97.38 730 ASN A CA 1
ATOM 5991 C C . ASN A 1 730 ? -4.092 -25.809 -10.109 1.00 97.38 730 ASN A C 1
ATOM 5993 O O . ASN A 1 730 ? -5.051 -25.627 -9.361 1.00 97.38 730 ASN A O 1
ATOM 5997 N N . LYS A 1 731 ? -4.049 -26.815 -10.983 1.00 93.88 731 LYS A N 1
ATOM 5998 C CA . LYS A 1 731 ? -5.157 -27.762 -11.181 1.00 93.88 731 LYS A CA 1
ATOM 5999 C C . LYS A 1 731 ? -5.253 -28.832 -10.091 1.00 93.88 731 LYS A C 1
ATOM 6001 O O . LYS A 1 731 ? -6.279 -29.490 -9.991 1.00 93.88 731 LYS A O 1
ATOM 6006 N N . GLU A 1 732 ? -4.190 -29.032 -9.315 1.00 92.56 732 GLU A N 1
ATOM 6007 C CA . GLU A 1 732 ? -4.110 -30.080 -8.292 1.00 92.56 732 GLU A CA 1
ATOM 6008 C C . GLU A 1 732 ? -4.450 -29.539 -6.898 1.00 92.56 732 GLU A C 1
ATOM 6010 O O . GLU A 1 732 ? -5.119 -30.218 -6.123 1.00 92.56 732 GLU A O 1
ATOM 6015 N N . ASN A 1 733 ? -4.009 -28.318 -6.577 1.00 94.50 733 ASN A N 1
ATOM 6016 C CA . ASN A 1 733 ? -4.265 -27.671 -5.293 1.00 94.50 733 ASN A CA 1
ATOM 6017 C C . ASN A 1 733 ? -4.528 -26.169 -5.471 1.00 94.50 733 ASN A C 1
ATOM 6019 O O . ASN A 1 733 ? -3.603 -25.402 -5.735 1.00 94.50 733 ASN A O 1
ATOM 6023 N N . GLU A 1 734 ? -5.777 -25.758 -5.257 1.00 94.88 734 GLU A N 1
ATOM 6024 C CA . GLU A 1 734 ? -6.229 -24.369 -5.380 1.00 94.88 734 GLU A CA 1
ATOM 6025 C C . GLU A 1 734 ? -5.470 -23.392 -4.460 1.00 94.88 734 GLU A C 1
ATOM 6027 O O . GLU A 1 734 ? -5.231 -22.254 -4.854 1.00 94.88 734 GLU A O 1
ATOM 6032 N N . GLU A 1 735 ? -5.000 -23.823 -3.283 1.00 94.56 735 GLU A N 1
ATOM 6033 C CA . GLU A 1 735 ? -4.237 -22.959 -2.363 1.00 94.56 735 GLU A CA 1
ATOM 6034 C C . GLU A 1 735 ? -2.879 -22.520 -2.934 1.00 94.56 735 GLU A C 1
ATOM 6036 O O . GLU A 1 735 ? -2.289 -21.544 -2.470 1.00 94.56 735 GLU A O 1
ATOM 6041 N N . LEU A 1 736 ? -2.368 -23.244 -3.936 1.00 95.50 736 LEU A N 1
ATOM 6042 C CA . LEU A 1 736 ? -1.122 -22.922 -4.629 1.00 95.50 736 LEU A CA 1
ATOM 6043 C C . LEU A 1 736 ? -1.340 -22.039 -5.862 1.00 95.50 736 LEU A C 1
ATOM 6045 O O . LEU A 1 736 ? -0.351 -21.636 -6.474 1.00 95.50 736 LEU A O 1
ATOM 6049 N N . SER A 1 737 ? -2.587 -21.747 -6.236 1.00 97.00 737 SER A N 1
ATOM 6050 C CA . SER A 1 737 ? -2.916 -20.805 -7.307 1.00 97.00 737 SER A CA 1
ATOM 6051 C C . SER A 1 737 ? -2.644 -19.360 -6.876 1.00 97.00 737 SER A C 1
ATOM 6053 O O . SER A 1 737 ? -2.687 -19.015 -5.698 1.00 97.00 737 SER A O 1
ATOM 6055 N N . GLN A 1 738 ? -2.394 -18.479 -7.845 1.00 95.44 738 GLN A N 1
ATOM 6056 C CA . GLN A 1 738 ? -2.186 -17.050 -7.606 1.00 95.44 738 GLN A CA 1
ATOM 6057 C C . GLN A 1 738 ? -3.098 -16.233 -8.517 1.00 95.44 738 GLN A C 1
ATOM 6059 O O . GLN A 1 738 ? -3.105 -16.420 -9.731 1.00 95.44 738 GLN A O 1
ATOM 6064 N N . TYR A 1 739 ? -3.812 -15.260 -7.955 1.00 94.50 739 TYR A N 1
ATOM 6065 C CA . TYR A 1 739 ? -4.698 -14.384 -8.718 1.00 94.50 739 TYR A CA 1
ATOM 6066 C C . TYR A 1 739 ? -4.417 -12.910 -8.406 1.00 94.50 739 TYR A C 1
ATOM 6068 O O . TYR A 1 739 ? -4.927 -12.340 -7.443 1.00 94.50 739 TYR A O 1
ATOM 6076 N N . ALA A 1 740 ? -3.553 -12.284 -9.210 1.00 91.06 740 ALA A N 1
ATOM 6077 C CA . ALA A 1 740 ? -3.095 -10.913 -9.013 1.00 91.06 740 ALA A CA 1
ATOM 6078 C C . ALA A 1 740 ? -3.608 -9.999 -10.135 1.00 91.06 740 ALA A C 1
ATOM 6080 O O . ALA A 1 740 ? -2.941 -9.804 -11.147 1.00 91.06 740 ALA A O 1
ATOM 6081 N N . THR A 1 741 ? -4.777 -9.381 -9.952 1.00 88.75 741 THR A N 1
ATOM 6082 C CA . THR A 1 741 ? -5.467 -8.594 -10.993 1.00 88.75 741 THR A CA 1
ATOM 6083 C C . THR A 1 741 ? -5.599 -7.113 -10.624 1.00 88.75 741 THR A C 1
ATOM 6085 O O . THR A 1 741 ? -6.682 -6.539 -10.533 1.00 88.75 741 THR A O 1
ATOM 6088 N N . THR A 1 742 ? -4.465 -6.435 -10.405 1.00 84.00 742 THR A N 1
ATOM 6089 C CA . THR A 1 742 ? -4.472 -5.034 -9.944 1.00 84.00 742 THR A CA 1
ATOM 6090 C C . THR A 1 742 ? -5.275 -4.124 -10.880 1.00 84.00 742 THR A C 1
ATOM 6092 O O . THR A 1 742 ? -4.936 -3.957 -12.050 1.00 84.00 742 THR A O 1
ATOM 6095 N N . GLY A 1 743 ? -6.295 -3.461 -10.328 1.00 79.19 743 GLY A N 1
ATOM 6096 C CA . GLY A 1 743 ? -7.160 -2.529 -11.056 1.00 79.19 743 GLY A CA 1
ATOM 6097 C C . GLY A 1 743 ? -8.407 -3.167 -11.670 1.00 79.19 743 GLY A C 1
ATOM 6098 O O . GLY A 1 743 ? -9.283 -2.420 -12.099 1.00 79.19 743 GLY A O 1
ATOM 6099 N N . PHE A 1 744 ? -8.507 -4.497 -11.656 1.00 84.62 744 PHE A N 1
ATOM 6100 C CA . PHE A 1 744 ? -9.706 -5.265 -11.973 1.00 84.62 744 PHE A CA 1
ATOM 6101 C C . PHE A 1 744 ? -10.472 -5.567 -10.679 1.00 84.62 744 PHE A C 1
ATOM 6103 O O . PHE A 1 744 ? -9.879 -5.766 -9.620 1.00 84.62 744 PHE A O 1
ATOM 6110 N N . THR A 1 745 ? -11.797 -5.555 -10.748 1.00 81.75 745 THR A N 1
ATOM 6111 C CA . THR A 1 745 ? -12.666 -6.010 -9.661 1.00 81.75 745 THR A CA 1
ATOM 6112 C C . THR A 1 745 ? -13.500 -7.133 -10.233 1.00 81.75 745 THR A C 1
ATOM 6114 O O . THR A 1 745 ? -14.070 -6.951 -11.308 1.00 81.75 745 THR A O 1
ATOM 6117 N N . ASN A 1 746 ? -13.526 -8.274 -9.545 1.00 83.69 746 ASN A N 1
ATOM 6118 C CA . ASN A 1 746 ? -14.299 -9.416 -10.005 1.00 83.69 746 ASN A CA 1
ATOM 6119 C C . ASN A 1 746 ? -15.764 -9.006 -10.205 1.00 83.69 746 ASN A C 1
ATOM 6121 O O . ASN A 1 746 ? -16.313 -8.298 -9.350 1.00 83.69 746 ASN A O 1
ATOM 6125 N N . PRO A 1 747 ? -16.377 -9.422 -11.322 1.00 81.75 747 PRO A N 1
ATOM 6126 C CA . PRO A 1 747 ? -17.808 -9.307 -11.505 1.00 81.75 747 PRO A CA 1
ATOM 6127 C C . PRO A 1 747 ? -18.569 -9.972 -10.339 1.00 81.75 747 PRO A C 1
ATOM 6129 O O . PRO A 1 747 ? -18.108 -10.988 -9.812 1.00 81.75 747 PRO A O 1
ATOM 6132 N N . PRO A 1 748 ? -19.709 -9.411 -9.907 1.00 70.06 748 PRO A N 1
ATOM 6133 C CA . PRO A 1 748 ? -20.551 -9.961 -8.839 1.00 70.06 748 PRO A CA 1
ATOM 6134 C C . PRO A 1 748 ? -20.973 -11.403 -9.074 1.00 70.06 748 PRO A C 1
ATOM 6136 O O . PRO A 1 748 ? -21.113 -12.156 -8.122 1.00 70.06 748 PRO A O 1
ATOM 6139 N N . GLU A 1 749 ? -21.147 -11.793 -10.336 1.00 79.88 749 GLU A N 1
ATOM 6140 C CA . GLU A 1 749 ? -21.545 -13.142 -10.736 1.00 79.88 749 GLU A CA 1
ATOM 6141 C C . GLU A 1 749 ? -20.494 -14.196 -10.357 1.00 79.88 749 GLU A C 1
ATOM 6143 O O . GLU A 1 749 ? -20.770 -15.390 -10.418 1.00 79.88 749 GLU A O 1
ATOM 6148 N N . TRP A 1 750 ? -19.287 -13.764 -9.978 1.00 82.69 750 TRP A N 1
ATOM 6149 C CA . TRP A 1 750 ? -18.203 -14.624 -9.509 1.00 82.69 750 TRP A CA 1
ATOM 6150 C C . TRP A 1 750 ? -18.139 -14.715 -7.982 1.00 82.69 750 TRP A C 1
ATOM 6152 O O . TRP A 1 750 ? -17.157 -15.237 -7.457 1.00 82.69 750 TRP A O 1
ATOM 6162 N N . SER A 1 751 ? -19.131 -14.190 -7.251 1.00 78.00 751 SER A N 1
ATOM 6163 C CA . SER A 1 751 ? -19.159 -14.244 -5.781 1.00 78.00 751 SER A CA 1
ATOM 6164 C C . SER A 1 751 ? -19.036 -15.667 -5.246 1.00 78.00 751 SER A C 1
ATOM 6166 O O . SER A 1 751 ? -18.391 -15.880 -4.222 1.00 78.00 751 SER A O 1
ATOM 6168 N N . ASP A 1 752 ? -19.621 -16.618 -5.974 1.00 84.25 752 ASP A N 1
ATOM 6169 C CA . ASP A 1 752 ? -19.723 -18.020 -5.575 1.00 84.25 752 ASP A CA 1
ATOM 6170 C C . ASP A 1 752 ? -18.641 -18.891 -6.234 1.00 84.25 752 ASP A C 1
ATOM 6172 O O . ASP A 1 752 ? -18.595 -20.095 -5.995 1.00 84.25 752 ASP A O 1
ATOM 6176 N N . TYR A 1 753 ? -17.779 -18.299 -7.069 1.00 90.19 753 TYR A N 1
ATOM 6177 C CA . TYR A 1 753 ? -16.720 -19.028 -7.763 1.00 90.19 753 TYR A CA 1
ATOM 6178 C C . TYR A 1 753 ? -15.579 -19.355 -6.802 1.00 90.19 753 TYR A C 1
ATOM 6180 O O . TYR A 1 753 ? -15.110 -18.485 -6.056 1.00 90.19 753 TYR A O 1
ATOM 6188 N N . SER A 1 754 ? -15.059 -20.577 -6.902 1.00 93.81 754 SER A N 1
ATOM 6189 C CA . SER A 1 754 ? -13.771 -20.955 -6.324 1.00 93.81 754 SER A CA 1
ATOM 6190 C C . SER A 1 754 ? -12.643 -20.078 -6.893 1.00 93.81 754 SER A C 1
ATOM 6192 O O . SER A 1 754 ? -12.793 -19.432 -7.935 1.00 93.81 754 SER A O 1
ATOM 6194 N N . LEU A 1 755 ? -11.480 -20.035 -6.235 1.00 93.69 755 LEU A N 1
ATOM 6195 C CA . LEU A 1 755 ? -10.351 -19.241 -6.740 1.00 93.69 755 LEU A CA 1
ATOM 6196 C C . LEU A 1 755 ? -9.929 -19.696 -8.149 1.00 93.69 755 LEU A C 1
ATOM 6198 O O . LEU A 1 755 ? -9.665 -18.861 -9.015 1.00 93.69 755 LEU A O 1
ATOM 6202 N N . ASN A 1 756 ? -9.900 -21.005 -8.396 1.00 96.44 756 ASN A N 1
ATOM 6203 C CA . ASN A 1 756 ? -9.595 -21.565 -9.707 1.00 96.44 756 ASN A CA 1
ATOM 6204 C C . ASN A 1 756 ? -10.661 -21.203 -10.753 1.00 96.44 756 ASN A C 1
ATOM 6206 O O . ASN A 1 756 ? -10.298 -20.793 -11.855 1.00 96.44 756 ASN A O 1
ATOM 6210 N N . GLU A 1 757 ? -11.951 -21.261 -10.410 1.00 96.12 757 GLU A N 1
ATOM 6211 C CA . GLU A 1 757 ? -13.039 -20.841 -11.309 1.00 96.12 757 GLU A CA 1
ATOM 6212 C C . GLU A 1 757 ? -12.938 -19.348 -11.670 1.00 96.12 757 GLU A C 1
ATOM 6214 O O . GLU A 1 757 ? -13.109 -18.969 -12.831 1.00 96.12 757 GLU A O 1
ATOM 6219 N N . GLN A 1 758 ? -12.576 -18.491 -10.707 1.00 95.56 758 GLN A N 1
ATOM 6220 C CA . GLN A 1 758 ? -12.310 -17.068 -10.958 1.00 95.56 758 GLN A CA 1
ATOM 6221 C C . GLN A 1 758 ? -11.129 -16.868 -11.916 1.00 95.56 758 GLN A C 1
ATOM 6223 O O . GLN A 1 758 ? -11.202 -16.034 -12.821 1.00 95.56 758 GLN A O 1
ATOM 6228 N N . ILE A 1 759 ? -10.042 -17.628 -11.741 1.00 96.62 759 ILE A N 1
ATOM 6229 C CA . ILE A 1 759 ? -8.865 -17.565 -12.618 1.00 96.62 759 ILE A CA 1
ATOM 6230 C C . ILE A 1 759 ? -9.231 -17.989 -14.045 1.00 96.62 759 ILE A C 1
ATOM 6232 O O . ILE A 1 759 ? -8.878 -17.293 -14.998 1.00 96.62 759 ILE A O 1
ATOM 6236 N N . GLU A 1 760 ? -9.965 -19.087 -14.212 1.00 96.06 760 GLU A N 1
ATOM 6237 C CA . GLU A 1 760 ? -10.394 -19.576 -15.526 1.00 96.06 760 GLU A CA 1
ATOM 6238 C C . GLU A 1 760 ? -11.352 -18.602 -16.225 1.00 96.06 760 GLU A C 1
ATOM 6240 O O . GLU A 1 760 ? -11.216 -18.337 -17.424 1.00 96.06 760 GLU A O 1
ATOM 6245 N N . ALA A 1 761 ? -12.292 -18.014 -15.482 1.00 95.06 761 ALA A N 1
ATOM 6246 C CA . ALA A 1 761 ? -13.179 -16.982 -16.005 1.00 95.06 761 ALA A CA 1
ATOM 6247 C C . ALA A 1 761 ? -12.397 -15.722 -16.417 1.00 95.06 761 ALA A C 1
ATOM 6249 O O . ALA A 1 761 ? -12.646 -15.148 -17.481 1.00 95.06 761 ALA A O 1
ATOM 6250 N N . PHE A 1 762 ? -11.394 -15.327 -15.627 1.00 95.56 762 PHE A N 1
ATOM 6251 C CA . PHE A 1 762 ? -10.493 -14.229 -15.968 1.00 95.56 762 PHE A CA 1
ATOM 6252 C C . PHE A 1 762 ? -9.666 -14.521 -17.221 1.00 95.56 762 PHE A C 1
ATOM 6254 O O . PHE A 1 762 ? -9.510 -13.625 -18.054 1.00 95.56 762 PHE A O 1
ATOM 6261 N N . PHE A 1 763 ? -9.184 -15.757 -17.397 1.00 95.94 763 PHE A N 1
ATOM 6262 C CA . PHE A 1 763 ? -8.465 -16.153 -18.608 1.00 95.94 763 PHE A CA 1
ATOM 6263 C C . PHE A 1 763 ? -9.319 -15.893 -19.846 1.00 95.94 763 PHE A C 1
ATOM 6265 O O . PHE A 1 763 ? -8.873 -15.161 -20.726 1.00 95.94 763 PHE A O 1
ATOM 6272 N N . LYS A 1 764 ? -10.564 -16.385 -19.855 1.00 93.81 764 LYS A N 1
ATOM 6273 C CA . LYS A 1 764 ? -11.508 -16.189 -20.968 1.00 93.81 764 LYS A CA 1
ATOM 6274 C C . LYS A 1 764 ? -11.781 -14.716 -21.253 1.00 93.81 764 LYS A C 1
ATOM 6276 O O . LYS A 1 764 ? -11.714 -14.284 -22.399 1.00 93.81 764 LYS A O 1
ATOM 6281 N N . ILE A 1 765 ? -12.029 -13.909 -20.216 1.00 92.81 765 ILE A N 1
ATOM 6282 C CA . ILE A 1 765 ? -12.240 -12.462 -20.391 1.00 92.81 765 ILE A CA 1
ATOM 6283 C C . ILE A 1 765 ? -11.051 -11.821 -21.101 1.00 92.81 765 ILE A C 1
ATOM 6285 O O . ILE A 1 765 ? -11.236 -10.989 -21.990 1.00 92.81 765 ILE A O 1
ATOM 6289 N N . VAL A 1 766 ? -9.828 -12.166 -20.701 1.00 94.12 766 VAL A N 1
ATOM 6290 C CA . VAL A 1 766 ? -8.639 -11.579 -21.309 1.00 94.12 766 VAL A CA 1
ATOM 6291 C C . VAL A 1 766 ? -8.445 -12.104 -22.727 1.00 94.12 766 VAL A C 1
ATOM 6293 O O . VAL A 1 766 ? -8.225 -11.284 -23.614 1.00 94.12 766 VAL A O 1
ATOM 6296 N N . THR A 1 767 ? -8.533 -13.410 -22.972 1.00 93.62 767 THR A N 1
ATOM 6297 C CA . THR A 1 767 ? -8.265 -13.990 -24.298 1.00 93.62 767 THR A CA 1
ATOM 6298 C C . THR A 1 767 ? -9.297 -13.571 -25.338 1.00 93.62 767 THR A C 1
ATOM 6300 O O . THR A 1 767 ? -8.930 -13.277 -26.475 1.00 93.62 767 THR A O 1
ATOM 6303 N N . ASP A 1 768 ? -10.562 -13.442 -24.940 1.00 91.00 768 ASP A N 1
ATOM 6304 C CA . ASP A 1 768 ? -11.668 -13.323 -25.893 1.00 91.00 768 ASP A CA 1
ATOM 6305 C C . ASP A 1 768 ? -12.039 -11.861 -26.188 1.00 91.00 768 ASP A C 1
ATOM 6307 O O . ASP A 1 768 ? -12.715 -11.579 -27.180 1.00 91.00 768 ASP A O 1
ATOM 6311 N N . ARG A 1 769 ? -11.562 -10.907 -25.373 1.00 91.06 769 ARG A N 1
ATOM 6312 C CA . ARG A 1 769 ? -11.923 -9.481 -25.469 1.00 91.06 769 ARG A CA 1
ATOM 6313 C C . ARG A 1 769 ? -11.765 -8.902 -26.883 1.00 91.06 769 ARG A C 1
ATOM 6315 O O . ARG A 1 769 ? -10.722 -9.029 -27.518 1.00 91.06 769 ARG A O 1
ATOM 6322 N N . GLU A 1 770 ? -12.766 -8.141 -27.315 1.00 86.25 770 GLU A N 1
ATOM 6323 C CA . GLU A 1 770 ? -12.702 -7.326 -28.544 1.00 86.25 770 GLU A CA 1
ATOM 6324 C C . GLU A 1 770 ? -12.455 -5.840 -28.251 1.00 86.25 770 GLU A C 1
ATOM 6326 O O . GLU A 1 770 ? -11.848 -5.110 -29.032 1.00 86.25 770 GLU A O 1
ATOM 6331 N N . LYS A 1 771 ? -12.925 -5.377 -27.090 1.00 88.31 771 LYS A N 1
ATOM 6332 C CA . LYS A 1 771 ? -12.857 -3.983 -26.638 1.00 88.31 771 LYS A CA 1
ATOM 6333 C C . LYS A 1 771 ? -12.279 -3.926 -25.228 1.00 88.31 771 LYS A C 1
ATOM 6335 O O . LYS A 1 771 ? -12.056 -4.952 -24.584 1.00 88.31 771 LYS A O 1
ATOM 6340 N N . ARG A 1 772 ? -12.032 -2.713 -24.731 1.00 89.75 772 ARG A N 1
ATOM 6341 C CA . ARG A 1 772 ? -11.696 -2.516 -23.315 1.00 89.75 772 ARG A CA 1
ATOM 6342 C C . ARG A 1 772 ? -12.826 -3.065 -22.442 1.00 89.75 772 ARG A C 1
ATOM 6344 O O . ARG A 1 772 ? -13.997 -2.813 -22.709 1.00 89.75 772 ARG A O 1
ATOM 6351 N N . PHE A 1 773 ? -12.463 -3.809 -21.405 1.00 87.25 773 PHE A N 1
ATOM 6352 C CA . PHE A 1 773 ? -13.426 -4.442 -20.513 1.00 87.25 773 PHE A CA 1
ATOM 6353 C C . PHE A 1 773 ? -14.028 -3.397 -19.569 1.00 87.25 773 PHE A C 1
ATOM 6355 O O . PHE A 1 773 ? -13.286 -2.640 -18.934 1.00 87.25 773 PHE A O 1
ATOM 6362 N N . LYS A 1 774 ? -15.360 -3.325 -19.495 1.00 86.25 774 LYS A N 1
ATOM 6363 C CA . LYS A 1 774 ? -16.083 -2.353 -18.668 1.00 86.25 774 LYS A CA 1
ATOM 6364 C C . LYS A 1 774 ? -16.401 -2.965 -17.304 1.00 86.25 774 LYS A C 1
ATOM 6366 O O . LYS A 1 774 ? -16.957 -4.051 -17.237 1.00 86.25 774 LYS A O 1
ATOM 6371 N N . ILE A 1 775 ? -16.075 -2.252 -16.229 1.00 81.88 775 ILE A N 1
ATOM 6372 C CA . ILE A 1 775 ? -16.405 -2.640 -14.852 1.00 81.88 775 ILE A CA 1
ATOM 6373 C C . ILE A 1 775 ? -17.111 -1.486 -14.158 1.00 81.88 775 ILE A C 1
ATOM 6375 O O . ILE A 1 775 ? -16.604 -0.359 -14.145 1.00 81.88 775 ILE A O 1
ATOM 6379 N N . THR A 1 776 ? -18.239 -1.788 -13.524 1.00 74.62 776 THR A N 1
ATOM 6380 C CA . THR A 1 776 ? -19.017 -0.840 -12.729 1.00 74.62 776 THR A CA 1
ATOM 6381 C C . THR A 1 776 ? -18.734 -1.075 -11.247 1.00 74.62 776 THR A C 1
ATOM 6383 O O . THR A 1 776 ? -18.984 -2.142 -10.696 1.00 74.62 776 THR A O 1
ATOM 6386 N N . THR A 1 777 ? -18.148 -0.073 -10.588 1.00 67.19 777 THR A N 1
ATOM 6387 C CA . THR A 1 777 ? -17.697 -0.174 -9.188 1.00 67.19 777 THR A CA 1
ATOM 6388 C C . THR A 1 777 ? -18.352 0.885 -8.309 1.00 67.19 777 THR A C 1
ATOM 6390 O O . THR A 1 777 ? -18.520 2.034 -8.727 1.00 67.19 777 THR A O 1
ATOM 6393 N N . LYS A 1 778 ? -18.691 0.524 -7.063 1.00 66.69 778 LYS A N 1
ATOM 6394 C CA . LYS A 1 778 ? -19.211 1.467 -6.063 1.00 66.69 778 LYS A CA 1
ATOM 6395 C C . LYS A 1 778 ? -18.075 2.356 -5.560 1.00 66.69 778 LYS A C 1
ATOM 6397 O O . LYS A 1 778 ? -17.146 1.904 -4.893 1.00 66.69 778 LYS A O 1
ATOM 6402 N N . LYS A 1 779 ? -18.141 3.651 -5.859 1.00 71.31 779 LYS A N 1
ATOM 6403 C CA . LYS A 1 779 ? -17.274 4.663 -5.256 1.00 71.31 779 LYS A CA 1
ATOM 6404 C C . LYS A 1 779 ? -17.878 5.093 -3.918 1.00 71.31 779 LYS A C 1
ATOM 6406 O O . LYS A 1 779 ? -18.874 5.813 -3.891 1.00 71.31 779 LYS A O 1
ATOM 6411 N N . LEU A 1 780 ? -17.246 4.674 -2.821 1.00 69.81 780 LEU A N 1
ATOM 6412 C CA . LEU A 1 780 ? -17.596 5.115 -1.467 1.00 69.81 780 LEU A CA 1
ATOM 6413 C C . LEU A 1 780 ? -17.340 6.618 -1.267 1.00 69.81 780 LEU A C 1
ATOM 6415 O O . LEU A 1 780 ? -16.516 7.222 -1.964 1.00 69.81 780 LEU A O 1
ATOM 6419 N N . ILE A 1 781 ? -18.026 7.187 -0.274 1.00 74.00 781 ILE A N 1
ATOM 6420 C CA . ILE A 1 781 ? -17.905 8.587 0.149 1.00 74.00 781 ILE A CA 1
ATOM 6421 C C . ILE A 1 781 ? -16.450 8.889 0.510 1.00 74.00 781 ILE A C 1
ATOM 6423 O O . ILE A 1 781 ? -15.783 8.103 1.192 1.00 74.00 781 ILE A O 1
ATOM 6427 N N . THR A 1 782 ? -15.943 10.029 0.044 1.00 82.50 782 THR A N 1
ATOM 6428 C CA . THR A 1 782 ? -14.628 10.539 0.439 1.00 82.50 782 THR A CA 1
ATOM 6429 C C . THR A 1 782 ? -14.731 11.678 1.448 1.00 82.50 782 THR A C 1
ATOM 6431 O O . THR A 1 782 ? -15.732 12.381 1.491 1.00 82.50 782 THR A O 1
ATOM 6434 N N . SER A 1 783 ? -13.679 11.943 2.220 1.00 81.56 783 SER A N 1
ATOM 6435 C CA . SER A 1 783 ? -13.634 13.098 3.132 1.00 81.56 783 SER A CA 1
ATOM 6436 C C . SER A 1 783 ? -13.825 14.437 2.413 1.00 81.56 783 SER A C 1
ATOM 6438 O O . SER A 1 783 ? -14.387 15.373 2.980 1.00 81.56 783 SER A O 1
ATOM 6440 N N . ARG A 1 784 ? -13.437 14.523 1.133 1.00 83.75 784 ARG A N 1
ATOM 6441 C CA . ARG A 1 784 ? -13.787 15.657 0.270 1.00 83.75 784 ARG A CA 1
ATOM 6442 C C . ARG A 1 784 ? -15.286 15.718 -0.002 1.00 83.75 784 ARG A C 1
ATOM 6444 O O . ARG A 1 784 ? -15.857 16.798 0.083 1.00 83.75 784 ARG A O 1
ATOM 6451 N N . ASP A 1 785 ? -15.909 14.585 -0.318 1.00 79.12 785 ASP A N 1
ATOM 6452 C CA . ASP A 1 785 ? -17.356 14.515 -0.534 1.00 79.12 785 ASP A CA 1
ATOM 6453 C C . ASP A 1 785 ? -18.090 15.015 0.728 1.00 79.12 785 ASP A C 1
ATOM 6455 O O . ASP A 1 785 ? -18.831 15.995 0.620 1.00 79.12 785 ASP A O 1
ATOM 6459 N N . VAL A 1 786 ? -17.738 14.502 1.919 1.00 78.25 786 VAL A N 1
ATOM 6460 C CA . VAL A 1 786 ? -18.257 14.960 3.230 1.00 78.25 786 VAL A CA 1
ATOM 6461 C C . VAL A 1 786 ? -18.092 16.471 3.407 1.00 78.25 786 VAL A C 1
ATOM 6463 O O . VAL A 1 786 ? -19.057 17.171 3.704 1.00 78.25 786 VAL A O 1
ATOM 6466 N N . ARG A 1 787 ? -16.888 17.012 3.168 1.00 77.44 787 ARG A N 1
ATOM 6467 C CA . ARG A 1 787 ? -16.619 18.455 3.315 1.00 77.44 787 ARG A CA 1
ATOM 6468 C C . ARG A 1 787 ? -17.457 19.314 2.361 1.00 77.44 787 ARG A C 1
ATOM 6470 O O . ARG A 1 787 ? -17.756 20.460 2.692 1.00 77.44 787 ARG A O 1
ATOM 6477 N N . THR A 1 788 ? -17.822 18.773 1.197 1.00 74.69 788 THR A N 1
ATOM 6478 C CA . THR A 1 788 ? -18.639 19.449 0.174 1.00 74.69 788 THR A CA 1
ATOM 6479 C C . THR A 1 788 ? -20.144 19.192 0.291 1.00 74.69 788 THR A C 1
ATOM 6481 O O . THR A 1 788 ? -20.881 19.625 -0.596 1.00 74.69 788 THR A O 1
ATOM 6484 N N . GLY A 1 789 ? -20.597 18.516 1.354 1.00 70.12 789 GLY A N 1
ATOM 6485 C CA . GLY A 1 789 ? -22.012 18.212 1.586 1.00 70.12 789 GLY A CA 1
ATOM 6486 C C . GLY A 1 789 ? -22.541 17.023 0.780 1.00 70.12 789 GLY A C 1
ATOM 6487 O O . GLY A 1 789 ? -23.733 16.950 0.513 1.00 70.12 789 GLY A O 1
ATOM 6488 N N . LYS A 1 790 ? -21.662 16.119 0.330 1.00 73.62 790 LYS A N 1
ATOM 6489 C CA . LYS A 1 790 ? -22.025 14.900 -0.405 1.00 73.62 790 LYS A CA 1
ATOM 6490 C C . LYS A 1 790 ? -21.823 13.690 0.500 1.00 73.62 790 LYS A C 1
ATOM 6492 O O . LYS A 1 790 ? -20.689 13.270 0.728 1.00 73.62 790 LYS A O 1
ATOM 6497 N N . PHE A 1 791 ? -22.926 13.140 0.995 1.00 68.25 791 PHE A N 1
ATOM 6498 C CA . PHE A 1 791 ? -22.930 12.077 2.006 1.00 68.25 791 PHE A CA 1
ATOM 6499 C C . PHE A 1 791 ? -23.382 10.717 1.465 1.00 68.25 791 PHE A C 1
ATOM 6501 O O . PHE A 1 791 ? -23.638 9.812 2.249 1.00 68.25 791 PHE A O 1
ATOM 6508 N N . THR A 1 792 ? -23.460 10.560 0.141 1.00 64.88 792 THR A N 1
ATOM 6509 C CA . THR A 1 792 ? -23.853 9.311 -0.525 1.00 64.88 792 THR A CA 1
ATOM 6510 C C . THR A 1 792 ? -22.777 8.844 -1.510 1.00 64.88 792 THR A C 1
ATOM 6512 O O . THR A 1 792 ? -22.047 9.640 -2.114 1.00 64.88 792 THR A O 1
ATOM 6515 N N . GLY A 1 793 ? -22.625 7.522 -1.634 1.00 62.94 793 GLY A N 1
ATOM 6516 C CA . GLY A 1 793 ? -21.740 6.904 -2.626 1.00 62.94 793 GLY A CA 1
ATOM 6517 C C . GLY A 1 793 ? -22.276 7.050 -4.056 1.00 62.94 793 GLY A C 1
ATOM 6518 O O . GLY A 1 793 ? -23.398 7.493 -4.274 1.00 62.94 793 GLY A O 1
ATOM 6519 N N . LYS A 1 794 ? -21.481 6.667 -5.061 1.00 70.94 794 LYS A N 1
ATOM 6520 C CA . LYS A 1 794 ? -21.946 6.627 -6.461 1.00 70.94 794 LYS A CA 1
ATOM 6521 C C . LYS A 1 794 ? -21.346 5.469 -7.243 1.00 70.94 794 LYS A C 1
ATOM 6523 O O . LYS A 1 794 ? -20.197 5.104 -7.000 1.00 70.94 794 LYS A O 1
ATOM 6528 N N . MET A 1 795 ? -22.067 4.954 -8.232 1.00 71.50 795 MET A N 1
ATOM 6529 C CA . MET A 1 795 ? -21.512 3.990 -9.186 1.00 71.50 795 MET A CA 1
ATOM 6530 C C . MET A 1 795 ? -20.617 4.700 -10.209 1.00 71.50 795 MET A C 1
ATOM 6532 O O . MET A 1 795 ? -20.909 5.818 -10.645 1.00 71.50 795 MET A O 1
ATOM 6536 N N . ILE A 1 796 ? -19.479 4.087 -10.545 1.00 74.19 796 ILE A N 1
ATOM 6537 C CA . ILE A 1 796 ? -18.561 4.567 -11.583 1.00 74.19 796 ILE A CA 1
ATOM 6538 C C . ILE A 1 796 ? -18.196 3.439 -12.544 1.00 74.19 796 ILE A C 1
ATOM 6540 O O . ILE A 1 796 ? -17.817 2.348 -12.116 1.00 74.19 796 ILE A O 1
ATOM 6544 N N . ASP A 1 797 ? -18.230 3.752 -13.833 1.00 80.94 797 ASP A N 1
ATOM 6545 C CA . ASP A 1 797 ? -17.761 2.863 -14.888 1.00 80.94 797 ASP A CA 1
ATOM 6546 C C . ASP A 1 797 ? -16.273 3.096 -15.152 1.00 80.94 797 ASP A C 1
ATOM 6548 O O . ASP A 1 797 ? -15.810 4.237 -15.266 1.00 80.94 797 ASP A O 1
ATOM 6552 N N . LYS A 1 798 ? -15.512 2.007 -15.250 1.00 81.62 798 LYS A N 1
ATOM 6553 C CA . LYS A 1 798 ? -14.101 2.006 -15.635 1.00 81.62 798 LYS A CA 1
ATOM 6554 C C . LYS A 1 798 ? -13.895 1.079 -16.821 1.00 81.62 798 LYS A C 1
ATOM 6556 O O . LYS A 1 798 ? -14.381 -0.043 -16.820 1.00 81.62 798 LYS A O 1
ATOM 6561 N N . GLU A 1 799 ? -13.119 1.536 -17.794 1.00 87.31 799 GLU A N 1
ATOM 6562 C CA . GLU A 1 799 ? -12.730 0.745 -18.962 1.00 87.31 799 GLU A CA 1
ATOM 6563 C C . GLU A 1 799 ? -11.264 0.328 -18.844 1.00 87.31 799 GLU A C 1
ATOM 6565 O O . GLU A 1 799 ? -10.362 1.173 -18.807 1.00 87.31 799 GLU A O 1
ATOM 6570 N N . ILE A 1 800 ? -11.020 -0.976 -18.805 1.00 87.88 800 ILE A N 1
ATOM 6571 C CA . ILE A 1 800 ? -9.704 -1.572 -18.593 1.00 87.88 800 ILE A CA 1
ATOM 6572 C C . ILE A 1 800 ? -9.187 -2.146 -19.910 1.00 87.88 800 ILE A C 1
ATOM 6574 O O . ILE A 1 800 ? -9.864 -2.921 -20.577 1.00 87.88 800 ILE A O 1
ATOM 6578 N N . SER A 1 801 ? -7.960 -1.778 -20.280 1.00 89.50 801 SER A N 1
ATOM 6579 C CA . SER A 1 801 ? -7.224 -2.464 -21.346 1.00 89.50 801 SER A CA 1
ATOM 6580 C C . SER A 1 801 ? -6.332 -3.547 -20.748 1.00 89.50 801 SER A C 1
ATOM 6582 O O . SER A 1 801 ? -5.635 -3.293 -19.760 1.00 89.50 801 SER A O 1
ATOM 6584 N N . PHE A 1 802 ? -6.298 -4.709 -21.395 1.00 92.31 802 PHE A N 1
ATOM 6585 C CA . PHE A 1 802 ? -5.403 -5.824 -21.070 1.00 92.31 802 PHE A CA 1
ATOM 6586 C C . PHE A 1 802 ? -4.245 -5.971 -22.069 1.00 92.31 802 PHE A C 1
ATOM 6588 O O . PHE A 1 802 ? -3.552 -6.980 -22.074 1.00 92.31 802 PHE A O 1
ATOM 6595 N N . ASN A 1 803 ? -3.990 -4.953 -22.894 1.00 93.19 803 ASN A N 1
ATOM 6596 C CA . ASN A 1 803 ? -2.802 -4.943 -23.749 1.00 93.19 803 ASN A CA 1
ATOM 6597 C C . ASN A 1 803 ? -1.528 -4.942 -22.902 1.00 93.19 803 ASN A C 1
ATOM 6599 O O . ASN A 1 803 ? -1.517 -4.392 -21.800 1.00 93.19 803 ASN A O 1
ATOM 6603 N N . TYR A 1 804 ? -0.450 -5.507 -23.436 1.00 94.19 804 TYR A N 1
ATOM 6604 C CA . TYR A 1 804 ? 0.870 -5.465 -22.817 1.00 94.19 804 TYR A CA 1
ATOM 6605 C C . TYR A 1 804 ? 1.283 -4.024 -22.434 1.00 94.19 804 TYR A C 1
ATOM 6607 O O . TYR A 1 804 ? 0.850 -3.052 -23.055 1.00 94.19 804 TYR A O 1
ATOM 6615 N N . ASP A 1 805 ? 2.073 -3.844 -21.369 1.00 91.06 805 ASP A N 1
ATOM 6616 C CA . ASP A 1 805 ? 2.400 -2.504 -20.851 1.00 91.06 805 ASP A CA 1
ATOM 6617 C C . ASP A 1 805 ? 3.592 -1.820 -21.550 1.00 91.06 805 ASP A C 1
ATOM 6619 O O . ASP A 1 805 ? 3.781 -0.613 -21.358 1.00 91.06 805 ASP A O 1
ATOM 6623 N N . TYR A 1 806 ? 4.325 -2.555 -22.397 1.00 94.00 806 TYR A N 1
ATOM 6624 C CA . TYR A 1 806 ? 5.458 -2.098 -23.217 1.00 94.00 806 TYR A CA 1
ATOM 6625 C C . TYR A 1 806 ? 6.622 -1.478 -22.436 1.00 94.00 806 TYR A C 1
ATOM 6627 O O . TYR A 1 806 ? 7.447 -0.757 -22.999 1.00 94.00 806 TYR A O 1
ATOM 6635 N N . LYS A 1 807 ? 6.768 -1.804 -21.145 1.00 94.75 807 LYS A N 1
ATOM 6636 C CA . LYS A 1 807 ? 7.966 -1.418 -20.376 1.00 94.75 807 LYS A CA 1
ATOM 6637 C C . LYS A 1 807 ? 9.252 -2.066 -20.881 1.00 94.75 807 LYS A C 1
ATOM 6639 O O . LYS A 1 807 ? 10.335 -1.561 -20.602 1.00 94.75 807 LYS A O 1
ATOM 6644 N N . ARG A 1 808 ? 9.127 -3.156 -21.640 1.00 95.88 808 ARG A N 1
ATOM 6645 C CA . ARG A 1 808 ? 10.218 -3.840 -22.344 1.00 95.88 808 ARG A CA 1
ATOM 6646 C C . ARG A 1 808 ? 9.901 -3.969 -23.830 1.00 95.88 808 ARG A C 1
ATOM 6648 O O . ARG A 1 808 ? 8.727 -4.033 -24.198 1.00 95.88 808 ARG A O 1
ATOM 6655 N N . LYS A 1 809 ? 10.947 -4.028 -24.654 1.00 96.56 809 LYS A N 1
ATOM 6656 C CA . LYS A 1 809 ? 10.872 -4.085 -26.116 1.00 96.56 809 LYS A CA 1
ATOM 6657 C C . LYS A 1 809 ? 10.436 -5.480 -26.570 1.00 96.56 809 LYS A C 1
ATOM 6659 O O . LYS A 1 809 ? 11.143 -6.434 -26.241 1.00 96.56 809 LYS A O 1
ATOM 6664 N N . PRO A 1 810 ? 9.329 -5.628 -27.316 1.00 95.25 810 PRO A N 1
ATOM 6665 C CA . PRO A 1 810 ? 8.979 -6.895 -27.957 1.00 95.25 810 PRO A CA 1
ATOM 6666 C C . PRO A 1 810 ? 10.106 -7.397 -28.873 1.00 95.25 810 PRO A C 1
ATOM 6668 O O . PRO A 1 810 ? 10.707 -6.610 -29.604 1.00 95.25 810 PRO A O 1
ATOM 6671 N N . THR A 1 811 ? 10.403 -8.696 -28.833 1.00 94.62 811 THR A N 1
ATOM 6672 C CA . THR A 1 811 ? 11.412 -9.343 -29.696 1.00 94.62 811 THR A CA 1
ATOM 6673 C C . THR A 1 811 ? 10.857 -10.501 -30.502 1.00 94.62 811 THR A C 1
ATOM 6675 O O . THR A 1 811 ? 11.271 -10.704 -31.635 1.00 94.62 811 THR A O 1
ATOM 6678 N N . GLU A 1 812 ? 9.935 -11.261 -29.920 1.00 93.50 812 GLU A N 1
ATOM 6679 C CA . GLU A 1 812 ? 9.259 -12.379 -30.571 1.00 93.50 812 GLU A CA 1
ATOM 6680 C C . GLU A 1 812 ? 7.768 -12.235 -30.289 1.00 93.50 812 GLU A C 1
ATOM 6682 O O . GLU A 1 812 ? 7.376 -12.104 -29.128 1.00 93.50 812 GLU A O 1
ATOM 6687 N N . ILE A 1 813 ? 6.959 -12.229 -31.347 1.00 94.38 813 ILE A N 1
ATOM 6688 C CA . ILE A 1 813 ? 5.502 -12.139 -31.277 1.00 94.38 813 ILE A CA 1
ATOM 6689 C C . ILE A 1 813 ? 4.943 -13.320 -32.064 1.00 94.38 813 ILE A C 1
ATOM 6691 O O . ILE A 1 813 ? 5.259 -13.484 -33.242 1.00 94.38 813 ILE A O 1
ATOM 6695 N N . LYS A 1 814 ? 4.129 -14.150 -31.416 1.00 94.75 814 LYS A N 1
ATOM 6696 C CA . LYS A 1 814 ? 3.533 -15.346 -32.024 1.00 94.75 814 LYS A CA 1
ATOM 6697 C C . LYS A 1 814 ? 2.184 -15.677 -31.396 1.00 94.75 814 LYS A C 1
ATOM 6699 O O . LYS A 1 814 ? 1.837 -15.127 -30.356 1.00 94.75 814 LYS A O 1
ATOM 6704 N N . MET A 1 815 ? 1.461 -16.610 -32.006 1.00 95.06 815 MET A N 1
ATOM 6705 C CA . MET A 1 815 ? 0.293 -17.236 -31.386 1.00 95.06 815 MET A CA 1
ATOM 6706 C C . MET A 1 815 ? 0.730 -18.460 -30.575 1.00 95.06 815 MET A C 1
ATOM 6708 O O . MET A 1 815 ? 1.479 -19.298 -31.076 1.00 95.06 815 MET A O 1
ATOM 6712 N N . GLU A 1 816 ? 0.270 -18.563 -29.330 1.00 94.31 816 GLU A N 1
ATOM 6713 C CA . GLU A 1 816 ? 0.470 -19.722 -28.455 1.00 94.31 816 GLU A CA 1
ATOM 6714 C C . GLU A 1 816 ? -0.773 -19.890 -27.566 1.00 94.31 816 GLU A C 1
ATOM 6716 O O . GLU A 1 816 ? -1.255 -18.914 -26.999 1.00 94.31 816 GLU A O 1
ATOM 6721 N N . ASN A 1 817 ? -1.316 -21.110 -27.465 1.00 93.12 817 ASN A N 1
ATOM 6722 C CA . ASN A 1 817 ? -2.567 -21.398 -26.738 1.00 93.12 817 ASN A CA 1
ATOM 6723 C C . ASN A 1 817 ? -3.725 -20.442 -27.110 1.00 93.12 817 ASN A C 1
ATOM 6725 O O . ASN A 1 817 ? -4.368 -19.879 -26.228 1.00 93.12 817 ASN A O 1
ATOM 6729 N N . ASP A 1 818 ? -3.940 -20.234 -28.415 1.00 91.50 818 ASP A N 1
ATOM 6730 C CA . ASP A 1 818 ? -4.990 -19.368 -28.981 1.00 91.50 818 ASP A CA 1
ATOM 6731 C C . ASP A 1 818 ? -4.946 -17.901 -28.520 1.00 91.50 818 ASP A C 1
ATOM 6733 O O . ASP A 1 818 ? -5.928 -17.168 -28.614 1.00 91.50 818 ASP A O 1
ATOM 6737 N N . TYR A 1 819 ? -3.777 -17.440 -28.068 1.00 95.19 819 TYR A N 1
ATOM 6738 C CA . TYR A 1 819 ? -3.569 -16.068 -27.630 1.00 95.19 819 TYR A CA 1
ATOM 6739 C C . TYR A 1 819 ? -2.196 -15.533 -28.058 1.00 95.19 819 TYR A C 1
ATOM 6741 O O . TYR A 1 819 ? -1.251 -16.282 -28.322 1.00 95.19 819 TYR A O 1
ATOM 6749 N N . ILE A 1 820 ? -2.079 -14.210 -28.151 1.00 94.94 820 ILE A N 1
ATOM 6750 C CA . ILE A 1 820 ? -0.820 -13.533 -28.460 1.00 94.94 820 ILE A CA 1
ATOM 6751 C C . ILE A 1 820 ? 0.210 -13.781 -27.348 1.00 94.94 820 ILE A C 1
ATOM 6753 O O . ILE A 1 820 ? -0.018 -13.498 -26.171 1.00 94.94 820 ILE A O 1
ATOM 6757 N N . CYS A 1 821 ? 1.379 -14.282 -27.734 1.00 96.44 821 CYS A N 1
ATOM 6758 C CA . CYS A 1 821 ? 2.542 -14.417 -26.873 1.00 96.44 821 CYS A CA 1
ATOM 6759 C C . CYS A 1 821 ? 3.637 -13.451 -27.333 1.00 96.44 821 CYS A C 1
ATOM 6761 O O . CYS A 1 821 ? 4.052 -13.479 -28.492 1.00 96.44 821 CYS A O 1
ATOM 6763 N N . ILE A 1 822 ? 4.132 -12.622 -26.413 1.00 96.69 822 ILE A N 1
ATOM 6764 C CA . ILE A 1 822 ? 5.185 -11.632 -26.649 1.00 96.69 822 ILE A CA 1
ATOM 6765 C C . ILE A 1 822 ? 6.342 -11.907 -25.694 1.00 96.69 822 ILE A C 1
ATOM 6767 O O . ILE A 1 822 ? 6.188 -11.765 -24.481 1.00 96.69 822 ILE A O 1
ATOM 6771 N N . LYS A 1 823 ? 7.516 -12.236 -26.237 1.00 96.12 823 LYS A N 1
ATOM 6772 C CA . LYS A 1 823 ? 8.784 -12.213 -25.491 1.00 96.12 823 LYS A CA 1
ATOM 6773 C C . LYS A 1 823 ? 9.490 -10.884 -25.685 1.00 96.12 823 LYS A C 1
ATOM 6775 O O . LYS A 1 823 ? 9.287 -10.208 -26.696 1.00 96.12 823 LYS A O 1
ATOM 6780 N N . THR A 1 824 ? 10.309 -10.499 -24.710 1.00 96.44 824 THR A N 1
ATOM 6781 C CA . THR A 1 824 ? 10.845 -9.138 -24.649 1.00 96.44 824 THR A CA 1
ATOM 6782 C C . THR A 1 824 ? 12.324 -9.073 -24.288 1.00 96.44 824 THR A C 1
ATOM 6784 O O . THR A 1 824 ? 12.862 -9.933 -23.591 1.00 96.44 824 THR A O 1
ATOM 6787 N N . LYS A 1 825 ? 12.966 -7.971 -24.682 1.00 96.38 825 LYS A N 1
ATOM 6788 C CA . LYS A 1 825 ? 14.292 -7.555 -24.211 1.00 96.38 825 LYS A CA 1
ATOM 6789 C C . LYS A 1 825 ? 14.253 -6.146 -23.620 1.00 96.38 825 LYS A C 1
ATOM 6791 O O . LYS A 1 825 ? 13.267 -5.423 -23.759 1.00 96.38 825 LYS A O 1
ATOM 6796 N N . ALA A 1 826 ? 15.329 -5.750 -22.946 1.00 97.19 826 ALA A N 1
ATOM 6797 C CA . ALA A 1 826 ? 15.475 -4.378 -22.471 1.00 97.19 826 ALA A CA 1
ATOM 6798 C C . ALA A 1 826 ? 15.490 -3.401 -23.661 1.00 97.19 826 ALA A C 1
ATOM 6800 O O . ALA A 1 826 ? 16.028 -3.714 -24.722 1.00 97.19 826 ALA A O 1
ATOM 6801 N N . TRP A 1 827 ? 14.898 -2.222 -23.485 1.00 97.50 827 TRP A N 1
ATOM 6802 C CA . TRP A 1 827 ? 15.013 -1.144 -24.467 1.00 97.50 827 TRP A CA 1
ATOM 6803 C C . TRP A 1 827 ? 16.468 -0.689 -24.590 1.00 97.50 827 TRP A C 1
ATOM 6805 O O . TRP A 1 827 ? 17.189 -0.667 -23.591 1.00 97.50 827 TRP A O 1
ATOM 6815 N N . GLU A 1 828 ? 16.900 -0.297 -25.791 1.00 96.88 828 GLU A N 1
ATOM 6816 C CA . GLU A 1 828 ? 18.277 0.172 -25.981 1.00 96.88 828 GLU A CA 1
ATOM 6817 C C . GLU A 1 828 ? 18.516 1.481 -25.213 1.00 96.88 828 GLU A C 1
ATOM 6819 O O . GLU A 1 828 ? 19.511 1.630 -24.507 1.00 96.88 828 GLU A O 1
ATOM 6824 N N . ASN A 1 829 ? 17.553 2.402 -25.276 1.00 97.00 829 ASN A N 1
ATOM 6825 C CA . ASN A 1 829 ? 17.555 3.682 -24.571 1.00 97.00 829 ASN A CA 1
ATOM 6826 C C . ASN A 1 829 ? 16.117 4.137 -24.245 1.00 97.00 829 ASN A C 1
ATOM 6828 O O . ASN A 1 829 ? 15.135 3.473 -24.587 1.00 97.00 829 ASN A O 1
ATOM 6832 N N . ILE A 1 830 ? 15.995 5.261 -23.535 1.00 96.00 830 ILE A N 1
ATOM 6833 C CA . ILE A 1 830 ? 14.706 5.799 -23.083 1.00 96.00 830 ILE A CA 1
ATOM 6834 C C . ILE A 1 830 ? 13.896 6.410 -24.236 1.00 96.00 830 ILE A C 1
ATOM 6836 O O . ILE A 1 830 ? 12.666 6.424 -24.189 1.00 96.00 830 ILE A O 1
ATOM 6840 N N . GLU A 1 831 ? 14.563 6.905 -25.279 1.00 95.19 831 GLU A N 1
ATOM 6841 C CA . GLU A 1 831 ? 13.931 7.517 -26.443 1.00 95.19 831 GLU A CA 1
ATOM 6842 C C . GLU A 1 831 ? 13.108 6.496 -27.232 1.00 95.19 831 GLU A C 1
ATOM 6844 O O . GLU A 1 831 ? 11.936 6.762 -27.510 1.00 95.19 831 GLU A O 1
ATOM 6849 N N . GLU A 1 832 ? 13.674 5.317 -27.516 1.00 96.19 832 GLU A N 1
ATOM 6850 C CA . GLU A 1 832 ? 12.953 4.214 -28.166 1.00 96.19 832 GLU A CA 1
ATOM 6851 C C . GLU A 1 832 ? 11.706 3.807 -27.373 1.00 96.19 832 GLU A C 1
ATOM 6853 O O . GLU A 1 832 ? 10.631 3.637 -27.951 1.00 96.19 832 GLU A O 1
ATOM 6858 N N . PHE A 1 833 ? 11.826 3.712 -26.042 1.00 96.50 833 PHE A N 1
ATOM 6859 C CA . PHE A 1 833 ? 10.696 3.388 -25.172 1.00 96.50 833 PHE A CA 1
ATOM 6860 C C . PHE A 1 833 ? 9.556 4.403 -25.312 1.00 96.50 833 PHE A C 1
ATOM 6862 O O . PHE A 1 833 ? 8.399 4.006 -25.429 1.00 96.50 833 PHE A O 1
ATOM 6869 N N . PHE A 1 834 ? 9.856 5.706 -25.297 1.00 95.81 834 PHE A N 1
ATOM 6870 C CA . PHE A 1 834 ? 8.816 6.733 -25.399 1.00 95.81 834 PHE A CA 1
ATOM 6871 C C . PHE A 1 834 ? 8.080 6.682 -26.738 1.00 95.81 834 PHE A C 1
ATOM 6873 O O . PHE A 1 834 ? 6.856 6.785 -26.744 1.00 95.81 834 PHE A O 1
ATOM 6880 N N . ILE A 1 835 ? 8.807 6.492 -27.845 1.00 94.62 835 ILE A N 1
ATOM 6881 C CA . ILE A 1 835 ? 8.213 6.394 -29.187 1.00 94.62 835 ILE A CA 1
ATOM 6882 C C . ILE A 1 835 ? 7.168 5.275 -29.217 1.00 94.62 835 ILE A C 1
ATOM 6884 O O . ILE A 1 835 ? 6.014 5.513 -29.579 1.00 94.62 835 ILE A O 1
ATOM 6888 N N . GLU A 1 836 ? 7.549 4.078 -28.767 1.00 94.62 836 GLU A N 1
ATOM 6889 C CA . GLU A 1 836 ? 6.642 2.933 -28.735 1.00 94.62 836 GLU A CA 1
ATOM 6890 C C . GLU A 1 836 ? 5.497 3.163 -27.744 1.00 94.62 836 GLU A C 1
ATOM 6892 O O . GLU A 1 836 ? 4.323 2.978 -28.066 1.00 94.62 836 GLU A O 1
ATOM 6897 N N . LYS A 1 837 ? 5.808 3.600 -26.520 1.00 94.62 837 LYS A N 1
ATOM 6898 C CA . LYS A 1 837 ? 4.808 3.721 -25.459 1.00 94.62 837 LYS A CA 1
ATOM 6899 C C . LYS A 1 837 ? 3.717 4.730 -25.810 1.00 94.62 837 LYS A C 1
ATOM 6901 O O . LYS A 1 837 ? 2.541 4.458 -25.558 1.00 94.62 837 LYS A O 1
ATOM 6906 N N . ASP A 1 838 ? 4.079 5.860 -26.409 1.00 93.56 838 ASP A N 1
ATOM 6907 C CA . ASP A 1 838 ? 3.118 6.880 -26.829 1.00 93.56 838 ASP A CA 1
ATOM 6908 C C . ASP A 1 838 ? 2.287 6.428 -28.035 1.00 93.56 838 ASP A C 1
ATOM 6910 O O . ASP A 1 838 ? 1.100 6.753 -28.126 1.00 93.56 838 ASP A O 1
ATOM 6914 N N . TYR A 1 839 ? 2.857 5.629 -28.940 1.00 94.12 839 TYR A N 1
ATOM 6915 C CA . TYR A 1 839 ? 2.088 4.958 -29.988 1.00 94.12 839 TYR A CA 1
ATOM 6916 C C . TYR A 1 839 ? 1.038 4.003 -29.397 1.00 94.12 839 TYR A C 1
ATOM 6918 O O . TYR A 1 839 ? -0.137 4.082 -29.761 1.00 94.12 839 TYR A O 1
ATOM 6926 N N . ARG A 1 840 ? 1.411 3.169 -28.419 1.00 93.56 840 ARG A N 1
ATOM 6927 C CA . ARG A 1 840 ? 0.498 2.190 -27.801 1.00 93.56 840 ARG A CA 1
ATOM 6928 C C . ARG A 1 840 ? -0.598 2.835 -26.956 1.00 93.56 840 ARG A C 1
ATOM 6930 O O . ARG A 1 840 ? -1.752 2.423 -27.035 1.00 93.56 840 ARG A O 1
ATOM 6937 N N . GLU A 1 841 ? -0.283 3.867 -26.175 1.00 91.25 841 GLU A N 1
ATOM 6938 C CA . GLU A 1 841 ? -1.280 4.556 -25.339 1.00 91.25 841 GLU A CA 1
ATOM 6939 C C . GLU A 1 841 ? -2.315 5.333 -26.168 1.00 91.25 841 GLU A C 1
ATOM 6941 O O . GLU A 1 841 ? -3.491 5.371 -25.795 1.00 91.25 841 GLU A O 1
ATOM 6946 N N . ARG A 1 842 ? -1.916 5.909 -27.313 1.00 90.75 842 ARG A N 1
ATOM 6947 C CA . ARG A 1 842 ? -2.840 6.584 -28.246 1.00 90.75 842 ARG A CA 1
ATOM 6948 C C . ARG A 1 842 ? -3.799 5.626 -28.959 1.00 90.75 842 ARG A C 1
ATOM 6950 O O . ARG A 1 842 ? -4.844 6.067 -29.433 1.00 90.75 842 ARG A O 1
ATOM 6957 N N . ASN A 1 843 ? -3.454 4.340 -29.021 1.00 92.19 843 ASN A N 1
ATOM 6958 C CA . ASN A 1 843 ? -4.203 3.305 -29.740 1.00 92.19 843 ASN A CA 1
ATOM 6959 C C . ASN A 1 843 ? -4.794 2.223 -28.817 1.00 92.19 843 ASN A C 1
ATOM 6961 O O . ASN A 1 843 ? -5.281 1.202 -29.290 1.00 92.19 843 ASN A O 1
ATOM 6965 N N . LYS A 1 844 ? -4.804 2.450 -27.496 1.00 90.44 844 LYS A N 1
ATOM 6966 C CA . LYS A 1 844 ? -5.189 1.474 -26.454 1.00 90.44 844 LYS A CA 1
ATOM 6967 C C . LYS A 1 844 ? -6.608 0.895 -26.549 1.00 90.44 844 LYS A C 1
ATOM 6969 O O . LYS A 1 844 ? -6.912 -0.065 -25.837 1.00 90.44 844 LYS A O 1
ATOM 6974 N N . ASP A 1 845 ? -7.482 1.511 -27.341 1.00 89.50 845 ASP A N 1
ATOM 6975 C CA . ASP A 1 845 ? -8.838 1.027 -27.611 1.00 89.50 845 ASP A CA 1
ATOM 6976 C C . ASP A 1 845 ? -8.830 -0.249 -28.454 1.00 89.50 845 ASP A C 1
ATOM 6978 O O . ASP A 1 845 ? -9.628 -1.153 -28.202 1.00 89.50 845 ASP A O 1
ATOM 6982 N N . ILE A 1 846 ? -7.860 -0.379 -29.360 1.00 91.00 846 ILE A N 1
ATOM 6983 C CA . ILE A 1 846 ? -7.622 -1.603 -30.121 1.00 91.00 846 ILE A CA 1
ATOM 6984 C C . ILE A 1 846 ? -6.967 -2.619 -29.186 1.00 91.00 846 ILE A C 1
ATOM 6986 O O . ILE A 1 846 ? -5.876 -2.386 -28.658 1.00 91.00 846 ILE A O 1
ATOM 6990 N N . GLN A 1 847 ? -7.643 -3.741 -28.940 1.00 90.88 847 GLN A N 1
ATOM 6991 C CA . GLN A 1 847 ? -7.086 -4.809 -28.116 1.00 90.88 847 GLN A CA 1
ATOM 6992 C C . GLN A 1 847 ? -6.171 -5.708 -28.951 1.00 90.88 847 GLN A C 1
ATOM 6994 O O . GLN A 1 847 ? -6.511 -6.098 -30.064 1.00 90.88 847 GLN A O 1
ATOM 6999 N N . ILE A 1 848 ? -5.004 -6.036 -28.401 1.00 91.88 848 ILE A N 1
ATOM 7000 C CA . ILE A 1 848 ? -4.036 -6.947 -29.015 1.00 91.88 848 ILE A CA 1
ATOM 7001 C C . ILE A 1 848 ? -4.223 -8.308 -28.351 1.00 91.88 848 ILE A C 1
ATOM 7003 O O . ILE A 1 848 ? -3.772 -8.516 -27.221 1.00 91.88 848 ILE A O 1
ATOM 7007 N N . LYS A 1 849 ? -4.953 -9.195 -29.028 1.00 91.31 849 LYS A N 1
ATOM 7008 C CA . LYS A 1 849 ? -5.123 -10.608 -28.647 1.00 91.31 849 LYS A CA 1
ATOM 7009 C C . LYS A 1 849 ? -4.550 -11.585 -29.675 1.00 91.31 849 LYS A C 1
ATOM 7011 O O . LYS A 1 849 ? -4.340 -12.750 -29.357 1.00 91.31 849 LYS A O 1
ATOM 7016 N N . ASP A 1 850 ? -4.252 -11.084 -30.869 1.00 89.75 850 ASP A N 1
ATOM 7017 C CA . ASP A 1 850 ? -3.708 -11.809 -32.009 1.00 89.75 850 ASP A CA 1
ATOM 7018 C C . ASP A 1 850 ? -2.758 -10.904 -32.818 1.00 89.75 850 ASP A C 1
ATOM 7020 O O . ASP A 1 850 ? -2.494 -9.751 -32.456 1.00 89.75 850 ASP A O 1
ATOM 7024 N N . LEU A 1 851 ? -2.239 -11.427 -33.931 1.00 86.88 851 LEU A N 1
ATOM 7025 C CA . LEU A 1 851 ? -1.338 -10.701 -34.833 1.00 86.88 851 LEU A CA 1
ATOM 7026 C C . LEU A 1 851 ? -2.027 -9.562 -35.613 1.00 86.88 851 LEU A C 1
ATOM 7028 O O . LEU A 1 851 ? -1.338 -8.734 -36.210 1.00 86.88 851 LEU A O 1
ATOM 7032 N N . GLN A 1 852 ? -3.362 -9.495 -35.624 1.00 85.12 852 GLN A N 1
ATOM 7033 C CA . GLN A 1 852 ? -4.115 -8.452 -36.327 1.00 85.12 852 GLN A CA 1
ATOM 7034 C C . GLN A 1 852 ? -4.236 -7.173 -35.503 1.00 85.12 852 GLN A C 1
ATOM 7036 O O . GLN A 1 852 ? -4.349 -6.089 -36.075 1.00 85.12 852 GLN A O 1
ATOM 7041 N N . GLY A 1 853 ? -4.173 -7.271 -34.172 1.00 86.50 853 GLY A N 1
ATOM 7042 C CA . GLY A 1 853 ? -4.222 -6.110 -33.280 1.00 86.50 853 GLY A CA 1
ATOM 7043 C C . GLY A 1 853 ? -3.202 -5.022 -33.645 1.00 86.50 853 GLY A C 1
ATOM 7044 O O . GLY A 1 853 ? -3.576 -3.857 -33.783 1.00 86.50 853 GLY A O 1
ATOM 7045 N N . ASP A 1 854 ? -1.941 -5.398 -33.882 1.00 85.88 854 ASP A N 1
ATOM 7046 C CA . ASP A 1 854 ? -0.880 -4.455 -34.278 1.00 85.88 854 ASP A CA 1
ATOM 7047 C C . ASP A 1 854 ? -1.162 -3.822 -35.646 1.00 85.88 854 ASP A C 1
ATOM 7049 O O . ASP A 1 854 ? -1.111 -2.598 -35.788 1.00 85.88 854 ASP A O 1
ATOM 7053 N N . LYS A 1 855 ? -1.577 -4.628 -36.631 1.00 88.19 855 LYS A N 1
ATOM 7054 C CA . LYS A 1 855 ? -1.964 -4.133 -37.960 1.00 88.19 855 LYS A CA 1
ATOM 7055 C C . LYS A 1 855 ? -3.111 -3.125 -37.882 1.00 88.19 855 LYS A C 1
ATOM 7057 O O . LYS A 1 855 ? -3.071 -2.097 -38.556 1.00 88.19 855 LYS A O 1
ATOM 7062 N N . LYS A 1 856 ? -4.119 -3.379 -37.039 1.00 90.62 856 LYS A N 1
ATOM 7063 C CA . LYS A 1 856 ? -5.237 -2.449 -36.812 1.00 90.62 856 LYS A CA 1
ATOM 7064 C C . LYS A 1 856 ? -4.754 -1.122 -36.219 1.00 90.62 856 LYS A C 1
ATOM 7066 O O . LYS A 1 856 ? -5.233 -0.075 -36.646 1.00 90.62 856 LYS A O 1
ATOM 7071 N N . MET A 1 857 ? -3.797 -1.133 -35.285 1.00 92.56 857 MET A N 1
ATOM 7072 C CA . MET A 1 857 ? -3.222 0.107 -34.739 1.00 92.56 857 MET A CA 1
ATOM 7073 C C . MET A 1 857 ? -2.469 0.914 -35.804 1.00 92.56 857 MET A C 1
ATOM 7075 O O . MET A 1 857 ? -2.590 2.137 -35.845 1.00 92.56 857 MET A O 1
ATOM 7079 N N . GLU A 1 858 ? -1.716 0.257 -36.688 1.00 91.75 858 GLU A N 1
ATOM 7080 C CA . GLU A 1 858 ? -1.067 0.931 -37.820 1.00 91.75 858 GLU A CA 1
ATOM 7081 C C . GLU A 1 858 ? -2.087 1.546 -38.783 1.00 91.75 858 GLU A C 1
ATOM 7083 O O . GLU A 1 858 ? -1.968 2.715 -39.142 1.00 91.75 858 GLU A O 1
ATOM 7088 N N . ILE A 1 859 ? -3.118 0.779 -39.158 1.00 93.44 859 ILE A N 1
ATOM 7089 C CA . ILE A 1 859 ? -4.216 1.260 -40.008 1.00 93.44 859 ILE A CA 1
ATOM 7090 C C . ILE A 1 859 ? -4.887 2.478 -39.360 1.00 93.44 859 ILE A C 1
ATOM 7092 O O . ILE A 1 859 ? -5.177 3.450 -40.052 1.00 93.44 859 ILE A O 1
ATOM 7096 N N . LEU A 1 860 ? -5.101 2.468 -38.040 1.00 94.44 860 LEU A N 1
ATOM 7097 C CA . LEU A 1 860 ? -5.682 3.602 -37.322 1.00 94.44 860 LEU A CA 1
ATOM 7098 C C . LEU A 1 860 ? -4.826 4.874 -37.441 1.00 94.44 860 LEU A C 1
ATOM 7100 O O . LEU A 1 860 ? -5.363 5.953 -37.700 1.00 94.44 860 LEU A O 1
ATOM 7104 N N . GLU A 1 861 ? -3.503 4.770 -37.294 1.00 94.25 861 GLU A N 1
ATOM 7105 C CA . GLU A 1 861 ? -2.610 5.919 -37.497 1.00 94.25 861 GLU A CA 1
ATOM 7106 C C . GLU A 1 861 ? -2.638 6.416 -38.948 1.00 94.25 861 GLU A C 1
ATOM 7108 O O . GLU A 1 861 ? -2.674 7.628 -39.175 1.00 94.25 861 GLU A O 1
ATOM 7113 N N . ASP A 1 862 ? -2.680 5.509 -39.929 1.00 93.56 862 ASP A N 1
ATOM 7114 C CA . ASP A 1 862 ? -2.807 5.875 -41.341 1.00 93.56 862 ASP A CA 1
ATOM 7115 C C . ASP A 1 862 ? -4.134 6.599 -41.619 1.00 93.56 862 ASP A C 1
ATOM 7117 O O . ASP A 1 862 ? -4.154 7.629 -42.293 1.00 93.56 862 ASP A O 1
ATOM 7121 N N . LEU A 1 863 ? -5.240 6.138 -41.028 1.00 94.44 863 LEU A N 1
ATOM 7122 C CA . LEU A 1 863 ? -6.554 6.774 -41.142 1.00 94.44 863 LEU A CA 1
ATOM 7123 C C . LEU A 1 863 ? -6.595 8.180 -40.519 1.00 94.44 863 LEU A C 1
ATOM 7125 O O . LEU A 1 863 ? -7.226 9.090 -41.066 1.00 94.44 863 LEU A O 1
ATOM 7129 N N . ARG A 1 864 ? -5.898 8.402 -39.397 1.00 93.69 864 ARG A N 1
ATOM 7130 C CA . ARG A 1 864 ? -5.836 9.717 -38.732 1.00 93.69 864 ARG A CA 1
ATOM 7131 C C . ARG A 1 864 ? -5.179 10.796 -39.610 1.00 93.69 864 ARG A C 1
ATOM 7133 O O . ARG A 1 864 ? -5.517 11.976 -39.465 1.00 93.69 864 ARG A O 1
ATOM 7140 N N . LYS A 1 865 ? -4.317 10.427 -40.572 1.00 92.25 865 LYS A N 1
ATOM 7141 C CA . LYS A 1 865 ? -3.657 11.366 -41.510 1.00 92.25 865 LYS A CA 1
ATOM 7142 C C . LYS A 1 865 ? -4.644 12.139 -42.392 1.00 92.25 865 LYS A C 1
ATOM 7144 O O . LYS A 1 865 ? -4.370 13.284 -42.752 1.00 92.25 865 LYS A O 1
ATOM 7149 N N . TYR A 1 866 ? -5.817 11.568 -42.674 1.00 91.81 866 TYR A N 1
ATOM 7150 C CA . TYR A 1 866 ? -6.841 12.176 -43.535 1.00 91.81 866 TYR A CA 1
ATOM 7151 C C . TYR A 1 866 ? -7.674 13.274 -42.846 1.00 91.81 866 TYR A C 1
ATOM 7153 O O . TYR A 1 866 ? -8.455 13.961 -43.508 1.00 91.81 866 TYR A O 1
ATOM 7161 N N . LYS A 1 867 ? -7.499 13.480 -41.527 1.00 90.88 867 LYS A N 1
ATOM 7162 C CA . LYS A 1 867 ? -8.094 14.585 -40.743 1.00 90.88 867 LYS A CA 1
ATOM 7163 C C . LYS A 1 867 ? -9.612 14.725 -40.932 1.00 90.88 867 LYS A C 1
ATOM 7165 O O . LYS A 1 867 ? -10.134 15.834 -41.110 1.00 90.88 867 LYS A O 1
ATOM 7170 N N . PHE A 1 868 ? -10.328 13.603 -40.918 1.00 92.44 868 PHE A N 1
ATOM 7171 C CA . PHE A 1 868 ? -11.788 13.591 -40.991 1.00 92.44 868 PHE A CA 1
ATOM 7172 C C . PHE A 1 868 ? -12.422 14.386 -39.837 1.00 92.44 868 PHE A C 1
ATOM 7174 O O . PHE A 1 868 ? -11.882 14.460 -38.734 1.00 92.44 868 PHE A O 1
ATOM 7181 N N . ARG A 1 869 ? -13.571 15.022 -40.094 1.00 90.38 869 ARG A N 1
ATOM 7182 C CA . ARG A 1 869 ? -14.326 15.778 -39.077 1.00 90.38 869 ARG A CA 1
ATOM 7183 C C . ARG A 1 869 ? -15.379 14.904 -38.389 1.00 90.38 869 ARG A C 1
ATOM 7185 O O . ARG A 1 869 ? -15.863 13.933 -38.973 1.00 90.38 869 ARG A O 1
ATOM 7192 N N . ASN A 1 870 ? -15.790 15.326 -37.190 1.00 89.00 870 ASN A N 1
ATOM 7193 C CA . ASN A 1 870 ? -16.850 14.703 -36.386 1.00 89.00 870 ASN A CA 1
ATOM 7194 C C . ASN A 1 870 ? -16.590 13.210 -36.141 1.00 89.00 870 ASN A C 1
ATOM 7196 O O . ASN A 1 870 ? -17.386 12.378 -36.566 1.00 89.00 870 ASN A O 1
ATOM 7200 N N . ILE A 1 871 ? -15.438 12.903 -35.541 1.00 90.25 871 ILE A N 1
ATOM 7201 C CA . ILE A 1 871 ? -15.008 11.530 -35.267 1.00 90.25 871 ILE A CA 1
ATOM 7202 C C . ILE A 1 871 ? -15.660 11.034 -33.973 1.00 90.25 871 ILE A C 1
ATOM 7204 O O . ILE A 1 871 ? -15.542 11.705 -32.938 1.00 90.25 871 ILE A O 1
ATOM 7208 N N . ASP A 1 872 ? -16.292 9.863 -34.012 1.00 87.94 872 ASP A N 1
ATOM 7209 C CA . ASP A 1 872 ? -16.716 9.158 -32.803 1.00 87.94 872 ASP A CA 1
ATOM 7210 C C . ASP A 1 872 ? -15.495 8.565 -32.096 1.00 87.94 872 ASP A C 1
ATOM 7212 O O . ASP A 1 872 ? -14.997 7.495 -32.431 1.00 87.94 872 ASP A O 1
ATOM 7216 N N . LYS A 1 873 ? -15.016 9.258 -31.060 1.00 84.56 873 LYS A N 1
ATOM 7217 C CA . LYS A 1 873 ? -13.847 8.819 -30.291 1.00 84.56 873 LYS A CA 1
ATOM 7218 C C . LYS A 1 873 ? -14.057 7.507 -29.529 1.00 84.56 873 LYS A C 1
ATOM 7220 O O . LYS A 1 873 ? -13.067 6.917 -29.115 1.00 84.56 873 LYS A O 1
ATOM 7225 N N . LYS A 1 874 ? -15.297 7.060 -29.297 1.00 81.56 874 LYS A N 1
ATOM 7226 C CA . LYS A 1 874 ? -15.554 5.775 -28.623 1.00 81.56 874 LYS A CA 1
ATOM 7227 C C . LYS A 1 874 ? -15.417 4.586 -29.573 1.00 81.56 874 LYS A C 1
ATOM 7229 O O . LYS A 1 874 ? -15.111 3.488 -29.118 1.00 81.56 874 LYS A O 1
ATOM 7234 N N . ASN A 1 875 ? -15.622 4.808 -30.869 1.00 85.75 875 ASN A N 1
ATOM 7235 C CA . ASN A 1 875 ? -15.547 3.793 -31.915 1.00 85.75 875 ASN A CA 1
ATOM 7236 C C . ASN A 1 875 ? -14.641 4.248 -33.073 1.00 85.75 875 ASN A C 1
ATOM 7238 O O . ASN A 1 875 ? -14.929 4.004 -34.243 1.00 85.75 875 ASN A O 1
ATOM 7242 N N . GLU A 1 876 ? -13.544 4.933 -32.728 1.00 91.69 876 GLU A N 1
ATOM 7243 C CA . GLU A 1 876 ? -12.737 5.722 -33.667 1.00 91.69 876 GLU A CA 1
ATOM 7244 C C . GLU A 1 876 ? -12.269 4.914 -34.880 1.00 91.69 876 GLU A C 1
ATOM 7246 O O . GLU A 1 876 ? -12.318 5.410 -36.001 1.00 91.69 876 GLU A O 1
ATOM 7251 N N . PHE A 1 877 ? -11.844 3.664 -34.675 1.00 91.75 877 PHE A N 1
ATOM 7252 C CA . PHE A 1 877 ? -11.371 2.806 -35.760 1.00 91.75 877 PHE A CA 1
ATOM 7253 C C . PHE A 1 877 ? -12.454 2.561 -36.817 1.00 91.75 877 PHE A C 1
ATOM 7255 O O . PHE A 1 877 ? -12.231 2.834 -37.995 1.00 91.75 877 PHE A O 1
ATOM 7262 N N . ASN A 1 878 ? -13.639 2.110 -36.400 1.00 92.25 878 ASN A N 1
ATOM 7263 C CA . ASN A 1 878 ? -14.728 1.795 -37.325 1.00 92.25 878 ASN A CA 1
ATOM 7264 C C . ASN A 1 878 ? -15.282 3.063 -37.991 1.00 92.25 878 ASN A C 1
ATOM 7266 O O . ASN A 1 878 ? -15.509 3.065 -39.199 1.00 92.25 878 ASN A O 1
ATOM 7270 N N . ASP A 1 879 ? -15.428 4.152 -37.230 1.00 93.19 879 ASP A N 1
ATOM 7271 C CA . ASP A 1 879 ? -15.898 5.445 -37.744 1.00 93.19 879 ASP A CA 1
ATOM 7272 C C . ASP A 1 879 ? -14.933 6.032 -38.793 1.00 93.19 879 ASP A C 1
ATOM 7274 O O . ASP A 1 879 ? -15.344 6.533 -39.843 1.00 93.19 879 ASP A O 1
ATOM 7278 N N . LEU A 1 880 ? -13.621 5.922 -38.564 1.00 94.81 880 LEU A N 1
ATOM 7279 C CA . LEU A 1 880 ? -12.627 6.364 -39.538 1.00 94.81 880 LEU A CA 1
ATOM 7280 C C . LEU A 1 880 ? -12.577 5.472 -40.783 1.00 94.81 880 LEU A C 1
ATOM 7282 O O . LEU A 1 880 ? -12.403 6.011 -41.875 1.00 94.81 880 LEU A O 1
ATOM 7286 N N . ILE A 1 881 ? -12.755 4.153 -40.654 1.00 94.94 881 ILE A N 1
ATOM 7287 C CA . ILE A 1 881 ? -12.871 3.242 -41.806 1.00 94.94 881 ILE A CA 1
ATOM 7288 C C . ILE A 1 881 ? -14.088 3.617 -42.662 1.00 94.94 881 ILE A C 1
ATOM 7290 O O . ILE A 1 881 ? -13.956 3.756 -43.880 1.00 94.94 881 ILE A O 1
ATOM 7294 N N . GLU A 1 882 ? -15.252 3.840 -42.043 1.00 95.31 882 GLU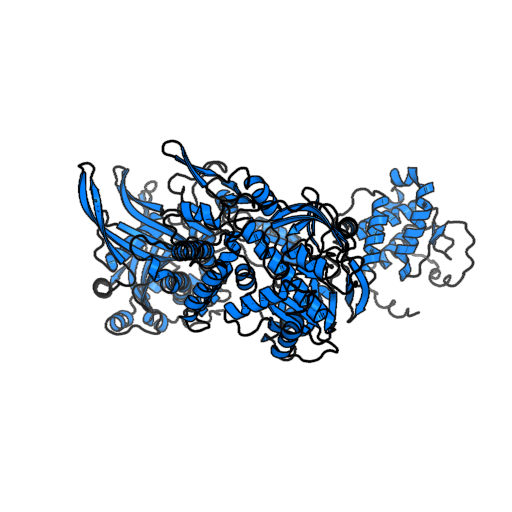 A N 1
ATOM 7295 C CA . GLU A 1 882 ? -16.470 4.265 -42.742 1.00 95.31 882 GLU A CA 1
ATOM 7296 C C . GLU A 1 882 ? -16.226 5.568 -43.518 1.00 95.31 882 GLU A C 1
ATOM 7298 O O . GLU A 1 882 ? -16.418 5.631 -44.737 1.00 95.31 882 GLU A O 1
ATOM 7303 N N . LYS A 1 883 ? -15.731 6.609 -42.836 1.00 94.75 883 LYS A N 1
ATOM 7304 C CA . LYS A 1 883 ? -15.444 7.913 -43.457 1.00 94.75 883 LYS A CA 1
ATOM 7305 C C . LYS A 1 883 ? -14.388 7.813 -44.553 1.00 94.75 883 LYS A C 1
ATOM 7307 O O . LYS A 1 883 ? -14.517 8.485 -45.583 1.00 94.75 883 LYS A O 1
ATOM 7312 N N . PHE A 1 884 ? -13.371 6.976 -44.356 1.00 96.12 884 PHE A N 1
ATOM 7313 C CA . PHE A 1 884 ? -12.344 6.711 -45.352 1.00 96.12 884 PHE A CA 1
ATOM 7314 C C . PHE A 1 884 ? -12.941 6.108 -46.616 1.00 96.12 884 PHE A C 1
ATOM 7316 O O . PHE A 1 884 ? -12.723 6.669 -47.688 1.00 96.12 884 PHE A O 1
ATOM 7323 N N . PHE A 1 885 ? -13.748 5.047 -46.522 1.00 95.00 885 PHE A N 1
ATOM 7324 C CA . PHE A 1 885 ? -14.337 4.435 -47.714 1.00 95.00 885 PHE A CA 1
ATOM 7325 C C . PHE A 1 885 ? -15.414 5.300 -48.368 1.00 95.00 885 PHE A C 1
ATOM 7327 O O . PHE A 1 885 ? -15.494 5.328 -49.596 1.00 95.00 885 PHE A O 1
ATOM 7334 N N . ILE A 1 886 ? -16.165 6.100 -47.603 1.00 93.50 886 ILE A N 1
ATOM 7335 C CA . ILE A 1 886 ? -17.035 7.136 -48.177 1.00 93.50 886 ILE A CA 1
ATOM 7336 C C . ILE A 1 886 ? -16.210 8.096 -49.043 1.00 93.50 886 ILE A C 1
ATOM 7338 O O . ILE A 1 886 ? -16.572 8.356 -50.194 1.00 93.50 886 ILE A O 1
ATOM 7342 N N . ALA A 1 887 ? -15.096 8.617 -48.518 1.00 91.56 887 ALA A N 1
ATOM 7343 C CA . ALA A 1 887 ? -14.222 9.517 -49.263 1.00 91.56 887 ALA A CA 1
ATOM 7344 C C . ALA A 1 887 ? -13.576 8.815 -50.466 1.00 91.56 887 ALA A C 1
ATOM 7346 O O . ALA A 1 887 ? -13.626 9.359 -51.567 1.00 91.56 887 ALA A O 1
ATOM 7347 N N . PHE A 1 888 ? -13.050 7.603 -50.273 1.00 92.19 888 PHE A N 1
ATOM 7348 C CA . PHE A 1 888 ? -12.439 6.754 -51.295 1.00 92.19 888 PHE A CA 1
ATOM 7349 C C . PHE A 1 888 ? -13.384 6.554 -52.481 1.00 92.19 888 PHE A C 1
ATOM 7351 O O . PHE A 1 888 ? -13.020 6.867 -53.610 1.00 92.19 888 PHE A O 1
ATOM 7358 N N . PHE A 1 889 ? -14.635 6.163 -52.234 1.00 91.06 889 PHE A N 1
ATOM 7359 C CA . PHE A 1 889 ? -15.639 5.970 -53.282 1.00 91.06 889 PHE A CA 1
ATOM 7360 C C . PHE A 1 889 ? -16.022 7.287 -53.966 1.00 91.06 889 PHE A C 1
ATOM 7362 O O . PHE A 1 889 ? -16.192 7.346 -55.182 1.00 91.06 889 PHE A O 1
ATOM 7369 N N . LYS A 1 890 ? -16.107 8.386 -53.207 1.00 89.00 890 LYS A N 1
ATOM 7370 C CA . LYS A 1 890 ? -16.457 9.703 -53.756 1.00 89.00 890 LYS A CA 1
ATOM 7371 C C . LYS A 1 890 ? -15.404 10.309 -54.680 1.00 89.00 890 LYS A C 1
ATOM 7373 O O . LYS A 1 890 ? -15.750 11.215 -55.437 1.00 89.00 890 LYS A O 1
ATOM 7378 N N . THR A 1 891 ? -14.163 9.826 -54.646 1.00 86.94 891 THR A N 1
ATOM 7379 C CA . THR A 1 891 ? -13.130 10.247 -55.605 1.00 86.94 891 THR A CA 1
ATOM 7380 C C . THR A 1 891 ? -13.416 9.772 -57.031 1.00 86.94 891 THR A C 1
ATOM 7382 O O . THR A 1 891 ? -13.015 10.452 -57.970 1.00 86.94 891 THR A O 1
ATOM 7385 N N . LYS A 1 892 ? -14.107 8.631 -57.195 1.00 85.56 892 LYS A N 1
ATOM 7386 C CA . LYS A 1 892 ? -14.368 7.957 -58.481 1.00 85.56 892 LYS A CA 1
ATOM 7387 C C . LYS A 1 892 ? -13.120 7.561 -59.290 1.00 85.56 892 LYS A C 1
ATOM 7389 O O . LYS A 1 892 ? -13.236 7.270 -60.475 1.00 85.56 892 LYS A O 1
ATOM 7394 N N . ILE A 1 893 ? -11.931 7.539 -58.681 1.00 86.00 893 ILE A N 1
ATOM 7395 C CA . ILE A 1 893 ? -10.676 7.170 -59.371 1.00 86.00 893 ILE A CA 1
ATOM 7396 C C . ILE A 1 893 ? -10.247 5.721 -59.117 1.00 86.00 893 ILE A C 1
ATOM 7398 O O . ILE A 1 893 ? -9.328 5.237 -59.773 1.00 86.00 893 ILE A O 1
ATOM 7402 N N . PHE A 1 894 ? -10.910 5.005 -58.208 1.00 87.31 894 PHE A N 1
ATOM 7403 C CA . PHE A 1 894 ? -10.566 3.636 -57.818 1.00 87.31 894 PHE A CA 1
ATOM 7404 C C . PHE A 1 894 ? -11.614 2.625 -58.288 1.00 87.31 894 PHE A C 1
ATOM 7406 O O . PHE A 1 894 ? -12.801 2.938 -58.349 1.00 87.31 894 PHE A O 1
ATOM 7413 N N . THR A 1 895 ? -11.169 1.399 -58.553 1.00 86.50 895 THR A N 1
ATOM 7414 C CA . THR A 1 895 ? -12.016 0.242 -58.857 1.00 86.50 895 THR A CA 1
ATOM 7415 C C . THR A 1 895 ? -11.520 -1.000 -58.116 1.00 86.50 895 THR A C 1
ATOM 7417 O O . THR A 1 895 ? -10.379 -1.030 -57.655 1.00 86.50 895 THR A O 1
ATOM 7420 N N . ILE A 1 896 ? -12.352 -2.036 -57.999 1.00 84.56 896 ILE A N 1
ATOM 7421 C CA . ILE A 1 896 ? -11.915 -3.354 -57.515 1.00 84.56 896 ILE A CA 1
ATOM 7422 C C . ILE A 1 896 ? -11.270 -4.112 -58.679 1.00 84.56 896 ILE A C 1
ATOM 7424 O O . ILE A 1 896 ? -11.815 -4.173 -59.781 1.00 84.56 896 ILE A O 1
ATOM 7428 N N . THR A 1 897 ? -10.106 -4.710 -58.445 1.00 79.56 897 THR A N 1
ATOM 7429 C CA . THR A 1 897 ? -9.385 -5.506 -59.440 1.00 79.56 897 THR A CA 1
ATOM 7430 C C . THR A 1 897 ? -10.277 -6.630 -59.976 1.00 79.56 897 THR A C 1
ATOM 7432 O O . THR A 1 897 ? -10.809 -7.436 -59.217 1.00 79.56 897 THR A O 1
ATOM 7435 N N . GLY A 1 898 ? -10.454 -6.683 -61.299 1.00 70.94 898 GLY A N 1
ATOM 7436 C CA . GLY A 1 898 ? -11.328 -7.656 -61.968 1.00 70.94 898 GLY A CA 1
ATOM 7437 C C . GLY A 1 898 ? -12.797 -7.231 -62.098 1.00 70.94 898 GLY A C 1
ATOM 7438 O O . GLY A 1 898 ? -13.531 -7.860 -62.855 1.00 70.94 898 GLY A O 1
ATOM 7439 N N . ILE A 1 899 ? -13.217 -6.144 -61.443 1.00 69.12 899 ILE A N 1
ATOM 7440 C CA . ILE A 1 899 ? -14.537 -5.525 -61.605 1.00 69.12 899 ILE A CA 1
ATOM 7441 C C . ILE A 1 899 ? -14.313 -4.181 -62.298 1.00 69.12 899 ILE A C 1
ATOM 7443 O O . ILE A 1 899 ? -13.874 -3.220 -61.684 1.00 69.12 899 ILE A O 1
ATOM 7447 N N . ASN A 1 900 ? -14.582 -4.095 -63.600 1.00 62.75 900 ASN A N 1
ATOM 7448 C CA . ASN A 1 900 ? -14.350 -2.871 -64.380 1.00 62.75 900 ASN A CA 1
ATOM 7449 C C . ASN A 1 900 ? -15.563 -1.917 -64.310 1.00 62.75 900 ASN A C 1
ATOM 7451 O O . ASN A 1 900 ? -16.051 -1.437 -65.332 1.00 62.75 900 ASN A O 1
ATOM 7455 N N . LYS A 1 901 ? -16.117 -1.718 -63.105 1.00 68.38 901 LYS A N 1
ATOM 7456 C CA . LYS A 1 901 ? -17.307 -0.889 -62.852 1.00 68.38 901 LYS A CA 1
ATOM 7457 C C . LYS A 1 901 ? -17.010 0.182 -61.810 1.00 68.38 901 LYS A C 1
ATOM 7459 O O . LYS A 1 901 ? -16.241 -0.049 -60.884 1.00 68.38 901 LYS A O 1
ATOM 7464 N N . GLU A 1 902 ? -17.660 1.335 -61.959 1.00 70.94 902 GLU A N 1
ATOM 7465 C CA . GLU A 1 902 ? -17.582 2.422 -60.984 1.00 70.94 902 GLU A CA 1
ATOM 7466 C C . GLU A 1 902 ? -18.104 1.947 -59.620 1.00 70.94 902 GLU A C 1
ATOM 7468 O O . GLU A 1 902 ? -19.176 1.347 -59.520 1.00 70.94 902 GLU A O 1
ATOM 7473 N N . LEU A 1 903 ? -17.329 2.217 -58.572 1.00 82.44 903 LEU A N 1
ATOM 7474 C CA . LEU A 1 903 ? -17.683 1.890 -57.199 1.00 82.44 903 LEU A CA 1
ATOM 7475 C C . LEU A 1 903 ? -18.826 2.795 -56.714 1.00 82.44 903 LEU A C 1
ATOM 7477 O O . LEU A 1 903 ? -18.664 4.009 -56.592 1.00 82.44 903 LEU A O 1
ATOM 7481 N N . ASP A 1 904 ? -19.987 2.202 -56.433 1.00 83.31 904 ASP A N 1
ATOM 7482 C CA . ASP A 1 904 ? -21.197 2.912 -56.012 1.00 83.31 904 ASP A CA 1
ATOM 7483 C C . ASP A 1 904 ? -21.552 2.684 -54.528 1.00 83.31 904 ASP A C 1
ATOM 7485 O O . ASP A 1 904 ? -20.852 2.001 -53.779 1.00 83.31 904 ASP A O 1
ATOM 7489 N N . TYR A 1 905 ? -22.659 3.282 -54.080 1.00 88.56 905 TYR A N 1
ATOM 7490 C CA . TYR A 1 905 ? -23.135 3.159 -52.698 1.00 88.56 905 TYR A CA 1
ATOM 7491 C C . TYR A 1 905 ? -23.415 1.704 -52.276 1.00 88.56 905 TYR A C 1
ATOM 7493 O O . TYR A 1 905 ? -23.197 1.351 -51.120 1.00 88.56 905 TYR A O 1
ATOM 7501 N N . ILE A 1 906 ? -23.877 0.852 -53.197 1.00 86.38 906 ILE A N 1
ATOM 7502 C CA . ILE A 1 906 ? -24.200 -0.549 -52.899 1.00 86.38 906 ILE A CA 1
ATOM 7503 C C . ILE A 1 906 ? -22.907 -1.317 -52.615 1.00 86.38 906 ILE A C 1
ATOM 7505 O O . ILE A 1 906 ? -22.840 -2.073 -51.644 1.00 86.38 906 ILE A O 1
ATOM 7509 N N . TYR A 1 907 ? -21.864 -1.093 -53.419 1.00 86.88 907 TYR A N 1
ATOM 7510 C CA . TYR A 1 907 ? -20.543 -1.673 -53.168 1.00 86.88 907 TYR A CA 1
ATOM 7511 C C . TYR A 1 907 ? -19.934 -1.175 -51.851 1.00 86.88 907 TYR A C 1
ATOM 7513 O O . TYR A 1 907 ? -19.379 -1.982 -51.109 1.00 86.88 907 TYR A O 1
ATOM 7521 N N . LEU A 1 908 ? -20.084 0.114 -51.522 1.00 90.62 908 LEU A N 1
ATOM 7522 C CA . LEU A 1 908 ? -19.622 0.675 -50.247 1.00 90.62 908 LEU A CA 1
ATOM 7523 C C . LEU A 1 908 ? -20.273 -0.037 -49.055 1.00 90.62 908 LEU A C 1
ATOM 7525 O O . LEU A 1 908 ? -19.576 -0.484 -48.147 1.00 90.62 908 LEU A O 1
ATOM 7529 N N . HIS A 1 909 ? -21.601 -0.175 -49.084 1.00 90.19 909 HIS A N 1
ATOM 7530 C CA . HIS A 1 909 ? -22.357 -0.841 -48.028 1.00 90.19 909 HIS A CA 1
ATOM 7531 C C . HIS A 1 909 ? -21.915 -2.300 -47.853 1.00 90.19 909 HIS A C 1
ATOM 7533 O O . HIS A 1 909 ? -21.614 -2.724 -46.740 1.00 90.19 909 HIS A O 1
ATOM 7539 N N . LYS A 1 910 ? -21.798 -3.058 -48.953 1.00 88.00 910 LYS A N 1
ATOM 7540 C CA . LYS A 1 910 ? -21.349 -4.460 -48.913 1.00 88.00 910 LYS A CA 1
ATOM 7541 C C . LYS A 1 910 ? -19.930 -4.607 -48.355 1.00 88.00 910 LYS A C 1
ATOM 7543 O O . LYS A 1 910 ? -19.686 -5.505 -47.557 1.00 88.00 910 LYS A O 1
ATOM 7548 N N . LEU A 1 911 ? -19.002 -3.733 -48.748 1.00 89.88 911 LEU A N 1
ATOM 7549 C CA . LEU A 1 911 ? -17.623 -3.771 -48.253 1.00 89.88 911 LEU A CA 1
ATOM 7550 C C . LEU A 1 911 ? -17.535 -3.490 -46.750 1.00 89.88 911 LEU A C 1
ATOM 7552 O O . LEU A 1 911 ? -16.810 -4.186 -46.044 1.00 89.88 911 LEU A O 1
ATOM 7556 N N . LEU A 1 912 ? -18.273 -2.498 -46.251 1.00 91.44 912 LEU A N 1
ATOM 7557 C CA . LEU A 1 912 ? -18.288 -2.195 -44.818 1.00 91.44 912 LEU A CA 1
ATOM 7558 C C . LEU A 1 912 ? -18.952 -3.317 -44.008 1.00 91.44 912 LEU A C 1
ATOM 7560 O O . LEU A 1 912 ? -18.441 -3.676 -42.948 1.00 91.44 912 LEU A O 1
ATOM 7564 N N . GLN A 1 913 ? -19.997 -3.955 -44.545 1.00 89.44 913 GLN A N 1
ATOM 7565 C CA . GLN A 1 913 ? -20.615 -5.131 -43.925 1.00 89.44 913 GLN A CA 1
ATOM 7566 C C . GLN A 1 913 ? -19.648 -6.313 -43.770 1.00 89.44 913 GLN A C 1
ATOM 7568 O O . GLN A 1 913 ? -19.695 -6.979 -42.739 1.00 89.44 913 GLN A O 1
ATOM 7573 N N . LEU A 1 914 ? -18.737 -6.551 -44.726 1.00 88.25 914 LEU A N 1
ATOM 7574 C CA . LEU A 1 914 ? -17.699 -7.589 -44.584 1.00 88.25 914 LEU A CA 1
ATOM 7575 C C . LEU A 1 914 ? -16.805 -7.349 -43.360 1.00 88.25 914 LEU A C 1
ATOM 7577 O O . LEU A 1 914 ? -16.363 -8.298 -42.720 1.00 88.25 914 LEU A O 1
ATOM 7581 N N . LYS A 1 915 ? -16.585 -6.081 -43.001 1.00 85.44 915 LYS A N 1
ATOM 7582 C CA . LYS A 1 915 ? -15.843 -5.674 -41.801 1.00 85.44 915 LYS A CA 1
ATOM 7583 C C . LYS A 1 915 ? -16.725 -5.511 -40.560 1.00 85.44 915 LYS A C 1
ATOM 7585 O O . LYS A 1 915 ? -16.226 -5.059 -39.535 1.00 85.44 915 LYS A O 1
ATOM 7590 N N . GLN A 1 916 ? -18.008 -5.875 -40.640 1.00 88.44 916 GLN A N 1
ATOM 7591 C CA . GLN A 1 916 ? -19.004 -5.681 -39.579 1.00 88.44 916 GLN A CA 1
ATOM 7592 C C . GLN A 1 916 ? -19.132 -4.207 -39.150 1.00 88.44 916 GLN A C 1
ATOM 7594 O O . GLN A 1 916 ? -19.333 -3.893 -37.977 1.00 88.44 916 GLN A O 1
ATOM 7599 N N . ILE A 1 917 ? -18.984 -3.288 -40.108 1.00 90.06 917 ILE A N 1
ATOM 7600 C CA . ILE A 1 917 ? -19.126 -1.846 -39.905 1.00 90.06 917 ILE A CA 1
ATOM 7601 C C . ILE A 1 917 ? -20.455 -1.405 -40.515 1.00 90.06 917 ILE A C 1
ATOM 7603 O O . ILE A 1 917 ? -20.713 -1.623 -41.700 1.00 90.06 917 ILE A O 1
ATOM 7607 N N . GLU A 1 918 ? -21.299 -0.781 -39.698 1.00 89.12 918 GLU A N 1
ATOM 7608 C CA . GLU A 1 918 ? -22.556 -0.184 -40.144 1.00 89.12 918 GLU A CA 1
ATOM 7609 C C . GLU A 1 918 ? -22.288 1.122 -40.907 1.00 89.12 918 GLU A C 1
ATOM 7611 O O . GLU A 1 918 ? -21.477 1.945 -40.485 1.00 89.12 918 GLU A O 1
ATOM 7616 N N . LEU A 1 919 ? -22.957 1.305 -42.050 1.00 89.81 919 LEU A N 1
ATOM 7617 C CA . LEU A 1 919 ? -22.905 2.540 -42.833 1.00 89.81 919 LEU A CA 1
ATOM 7618 C C . LEU A 1 919 ? -24.027 3.472 -42.359 1.00 89.81 919 LEU A C 1
ATOM 7620 O O . LEU A 1 919 ? -25.193 3.256 -42.682 1.00 89.81 919 LEU A O 1
ATOM 7624 N N . HIS A 1 920 ? -23.675 4.531 -41.637 1.00 90.81 920 HIS A N 1
ATOM 7625 C CA . HIS A 1 920 ? -24.630 5.433 -40.989 1.00 90.81 920 HIS A CA 1
ATOM 7626 C C . HIS A 1 920 ? -25.258 6.450 -41.952 1.00 90.81 920 HIS A C 1
ATOM 7628 O O . HIS A 1 920 ? -26.241 7.113 -41.617 1.00 90.81 920 HIS A O 1
ATOM 7634 N N . ILE A 1 921 ? -24.687 6.623 -43.147 1.00 88.19 921 ILE A N 1
ATOM 7635 C CA . ILE A 1 921 ? -25.204 7.547 -44.160 1.00 88.19 921 ILE A CA 1
ATOM 7636 C C . ILE A 1 921 ? -26.133 6.833 -45.149 1.00 88.19 921 ILE A C 1
ATOM 7638 O O . ILE A 1 921 ? -25.755 5.848 -45.783 1.00 88.19 921 ILE A O 1
ATOM 7642 N N . ASP A 1 922 ? -27.338 7.369 -45.349 1.00 90.19 922 ASP A N 1
ATOM 7643 C CA . ASP A 1 922 ? -28.267 6.857 -46.361 1.00 90.19 922 ASP A CA 1
ATOM 7644 C C . ASP A 1 922 ? -27.836 7.221 -47.800 1.00 90.19 922 ASP A C 1
ATOM 7646 O O . ASP A 1 922 ? -27.012 8.111 -48.037 1.00 90.19 922 ASP A O 1
ATOM 7650 N N . ILE A 1 923 ? -28.422 6.554 -48.800 1.00 90.31 923 ILE A N 1
ATOM 7651 C CA . ILE A 1 923 ? -28.084 6.760 -50.218 1.00 90.31 923 ILE A CA 1
ATOM 7652 C C . ILE A 1 923 ? -28.331 8.200 -50.711 1.00 90.31 923 ILE A C 1
ATOM 7654 O O . ILE A 1 923 ? -27.619 8.693 -51.594 1.00 90.31 923 ILE A O 1
ATOM 7658 N N . THR A 1 924 ? -29.325 8.900 -50.161 1.00 87.56 924 THR A N 1
ATOM 7659 C CA . THR A 1 924 ? -29.687 10.272 -50.548 1.00 87.56 924 THR A CA 1
ATOM 7660 C C . THR A 1 924 ? -28.675 11.268 -49.995 1.00 87.56 924 THR A C 1
ATOM 7662 O O . THR A 1 924 ? -28.178 12.128 -50.731 1.00 87.56 924 THR A O 1
ATOM 7665 N N . ALA A 1 925 ? -28.336 11.134 -48.715 1.00 88.00 925 ALA A N 1
ATOM 7666 C CA . ALA A 1 925 ? -27.299 11.897 -48.045 1.00 88.00 925 ALA A CA 1
ATOM 7667 C C . ALA A 1 925 ? -25.933 11.631 -48.688 1.00 88.00 925 ALA A C 1
ATOM 7669 O O . ALA A 1 925 ? -25.223 12.582 -49.023 1.00 88.00 925 ALA A O 1
ATOM 7670 N N . TYR A 1 926 ? -25.615 10.366 -48.988 1.00 90.38 926 TYR A N 1
ATOM 7671 C CA . TYR A 1 926 ? -24.404 9.995 -49.711 1.00 90.38 926 TYR A CA 1
ATOM 7672 C C . TYR A 1 926 ? -24.332 10.714 -51.055 1.00 90.38 926 TYR A C 1
ATOM 7674 O O . TYR A 1 926 ? -23.335 11.373 -51.327 1.00 90.38 926 TYR A O 1
ATOM 7682 N N . LYS A 1 927 ? -25.377 10.679 -51.896 1.00 85.94 927 LYS A N 1
ATOM 7683 C CA . LYS A 1 927 ? -25.381 11.368 -53.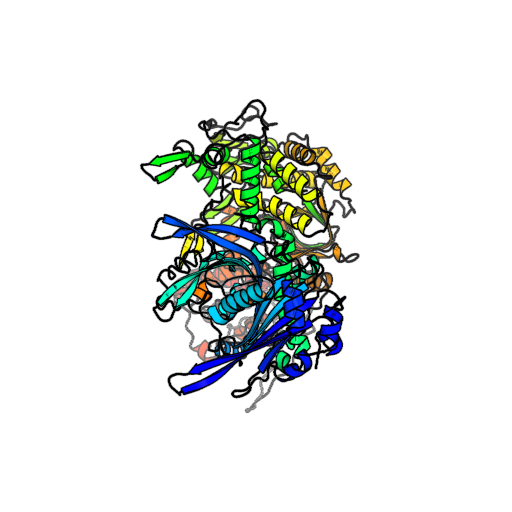204 1.00 85.94 927 LYS A CA 1
ATOM 7684 C C . LYS A 1 927 ? -25.086 12.870 -53.090 1.00 85.94 927 LYS A C 1
ATOM 7686 O O . LYS A 1 927 ? -24.328 13.384 -53.910 1.00 85.94 927 LYS A O 1
ATOM 7691 N N . LYS A 1 928 ? -25.614 13.543 -52.062 1.00 87.44 928 LYS A N 1
ATOM 7692 C CA . LYS A 1 928 ? -25.403 14.981 -51.803 1.00 87.44 928 LYS A CA 1
ATOM 7693 C C . LYS A 1 928 ? -24.044 15.307 -51.170 1.00 87.44 928 LYS A C 1
ATOM 7695 O O . LYS A 1 928 ? -23.601 16.455 -51.246 1.00 87.44 928 LYS A O 1
ATOM 7700 N N . LEU A 1 929 ? -23.385 14.328 -50.550 1.00 88.75 929 LEU A N 1
ATOM 7701 C CA . LEU A 1 929 ? -22.121 14.521 -49.849 1.00 88.75 929 LEU A CA 1
ATOM 7702 C C . LEU A 1 929 ? -20.989 14.882 -50.822 1.00 88.75 929 LEU A C 1
ATOM 7704 O O . LEU A 1 929 ? -20.725 14.169 -51.796 1.00 88.75 929 LEU A O 1
ATOM 7708 N N . LYS A 1 930 ? -20.298 15.986 -50.526 1.00 87.44 930 LYS A N 1
ATOM 7709 C CA . LYS A 1 930 ? -19.090 16.429 -51.235 1.00 87.44 930 LYS A CA 1
ATOM 7710 C C . LYS A 1 930 ? -17.838 15.930 -50.515 1.00 87.44 930 LYS A C 1
ATOM 7712 O O . LYS A 1 930 ? -17.842 15.785 -49.295 1.00 87.44 930 LYS A O 1
ATOM 7717 N N . LEU A 1 931 ? -16.759 15.731 -51.274 1.00 87.31 931 LEU A N 1
ATOM 7718 C CA . LEU A 1 931 ? -15.448 15.399 -50.716 1.00 87.31 931 LEU A CA 1
ATOM 7719 C C . LEU A 1 931 ? -14.994 16.495 -49.736 1.00 87.31 931 LEU A C 1
ATOM 7721 O O . LEU A 1 931 ? -15.147 17.688 -50.017 1.00 87.31 931 LEU A O 1
ATOM 7725 N N . GLN A 1 932 ? -14.422 16.104 -48.596 1.00 89.62 932 GLN A N 1
ATOM 7726 C CA . GLN A 1 932 ? -13.896 17.059 -47.621 1.00 89.62 932 GLN A CA 1
ATOM 7727 C C . GLN A 1 932 ? -12.766 17.891 -48.247 1.00 89.62 932 GLN A C 1
ATOM 7729 O O . GLN A 1 932 ? -11.903 17.344 -48.931 1.00 89.62 932 GLN A O 1
ATOM 7734 N N . LYS A 1 933 ? -12.745 19.206 -47.966 1.00 89.81 933 LYS A N 1
ATOM 7735 C CA . LYS A 1 933 ? -11.781 20.163 -48.543 1.00 89.81 933 LYS A CA 1
ATOM 7736 C C . LYS A 1 933 ? -10.327 19.679 -48.454 1.00 89.81 933 LYS A C 1
ATOM 7738 O O . LYS A 1 933 ? -9.638 19.690 -49.457 1.00 89.81 933 LYS A O 1
ATOM 7743 N N . PHE A 1 934 ? -9.902 19.176 -47.292 1.00 90.81 934 PHE A N 1
ATOM 7744 C CA . PHE A 1 934 ? -8.548 18.638 -47.107 1.00 90.81 934 PHE A CA 1
ATOM 7745 C C . PHE A 1 934 ? -8.205 17.531 -48.116 1.00 90.81 934 PHE A C 1
ATOM 7747 O O . PHE A 1 934 ? -7.173 17.610 -48.765 1.00 90.81 934 PHE A O 1
ATOM 7754 N N . ILE A 1 935 ? -9.078 16.538 -48.299 1.00 89.25 935 ILE A N 1
ATOM 7755 C CA . ILE A 1 935 ? -8.822 15.443 -49.246 1.00 89.25 935 ILE A CA 1
ATOM 7756 C C . ILE A 1 935 ? -8.883 15.963 -50.682 1.00 89.25 935 ILE A C 1
ATOM 7758 O O . ILE A 1 935 ? -8.056 15.588 -51.499 1.00 89.25 935 ILE A O 1
ATOM 7762 N N . LYS A 1 936 ? -9.828 16.861 -50.988 1.00 88.00 936 LYS A N 1
ATOM 7763 C CA . LYS A 1 936 ? -9.982 17.425 -52.334 1.00 88.00 936 LYS A CA 1
ATOM 7764 C C . LYS A 1 936 ? -8.735 18.202 -52.761 1.00 88.00 936 LYS A C 1
ATOM 7766 O O . LYS A 1 936 ? -8.284 18.036 -53.887 1.00 88.00 936 LYS A O 1
ATOM 7771 N N . ASP A 1 937 ? -8.204 19.028 -51.865 1.00 88.75 937 ASP A N 1
ATOM 7772 C CA . ASP A 1 937 ? -7.067 19.908 -52.139 1.00 88.75 937 ASP A CA 1
ATOM 7773 C C . ASP A 1 937 ? -5.736 19.127 -52.231 1.00 88.75 937 ASP A C 1
ATOM 7775 O O . ASP A 1 937 ? -4.798 19.623 -52.841 1.00 88.75 937 ASP A O 1
ATOM 7779 N N . ASN A 1 938 ? -5.661 17.906 -51.677 1.00 90.31 938 ASN A N 1
ATOM 7780 C CA . ASN A 1 938 ? -4.446 17.071 -51.634 1.00 90.31 938 ASN A CA 1
ATOM 7781 C C . ASN A 1 938 ? -4.612 15.714 -52.360 1.00 90.31 938 ASN A C 1
ATOM 7783 O O . ASN A 1 938 ? -3.849 14.780 -52.122 1.00 90.31 938 ASN A O 1
ATOM 7787 N N . LEU A 1 939 ? -5.628 15.561 -53.219 1.00 87.56 939 LEU A N 1
ATOM 7788 C CA . LEU A 1 939 ? -6.004 14.259 -53.791 1.00 87.56 939 LEU A CA 1
ATOM 7789 C C . LEU A 1 939 ? -4.886 13.622 -54.631 1.00 87.56 939 LEU A C 1
ATOM 7791 O O . LEU A 1 939 ? -4.700 12.410 -54.574 1.00 87.56 939 LEU A O 1
ATOM 7795 N N . GLU A 1 940 ? -4.139 14.424 -55.393 1.00 84.06 940 GLU A N 1
ATOM 7796 C CA . GLU A 1 940 ? -3.054 13.930 -56.253 1.00 84.06 940 GLU A CA 1
ATOM 7797 C C . GLU A 1 940 ? -1.918 13.272 -55.462 1.00 84.06 940 GLU A C 1
ATOM 7799 O O . GLU A 1 940 ? -1.364 12.269 -55.912 1.00 84.06 940 GLU A O 1
ATOM 7804 N N . GLU A 1 941 ? -1.622 13.792 -54.272 1.00 85.38 941 GLU A N 1
ATOM 7805 C CA . GLU A 1 941 ? -0.606 13.246 -53.369 1.00 85.38 941 GLU A CA 1
ATOM 7806 C C . GLU A 1 941 ? -1.158 12.041 -52.591 1.00 85.38 941 GLU A C 1
ATOM 7808 O O . GLU A 1 941 ? -0.503 11.006 -52.483 1.00 85.38 941 GLU A O 1
ATOM 7813 N N . LEU A 1 942 ? -2.406 12.129 -52.116 1.00 89.12 942 LEU A N 1
ATOM 7814 C CA . LEU A 1 942 ? -3.017 11.101 -51.268 1.00 89.12 942 LEU A CA 1
ATOM 7815 C C . LEU A 1 942 ? -3.484 9.855 -52.031 1.00 89.12 942 LEU A C 1
ATOM 7817 O O . LEU A 1 942 ? -3.597 8.792 -51.427 1.00 89.12 942 LEU A O 1
ATOM 7821 N N . LYS A 1 943 ? -3.779 9.934 -53.336 1.00 87.81 943 LYS A N 1
ATOM 7822 C CA . LYS A 1 943 ? -4.434 8.831 -54.070 1.00 87.81 943 LYS A CA 1
ATOM 7823 C C . LYS A 1 943 ? -3.670 7.503 -54.019 1.00 87.81 943 LYS A C 1
ATOM 7825 O O . LYS A 1 943 ? -4.294 6.445 -53.980 1.00 87.81 943 LYS A O 1
ATOM 7830 N N . PHE A 1 944 ? -2.337 7.542 -53.994 1.00 89.62 944 PHE A N 1
ATOM 7831 C CA . PHE A 1 944 ? -1.509 6.340 -53.873 1.00 89.62 944 PHE A CA 1
ATOM 7832 C C . PHE A 1 944 ? -1.549 5.770 -52.453 1.00 89.62 944 PHE A C 1
ATOM 7834 O O . PHE A 1 944 ? -1.731 4.565 -52.287 1.00 89.62 944 PHE A O 1
ATOM 7841 N N . GLU A 1 945 ? -1.465 6.625 -51.432 1.00 91.81 945 GLU A N 1
ATOM 7842 C CA . GLU A 1 945 ? -1.593 6.217 -50.027 1.00 91.81 945 GLU A CA 1
ATOM 7843 C C . GLU A 1 945 ? -2.979 5.633 -49.736 1.00 91.81 945 GLU A C 1
ATOM 7845 O O . GLU A 1 945 ? -3.093 4.607 -49.069 1.00 91.81 945 GLU A O 1
ATOM 7850 N N . MET A 1 946 ? -4.032 6.231 -50.301 1.00 93.00 946 MET A N 1
ATOM 7851 C CA . MET A 1 946 ? -5.402 5.727 -50.209 1.00 93.00 946 MET A CA 1
ATOM 7852 C C . MET A 1 946 ? -5.523 4.334 -50.824 1.00 93.00 946 MET A C 1
ATOM 7854 O O . MET A 1 946 ? -6.149 3.458 -50.233 1.00 93.00 946 MET A O 1
ATOM 7858 N N . LEU A 1 947 ? -4.914 4.106 -51.992 1.00 91.31 947 LEU A N 1
ATOM 7859 C CA . LEU A 1 947 ? -4.924 2.797 -52.642 1.00 91.31 947 LEU A CA 1
ATOM 7860 C C . LEU A 1 947 ? -4.219 1.733 -51.796 1.00 91.31 947 LEU A C 1
ATOM 7862 O O . LEU A 1 947 ? -4.742 0.632 -51.617 1.00 91.31 947 LEU A O 1
ATOM 7866 N N . VAL A 1 948 ? -3.038 2.063 -51.267 1.00 92.44 948 VAL A N 1
ATOM 7867 C CA . VAL A 1 948 ? -2.268 1.175 -50.386 1.00 92.44 948 VAL A CA 1
ATOM 7868 C C . VAL A 1 948 ? -3.064 0.861 -49.123 1.00 92.44 948 VAL A C 1
ATOM 7870 O O . VAL A 1 948 ? -3.190 -0.306 -48.762 1.00 92.44 948 VAL A O 1
ATOM 7873 N N . LEU A 1 949 ? -3.658 1.873 -48.488 1.00 94.25 949 LEU A N 1
ATOM 7874 C CA . LEU A 1 949 ? -4.439 1.696 -47.270 1.00 94.25 949 LEU A CA 1
ATOM 7875 C C . LEU A 1 949 ? -5.707 0.866 -47.510 1.00 94.25 949 LEU A C 1
ATOM 7877 O O . LEU A 1 949 ? -5.996 -0.029 -46.724 1.00 94.25 949 LEU A O 1
ATOM 7881 N N . ALA A 1 950 ? -6.431 1.098 -48.608 1.00 92.19 950 ALA A N 1
ATOM 7882 C CA . ALA A 1 950 ? -7.609 0.304 -48.962 1.00 92.19 950 ALA A CA 1
ATOM 7883 C C . ALA A 1 950 ? -7.257 -1.178 -49.168 1.00 92.19 950 ALA A C 1
ATOM 7885 O O . ALA A 1 950 ? -7.950 -2.055 -48.653 1.00 92.19 950 ALA A O 1
ATOM 7886 N N . ASN A 1 951 ? -6.144 -1.452 -49.856 1.00 91.94 951 ASN A N 1
ATOM 7887 C CA . ASN A 1 951 ? -5.617 -2.806 -50.025 1.00 91.94 951 ASN A CA 1
ATOM 7888 C C . ASN A 1 951 ? -5.162 -3.429 -48.697 1.00 91.94 951 ASN A C 1
ATOM 7890 O O . ASN A 1 951 ? -5.403 -4.610 -48.474 1.00 91.94 951 ASN A O 1
ATOM 7894 N N . LYS A 1 952 ? -4.548 -2.642 -47.803 1.00 91.62 952 LYS A N 1
ATOM 7895 C CA . LYS A 1 952 ? -4.139 -3.092 -46.463 1.00 91.62 952 LYS A CA 1
ATOM 7896 C C . LYS A 1 952 ? -5.346 -3.455 -45.595 1.00 91.62 952 LYS A C 1
ATOM 7898 O O . LYS A 1 952 ? -5.311 -4.457 -44.893 1.00 91.62 952 LYS A O 1
ATOM 7903 N N . ILE A 1 953 ? -6.424 -2.670 -45.655 1.00 92.25 953 ILE A N 1
ATOM 7904 C CA . ILE A 1 953 ? -7.650 -2.921 -44.881 1.00 92.25 953 ILE A CA 1
ATOM 7905 C C . ILE A 1 953 ? -8.329 -4.228 -45.315 1.00 92.25 953 ILE A C 1
ATOM 7907 O O . ILE A 1 953 ? -8.827 -4.961 -44.464 1.00 92.25 953 ILE A O 1
ATOM 7911 N N . PHE A 1 954 ? -8.343 -4.523 -46.615 1.00 90.12 954 PHE A N 1
ATOM 7912 C CA . PHE A 1 954 ? -9.044 -5.674 -47.197 1.00 90.12 954 PHE A CA 1
ATOM 7913 C C . PHE A 1 954 ? -8.128 -6.854 -47.578 1.00 90.12 954 PHE A C 1
ATOM 7915 O O . PHE A 1 954 ? -8.495 -7.717 -48.383 1.00 90.12 954 PHE A O 1
ATOM 7922 N N . GLU A 1 955 ? -6.924 -6.897 -47.004 1.00 86.88 955 GLU A N 1
ATOM 7923 C CA . GLU A 1 955 ? -5.929 -7.934 -47.287 1.00 86.88 955 GLU A CA 1
ATOM 7924 C C . GLU A 1 955 ? -6.457 -9.344 -46.955 1.00 86.88 955 GLU A C 1
ATOM 7926 O O . GLU A 1 955 ? -6.268 -10.275 -47.740 1.00 86.88 955 GLU A O 1
ATOM 7931 N N . GLU A 1 956 ? -7.165 -9.495 -45.832 1.00 82.88 956 GLU A N 1
ATOM 7932 C CA . GLU A 1 956 ? -7.695 -10.778 -45.342 1.00 82.88 956 GLU A CA 1
ATOM 7933 C C . GLU A 1 956 ? -8.812 -11.334 -46.228 1.00 82.88 956 GLU A C 1
ATOM 7935 O O . GLU A 1 956 ? -8.843 -12.527 -46.529 1.00 82.88 956 GLU A O 1
ATOM 7940 N N . GLU A 1 957 ? -9.692 -10.459 -46.712 1.00 87.44 957 GLU A N 1
ATOM 7941 C CA . GLU A 1 957 ? -10.769 -10.801 -47.641 1.00 87.44 957 GLU A CA 1
ATOM 7942 C C . GLU A 1 957 ? -10.251 -11.053 -49.064 1.00 87.44 957 GLU A C 1
ATOM 7944 O O . GLU A 1 957 ? -11.036 -11.366 -49.961 1.00 87.44 957 GLU A O 1
ATOM 7949 N N . LYS A 1 958 ? -8.935 -10.912 -49.292 1.00 85.62 958 LYS A N 1
ATOM 7950 C CA . LYS A 1 958 ? -8.278 -11.040 -50.600 1.00 85.62 958 LYS A CA 1
ATOM 7951 C C . LYS A 1 958 ? -8.881 -10.090 -51.653 1.00 85.62 958 LYS A C 1
ATOM 7953 O O . LYS A 1 958 ? -8.817 -10.376 -52.852 1.00 85.62 958 LYS A O 1
ATOM 7958 N N . ILE A 1 959 ? -9.441 -8.949 -51.233 1.00 86.44 959 ILE A N 1
ATOM 7959 C CA . ILE A 1 959 ? -9.989 -7.924 -52.134 1.00 86.44 959 ILE A CA 1
ATOM 7960 C C . ILE A 1 959 ? -8.887 -6.916 -52.450 1.00 86.44 959 ILE A C 1
ATOM 7962 O O . ILE A 1 959 ? -8.255 -6.359 -51.555 1.00 86.44 959 ILE A O 1
ATOM 7966 N N . ARG A 1 960 ? -8.670 -6.664 -53.744 1.00 88.69 960 ARG A N 1
ATOM 7967 C CA . ARG A 1 960 ? -7.702 -5.673 -54.219 1.00 88.69 960 ARG A CA 1
ATOM 7968 C C . ARG A 1 960 ? -8.386 -4.540 -54.963 1.00 88.69 960 ARG A C 1
ATOM 7970 O O . ARG A 1 960 ? -9.303 -4.762 -55.750 1.00 88.69 960 ARG A O 1
ATOM 7977 N N . PHE A 1 961 ? -7.896 -3.335 -54.732 1.00 89.56 961 PHE A N 1
ATOM 7978 C CA . PHE A 1 961 ? -8.271 -2.108 -55.410 1.00 89.56 961 PHE A CA 1
ATOM 7979 C C . PHE A 1 961 ? -7.147 -1.690 -56.364 1.00 89.56 961 PHE A C 1
ATOM 7981 O O . PHE A 1 961 ? -5.961 -1.865 -56.066 1.00 89.56 961 PHE A O 1
ATOM 7988 N N . SER A 1 962 ? -7.521 -1.093 -57.494 1.00 87.25 962 SER A N 1
ATOM 7989 C CA . SER A 1 962 ? -6.617 -0.483 -58.475 1.00 87.25 962 SER A CA 1
ATOM 7990 C C . SER A 1 962 ? -7.154 0.873 -58.941 1.00 87.25 962 SER A C 1
ATOM 7992 O O . SER A 1 962 ? -8.309 1.221 -58.683 1.00 87.25 962 SER A O 1
ATOM 7994 N N . PHE A 1 963 ? -6.336 1.650 -59.652 1.00 85.00 963 PHE A N 1
ATOM 7995 C CA . PHE A 1 963 ? -6.833 2.838 -60.343 1.00 85.00 963 PHE A CA 1
ATOM 7996 C C . PHE A 1 963 ? -7.776 2.439 -61.483 1.00 85.00 963 PHE A C 1
ATOM 7998 O O . PHE A 1 963 ? -7.603 1.408 -62.137 1.00 85.00 963 PHE A O 1
ATOM 8005 N N . SER A 1 964 ? -8.795 3.260 -61.710 1.00 73.88 964 SER A N 1
ATOM 8006 C CA . SER A 1 964 ? -9.724 3.087 -62.824 1.00 73.88 964 SER A CA 1
ATOM 8007 C C . SER A 1 964 ? -8.978 3.316 -64.142 1.00 73.88 964 SER A C 1
ATOM 8009 O O . SER A 1 964 ? -8.332 4.348 -64.308 1.00 73.88 964 SER A O 1
ATOM 8011 N N . GLY A 1 965 ? -9.047 2.357 -65.072 1.00 63.84 965 GLY A N 1
ATOM 8012 C CA . GLY A 1 965 ? -8.429 2.465 -66.403 1.00 63.84 965 GLY A CA 1
ATOM 8013 C C . GLY A 1 965 ? -7.025 1.861 -66.569 1.00 63.84 965 GLY A C 1
ATOM 8014 O O . GLY A 1 965 ? -6.433 2.045 -67.627 1.00 63.84 965 GLY A O 1
ATOM 8015 N N . SER A 1 966 ? -6.482 1.133 -65.582 1.00 46.28 966 SER A N 1
ATOM 8016 C CA . SER A 1 966 ? -5.242 0.340 -65.737 1.00 46.28 966 SER A CA 1
ATOM 8017 C C . SER A 1 966 ? -5.573 -1.131 -66.045 1.00 46.28 966 SER A C 1
ATOM 8019 O O . SER A 1 966 ? -6.334 -1.755 -65.305 1.00 46.28 966 SER A O 1
ATOM 8021 N N . GLU A 1 967 ? -5.031 -1.685 -67.134 1.00 39.62 967 GLU A N 1
ATOM 8022 C CA . GLU A 1 967 ? -5.265 -3.068 -67.584 1.00 39.62 967 GLU A CA 1
ATOM 8023 C C . GLU A 1 967 ? -4.869 -4.108 -66.516 1.00 39.62 967 GLU A C 1
ATOM 8025 O O . GLU A 1 967 ? -3.706 -4.242 -66.142 1.00 39.62 967 GLU A O 1
ATOM 8030 N N . ASN A 1 968 ? -5.857 -4.867 -66.031 1.00 35.00 968 ASN A N 1
ATOM 8031 C CA . ASN A 1 968 ? -5.698 -5.943 -65.052 1.00 35.00 968 ASN A CA 1
ATOM 8032 C C . ASN A 1 968 ? -5.757 -7.314 -65.747 1.00 35.00 968 ASN A C 1
ATOM 8034 O O . ASN A 1 968 ? -6.838 -7.856 -65.983 1.00 35.00 968 ASN A O 1
ATOM 8038 N N . ASN A 1 969 ? -4.598 -7.920 -66.007 1.00 35.44 969 ASN A N 1
ATOM 8039 C CA . ASN A 1 969 ? -4.505 -9.357 -66.260 1.00 35.44 969 ASN A CA 1
ATOM 8040 C C . ASN A 1 969 ? -4.596 -10.104 -64.924 1.00 35.44 969 ASN A C 1
ATOM 8042 O O . ASN A 1 969 ? -3.590 -10.221 -64.236 1.00 35.44 969 ASN A O 1
ATOM 8046 N N . LEU A 1 970 ? -5.796 -10.572 -64.558 1.00 31.77 970 LEU A N 1
ATOM 8047 C CA . LEU A 1 970 ? -6.063 -11.769 -63.734 1.00 31.77 970 LEU A CA 1
ATOM 8048 C C . LEU A 1 970 ? -7.587 -11.935 -63.573 1.00 31.77 970 LEU A C 1
ATOM 8050 O O . LEU A 1 970 ? -8.198 -11.607 -62.557 1.00 31.77 970 LEU A O 1
ATOM 8054 N N . VAL A 1 971 ? -8.215 -12.443 -64.633 1.00 37.84 971 VAL A N 1
ATOM 8055 C CA . VAL A 1 971 ? -9.631 -12.826 -64.676 1.00 37.84 971 VAL A CA 1
ATOM 8056 C C . VAL A 1 971 ? -9.796 -14.183 -63.985 1.00 37.84 971 VAL A C 1
ATOM 8058 O O . VAL A 1 971 ? -9.485 -15.214 -64.578 1.00 37.84 971 VAL A O 1
ATOM 8061 N N . LYS A 1 972 ? -10.293 -14.213 -62.737 1.00 35.91 972 LYS A N 1
ATOM 8062 C CA . LYS A 1 972 ? -10.812 -15.469 -62.147 1.00 35.91 972 LYS A CA 1
ATOM 8063 C C . LYS A 1 972 ? -11.977 -15.367 -61.149 1.00 35.91 972 LYS A C 1
ATOM 8065 O O . LYS A 1 972 ? -12.398 -16.404 -60.655 1.00 35.91 972 LYS A O 1
ATOM 8070 N N . TYR A 1 973 ? -12.570 -14.188 -60.918 1.00 36.75 973 TYR A N 1
ATOM 8071 C CA . TYR A 1 973 ? -13.731 -14.043 -60.008 1.00 36.75 973 TYR A CA 1
ATOM 8072 C C . TYR A 1 973 ? -14.970 -13.377 -60.630 1.00 36.75 973 TYR A C 1
ATOM 8074 O O . TYR A 1 973 ? -15.899 -12.985 -59.929 1.00 36.75 973 TYR A O 1
ATOM 8082 N N . ASN A 1 974 ? -15.048 -13.331 -61.963 1.00 37.28 974 ASN A N 1
ATOM 8083 C CA . ASN A 1 974 ? -16.156 -12.699 -62.696 1.00 37.28 974 ASN A CA 1
ATOM 8084 C C . ASN A 1 974 ? -17.531 -13.390 -62.518 1.00 37.28 974 ASN A C 1
ATOM 8086 O O . ASN A 1 974 ? -18.524 -12.899 -63.039 1.00 37.28 974 ASN A O 1
ATOM 8090 N N . LYS A 1 975 ? -17.605 -14.514 -61.789 1.00 37.06 975 LYS A N 1
ATOM 8091 C CA . LYS A 1 975 ? -18.839 -15.289 -61.567 1.00 37.06 975 LYS A CA 1
ATOM 8092 C C . LYS A 1 975 ? -19.512 -15.080 -60.204 1.00 37.06 975 LYS A C 1
ATOM 8094 O O . LYS A 1 975 ? -20.586 -15.619 -60.003 1.00 37.06 975 LYS A O 1
ATOM 8099 N N . ILE A 1 976 ? -18.934 -14.296 -59.286 1.00 39.66 976 ILE A N 1
ATOM 8100 C CA . ILE A 1 976 ? -19.549 -14.051 -57.959 1.00 39.66 976 ILE A CA 1
ATOM 8101 C C . ILE A 1 976 ? -20.458 -12.801 -57.958 1.00 39.66 976 ILE A C 1
ATOM 8103 O O . ILE A 1 976 ? -21.272 -12.626 -57.059 1.00 39.66 976 ILE A O 1
ATOM 8107 N N . PHE A 1 977 ? -20.377 -11.937 -58.979 1.00 37.72 977 PHE A N 1
ATOM 8108 C CA . PHE A 1 977 ? -21.075 -10.640 -58.981 1.00 37.72 977 PHE A CA 1
ATOM 8109 C C . PHE A 1 977 ? -22.221 -10.492 -59.994 1.00 37.72 977 PHE A C 1
ATOM 8111 O O . PHE A 1 977 ? -22.899 -9.466 -59.951 1.00 37.72 977 PHE A O 1
ATOM 8118 N N . PHE A 1 978 ? -22.462 -11.466 -60.884 1.00 41.03 978 PHE A N 1
ATOM 8119 C CA . PHE A 1 978 ? -23.512 -11.362 -61.909 1.00 41.03 978 PHE A CA 1
ATOM 8120 C C . PHE A 1 978 ? -24.250 -12.682 -62.153 1.00 41.03 978 PHE A C 1
ATOM 8122 O O . PHE A 1 978 ? -23.805 -13.491 -62.954 1.00 41.03 978 PHE A O 1
ATOM 8129 N N . GLU A 1 979 ? -25.378 -12.829 -61.464 1.00 32.44 979 GLU A N 1
ATOM 8130 C CA . GLU A 1 979 ? -26.659 -13.462 -61.840 1.00 32.44 979 GLU A CA 1
ATOM 8131 C C . GLU A 1 979 ? -27.580 -13.100 -60.650 1.00 32.44 979 GLU A C 1
ATOM 8133 O O . GLU A 1 979 ? -27.247 -13.394 -59.512 1.00 32.44 979 GLU A O 1
ATOM 8138 N N . ASP A 1 980 ? -28.510 -12.149 -60.776 1.00 30.67 980 ASP A N 1
ATOM 8139 C CA . ASP A 1 980 ? -29.850 -12.408 -61.302 1.00 30.67 980 ASP A CA 1
ATOM 8140 C C . ASP A 1 980 ? -30.394 -11.306 -62.225 1.00 30.67 980 ASP A C 1
ATOM 8142 O O . ASP A 1 980 ? -30.275 -10.101 -61.981 1.00 30.67 980 ASP A O 1
ATOM 8146 N N . ASN A 1 981 ? -31.036 -11.760 -63.303 1.00 32.69 981 ASN A N 1
ATOM 8147 C CA . ASN A 1 981 ? -31.733 -10.939 -64.281 1.00 32.69 981 ASN A CA 1
ATOM 8148 C C . ASN A 1 981 ? -33.098 -10.449 -63.770 1.00 32.69 981 ASN A C 1
ATOM 8150 O O . ASN A 1 981 ? -33.886 -11.171 -63.169 1.00 32.69 981 ASN A O 1
ATOM 8154 N N . ILE A 1 982 ? -33.372 -9.204 -64.138 1.00 36.94 982 ILE A N 1
ATOM 8155 C CA . ILE A 1 982 ? -34.592 -8.415 -63.969 1.00 36.94 982 ILE A CA 1
ATOM 8156 C C . ILE A 1 982 ? -35.833 -9.100 -64.573 1.00 36.94 982 ILE A C 1
ATOM 8158 O O . ILE A 1 982 ? -35.798 -9.490 -65.741 1.00 36.94 982 ILE A O 1
ATOM 8162 N N . LYS A 1 983 ? -36.964 -9.083 -63.844 1.00 28.09 983 LYS A N 1
ATOM 8163 C CA . LYS A 1 983 ? -38.307 -8.757 -64.383 1.00 28.09 983 LYS A CA 1
ATOM 8164 C C . LYS A 1 983 ? -39.322 -8.398 -63.278 1.00 28.09 983 LYS A C 1
ATOM 8166 O O . LYS A 1 983 ? -39.653 -9.224 -62.443 1.00 28.09 983 LYS A O 1
ATOM 8171 N N . ASN A 1 984 ? -39.799 -7.151 -63.349 1.00 29.55 984 ASN A N 1
ATOM 8172 C CA . ASN A 1 984 ? -41.094 -6.579 -62.937 1.00 29.55 984 ASN A CA 1
ATOM 8173 C C . ASN A 1 984 ? -41.884 -7.217 -61.773 1.00 29.55 984 ASN A C 1
ATOM 8175 O O . ASN A 1 984 ? -42.513 -8.252 -61.958 1.00 29.55 984 ASN A O 1
ATOM 8179 N N . ASN A 1 985 ? -42.050 -6.487 -60.664 1.00 25.16 985 ASN A N 1
ATOM 8180 C CA . ASN A 1 985 ? -43.316 -5.811 -60.331 1.00 25.16 985 ASN A CA 1
ATOM 8181 C C . ASN A 1 985 ? -43.235 -5.057 -58.995 1.00 25.16 985 ASN A C 1
ATOM 8183 O O . ASN A 1 985 ? -42.444 -5.363 -58.109 1.00 25.16 985 ASN A O 1
ATOM 8187 N N . GLU A 1 986 ? -44.063 -4.024 -58.915 1.00 32.62 986 GLU A N 1
ATOM 8188 C CA . GLU A 1 986 ? -44.212 -3.066 -57.830 1.00 32.62 986 GLU A CA 1
ATOM 8189 C C . GLU A 1 986 ? -44.736 -3.686 -56.517 1.00 32.62 986 GLU A C 1
ATOM 8191 O O . GLU A 1 986 ? -45.498 -4.649 -56.525 1.00 32.62 986 GLU A O 1
ATOM 8196 N N . ASN A 1 987 ? -44.429 -2.988 -55.415 1.00 27.45 987 ASN A N 1
ATOM 8197 C CA . ASN A 1 987 ? -45.056 -3.010 -54.082 1.00 27.45 987 ASN A CA 1
ATOM 8198 C C . ASN A 1 987 ? -44.558 -3.987 -52.987 1.00 27.45 987 ASN A C 1
ATOM 8200 O O . ASN A 1 987 ? -44.825 -5.178 -52.997 1.00 27.45 987 ASN A O 1
ATOM 8204 N N . LYS A 1 988 ? -44.060 -3.338 -51.916 1.00 26.53 988 LYS A N 1
ATOM 8205 C CA . LYS A 1 988 ? -44.166 -3.638 -50.466 1.00 26.53 988 LYS A CA 1
ATOM 8206 C C . LYS A 1 988 ? -43.408 -4.829 -49.832 1.00 26.53 988 LYS A C 1
ATOM 8208 O O . LYS A 1 988 ? -43.674 -5.982 -50.114 1.00 26.53 988 LYS A O 1
ATOM 8213 N N . LYS A 1 989 ? -42.642 -4.447 -48.787 1.00 35.22 989 LYS A N 1
ATOM 8214 C CA . LYS A 1 989 ? -42.337 -5.111 -47.490 1.00 35.22 989 LYS A CA 1
ATOM 8215 C C . LYS A 1 989 ? -41.941 -6.596 -47.487 1.00 35.22 989 LYS A C 1
ATOM 8217 O O . LYS A 1 989 ? -42.844 -7.412 -47.506 1.00 35.22 989 LYS A O 1
ATOM 8222 N N . ILE A 1 990 ? -40.677 -6.896 -47.164 1.00 23.81 990 ILE A N 1
ATOM 8223 C CA . ILE A 1 990 ? -40.181 -8.108 -46.457 1.00 23.81 990 ILE A CA 1
ATOM 8224 C C . ILE A 1 990 ? -38.906 -7.634 -45.713 1.00 23.81 990 ILE A C 1
ATOM 8226 O O . ILE A 1 990 ? -38.085 -6.963 -46.331 1.00 23.81 990 ILE A O 1
ATOM 8230 N N . ASN A 1 991 ? -38.805 -7.592 -44.382 1.00 24.64 991 ASN A N 1
ATOM 8231 C CA . ASN A 1 991 ? -38.772 -8.615 -43.324 1.00 24.64 991 ASN A CA 1
ATOM 8232 C C . ASN A 1 991 ? -37.536 -9.535 -43.332 1.00 24.64 991 ASN A C 1
ATOM 8234 O O . ASN A 1 991 ? -37.082 -9.993 -44.370 1.00 24.64 991 ASN A O 1
ATOM 8238 N N . ILE A 1 992 ? -36.995 -9.696 -42.129 1.00 39.66 992 ILE A N 1
ATOM 8239 C CA . ILE A 1 992 ? -35.732 -10.323 -41.738 1.00 39.66 992 ILE A CA 1
ATOM 8240 C C . ILE A 1 992 ? -35.889 -11.847 -41.745 1.00 39.66 992 ILE A C 1
ATOM 8242 O O . ILE A 1 992 ? -36.863 -12.329 -41.179 1.00 39.66 992 ILE A O 1
ATOM 8246 N N . ASP A 1 993 ? -34.956 -12.542 -42.396 1.00 36.44 993 ASP A N 1
ATOM 8247 C CA . ASP A 1 993 ? -34.365 -13.849 -42.045 1.00 36.44 993 ASP A CA 1
ATOM 8248 C C . ASP A 1 993 ? -33.901 -14.556 -43.323 1.00 36.44 993 ASP A C 1
ATOM 8250 O O . ASP A 1 993 ? -34.705 -14.805 -44.211 1.00 36.44 993 ASP A O 1
ATOM 8254 N N . ASP A 1 994 ? -32.590 -14.801 -43.420 1.00 28.14 994 ASP A N 1
ATOM 8255 C CA . ASP A 1 994 ? -31.981 -15.943 -44.125 1.00 28.14 994 ASP A CA 1
ATOM 8256 C C . ASP A 1 994 ? -30.450 -15.861 -43.972 1.00 28.14 994 ASP A C 1
ATOM 8258 O O . ASP A 1 994 ? -29.689 -15.487 -44.867 1.00 28.14 994 ASP A O 1
ATOM 8262 N N . THR A 1 995 ? -29.983 -16.188 -42.767 1.00 33.56 995 THR A N 1
ATOM 8263 C CA . THR A 1 995 ? -28.566 -16.301 -42.382 1.00 33.56 995 THR A CA 1
ATOM 8264 C C . THR A 1 995 ? -27.937 -17.657 -42.739 1.00 33.56 995 THR A C 1
ATOM 8266 O O . THR A 1 995 ? -26.802 -17.924 -42.345 1.00 33.56 995 THR A O 1
ATOM 8269 N N . GLU A 1 996 ? -28.603 -18.522 -43.512 1.00 29.42 996 GLU A N 1
ATOM 8270 C CA . GLU A 1 996 ? -28.149 -19.912 -43.700 1.00 29.42 996 GLU A CA 1
ATOM 8271 C C . GLU A 1 996 ? -27.312 -20.221 -44.955 1.00 29.42 996 GLU A C 1
ATOM 8273 O O . GLU A 1 996 ? -26.716 -21.294 -45.016 1.00 29.42 996 GLU A O 1
ATOM 8278 N N . ASN A 1 997 ? -27.119 -19.299 -45.906 1.00 28.75 997 ASN A N 1
ATOM 8279 C CA . ASN A 1 997 ? -26.406 -19.625 -47.160 1.00 28.75 997 ASN A CA 1
ATOM 8280 C C . ASN A 1 997 ? -24.914 -19.235 -47.249 1.00 28.75 997 ASN A C 1
ATOM 8282 O O . ASN A 1 997 ? -24.312 -19.383 -48.310 1.00 28.75 997 ASN A O 1
ATOM 8286 N N . PHE A 1 998 ? -24.263 -18.813 -46.159 1.00 33.69 998 PHE A N 1
ATOM 8287 C CA . PHE A 1 998 ? -22.837 -18.419 -46.185 1.00 33.69 998 PHE A CA 1
ATOM 8288 C C . PHE A 1 998 ? -21.850 -19.418 -45.551 1.00 33.69 998 PHE A C 1
ATOM 8290 O O . PHE A 1 998 ? -20.666 -19.113 -45.424 1.00 33.69 998 PHE A O 1
ATOM 8297 N N . LYS A 1 999 ? -22.280 -20.639 -45.198 1.00 30.08 999 LYS A N 1
ATOM 8298 C CA . LYS A 1 999 ? -21.408 -21.633 -44.534 1.00 30.08 999 LYS A CA 1
ATOM 8299 C C . LYS A 1 999 ? -20.471 -22.450 -45.441 1.00 30.08 999 LYS A C 1
ATOM 8301 O O . LYS A 1 999 ? -19.640 -23.169 -44.902 1.00 30.08 999 LYS A O 1
ATOM 8306 N N . ASN A 1 1000 ? -20.517 -22.320 -46.771 1.00 27.84 1000 ASN A N 1
ATOM 8307 C CA . ASN A 1 1000 ? -19.734 -23.181 -47.682 1.00 27.84 1000 ASN A CA 1
ATOM 8308 C C . ASN A 1 1000 ? -18.804 -22.422 -48.648 1.00 27.84 1000 ASN A C 1
ATOM 8310 O O . ASN A 1 1000 ? -18.816 -22.668 -49.852 1.00 27.84 1000 ASN A O 1
ATOM 8314 N N . LEU A 1 1001 ? -17.959 -21.525 -48.134 1.00 27.94 1001 LEU A N 1
ATOM 8315 C CA . LEU A 1 1001 ? -16.851 -20.934 -48.900 1.00 27.94 1001 LEU A CA 1
ATOM 8316 C C . LEU A 1 1001 ? -15.523 -21.122 -48.156 1.00 27.94 1001 LEU A C 1
ATOM 8318 O O . LEU A 1 1001 ? -14.965 -20.194 -47.578 1.00 27.94 1001 LEU A O 1
ATOM 8322 N N . THR A 1 1002 ? -15.021 -22.357 -48.169 1.00 27.66 1002 THR A N 1
ATOM 8323 C CA . THR A 1 1002 ? -13.629 -22.692 -47.838 1.00 27.66 1002 THR A CA 1
ATOM 8324 C C . THR A 1 1002 ? -12.825 -22.753 -49.143 1.00 27.66 1002 THR A C 1
ATOM 8326 O O . THR A 1 1002 ? -13.070 -23.660 -49.938 1.00 27.66 1002 THR A O 1
ATOM 8329 N N . ILE A 1 1003 ? -11.895 -21.806 -49.370 1.00 30.53 1003 ILE A N 1
ATOM 8330 C CA . ILE A 1 1003 ? -10.713 -21.939 -50.261 1.00 30.53 1003 ILE A CA 1
ATOM 8331 C C . ILE A 1 1003 ? -9.504 -21.212 -49.658 1.00 30.53 1003 ILE A C 1
ATOM 8333 O O . ILE A 1 1003 ? -9.508 -19.954 -49.570 1.00 30.53 1003 ILE A O 1
#

Mean predicted aligned error: 11.17 Å

Sequence (1003 aa):
NKKYFFNADDEKFCNCNILYNAESIIKHDKEFDVYYNFGLRMDFIHTSKDFFEDELKFEADKKDYLKFKNMVGTYKDGVTANFTNKNVINYLKNLDTSNFIKKFEKYRETKNKTSVPYNLYKFFVGFDTEYKSNLQYNARINEADELEKERNIILNKEDEIISYQLSFMISEDLYINTVICVYLGFELDFNEVIIKTIIDFLNTVGTFIKNEDKFDCTLIAHKNIVDFTKVRGMITPKVFDKNAELPKKYESLTSIRNCFVTVKPLAVYDIDYNRNYKSLGTIHYRDSLLLDNPQSLAYLGESLNFKKLDVGENIEYMEDFIKYDPNAFLMYATQDSNIVVNFLYSMYLHCLEDGKEVPLTIAGYSADVGQKFLKKLYNLKSDADFDKIFRGIECRKVGKSKQYYIRDSLYRHFDILAVNYYGGRNETFVHGYLKGRFFDIDGSKFYPVMASIIPLLDFNKDPTYIPAGEVKDDTFLWDVEEVGYVICDFDYAAVDNKMLPCITVKAKKGNDDKGLIFTRSGKDVFTTLTEVKSAYKLGAKINIKYGVKFKILDIQGYEKYPFLELFKYFAKQRNKYKKGTQLNKLWKLIANSFTGKIGQGIKGKRVYDFSSAEMNDIPQSKVSCPPYITELTSVGRTVITEVMNCFILEGWEIMNVVTDGFLARSPNNKIVTTEDINNIIEKYKNDDRFPTLNRWTVADKALEEKSYLEIKHTGTDLLVVKTRVCALLNKENEELSQYATTGFTNPPEWSDYSLNEQIEAFFKIVTDREKRFKITTKKLITSRDVRTGKFTGKMIDKEISFNYDYKRKPTEIKMENDYICIKTKAWENIEEFFIEKDYRERNKDIQIKDLQGDKKMEILEDLRKYKFRNIDKKNEFNDLIEKFFIAFFKTKIFTITGINKELDYIYLHKLLQLKQIELHIDITAYKKLKLQKFIKDNLEELKFEMLVLANKIFEEEKIRFSFSGSENNLVKYNKIFFEDNIKNNENKKINIDDTENFKNLTI

Solvent-accessible surface area (backbone atoms only — not comparable to full-atom values): 55813 Å² total; per-residue (Å²): 143,83,58,50,81,69,84,44,51,74,64,57,42,22,35,25,34,34,59,35,34,34,41,51,44,67,48,77,40,82,90,79,74,43,75,46,54,55,29,41,40,37,33,27,46,34,42,82,48,84,51,56,64,74,78,54,30,64,58,23,73,65,41,63,46,68,84,50,50,78,46,46,73,58,72,55,74,89,67,81,50,80,50,74,38,64,66,59,41,55,50,39,48,69,47,83,32,64,92,44,44,34,77,41,86,43,74,45,73,45,99,83,73,46,78,43,78,31,46,39,38,25,39,59,31,6,35,38,61,46,58,42,62,84,78,72,85,69,90,80,71,88,52,77,74,58,54,53,53,51,54,61,59,59,72,77,65,78,69,29,33,41,34,41,26,39,20,34,60,46,52,101,49,35,32,42,38,38,40,36,41,34,43,80,53,52,70,52,41,39,58,67,67,50,51,48,47,52,51,53,49,40,51,41,46,42,86,62,43,89,72,64,24,33,38,42,35,40,40,25,18,78,58,31,52,63,42,42,63,63,28,45,67,63,72,53,73,91,62,95,46,75,76,54,67,54,59,77,85,43,65,39,41,38,49,58,97,62,28,48,31,38,84,45,65,36,78,38,65,48,70,48,100,86,68,50,76,41,63,42,31,34,41,30,44,39,35,52,57,39,60,50,77,81,68,56,67,48,60,53,12,49,65,68,78,44,65,56,72,57,46,57,76,42,73,79,38,46,73,56,33,28,50,78,39,39,54,46,36,53,53,43,56,45,41,58,8,41,38,44,30,49,48,43,55,76,75,43,50,76,30,55,43,90,95,46,65,78,65,88,24,38,47,58,42,20,38,52,55,50,50,53,49,50,26,61,72,68,72,41,90,44,72,63,52,42,32,31,54,73,45,37,30,44,74,45,77,58,86,96,44,80,46,76,45,56,54,76,83,48,40,65,57,42,51,54,32,25,77,63,48,57,72,58,44,60,41,46,39,37,31,27,48,46,76,57,31,37,37,34,40,30,42,51,66,42,68,66,33,36,37,24,55,44,61,37,53,28,57,89,51,73,57,45,75,45,77,61,44,70,71,52,88,85,72,60,67,71,91,54,82,60,54,44,37,33,32,24,34,40,36,31,85,81,32,64,82,88,56,70,61,46,51,67,41,75,47,62,57,93,90,49,70,78,49,65,36,43,37,42,29,50,72,77,37,66,40,41,41,59,29,48,54,36,34,42,46,56,45,29,52,42,38,32,68,40,33,38,35,56,44,71,47,83,52,92,96,57,78,56,33,58,44,37,56,51,52,48,49,37,49,55,61,20,68,76,36,63,87,86,39,59,67,21,51,47,35,51,50,29,52,61,27,32,63,58,29,24,50,30,35,55,73,60,52,64,42,72,36,58,41,67,63,42,77,39,62,42,68,63,42,101,58,32,23,39,66,60,37,28,47,31,29,43,45,39,33,35,39,52,37,46,51,52,40,54,40,46,74,70,53,33,45,65,34,33,28,54,43,54,28,33,35,31,34,40,51,92,51,47,89,80,52,54,65,59,61,37,50,54,49,67,71,43,35,82,38,73,46,30,49,55,43,32,53,48,55,52,30,35,53,75,65,68,54,93,51,66,44,42,69,72,28,41,25,41,40,37,40,32,38,35,49,61,26,36,36,33,40,22,93,88,44,61,86,28,32,43,81,41,52,71,93,64,74,84,61,75,90,50,74,84,46,52,76,58,54,46,48,54,54,49,48,50,55,64,56,68,50,74,53,54,49,75,46,79,43,80,42,70,64,40,58,65,35,50,67,68,75,36,88,63,61,47,81,44,81,44,73,45,67,73,46,67,76,58,71,34,37,77,75,44,79,48,80,36,84,91,19,37,28,36,36,48,40,65,26,62,32,69,65,64,42,50,58,52,45,55,53,50,64,77,41,49,64,61,44,57,42,49,85,57,28,60,55,51,47,51,50,46,57,60,52,57,74,66,66,76,76,91,72,48,78,92,50,41,64,60,49,44,51,52,54,46,51,55,48,54,43,71,66,70,51,49,22,45,66,75,45,98,52,85,58,47,72,70,56,51,50,56,56,34,46,76,70,74,38,83,74,90,68,51,75,69,58,50,72,72,57,74,74,56,66,72,54,64,79,41,38,87,74,43,51,62,58,51,45,53,50,54,28,61,74,29,49,87,78,71,47,48,59,39,60,63,91,63,91,73,94,66,88,81,66,78,73,82,82,70,86,84,85,90,81,89,82,87,85,84,89,81,86,91,85,82,88,77,83,76,84,83,81,87,132